Protein 7OWH (pdb70)

Solvent-accessible surface area: 53196 Å² total; per-residue (Å²): 66,37,0,0,0,0,6,2,34,30,6,8,11,82,50,2,5,82,92,0,54,134,103,32,99,117,26,25,33,19,39,2,28,72,19,8,33,107,29,0,70,158,80,57,88,102,73,3,111,88,109,130,22,22,180,114,7,80,126,78,42,49,109,64,0,13,24,60,0,0,101,118,0,28,150,76,48,115,34,0,0,1,6,7,48,0,1,79,103,37,58,35,5,8,74,6,21,0,14,48,46,0,10,90,44,0,133,12,54,0,0,0,4,2,16,9,20,11,25,48,1,16,49,59,12,33,126,18,39,169,71,60,149,27,128,62,166,76,115,26,51,56,102,56,1,97,39,4,15,70,0,5,42,6,0,0,0,3,4,0,2,61,50,41,6,32,0,35,24,6,74,1,48,65,33,72,87,102,121,113,23,14,15,87,75,0,2,68,72,0,29,107,4,32,105,159,70,46,2,1,0,0,4,1,44,47,0,18,11,85,69,2,7,95,76,0,51,142,105,15,121,79,15,39,40,26,51,3,32,50,12,13,25,81,34,0,82,171,119,38,81,98,84,1,113,97,111,139,28,16,155,127,19,75,183,36,40,67,101,72,4,11,23,88,0,0,102,106,2,30,145,46,104,102,23,0,0,2,4,12,51,0,1,76,97,20,61,38,3,3,64,6,24,2,19,46,44,2,7,79,47,1,131,13,52,0,0,0,4,2,16,4,31,18,20,25,0,13,51,43,39,22,137,95,126,134,110,173,65,40,51,69,102,47,0,78,24,6,16,70,0,6,40,8,0,0,0,2,6,0,2,67,48,42,5,47,0,31,19,5,58,1,52,65,26,44,101,94,97,138,24,1,23,62,81,0,1,70,66,0,27,104,4,16,84,111,216,73,47,1,1,0,1,5,1,59,38,4,6,16,69,46,1,6,94,80,0,53,127,115,14,119,77,15,34,38,25,41,5,17,63,23,8,26,87,22,0,82,130,116,52,86,97,68,0,93,91,109,106,15,21,181,128,19,80,195,63,42,79,122,73,4,20,27,73,0,0,103,102,3,29,140,44,136,65,20,0,0,1,3,16,48,1,3,96,96,36,53,33,2,2,50,5,16,0,33,51,74,1,11,83,47,0,127,15,53,0,1,0,5,2,14,7,28,15,23,35,0,35,57,72,12,20,124,25,81,127,79,59,150,76,144,93,70,53,136,43,47,64,86,50,0,80,25,7,17,66,0,8,46,14,0,0,0,2,4,0,2,61,51,44,7,40,0,42,26,6,75,1,52,67,30,62,91,99,116,130,24,11,13,76,79,0,0,63,72,1,32,104,4,18,95,144,68,49,2,0,0,0,4,1,44,25,10,6,13,85,26,2,5,81,106,0,54,131,130,20,88,133,19,37,45,25,44,2,24,65,24,10,28,89,21,0,68,152,101,46,96,98,67,3,113,88,118,112,20,21,183,126,17,81,136,77,47,49,79,68,3,12,34,57,0,0,102,80,4,27,142,52,104,112,37,0,0,1,5,12,37,0,1,78,91,40,64,40,3,3,36,6,21,0,3,48,47,1,8,90,51,1,120,12,54,0,1,0,4,2,13,9,24,11,23,42,0,37,26,59,8,16,128,20,72,114,81,65,145,74,147,106,67,52,156,40,50,63,100,44,0,98,26,3,18,34,0,5,42,4,0,0,0,2,5,0,1,63,40,15,4,44,0,40,23,5,72,0,52,64,25,46,65,116,122,134,27,12,15,77,80,0,4,65,75,0,26,108,5,16,102,155,65,39,0,0,0,1,5,1,48,46,8,9,12,83,35,1,5,82,58,0,53,138,131,20,118,72,21,42,41,28,44,4,34,55,20,12,28,87,21,0,71,124,121,73,87,96,80,1,134,78,135,88,36,21,190,184,18,71,136,72,38,70,59,66,9,9,41,74,0,0,94,120,2,33,142,45,128,91,15,1,0,1,4,12,42,1,1,77,100,38,62,38,2,4,52,6,21,0,6,49,53,1,6,90,41,0,123,11,53,0,0,0,4,2,15,8,20,14,21,43,1,17,36,57,31,15,126,70,96,128,96,97,170,86,55,147,27,50,57,97,43,1,97,28,4,18,44,0,6,46,4,0,0,1,3,3,0,1,62,24,19,5,14,0,26,22,0,64,0,49,70,32,67,72,100,116,95,27,14,7,61,82,0,2,74,54,1,29,120,6,21,101,157,66,34,1,0,0,0,6,0,37,29,7,6,12,86,55,2,4,93,69,0,60,130,96,29,104,129,27,34,40,12,58,2,25,71,31,16,34,84,26,0,81,135,115,47,99,107,110,6,148,66,111,97,29,8,41,117,14,86,151,65,43,14,37,82,5,0,37,73,0,0,102,100,0,26,155,87,48,117,43,0,0,0,7,11,48,1,1,61,88,17,63,22,1,3,17,0,21,1,0,21,68,0,3,88,47,0,131,13,52,0,0,0,4,2,14,8,21,11,19,42,1,22,52,88,7,31,101,29,76,102,70,66,142,63,151,98,180,50,153,38,51,58,93,40,0,100,26,3,16,39,0,5,45,4,0,0,0,2,0,0,2,50,34,27,2,34,0,44,24,5,74,0,51,65,25,59,98,92,128,144,19,16,12,67,81,0,0,67,76,0,33,102,3,28,108,155

B-factor: mean 45.55, std 19.25, range [18.02, 149.26]

Nearest PDB structures (foldseek):
  7owh-assembly2_E  TM=9.962E-01  e=2.259E-35  Candidatus Odinarchaeum yellowstonii
  7owl-assembly1_B  TM=9.945E-01  e=3.232E-35  Candidatus Odinarchaeum yellowstonii
  7owl-assembly1_A  TM=9.959E-01  e=2.183E-34  Candidatus Odinarchaeum yellowstonii
  7owk-assembly1_A  TM=9.924E-01  e=2.318E-34  Candidatus Odinarchaeum yellowstonii
  7owk-assembly1_C  TM=9.863E-01  e=2.943E-34  Candidatus Odinarchaeum yellowstonii

Radius of gyration: 33.9 Å; Cα contacts (8 Å, |Δi|>4): 1893; chains: 6; bounding box: 102×100×104 Å

Structure (mmCIF, N/CA/C/O backbone):
data_7OWH
#
_entry.id   7OWH
#
_cell.length_a   77.761
_cell.length_b   77.772
_cell.length_c   217.611
_cell.angle_alpha   90.000
_cell.angle_beta   90.000
_cell.angle_gamma   90.000
#
_symmetry.space_group_name_H-M   'P 21 21 21'
#
loop_
_entity.id
_entity.type
_entity.pdbx_description
1 polymer 'Adenylate kinase'
2 non-polymer 'CHLORIDE ION'
3 water water
#
loop_
_atom_site.group_PDB
_atom_site.id
_atom_site.type_symbol
_atom_site.label_atom_id
_atom_site.label_alt_id
_atom_site.label_comp_id
_atom_site.label_asym_id
_atom_site.label_entity_id
_atom_site.label_seq_id
_atom_site.pdbx_PDB_ins_code
_atom_site.Cartn_x
_atom_site.Cartn_y
_atom_site.Cartn_z
_atom_site.occupancy
_atom_site.B_iso_or_equiv
_atom_site.auth_seq_id
_atom_site.auth_comp_id
_atom_site.auth_asym_id
_atom_site.auth_atom_id
_atom_site.pdbx_PDB_model_num
ATOM 1 N N . MET A 1 1 ? -41.090 -5.513 -55.744 1.00 32.50 1 MET A N 1
ATOM 2 C CA . MET A 1 1 ? -40.384 -4.388 -55.048 1.00 33.28 1 MET A CA 1
ATOM 3 C C . MET A 1 1 ? -39.061 -4.091 -55.754 1.00 28.91 1 MET A C 1
ATOM 4 O O . MET A 1 1 ? -38.614 -4.893 -56.583 1.00 28.92 1 MET A O 1
ATOM 9 N N . ARG A 1 2 ? -38.554 -2.879 -55.548 1.00 27.47 2 ARG A N 1
ATOM 10 C CA . ARG A 1 2 ? -37.301 -2.408 -56.151 1.00 24.69 2 ARG A CA 1
ATOM 11 C C . ARG A 1 2 ? -36.420 -1.845 -55.035 1.00 29.45 2 ARG A C 1
ATOM 12 O O . ARG A 1 2 ? -36.855 -0.951 -54.311 1.00 29.28 2 ARG A O 1
ATOM 20 N N . PHE A 1 3 ? -35.212 -2.369 -54.917 1.00 29.75 3 PHE A N 1
ATOM 21 C CA . PHE A 1 3 ? -34.242 -1.920 -53.931 1.00 24.08 3 PHE A CA 1
ATOM 22 C C . PHE A 1 3 ? -32.911 -1.652 -54.606 1.00 28.81 3 PHE A C 1
ATOM 23 O O . PHE A 1 3 ? -32.502 -2.367 -55.526 1.00 26.36 3 PHE A O 1
ATOM 31 N N . ILE A 1 4 ? -32.284 -0.560 -54.178 1.00 24.83 4 ILE A N 1
ATOM 32 C CA . ILE A 1 4 ? -30.897 -0.245 -54.489 1.00 25.48 4 ILE A CA 1
ATOM 33 C C . ILE A 1 4 ? -30.034 -0.940 -53.433 1.00 27.31 4 ILE A C 1
ATOM 34 O O . ILE A 1 4 ? -30.293 -0.812 -52.245 1.00 30.86 4 ILE A O 1
ATOM 39 N N . LEU A 1 5 ? -29.074 -1.793 -53.864 1.00 20.93 5 LEU A N 1
ATOM 40 C CA . LEU A 1 5 ? -28.266 -2.593 -52.941 1.00 24.78 5 LEU A CA 1
ATOM 41 C C . LEU A 1 5 ? -26.839 -2.078 -52.979 1.00 24.99 5 LEU A C 1
ATOM 42 O O . LEU A 1 5 ? -26.242 -1.975 -54.061 1.00 28.37 5 LEU A O 1
ATOM 47 N N . THR A 1 6 ? -26.286 -1.765 -51.805 1.00 22.19 6 THR A N 1
ATOM 48 C CA . THR A 1 6 ? -25.048 -1.007 -51.717 1.00 18.28 6 THR A CA 1
ATOM 49 C C . THR A 1 6 ? -24.164 -1.556 -50.597 1.00 18.40 6 THR A C 1
ATOM 50 O O . THR A 1 6 ? -24.582 -2.405 -49.802 1.00 21.39 6 THR A O 1
ATOM 54 N N . GLY A 1 7 ? -22.893 -1.215 -50.683 1.00 22.35 7 GLY A N 1
ATOM 55 C CA . GLY A 1 7 ? -21.896 -1.492 -49.656 1.00 24.78 7 GLY A CA 1
ATOM 56 C C . GLY A 1 7 ? -20.547 -1.092 -50.212 1.00 25.80 7 GLY A C 1
ATOM 57 O O . GLY A 1 7 ? -20.405 -0.834 -51.417 1.00 25.79 7 GLY A O 1
ATOM 58 N N . VAL A 1 8 ? -19.544 -1.032 -49.315 1.00 23.70 8 VAL A N 1
ATOM 59 C CA . VAL A 1 8 ? -18.201 -0.591 -49.712 1.00 22.20 8 VAL A CA 1
ATOM 60 C C . VAL A 1 8 ? -17.606 -1.573 -50.707 1.00 26.22 8 VAL A C 1
ATOM 61 O O . VAL A 1 8 ? -17.956 -2.778 -50.667 1.00 25.57 8 VAL A O 1
ATOM 65 N N . PRO A 1 9 ? -16.695 -1.137 -51.579 1.00 27.75 9 PRO A N 1
ATOM 66 C CA . PRO A 1 9 ? -16.227 -2.017 -52.662 1.00 35.64 9 PRO A CA 1
ATOM 67 C C . PRO A 1 9 ? -15.467 -3.222 -52.146 1.00 30.92 9 PRO A C 1
ATOM 68 O O . PRO A 1 9 ? -14.756 -3.156 -51.133 1.00 30.67 9 PRO A O 1
ATOM 72 N N . GLY A 1 10 ? -15.620 -4.335 -52.870 1.00 29.44 10 GLY A N 1
ATOM 73 C CA . GLY A 1 10 ? -14.849 -5.545 -52.671 1.00 32.55 10 GLY A CA 1
ATOM 74 C C . GLY A 1 10 ? -15.108 -6.323 -51.406 1.00 31.34 10 GLY A C 1
ATOM 75 O O . GLY A 1 10 ? -14.260 -7.114 -51.027 1.00 31.62 10 GLY A O 1
ATOM 76 N N . ALA A 1 11 ? -16.226 -6.102 -50.698 1.00 31.23 11 ALA A N 1
ATOM 77 C CA . ALA A 1 11 ? -16.443 -6.731 -49.424 1.00 32.60 11 ALA A CA 1
ATOM 78 C C . ALA A 1 11 ? -17.404 -7.920 -49.493 1.00 34.69 11 ALA A C 1
ATOM 79 O O . ALA A 1 11 ? -17.621 -8.581 -48.478 1.00 31.64 11 ALA A O 1
ATOM 81 N N . GLY A 1 12 ? -18.006 -8.191 -50.657 1.00 30.97 12 GLY A N 1
ATOM 82 C CA . GLY A 1 12 ? -18.938 -9.300 -50.727 1.00 37.30 12 GLY A CA 1
ATOM 83 C C . GLY A 1 12 ? -20.285 -9.009 -51.363 1.00 38.26 12 GLY A C 1
ATOM 84 O O . GLY A 1 12 ? -21.129 -9.915 -51.515 1.00 30.33 12 GLY A O 1
ATOM 85 N N . LYS A 1 13 ? -20.515 -7.743 -51.707 1.00 27.08 13 LYS A N 1
ATOM 86 C CA . LYS A 1 13 ? -21.806 -7.348 -52.233 1.00 30.71 13 LYS A CA 1
ATOM 87 C C . LYS A 1 13 ? -22.051 -7.980 -53.593 1.00 28.79 13 LYS A C 1
ATOM 88 O O . LYS A 1 13 ? -23.173 -8.391 -53.897 1.00 32.65 13 LYS A O 1
ATOM 94 N N . THR A 1 14 ? -21.013 -8.070 -54.420 1.00 31.58 14 THR A N 1
ATOM 95 C CA . THR A 1 14 ? -21.178 -8.706 -55.739 1.00 31.95 14 THR A CA 1
ATOM 96 C C . THR A 1 14 ? -21.602 -10.167 -55.603 1.00 28.48 14 THR A C 1
ATOM 97 O O . THR A 1 14 ? -22.530 -10.619 -56.271 1.00 32.41 14 THR A O 1
ATOM 101 N N . THR A 1 15 ? -20.942 -10.912 -54.733 1.00 30.91 15 THR A N 1
ATOM 102 C CA . THR A 1 15 ? -21.365 -12.286 -54.443 1.00 33.27 15 THR A CA 1
ATOM 103 C C . THR A 1 15 ? -22.811 -12.359 -53.985 1.00 34.60 15 THR A C 1
ATOM 104 O O . THR A 1 15 ? -23.534 -13.304 -54.338 1.00 32.39 15 THR A O 1
ATOM 108 N N . VAL A 1 16 ? -23.243 -11.436 -53.124 1.00 27.58 16 VAL A N 1
ATOM 109 C CA . VAL A 1 16 ? -24.654 -11.457 -52.719 1.00 26.46 16 VAL A CA 1
ATOM 110 C C . VAL A 1 16 ? -25.540 -11.268 -53.945 1.00 26.26 16 VAL A C 1
ATOM 111 O O . VAL A 1 16 ? -26.501 -12.022 -54.170 1.00 28.01 16 VAL A O 1
ATOM 115 N N . CYS A 1 17 ? -25.208 -10.253 -54.778 1.00 25.78 17 CYS A N 1
ATOM 116 C CA . CYS A 1 17 ? -25.987 -9.991 -55.992 1.00 30.90 17 CYS A CA 1
ATOM 117 C C . CYS A 1 17 ? -26.008 -11.189 -56.948 1.00 26.88 17 CYS A C 1
ATOM 118 O O . CYS A 1 17 ? -27.058 -11.497 -57.546 1.00 28.00 17 CYS A O 1
ATOM 121 N N . ASN A 1 18 ? -24.880 -11.861 -57.135 1.00 32.26 18 ASN A N 1
ATOM 122 C CA . ASN A 1 18 ? -24.856 -13.015 -58.038 1.00 32.83 18 ASN A CA 1
ATOM 123 C C . ASN A 1 18 ? -25.728 -14.135 -57.506 1.00 32.86 18 ASN A C 1
ATOM 124 O O . ASN A 1 18 ? -26.456 -14.761 -58.294 1.00 30.74 18 ASN A O 1
ATOM 129 N N . LYS A 1 19 ? -25.764 -14.329 -56.179 1.00 30.06 19 LYS A N 1
ATOM 130 C CA . LYS A 1 19 ? -26.574 -15.395 -55.602 1.00 30.29 19 LYS A CA 1
ATOM 131 C C . LYS A 1 19 ? -28.063 -15.056 -55.652 1.00 39.79 19 LYS A C 1
ATOM 132 O O . LYS A 1 19 ? -28.899 -15.921 -55.956 1.00 28.72 19 LYS A O 1
ATOM 138 N N . LEU A 1 20 ? -28.433 -13.800 -55.416 1.00 31.66 20 LEU A N 1
ATOM 139 C CA . LEU A 1 20 ? -29.822 -13.409 -55.557 1.00 27.29 20 LEU A CA 1
ATOM 140 C C . LEU A 1 20 ? -30.293 -13.641 -56.981 1.00 22.62 20 LEU A C 1
ATOM 141 O O . LEU A 1 20 ? -31.446 -14.059 -57.212 1.00 30.91 20 LEU A O 1
ATOM 146 N N . ALA A 1 21 ? -29.409 -13.376 -57.946 1.00 24.31 21 ALA A N 1
ATOM 147 C CA . ALA A 1 21 ? -29.802 -13.440 -59.356 1.00 29.92 21 ALA A CA 1
ATOM 148 C C . ALA A 1 21 ? -30.069 -14.892 -59.752 1.00 38.66 21 ALA A C 1
ATOM 149 O O . ALA A 1 21 ? -30.965 -15.149 -60.560 1.00 31.82 21 ALA A O 1
ATOM 151 N N A GLU A 1 22 ? -29.303 -15.831 -59.190 0.55 30.93 22 GLU A N 1
ATOM 152 N N B GLU A 1 22 ? -29.312 -15.831 -59.180 0.45 30.92 22 GLU A N 1
ATOM 153 C CA A GLU A 1 22 ? -29.522 -17.260 -59.447 0.55 32.87 22 GLU A CA 1
ATOM 154 C CA B GLU A 1 22 ? -29.527 -17.259 -59.445 0.45 32.89 22 GLU A CA 1
ATOM 155 C C A GLU A 1 22 ? -30.785 -17.770 -58.745 0.55 32.06 22 GLU A C 1
ATOM 156 C C B GLU A 1 22 ? -30.779 -17.777 -58.740 0.45 32.08 22 GLU A C 1
ATOM 157 O O A GLU A 1 22 ? -31.524 -18.588 -59.299 0.55 38.16 22 GLU A O 1
ATOM 158 O O B GLU A 1 22 ? -31.506 -18.609 -59.288 0.45 38.11 22 GLU A O 1
ATOM 169 N N . LYS A 1 23 ? -31.071 -17.279 -57.542 1.00 28.35 23 LYS A N 1
ATOM 170 C CA . LYS A 1 23 ? -32.044 -17.930 -56.691 1.00 39.78 23 LYS A CA 1
ATOM 171 C C . LYS A 1 23 ? -33.462 -17.377 -56.742 1.00 45.35 23 LYS A C 1
ATOM 172 O O . LYS A 1 23 ? -34.410 -18.093 -56.402 1.00 34.63 23 LYS A O 1
ATOM 178 N N . MET A 1 24 ? -33.670 -16.122 -57.119 1.00 34.59 24 MET A N 1
ATOM 179 C CA . MET A 1 24 ? -34.994 -15.545 -57.058 1.00 39.82 24 MET A CA 1
ATOM 180 C C . MET A 1 24 ? -35.665 -15.475 -58.421 1.00 31.48 24 MET A C 1
ATOM 181 O O . MET A 1 24 ? -35.110 -14.941 -59.371 1.00 34.19 24 MET A O 1
ATOM 186 N N . SER A 1 25 ? -36.884 -16.036 -58.498 1.00 32.76 25 SER A N 1
ATOM 187 C CA . SER A 1 25 ? -37.743 -15.854 -59.656 1.00 27.18 25 SER A CA 1
ATOM 188 C C . SER A 1 25 ? -38.385 -14.464 -59.668 1.00 30.32 25 SER A C 1
ATOM 189 O O . SER A 1 25 ? -38.503 -13.773 -58.646 1.00 35.85 25 SER A O 1
ATOM 192 N N . ASN A 1 26 ? -38.852 -14.064 -60.845 1.00 28.05 26 ASN A N 1
ATOM 193 C CA . ASN A 1 26 ? -39.619 -12.824 -61.006 1.00 30.29 26 ASN A CA 1
ATOM 194 C C . ASN A 1 26 ? -38.879 -11.617 -60.394 1.00 45.08 26 ASN A C 1
ATOM 195 O O . ASN A 1 26 ? -39.428 -10.827 -59.626 1.00 37.96 26 ASN A O 1
ATOM 200 N N . LEU A 1 27 ? -37.627 -11.465 -60.794 1.00 42.97 27 LEU A N 1
ATOM 201 C CA . LEU A 1 27 ? -36.732 -10.487 -60.186 1.00 38.78 27 LEU A CA 1
ATOM 202 C C . LEU A 1 27 ? -35.535 -10.327 -61.111 1.00 40.91 27 LEU A C 1
ATOM 203 O O . LEU A 1 27 ? -34.916 -11.313 -61.483 1.00 43.40 27 LEU A O 1
ATOM 208 N N . SER A 1 28 ? -35.160 -9.090 -61.416 1.00 26.43 28 SER A N 1
ATOM 209 C CA . SER A 1 28 ? -33.940 -8.888 -62.178 1.00 29.11 28 SER A CA 1
ATOM 210 C C . SER A 1 28 ? -32.913 -8.251 -61.279 1.00 33.25 28 SER A C 1
ATOM 211 O O . SER A 1 28 ? -33.214 -7.279 -60.566 1.00 29.35 28 SER A O 1
ATOM 214 N N . VAL A 1 29 ? -31.700 -8.792 -61.275 1.00 29.65 29 VAL A N 1
ATOM 215 C CA . VAL A 1 29 ? -30.600 -8.211 -60.512 1.00 29.82 29 VAL A CA 1
ATOM 216 C C . VAL A 1 29 ? -29.670 -7.602 -61.535 1.00 34.86 29 VAL A C 1
ATOM 217 O O . VAL A 1 29 ? -29.208 -8.302 -62.437 1.00 30.50 29 VAL A O 1
ATOM 221 N N . VAL A 1 30 ? -29.398 -6.322 -61.410 1.00 25.68 30 VAL A N 1
ATOM 222 C CA . VAL A 1 30 ? -28.695 -5.580 -62.474 1.00 24.65 30 VAL A CA 1
ATOM 223 C C . VAL A 1 30 ? -27.736 -4.616 -61.810 1.00 33.72 30 VAL A C 1
ATOM 224 O O . VAL A 1 30 ? -28.027 -4.071 -60.748 1.00 29.85 30 VAL A O 1
ATOM 228 N N . ASN A 1 31 ? -26.607 -4.386 -62.468 1.00 31.79 31 ASN A N 1
ATOM 229 C CA . ASN A 1 31 ? -25.526 -3.547 -61.927 1.00 29.61 31 ASN A CA 1
ATOM 230 C C . ASN A 1 31 ? -25.525 -2.243 -62.712 1.00 36.63 31 ASN A C 1
ATOM 231 O O . ASN A 1 31 ? -25.345 -2.248 -63.939 1.00 33.68 31 ASN A O 1
ATOM 236 N N . TYR A 1 32 ? -25.807 -1.146 -62.006 1.00 27.98 32 TYR A N 1
ATOM 237 C CA . TYR A 1 32 ? -25.913 0.166 -62.619 1.00 36.60 32 TYR A CA 1
ATOM 238 C C . TYR A 1 32 ? -24.662 0.490 -63.424 1.00 36.00 32 TYR A C 1
ATOM 239 O O . TYR A 1 32 ? -24.764 0.961 -64.567 1.00 30.98 32 TYR A O 1
ATOM 248 N N . GLY A 1 33 ? -23.487 0.210 -62.866 1.00 34.01 33 GLY A N 1
ATOM 249 C CA . GLY A 1 33 ? -22.240 0.497 -63.571 1.00 38.40 33 GLY A CA 1
ATOM 250 C C . GLY A 1 33 ? -22.134 -0.251 -64.886 1.00 36.67 33 GLY A C 1
ATOM 251 O O . GLY A 1 33 ? -21.652 0.297 -65.881 1.00 36.42 33 GLY A O 1
ATOM 252 N N . ASP A 1 34 ? -22.633 -1.493 -64.924 1.00 37.18 34 ASP A N 1
ATOM 253 C CA . ASP A 1 34 ? -22.612 -2.280 -66.164 1.00 38.13 34 ASP A CA 1
ATOM 254 C C . ASP A 1 34 ? -23.482 -1.654 -67.242 1.00 39.66 34 ASP A C 1
ATOM 255 O O . ASP A 1 34 ? -23.084 -1.580 -68.404 1.00 39.21 34 ASP A O 1
ATOM 260 N N . VAL A 1 35 ? -24.694 -1.248 -66.882 1.00 31.35 35 VAL A N 1
ATOM 261 C CA . VAL A 1 35 ? -25.611 -0.628 -67.831 1.00 33.02 35 VAL A CA 1
ATOM 262 C C . VAL A 1 35 ? -25.030 0.681 -68.341 1.00 37.94 35 VAL A C 1
ATOM 263 O O . VAL A 1 35 ? -25.081 0.987 -69.547 1.00 31.46 35 VAL A O 1
ATOM 267 N N . ILE A 1 36 ? -24.447 1.462 -67.430 1.00 33.10 36 ILE A N 1
ATOM 268 C CA . ILE A 1 36 ? -23.817 2.719 -67.799 1.00 31.88 36 ILE A CA 1
ATOM 269 C C . ILE A 1 36 ? -22.731 2.483 -68.852 1.00 33.86 36 ILE A C 1
ATOM 270 O O . ILE A 1 36 ? -22.649 3.206 -69.840 1.00 39.45 36 ILE A O 1
ATOM 275 N N . PHE A 1 37 ? -21.871 1.496 -68.623 1.00 38.78 37 PHE A N 1
ATOM 276 C CA . PHE A 1 37 ? -20.832 1.143 -69.589 1.00 42.21 37 PHE A CA 1
ATOM 277 C C . PHE A 1 37 ? -21.437 0.735 -70.938 1.00 56.23 37 PHE A C 1
ATOM 278 O O . PHE A 1 37 ? -21.019 1.228 -71.995 1.00 47.60 37 PHE A O 1
ATOM 286 N N . GLU A 1 38 ? -22.452 -0.126 -70.923 1.00 42.27 38 GLU A N 1
ATOM 287 C CA . GLU A 1 38 ? -23.092 -0.549 -72.161 1.00 43.39 38 GLU A CA 1
ATOM 288 C C . GLU A 1 38 ? -23.715 0.624 -72.901 1.00 50.16 38 GLU A C 1
ATOM 289 O O . GLU A 1 38 ? -23.592 0.730 -74.130 1.00 45.94 38 GLU A O 1
ATOM 295 N N . GLU A 1 39 ? -24.394 1.516 -72.190 1.00 37.71 39 GLU A N 1
ATOM 296 C CA . GLU A 1 39 ? -24.975 2.674 -72.861 1.00 41.15 39 GLU A CA 1
ATOM 297 C C . GLU A 1 39 ? -23.890 3.612 -73.370 1.00 48.55 39 GLU A C 1
ATOM 298 O O . GLU A 1 39 ? -24.043 4.237 -74.437 1.00 43.61 39 GLU A O 1
ATOM 304 N N . ALA A 1 40 ? -22.818 3.757 -72.596 1.00 42.75 40 ALA A N 1
ATOM 305 C CA . ALA A 1 40 ? -21.716 4.621 -72.995 1.00 56.00 40 ALA A CA 1
ATOM 306 C C . ALA A 1 40 ? -21.121 4.135 -74.310 1.00 48.87 40 ALA A C 1
ATOM 307 O O . ALA A 1 40 ? -20.912 4.928 -75.235 1.00 40.65 40 ALA A O 1
ATOM 309 N N . LYS A 1 41 ? -20.893 2.826 -74.426 1.00 50.10 41 LYS A N 1
ATOM 310 C CA . LYS A 1 41 ? -20.368 2.255 -75.671 1.00 50.28 41 LYS A CA 1
ATOM 311 C C . LYS A 1 41 ? -21.332 2.460 -76.835 1.00 54.80 41 LYS A C 1
ATOM 312 O O . LYS A 1 41 ? -20.904 2.763 -77.959 1.00 58.30 41 LYS A O 1
ATOM 318 N N . LYS A 1 42 ? -22.633 2.305 -76.594 1.00 52.55 42 LYS A N 1
ATOM 319 C CA . LYS A 1 42 ? -23.607 2.557 -77.657 1.00 54.69 42 LYS A CA 1
ATOM 320 C C . LYS A 1 42 ? -23.440 3.969 -78.223 1.00 67.79 42 LYS A C 1
ATOM 321 O O . LYS A 1 42 ? -23.356 4.157 -79.447 1.00 55.50 42 LYS A O 1
ATOM 327 N N . LEU A 1 43 ? -23.362 4.974 -77.347 1.00 55.57 43 LEU A N 1
ATOM 328 C CA . LEU A 1 43 ? -23.457 6.360 -77.783 1.00 59.12 43 LEU A CA 1
ATOM 329 C C . LEU A 1 43 ? -22.105 7.003 -78.073 1.00 54.08 43 LEU A C 1
ATOM 330 O O . LEU A 1 43 ? -22.067 8.004 -78.798 1.00 55.65 43 LEU A O 1
ATOM 335 N N . TYR A 1 44 ? -21.004 6.457 -77.558 1.00 47.23 44 TYR A N 1
ATOM 336 C CA . TYR A 1 44 ? -19.665 6.984 -77.808 1.00 50.64 44 TYR A CA 1
ATOM 337 C C . TYR A 1 44 ? -18.689 5.874 -78.173 1.00 50.97 44 TYR A C 1
ATOM 338 O O . TYR A 1 44 ? -17.678 5.679 -77.487 1.00 51.22 44 TYR A O 1
ATOM 347 N N . PRO A 1 45 ? -18.935 5.138 -79.262 1.00 57.25 45 PRO A N 1
ATOM 348 C CA . PRO A 1 45 ? -18.036 4.008 -79.590 1.00 64.25 45 PRO A CA 1
ATOM 349 C C . PRO A 1 45 ? -16.574 4.396 -79.739 1.00 65.21 45 PRO A C 1
ATOM 350 O O . PRO A 1 45 ? -15.703 3.539 -79.539 1.00 63.76 45 PRO A O 1
ATOM 354 N N . SER A 1 46 ? -16.275 5.662 -80.066 1.00 63.77 46 SER A N 1
ATOM 355 C CA . SER A 1 46 ? -14.897 6.057 -80.350 1.00 70.82 46 SER A CA 1
ATOM 356 C C . SER A 1 46 ? -14.044 6.177 -79.094 1.00 66.40 46 SER A C 1
ATOM 357 O O . SER A 1 46 ? -12.844 5.892 -79.143 1.00 64.89 46 SER A O 1
ATOM 360 N N . ILE A 1 47 ? -14.628 6.582 -77.974 1.00 64.85 47 ILE A N 1
ATOM 361 C CA . ILE A 1 47 ? -13.875 6.842 -76.757 1.00 61.33 47 ILE A CA 1
ATOM 362 C C . ILE A 1 47 ? -14.029 5.692 -75.774 1.00 56.46 47 ILE A C 1
ATOM 363 O O . ILE A 1 47 ? -13.131 5.429 -74.963 1.00 50.95 47 ILE A O 1
ATOM 368 N N . ILE A 1 48 ? -15.167 5.012 -75.817 1.00 54.46 48 ILE A N 1
ATOM 369 C CA . ILE A 1 48 ? -15.515 4.035 -74.786 1.00 64.19 48 ILE A CA 1
ATOM 370 C C . ILE A 1 48 ? -15.207 2.638 -75.323 1.00 59.14 48 ILE A C 1
ATOM 371 O O . ILE A 1 48 ? -15.938 2.116 -76.167 1.00 48.09 48 ILE A O 1
ATOM 376 N N . GLN A 1 49 ? -14.146 2.031 -74.814 1.00 57.74 49 GLN A N 1
ATOM 377 C CA . GLN A 1 49 ? -13.820 0.642 -75.147 1.00 75.20 49 GLN A CA 1
ATOM 378 C C . GLN A 1 49 ? -13.668 -0.231 -73.904 1.00 69.20 49 GLN A C 1
ATOM 379 O O . GLN A 1 49 ? -14.102 -1.386 -73.913 1.00 70.27 49 GLN A O 1
ATOM 385 N N . VAL A 1 50 ? -13.049 0.284 -72.856 1.00 57.36 50 VAL A N 1
ATOM 386 C CA . VAL A 1 50 ? -12.949 -0.389 -71.568 1.00 65.42 50 VAL A CA 1
ATOM 387 C C . VAL A 1 50 ? -13.839 0.383 -70.612 1.00 64.39 50 VAL A C 1
ATOM 388 O O . VAL A 1 50 ? -14.052 1.585 -70.795 1.00 55.18 50 VAL A O 1
ATOM 392 N N . ARG A 1 51 ? -14.406 -0.297 -69.612 1.00 64.66 51 ARG A N 1
ATOM 393 C CA . ARG A 1 51 ? -15.342 0.388 -68.723 1.00 63.20 51 ARG A CA 1
ATOM 394 C C . ARG A 1 51 ? -14.665 1.455 -67.865 1.00 63.69 51 ARG A C 1
ATOM 395 O O . ARG A 1 51 ? -15.353 2.325 -67.310 1.00 62.51 51 ARG A O 1
ATOM 403 N N . GLU A 1 52 ? -13.338 1.462 -67.793 1.00 61.49 52 GLU A N 1
ATOM 404 C CA . GLU A 1 52 ? -12.655 2.601 -67.192 1.00 60.12 52 GLU A CA 1
ATOM 405 C C . GLU A 1 52 ? -12.811 3.865 -68.043 1.00 58.14 52 GLU A C 1
ATOM 406 O O . GLU A 1 52 ? -12.809 4.980 -67.500 1.00 66.72 52 GLU A O 1
ATOM 412 N N . ASP A 1 53 ? -12.966 3.717 -69.365 1.00 60.09 53 ASP A N 1
ATOM 413 C CA . ASP A 1 53 ? -13.047 4.872 -70.268 1.00 60.38 53 ASP A CA 1
ATOM 414 C C . ASP A 1 53 ? -14.151 5.868 -69.888 1.00 61.56 53 ASP A C 1
ATOM 415 O O . ASP A 1 53 ? -14.124 7.013 -70.365 1.00 51.82 53 ASP A O 1
ATOM 420 N N . THR A 1 54 ? -15.139 5.453 -69.081 1.00 54.98 54 THR A N 1
ATOM 421 C CA . THR A 1 54 ? -16.192 6.376 -68.668 1.00 53.38 54 THR A CA 1
ATOM 422 C C . THR A 1 54 ? -15.619 7.630 -68.059 1.00 51.23 54 THR A C 1
ATOM 423 O O . THR A 1 54 ? -16.216 8.703 -68.170 1.00 49.37 54 THR A O 1
ATOM 427 N N . ARG A 1 55 ? -14.493 7.493 -67.348 1.00 44.57 55 ARG A N 1
ATOM 428 C CA . ARG A 1 55 ? -13.775 8.607 -66.751 1.00 53.21 55 ARG A CA 1
ATOM 429 C C . ARG A 1 55 ? -13.405 9.705 -67.749 1.00 54.83 55 ARG A C 1
ATOM 430 O O . ARG A 1 55 ? -13.244 10.855 -67.332 1.00 52.24 55 ARG A O 1
ATOM 438 N N . LYS A 1 56 ? -13.261 9.394 -69.035 1.00 59.58 56 LYS A N 1
ATOM 439 C CA . LYS A 1 56 ? -12.820 10.386 -70.018 1.00 63.64 56 LYS A CA 1
ATOM 440 C C . LYS A 1 56 ? -13.959 11.240 -70.579 1.00 58.51 56 LYS A C 1
ATOM 441 O O . LYS A 1 56 ? -13.685 12.215 -71.298 1.00 43.92 56 LYS A O 1
ATOM 447 N N . LEU A 1 57 ? -15.239 10.926 -70.254 1.00 48.00 57 LEU A N 1
ATOM 448 C CA . LEU A 1 57 ? -16.329 11.706 -70.818 1.00 43.61 57 LEU A CA 1
ATOM 449 C C . LEU A 1 57 ? -16.511 13.008 -70.048 1.00 47.53 57 LEU A C 1
ATOM 450 O O . LEU A 1 57 ? -16.255 13.067 -68.854 1.00 38.61 57 LEU A O 1
ATOM 455 N N . PRO A 1 58 ? -16.941 14.070 -70.725 1.00 36.43 58 PRO A N 1
ATOM 456 C CA . PRO A 1 58 ? -17.390 15.262 -70.008 1.00 41.35 58 PRO A CA 1
ATOM 457 C C . PRO A 1 58 ? -18.493 14.902 -69.031 1.00 45.70 58 PRO A C 1
ATOM 458 O O . PRO A 1 58 ? -19.338 14.048 -69.306 1.00 33.43 58 PRO A O 1
ATOM 462 N N . ARG A 1 59 ? -18.503 15.582 -67.875 1.00 36.31 59 ARG A N 1
ATOM 463 C CA . ARG A 1 59 ? -19.462 15.202 -66.839 1.00 41.07 59 ARG A CA 1
ATOM 464 C C . ARG A 1 59 ? -20.899 15.300 -67.334 1.00 38.21 59 ARG A C 1
ATOM 465 O O . ARG A 1 59 ? -21.728 14.438 -67.012 1.00 33.53 59 ARG A O 1
ATOM 473 N N . ALA A 1 60 ? -21.216 16.311 -68.149 1.00 33.87 60 ALA A N 1
ATOM 474 C CA . ALA A 1 60 ? -22.571 16.400 -68.694 1.00 38.15 60 ALA A CA 1
ATOM 475 C C . ALA A 1 60 ? -22.950 15.162 -69.513 1.00 35.13 60 ALA A C 1
ATOM 476 O O . ALA A 1 60 ? -24.100 14.711 -69.472 1.00 35.40 60 ALA A O 1
ATOM 478 N N . ASP A 1 61 ? -22.007 14.612 -70.306 1.00 37.32 61 ASP A N 1
ATOM 479 C CA . ASP A 1 61 ? -22.317 13.417 -71.081 1.00 37.79 61 ASP A CA 1
ATOM 480 C C . ASP A 1 61 ? -22.429 12.182 -70.182 1.00 30.37 61 ASP A C 1
ATOM 481 O O . ASP A 1 61 ? -23.221 11.259 -70.470 1.00 31.95 61 ASP A O 1
ATOM 486 N N . TYR A 1 62 ? -21.588 12.102 -69.138 1.00 33.94 62 TYR A N 1
ATOM 487 C CA . TYR A 1 62 ? -21.677 10.989 -68.187 1.00 31.56 62 TYR A CA 1
ATOM 488 C C . TYR A 1 62 ? -23.028 10.979 -67.460 1.00 27.65 62 TYR A C 1
ATOM 489 O O . TYR A 1 62 ? -23.685 9.938 -67.365 1.00 30.55 62 TYR A O 1
ATOM 498 N N . ARG A 1 63 ? -23.494 12.140 -67.029 1.00 31.01 63 ARG A N 1
ATOM 499 C CA . ARG A 1 63 ? -24.810 12.233 -66.403 1.00 37.74 63 ARG A CA 1
ATOM 500 C C . ARG A 1 63 ? -25.913 11.790 -67.356 1.00 40.34 63 ARG A C 1
ATOM 501 O O . ARG A 1 63 ? -26.851 11.081 -66.958 1.00 35.01 63 ARG A O 1
ATOM 509 N N . ASN A 1 64 ? -25.828 12.170 -68.619 1.00 38.42 64 ASN A N 1
ATOM 510 C CA . ASN A 1 64 ? -26.890 11.781 -69.529 1.00 42.25 64 ASN A CA 1
ATOM 511 C C . ASN A 1 64 ? -26.852 10.283 -69.785 1.00 35.39 64 ASN A C 1
ATOM 512 O O . ASN A 1 64 ? -27.887 9.641 -69.979 1.00 35.20 64 ASN A O 1
ATOM 517 N N . ILE A 1 65 ? -25.668 9.693 -69.754 1.00 30.00 65 ILE A N 1
ATOM 518 C CA . ILE A 1 65 ? -25.586 8.256 -69.804 1.00 26.84 65 ILE A CA 1
ATOM 519 C C . ILE A 1 65 ? -26.265 7.641 -68.577 1.00 34.83 65 ILE A C 1
ATOM 520 O O . ILE A 1 65 ? -26.969 6.626 -68.689 1.00 29.92 65 ILE A O 1
ATOM 525 N N . GLN A 1 66 ? -26.070 8.243 -67.391 1.00 32.00 66 GLN A N 1
ATOM 526 C CA . GLN A 1 66 ? -26.670 7.666 -66.178 1.00 37.41 66 GLN A CA 1
ATOM 527 C C . GLN A 1 66 ? -28.193 7.753 -66.250 1.00 37.51 66 GLN A C 1
ATOM 528 O O . GLN A 1 66 ? -28.898 6.893 -65.715 1.00 32.91 66 GLN A O 1
ATOM 534 N N . ILE A 1 67 ? -28.717 8.805 -66.876 1.00 36.65 67 ILE A N 1
ATOM 535 C CA . ILE A 1 67 ? -30.158 8.894 -67.055 1.00 37.17 67 ILE A CA 1
ATOM 536 C C . ILE A 1 67 ? -30.626 7.804 -67.993 1.00 37.01 67 ILE A C 1
ATOM 537 O O . ILE A 1 67 ? -31.560 7.041 -67.694 1.00 39.63 67 ILE A O 1
ATOM 542 N N . GLU A 1 68 ? -29.956 7.682 -69.137 1.00 42.91 68 GLU A N 1
ATOM 543 C CA . GLU A 1 68 ? -30.325 6.653 -70.098 1.00 45.17 68 GLU A CA 1
ATOM 544 C C . GLU A 1 68 ? -30.228 5.275 -69.473 1.00 40.94 68 GLU A C 1
ATOM 545 O O . GLU A 1 68 ? -31.057 4.411 -69.749 1.00 37.18 68 GLU A O 1
ATOM 551 N N . ALA A 1 69 ? -29.242 5.052 -68.600 1.00 36.62 69 ALA A N 1
ATOM 552 C CA . ALA A 1 69 ? -29.090 3.732 -68.034 1.00 30.26 69 ALA A CA 1
ATOM 553 C C . ALA A 1 69 ? -30.206 3.435 -67.028 1.00 33.24 69 ALA A C 1
ATOM 554 O O . ALA A 1 69 ? -30.656 2.278 -66.913 1.00 36.49 69 ALA A O 1
ATOM 556 N N . ALA A 1 70 ? -30.584 4.424 -66.227 1.00 34.21 70 ALA A N 1
ATOM 557 C CA . ALA A 1 70 ? -31.700 4.220 -65.311 1.00 38.23 70 ALA A CA 1
ATOM 558 C C . ALA A 1 70 ? -32.986 3.944 -66.076 1.00 36.53 70 ALA A C 1
ATOM 559 O O . ALA A 1 70 ? -33.830 3.164 -65.624 1.00 33.22 70 ALA A O 1
ATOM 561 N N . LYS A 1 71 ? -33.157 4.600 -67.227 1.00 37.94 71 LYS A N 1
ATOM 562 C CA . LYS A 1 71 ? -34.363 4.382 -68.020 1.00 40.00 71 LYS A CA 1
ATOM 563 C C . LYS A 1 71 ? -34.434 2.955 -68.507 1.00 35.32 71 LYS A C 1
ATOM 564 O O . LYS A 1 71 ? -35.484 2.312 -68.385 1.00 36.23 71 LYS A O 1
ATOM 570 N N . LYS A 1 72 ? -33.309 2.454 -69.006 1.00 33.77 72 LYS A N 1
ATOM 571 C CA . LYS A 1 72 ? -33.180 1.065 -69.495 1.00 40.76 72 LYS A CA 1
ATOM 572 C C . LYS A 1 72 ? -33.516 0.110 -68.347 1.00 42.78 72 LYS A C 1
ATOM 573 O O . LYS A 1 72 ? -34.281 -0.835 -68.575 1.00 36.87 72 LYS A O 1
ATOM 579 N N . ILE A 1 73 ? -32.992 0.374 -67.147 1.00 43.26 73 ILE A N 1
ATOM 580 C CA . ILE A 1 73 ? -33.182 -0.512 -65.998 1.00 37.69 73 ILE A CA 1
ATOM 581 C C . ILE A 1 73 ? -34.650 -0.552 -65.584 1.00 31.07 73 ILE A C 1
ATOM 582 O O . ILE A 1 73 ? -35.197 -1.619 -65.274 1.00 39.07 73 ILE A O 1
ATOM 587 N N . SER A 1 74 ? -35.272 0.612 -65.476 1.00 31.97 74 SER A N 1
ATOM 588 C CA . SER A 1 74 ? -36.653 0.651 -65.042 1.00 33.16 74 SER A CA 1
ATOM 589 C C . SER A 1 74 ? -37.563 -0.144 -65.986 1.00 38.62 74 SER A C 1
ATOM 590 O O . SER A 1 74 ? -38.589 -0.676 -65.563 1.00 46.04 74 SER A O 1
ATOM 593 N N . LEU A 1 75 ? -37.219 -0.201 -67.265 1.00 39.50 75 LEU A N 1
ATOM 594 C CA . LEU A 1 75 ? -38.024 -0.953 -68.228 1.00 41.96 75 LEU A CA 1
ATOM 595 C C . LEU A 1 75 ? -37.836 -2.461 -68.159 1.00 54.33 75 LEU A C 1
ATOM 596 O O . LEU A 1 75 ? -38.646 -3.190 -68.739 1.00 55.83 75 LEU A O 1
ATOM 601 N N . ILE A 1 76 ? -36.784 -2.949 -67.486 1.00 53.65 76 ILE A N 1
ATOM 602 C CA . ILE A 1 76 ? -36.409 -4.363 -67.607 1.00 51.44 76 ILE A CA 1
ATOM 603 C C . ILE A 1 76 ? -37.559 -5.260 -67.171 1.00 64.72 76 ILE A C 1
ATOM 604 O O . ILE A 1 76 ? -37.982 -6.184 -67.888 1.00 42.94 76 ILE A O 1
ATOM 609 N N . THR A 1 77 ? -38.043 -5.031 -65.976 1.00 52.24 77 THR A N 1
ATOM 610 C CA . THR A 1 77 ? -39.076 -5.883 -65.390 1.00 61.16 77 THR A CA 1
ATOM 611 C C . THR A 1 77 ? -39.577 -5.112 -64.181 1.00 59.76 77 THR A C 1
ATOM 612 O O . THR A 1 77 ? -39.187 -3.953 -63.960 1.00 45.62 77 THR A O 1
ATOM 616 N N . ASP A 1 78 ? -40.552 -5.662 -63.447 1.00 39.16 78 ASP A N 1
ATOM 617 C CA . ASP A 1 78 ? -41.205 -4.969 -62.302 1.00 50.87 78 ASP A CA 1
ATOM 618 C C . ASP A 1 78 ? -40.337 -4.956 -61.037 1.00 37.46 78 ASP A C 1
ATOM 619 O O . ASP A 1 78 ? -40.186 -3.868 -60.447 1.00 31.13 78 ASP A O 1
ATOM 624 N N . ASN A 1 79 ? -39.792 -6.107 -60.635 1.00 33.01 79 ASN A N 1
ATOM 625 C CA . ASN A 1 79 ? -39.053 -6.287 -59.374 1.00 42.48 79 ASN A CA 1
ATOM 626 C C . ASN A 1 79 ? -37.557 -6.284 -59.644 1.00 41.59 79 ASN A C 1
ATOM 627 O O . ASN A 1 79 ? -37.087 -7.000 -60.534 1.00 30.61 79 ASN A O 1
ATOM 632 N N . LEU A 1 80 ? -36.812 -5.451 -58.900 1.00 28.99 80 LEU A N 1
ATOM 633 C CA . LEU A 1 80 ? -35.446 -5.174 -59.294 1.00 21.57 80 LEU A CA 1
ATOM 634 C C . LEU A 1 80 ? -34.562 -5.064 -58.040 1.00 29.94 80 LEU A C 1
ATOM 635 O O . LEU A 1 80 ? -35.019 -4.582 -56.998 1.00 24.99 80 LEU A O 1
ATOM 640 N N . ILE A 1 81 ? -33.345 -5.572 -58.157 1.00 25.97 81 ILE A N 1
ATOM 641 C CA . ILE A 1 81 ? -32.236 -5.264 -57.250 1.00 28.65 81 ILE A CA 1
ATOM 642 C C . ILE A 1 81 ? -31.206 -4.572 -58.100 1.00 26.44 81 ILE A C 1
ATOM 643 O O . ILE A 1 81 ? -30.767 -5.154 -59.098 1.00 29.35 81 ILE A O 1
ATOM 648 N N . VAL A 1 82 ? -30.877 -3.304 -57.757 1.00 25.40 82 VAL A N 1
ATOM 649 C CA . VAL A 1 82 ? -29.957 -2.451 -58.539 1.00 23.53 82 VAL A CA 1
ATOM 650 C C . VAL A 1 82 ? -28.694 -2.361 -57.706 1.00 27.81 82 VAL A C 1
ATOM 651 O O . VAL A 1 82 ? -28.674 -1.705 -56.645 1.00 27.22 82 VAL A O 1
ATOM 655 N N . ASP A 1 83 ? -27.679 -3.091 -58.129 1.00 27.51 83 ASP A N 1
ATOM 656 C CA . ASP A 1 83 ? -26.363 -3.156 -57.457 1.00 27.47 83 ASP A CA 1
ATOM 657 C C . ASP A 1 83 ? -25.572 -1.913 -57.838 1.00 31.45 83 ASP A C 1
ATOM 658 O O . ASP A 1 83 ? -25.312 -1.678 -59.025 1.00 24.09 83 ASP A O 1
ATOM 663 N N . THR A 1 84 ? -25.265 -1.080 -56.856 1.00 27.02 84 THR A N 1
ATOM 664 C CA . THR A 1 84 ? -24.500 0.141 -57.113 1.00 25.86 84 THR A CA 1
ATOM 665 C C . THR A 1 84 ? -23.907 0.610 -55.771 1.00 24.06 84 THR A C 1
ATOM 666 O O . THR A 1 84 ? -23.736 -0.194 -54.849 1.00 25.52 84 THR A O 1
ATOM 670 N N A HIS A 1 85 ? -23.560 1.905 -55.678 0.41 29.15 85 HIS A N 1
ATOM 671 N N B HIS A 1 85 ? -23.551 1.882 -55.690 0.59 29.09 85 HIS A N 1
ATOM 672 C CA A HIS A 1 85 ? -22.817 2.436 -54.523 0.41 28.58 85 HIS A CA 1
ATOM 673 C CA B HIS A 1 85 ? -22.944 2.395 -54.466 0.59 28.57 85 HIS A CA 1
ATOM 674 C C A HIS A 1 85 ? -23.390 3.780 -54.090 0.41 27.31 85 HIS A C 1
ATOM 675 C C B HIS A 1 85 ? -23.584 3.707 -54.075 0.59 27.34 85 HIS A C 1
ATOM 676 O O A HIS A 1 85 ? -23.699 4.628 -54.931 0.41 30.21 85 HIS A O 1
ATOM 677 O O B HIS A 1 85 ? -24.125 4.436 -54.919 0.59 28.99 85 HIS A O 1
ATOM 690 N N . MET A 1 86 ? -23.552 3.968 -52.770 1.00 25.95 86 MET A N 1
ATOM 691 C CA . MET A 1 86 ? -23.943 5.275 -52.264 1.00 29.51 86 MET A CA 1
ATOM 692 C C . MET A 1 86 ? -22.873 6.297 -52.625 1.00 30.83 86 MET A C 1
ATOM 693 O O . MET A 1 86 ? -23.193 7.405 -53.061 1.00 28.89 86 MET A O 1
ATOM 698 N N . SER A 1 87 ? -21.599 5.937 -52.433 1.00 27.97 87 SER A N 1
ATOM 699 C CA . SER A 1 87 ? -20.481 6.791 -52.777 1.00 26.44 87 SER A CA 1
ATOM 700 C C . SER A 1 87 ? -19.240 5.969 -53.034 1.00 22.47 87 SER A C 1
ATOM 701 O O . SER A 1 87 ? -19.081 4.824 -52.513 1.00 24.29 87 SER A O 1
ATOM 704 N N . LEU A 1 88 ? -18.375 6.544 -53.856 1.00 26.91 88 LEU A N 1
ATOM 705 C CA . LEU A 1 88 ? -16.995 6.082 -54.052 1.00 30.78 88 LEU A CA 1
ATOM 706 C C . LEU A 1 88 ? -16.000 7.160 -53.609 1.00 35.07 88 LEU A C 1
ATOM 707 O O . LEU A 1 88 ? -16.256 8.369 -53.724 1.00 28.30 88 LEU A O 1
ATOM 712 N N . LYS A 1 89 ? -14.870 6.713 -53.080 1.00 28.76 89 LYS A N 1
ATOM 713 C CA . LYS A 1 89 ? -13.795 7.626 -52.705 1.00 30.40 89 LYS A CA 1
ATOM 714 C C . LYS A 1 89 ? -12.929 7.975 -53.922 1.00 33.67 89 LYS A C 1
ATOM 715 O O . LYS A 1 89 ? -12.491 7.095 -54.650 1.00 32.30 89 LYS A O 1
ATOM 721 N N . THR A 1 90 ? -12.688 9.274 -54.141 1.00 27.54 90 THR A N 1
ATOM 722 C CA . THR A 1 90 ? -11.864 9.816 -55.215 1.00 26.56 90 THR A CA 1
ATOM 723 C C . THR A 1 90 ? -10.809 10.754 -54.641 1.00 28.86 90 THR A C 1
ATOM 724 O O . THR A 1 90 ? -10.877 11.144 -53.477 1.00 29.48 90 THR A O 1
ATOM 728 N N . PRO A 1 91 ? -9.860 11.227 -55.454 1.00 30.15 91 PRO A N 1
ATOM 729 C CA . PRO A 1 91 ? -8.895 12.212 -54.909 1.00 38.13 91 PRO A CA 1
ATOM 730 C C . PRO A 1 91 ? -9.543 13.505 -54.429 1.00 27.93 91 PRO A C 1
ATOM 731 O O . PRO A 1 91 ? -8.929 14.240 -53.630 1.00 30.56 91 PRO A O 1
ATOM 735 N N . TYR A 1 92 ? -10.755 13.808 -54.890 1.00 28.62 92 TYR A N 1
ATOM 736 C CA . TYR A 1 92 ? -11.484 15.001 -54.446 1.00 22.69 92 TYR A CA 1
ATOM 737 C C . TYR A 1 92 ? -12.434 14.710 -53.270 1.00 30.26 92 TYR A C 1
ATOM 738 O O . TYR A 1 92 ? -13.144 15.607 -52.823 1.00 28.58 92 TYR A O 1
ATOM 747 N N . GLY A 1 93 ? -12.481 13.500 -52.804 1.00 27.36 93 GLY A N 1
ATOM 748 C CA . GLY A 1 93 ? -13.379 13.117 -51.749 1.00 28.68 93 GLY A CA 1
ATOM 749 C C . GLY A 1 93 ? -14.384 12.064 -52.199 1.00 24.86 93 GLY A C 1
ATOM 750 O O . GLY A 1 93 ? -14.257 11.443 -53.263 1.00 26.01 93 GLY A O 1
ATOM 751 N N . PHE A 1 94 ? -15.358 11.806 -51.311 1.00 23.87 94 PHE A N 1
ATOM 752 C CA . PHE A 1 94 ? -16.465 10.908 -51.636 1.00 23.45 94 PHE A CA 1
ATOM 753 C C . PHE A 1 94 ? -17.388 11.586 -52.637 1.00 24.81 94 PHE A C 1
ATOM 754 O O . PHE A 1 94 ? -17.635 12.783 -52.568 1.00 25.70 94 PHE A O 1
ATOM 762 N N . TYR A 1 95 ? -17.912 10.789 -53.570 1.00 23.14 95 TYR A N 1
ATOM 763 C CA . TYR A 1 95 ? -18.766 11.317 -54.595 1.00 24.86 95 TYR A CA 1
ATOM 764 C C . TYR A 1 95 ? -19.942 10.366 -54.779 1.00 23.16 95 TYR A C 1
ATOM 765 O O . TYR A 1 95 ? -19.731 9.158 -54.880 1.00 22.87 95 TYR A O 1
ATOM 774 N N . PRO A 1 96 ? -21.187 10.876 -54.777 1.00 25.86 96 PRO A N 1
ATOM 775 C CA . PRO A 1 96 ? -22.342 9.972 -54.822 1.00 25.15 96 PRO A CA 1
ATOM 776 C C . PRO A 1 96 ? -22.417 9.221 -56.135 1.00 29.91 96 PRO A C 1
ATOM 777 O O . PRO A 1 96 ? -22.176 9.779 -57.208 1.00 29.10 96 PRO A O 1
ATOM 781 N N . GLY A 1 97 ? -22.760 7.945 -56.016 1.00 31.37 97 GLY A N 1
ATOM 782 C CA . GLY A 1 97 ? -22.984 7.099 -57.168 1.00 36.17 97 GLY A CA 1
ATOM 783 C C . GLY A 1 97 ? -24.289 7.353 -57.894 1.00 38.20 97 GLY A C 1
ATOM 784 O O . GLY A 1 97 ? -24.331 7.273 -59.119 1.00 43.00 97 GLY A O 1
ATOM 785 N N . LEU A 1 98 ? -25.353 7.649 -57.159 1.00 34.19 98 LEU A N 1
ATOM 786 C CA . LEU A 1 98 ? -26.619 8.019 -57.783 1.00 35.64 98 LEU A CA 1
ATOM 787 C C . LEU A 1 98 ? -26.680 9.489 -58.177 1.00 34.30 98 LEU A C 1
ATOM 788 O O . LEU A 1 98 ? -25.993 10.348 -57.631 1.00 36.49 98 LEU A O 1
ATOM 793 N N . ILE A 1 99 ? -27.587 9.792 -59.120 1.00 30.54 99 ILE A N 1
ATOM 794 C CA . ILE A 1 99 ? -28.084 11.163 -59.301 1.00 31.84 99 ILE A CA 1
ATOM 795 C C . ILE A 1 99 ? -29.575 11.204 -58.928 1.00 37.65 99 ILE A C 1
ATOM 796 O O . ILE A 1 99 ? -30.238 10.155 -58.973 1.00 39.94 99 ILE A O 1
ATOM 801 N N . PRO A 1 100 ? -30.158 12.343 -58.608 1.00 39.81 100 PRO A N 1
ATOM 802 C CA . PRO A 1 100 ? -31.618 12.393 -58.357 1.00 40.36 100 PRO A CA 1
ATOM 803 C C . PRO A 1 100 ? -32.457 11.728 -59.462 1.00 41.67 100 PRO A C 1
ATOM 804 O O . PRO A 1 100 ? -33.415 10.991 -59.189 1.00 47.26 100 PRO A O 1
ATOM 808 N N . GLU A 1 101 ? -32.105 11.955 -60.716 1.00 42.80 101 GLU A N 1
ATOM 809 C CA . GLU A 1 101 ? -32.817 11.294 -61.810 1.00 43.50 101 GLU A CA 1
ATOM 810 C C . GLU A 1 101 ? -32.833 9.778 -61.662 1.00 39.75 101 GLU A C 1
ATOM 811 O O . GLU A 1 101 ? -33.794 9.117 -62.094 1.00 42.15 101 GLU A O 1
ATOM 817 N N . THR A 1 102 ? -31.797 9.190 -61.059 1.00 45.95 102 THR A N 1
ATOM 818 C CA . THR A 1 102 ? -31.802 7.744 -60.864 1.00 43.06 102 THR A CA 1
ATOM 819 C C . THR A 1 102 ? -33.004 7.312 -60.036 1.00 38.58 102 THR A C 1
ATOM 820 O O . THR A 1 102 ? -33.688 6.332 -60.363 1.00 33.51 102 THR A O 1
ATOM 824 N N . ILE A 1 103 ? -33.197 7.947 -58.890 1.00 37.50 103 ILE A N 1
ATOM 825 C CA . ILE A 1 103 ? -34.275 7.552 -57.994 1.00 38.56 103 ILE A CA 1
ATOM 826 C C . ILE A 1 103 ? -35.620 7.958 -58.589 1.00 40.29 103 ILE A C 1
ATOM 827 O O . ILE A 1 103 ? -36.609 7.225 -58.487 1.00 39.46 103 ILE A O 1
ATOM 832 N N . ASN A 1 104 ? -35.660 9.137 -59.230 1.00 38.82 104 ASN A N 1
ATOM 833 C CA . ASN A 1 104 ? -36.903 9.560 -59.852 1.00 48.53 104 ASN A CA 1
ATOM 834 C C . ASN A 1 104 ? -37.352 8.537 -60.874 1.00 39.77 104 ASN A C 1
ATOM 835 O O . ASN A 1 104 ? -38.538 8.203 -60.945 1.00 43.65 104 ASN A O 1
ATOM 840 N N . ILE A 1 105 ? -36.411 8.049 -61.695 1.00 34.05 105 ILE A N 1
ATOM 841 C CA . ILE A 1 105 ? -36.758 7.147 -62.776 1.00 38.48 105 ILE A CA 1
ATOM 842 C C . ILE A 1 105 ? -37.037 5.745 -62.245 1.00 43.73 105 ILE A C 1
ATOM 843 O O . ILE A 1 105 ? -38.075 5.153 -62.550 1.00 34.73 105 ILE A O 1
ATOM 848 N N . ILE A 1 106 ? -36.147 5.194 -61.415 1.00 32.98 106 ILE A N 1
ATOM 849 C CA . ILE A 1 106 ? -36.354 3.803 -60.990 1.00 34.25 106 ILE A CA 1
ATOM 850 C C . ILE A 1 106 ? -37.435 3.688 -59.916 1.00 43.10 106 ILE A C 1
ATOM 851 O O . ILE A 1 106 ? -38.070 2.634 -59.755 1.00 35.90 106 ILE A O 1
ATOM 856 N N . GLN A 1 107 ? -37.660 4.741 -59.156 1.00 30.80 107 GLN A N 1
ATOM 857 C CA . GLN A 1 107 ? -38.604 4.713 -58.041 1.00 34.35 107 GLN A CA 1
ATOM 858 C C . GLN A 1 107 ? -38.397 3.525 -57.100 1.00 35.69 107 GLN A C 1
ATOM 859 O O . GLN A 1 107 ? -39.335 2.758 -56.844 1.00 30.39 107 GLN A O 1
ATOM 865 N N . PRO A 1 108 ? -37.212 3.389 -56.505 1.00 32.61 108 PRO A N 1
ATOM 866 C CA . PRO A 1 108 ? -36.975 2.294 -55.580 1.00 30.62 108 PRO A CA 1
ATOM 867 C C . PRO A 1 108 ? -37.856 2.399 -54.325 1.00 31.61 108 PRO A C 1
ATOM 868 O O . PRO A 1 108 ? -38.083 3.484 -53.793 1.00 32.44 108 PRO A O 1
ATOM 872 N N . ASP A 1 109 ? -38.293 1.240 -53.827 1.00 28.14 109 ASP A N 1
ATOM 873 C CA . ASP A 1 109 ? -38.947 1.197 -52.529 1.00 29.09 109 ASP A CA 1
ATOM 874 C C . ASP A 1 109 ? -37.958 1.490 -51.395 1.00 31.55 109 ASP A C 1
ATOM 875 O O . ASP A 1 109 ? -38.343 2.014 -50.343 1.00 25.70 109 ASP A O 1
ATOM 880 N N . GLY A 1 110 ? -36.705 1.096 -51.576 1.00 27.31 110 GLY A N 1
ATOM 881 C CA . GLY A 1 110 ? -35.710 1.332 -50.520 1.00 28.22 110 GLY A CA 1
ATOM 882 C C . GLY A 1 110 ? -34.288 1.144 -50.999 1.00 28.11 110 GLY A C 1
ATOM 883 O O . GLY A 1 110 ? -34.033 0.812 -52.169 1.00 25.78 110 GLY A O 1
ATOM 884 N N . ILE A 1 111 ? -33.375 1.421 -50.064 1.00 24.61 111 ILE A N 1
ATOM 885 C CA . ILE A 1 111 ? -31.924 1.321 -50.201 1.00 24.63 111 ILE A CA 1
ATOM 886 C C . ILE A 1 111 ? -31.466 0.307 -49.156 1.00 28.02 111 ILE A C 1
ATOM 887 O O . ILE A 1 111 ? -31.917 0.374 -48.015 1.00 25.66 111 ILE A O 1
ATOM 892 N N . ILE A 1 112 ? -30.666 -0.673 -49.566 1.00 25.16 112 ILE A N 1
ATOM 893 C CA . ILE A 1 112 ? -30.115 -1.666 -48.668 1.00 21.76 112 ILE A CA 1
ATOM 894 C C . ILE A 1 112 ? -28.612 -1.387 -48.540 1.00 24.63 112 ILE A C 1
ATOM 895 O O . ILE A 1 112 ? -27.932 -1.257 -49.580 1.00 24.85 112 ILE A O 1
ATOM 900 N N . LEU A 1 113 ? -28.113 -1.322 -47.318 1.00 23.49 113 LEU A N 1
ATOM 901 C CA . LEU A 1 113 ? -26.699 -1.182 -47.021 1.00 25.08 113 LEU A CA 1
ATOM 902 C C . LEU A 1 113 ? -26.185 -2.454 -46.386 1.00 23.25 113 LEU A C 1
ATOM 903 O O . LEU A 1 113 ? -26.616 -2.844 -45.308 1.00 25.16 113 LEU A O 1
ATOM 908 N N . LEU A 1 114 ? -25.238 -3.114 -47.063 1.00 22.43 114 LEU A N 1
ATOM 909 C CA . LEU A 1 114 ? -24.552 -4.244 -46.432 1.00 24.30 114 LEU A CA 1
ATOM 910 C C . LEU A 1 114 ? -23.365 -3.675 -45.647 1.00 22.27 114 LEU A C 1
ATOM 911 O O . LEU A 1 114 ? -22.482 -3.090 -46.265 1.00 27.18 114 LEU A O 1
ATOM 916 N N . GLU A 1 115 ? -23.334 -3.878 -44.342 1.00 23.40 115 GLU A N 1
ATOM 917 C CA . GLU A 1 115 ? -22.314 -3.268 -43.482 1.00 23.81 115 GLU A CA 1
ATOM 918 C C . GLU A 1 115 ? -21.404 -4.365 -42.936 1.00 26.82 115 GLU A C 1
ATOM 919 O O . GLU A 1 115 ? -21.896 -5.334 -42.353 1.00 27.46 115 GLU A O 1
ATOM 925 N N . PHE A 1 116 ? -20.102 -4.176 -43.111 1.00 28.54 116 PHE A N 1
ATOM 926 C CA . PHE A 1 116 ? -19.093 -5.178 -42.779 1.00 29.20 116 PHE A CA 1
ATOM 927 C C . PHE A 1 116 ? -18.163 -4.704 -41.672 1.00 32.59 116 PHE A C 1
ATOM 928 O O . PHE A 1 116 ? -18.033 -3.506 -41.385 1.00 30.46 116 PHE A O 1
ATOM 936 N N . ASN A 1 117 ? -17.510 -5.681 -41.041 1.00 30.64 117 ASN A N 1
ATOM 937 C CA . ASN A 1 117 ? -16.443 -5.376 -40.121 1.00 25.53 117 ASN A CA 1
ATOM 938 C C . ASN A 1 117 ? -15.210 -5.004 -40.932 1.00 23.07 117 ASN A C 1
ATOM 939 O O . ASN A 1 117 ? -14.889 -5.700 -41.893 1.00 25.99 117 ASN A O 1
ATOM 944 N N . PRO A 1 118 ? -14.525 -3.896 -40.616 1.00 25.33 118 PRO A N 1
ATOM 945 C CA . PRO A 1 118 ? -13.450 -3.419 -41.521 1.00 24.92 118 PRO A CA 1
ATOM 946 C C . PRO A 1 118 ? -12.320 -4.429 -41.649 1.00 26.95 118 PRO A C 1
ATOM 947 O O . PRO A 1 118 ? -11.652 -4.496 -42.683 1.00 26.94 118 PRO A O 1
ATOM 951 N N . ARG A 1 119 ? -12.069 -5.216 -40.606 1.00 24.00 119 ARG A N 1
ATOM 952 C CA . ARG A 1 119 ? -11.003 -6.195 -40.681 1.00 29.60 119 ARG A CA 1
ATOM 953 C C . ARG A 1 119 ? -11.346 -7.275 -41.699 1.00 27.82 119 ARG A C 1
ATOM 954 O O . ARG A 1 119 ? -10.485 -7.745 -42.444 1.00 27.99 119 ARG A O 1
ATOM 962 N N . ASP A 1 120 ? -12.616 -7.651 -41.761 1.00 25.72 120 ASP A N 1
ATOM 963 C CA . ASP A 1 120 ? -13.041 -8.633 -42.750 1.00 25.47 120 ASP A CA 1
ATOM 964 C C . ASP A 1 120 ? -12.978 -8.073 -44.166 1.00 30.82 120 ASP A C 1
ATOM 965 O O . ASP A 1 120 ? -12.665 -8.827 -45.085 1.00 28.29 120 ASP A O 1
ATOM 970 N N . VAL A 1 121 ? -13.250 -6.763 -44.354 1.00 23.69 121 VAL A N 1
ATOM 971 C CA . VAL A 1 121 ? -13.095 -6.146 -45.675 1.00 24.86 121 VAL A CA 1
ATOM 972 C C . VAL A 1 121 ? -11.640 -6.159 -46.119 1.00 24.56 121 VAL A C 1
ATOM 973 O O . VAL A 1 121 ? -11.315 -6.494 -47.274 1.00 25.56 121 VAL A O 1
ATOM 977 N N . ILE A 1 122 ? -10.731 -5.791 -45.214 1.00 25.19 122 ILE A N 1
ATOM 978 C CA . ILE A 1 122 ? -9.313 -5.809 -45.556 1.00 24.94 122 ILE A CA 1
ATOM 979 C C . ILE A 1 122 ? -8.880 -7.207 -45.987 1.00 27.60 122 ILE A C 1
ATOM 980 O O . ILE A 1 122 ? -8.237 -7.390 -47.019 1.00 27.99 122 ILE A O 1
ATOM 985 N N . ALA A 1 123 ? -9.230 -8.224 -45.193 1.00 28.33 123 ALA A N 1
ATOM 986 C CA . ALA A 1 123 ? -8.832 -9.592 -45.572 1.00 33.25 123 ALA A CA 1
ATOM 987 C C . ALA A 1 123 ? -9.449 -10.024 -46.925 1.00 28.50 123 ALA A C 1
ATOM 988 O O . ALA A 1 123 ? -8.770 -10.628 -47.760 1.00 26.99 123 ALA A O 1
ATOM 990 N N . ARG A 1 124 ? -10.715 -9.720 -47.144 1.00 25.67 124 ARG A N 1
ATOM 991 C CA . ARG A 1 124 ? -11.401 -10.147 -48.361 1.00 27.67 124 ARG A CA 1
ATOM 992 C C . ARG A 1 124 ? -10.827 -9.476 -49.591 1.00 26.84 124 ARG A C 1
ATOM 993 O O . ARG A 1 124 ? -10.652 -10.107 -50.643 1.00 31.40 124 ARG A O 1
ATOM 1001 N N . ARG A 1 125 ? -10.577 -8.156 -49.518 1.00 25.93 125 ARG A N 1
ATOM 1002 C CA . ARG A 1 125 ? -9.918 -7.486 -50.638 1.00 25.99 125 ARG A CA 1
ATOM 1003 C C . ARG A 1 125 ? -8.584 -8.141 -50.984 1.00 36.72 125 ARG A C 1
ATOM 1004 O O . ARG A 1 125 ? -8.264 -8.311 -52.164 1.00 31.14 125 ARG A O 1
ATOM 1012 N N . GLU A 1 126 ? -7.763 -8.466 -49.969 1.00 34.10 126 GLU A N 1
ATOM 1013 C CA . GLU A 1 126 ? -6.464 -9.054 -50.296 1.00 29.37 126 GLU A CA 1
ATOM 1014 C C . GLU A 1 126 ? -6.630 -10.453 -50.870 1.00 30.30 126 GLU A C 1
ATOM 1015 O O . GLU A 1 126 ? -5.899 -10.836 -51.793 1.00 32.24 126 GLU A O 1
ATOM 1021 N N . LYS A 1 127 ? -7.568 -11.226 -50.344 1.00 28.33 127 LYS A N 1
ATOM 1022 C CA . LYS A 1 127 ? -7.802 -12.562 -50.907 1.00 36.13 127 LYS A CA 1
ATOM 1023 C C . LYS A 1 127 ? -8.198 -12.471 -52.367 1.00 39.39 127 LYS A C 1
ATOM 1024 O O . LYS A 1 127 ? -7.658 -13.187 -53.235 1.00 37.40 127 LYS A O 1
ATOM 1030 N N . ASP A 1 128 ? -9.116 -11.558 -52.677 1.00 31.09 128 ASP A N 1
ATOM 1031 C CA . ASP A 1 128 ? -9.574 -11.417 -54.066 1.00 30.83 128 ASP A CA 1
ATOM 1032 C C . ASP A 1 128 ? -8.489 -10.817 -54.947 1.00 40.80 128 ASP A C 1
ATOM 1033 O O . ASP A 1 128 ? -8.396 -11.169 -56.136 1.00 41.01 128 ASP A O 1
ATOM 1038 N N . ARG A 1 129 ? -7.660 -9.922 -54.403 1.00 30.96 129 ARG A N 1
ATOM 1039 C CA . ARG A 1 129 ? -6.554 -9.397 -55.179 1.00 35.45 129 ARG A CA 1
ATOM 1040 C C . ARG A 1 129 ? -5.646 -10.531 -55.625 1.00 41.24 129 ARG A C 1
ATOM 1041 O O . ARG A 1 129 ? -5.249 -10.614 -56.797 1.00 35.60 129 ARG A O 1
ATOM 1049 N N . LEU A 1 130 ? -5.320 -11.416 -54.680 1.00 34.35 130 LEU A N 1
ATOM 1050 C CA . LEU A 1 130 ? -4.425 -12.544 -54.963 1.00 47.13 130 LEU A CA 1
ATOM 1051 C C . LEU A 1 130 ? -5.026 -13.495 -55.988 1.00 52.14 130 LEU A C 1
ATOM 1052 O O . LEU A 1 130 ? -4.280 -14.082 -56.785 1.00 48.27 130 LEU A O 1
ATOM 1057 N N . ALA A 1 131 ? -6.350 -13.657 -55.995 1.00 49.23 131 ALA A N 1
ATOM 1058 C CA . ALA A 1 131 ? -7.045 -14.534 -56.925 1.00 54.59 131 ALA A CA 1
ATOM 1059 C C . ALA A 1 131 ? -7.357 -13.874 -58.272 1.00 48.51 131 ALA A C 1
ATOM 1060 O O . ALA A 1 131 ? -8.048 -14.474 -59.100 1.00 53.27 131 ALA A O 1
ATOM 1062 N N . GLY A 1 132 ? -6.884 -12.658 -58.495 1.00 41.13 132 GLY A N 1
ATOM 1063 C CA . GLY A 1 132 ? -7.073 -12.000 -59.774 1.00 56.54 132 GLY A CA 1
ATOM 1064 C C . GLY A 1 132 ? -8.446 -11.391 -60.021 1.00 62.05 132 GLY A C 1
ATOM 1065 O O . GLY A 1 132 ? -8.730 -11.006 -61.158 1.00 57.23 132 GLY A O 1
ATOM 1066 N N . LYS A 1 133 ? -9.295 -11.280 -59.000 1.00 65.63 133 LYS A N 1
ATOM 1067 C CA . LYS A 1 133 ? -10.615 -10.684 -59.142 1.00 69.10 133 LYS A CA 1
ATOM 1068 C C . LYS A 1 133 ? -10.582 -9.174 -58.877 1.00 66.91 133 LYS A C 1
ATOM 1069 O O . LYS A 1 133 ? -11.048 -8.378 -59.699 1.00 74.20 133 LYS A O 1
ATOM 1075 N N . ARG A 1 134 ? -10.082 -8.770 -57.708 1.00 76.57 134 ARG A N 1
ATOM 1076 C CA . ARG A 1 134 ? -10.088 -7.356 -57.253 1.00 89.41 134 ARG A CA 1
ATOM 1077 C C . ARG A 1 134 ? -8.811 -6.641 -57.701 1.00 91.52 134 ARG A C 1
ATOM 1078 O O . ARG A 1 134 ? -7.732 -7.125 -57.322 1.00 84.89 134 ARG A O 1
ATOM 1086 N N . VAL A 1 135 ? -8.889 -5.583 -58.527 1.00 102.25 135 VAL A N 1
ATOM 1087 C CA . VAL A 1 135 ? -7.707 -4.815 -58.885 1.00 115.81 135 VAL A CA 1
ATOM 1088 C C . VAL A 1 135 ? -8.002 -3.341 -58.665 1.00 129.43 135 VAL A C 1
ATOM 1089 O O . VAL A 1 135 ? -8.122 -2.552 -59.620 1.00 137.18 135 VAL A O 1
ATOM 1093 N N . THR A 1 136 ? -8.162 -2.984 -57.391 1.00 97.92 136 THR A N 1
ATOM 1094 C CA . THR A 1 136 ? -8.238 -1.619 -56.874 1.00 116.38 136 THR A CA 1
ATOM 1095 C C . THR A 1 136 ? -6.993 -1.487 -55.992 1.00 108.92 136 THR A C 1
ATOM 1096 O O . THR A 1 136 ? -7.009 -1.909 -54.833 1.00 99.25 136 THR A O 1
ATOM 1100 N N . ARG A 1 137 ? -5.865 -1.102 -56.586 1.00 107.08 137 ARG A N 1
ATOM 1101 C CA . ARG A 1 137 ? -4.536 -1.146 -55.919 1.00 115.97 137 ARG A CA 1
ATOM 1102 C C . ARG A 1 137 ? -4.518 -0.556 -54.501 1.00 101.66 137 ARG A C 1
ATOM 1103 O O . ARG A 1 137 ? -3.956 -1.232 -53.621 1.00 107.93 137 ARG A O 1
ATOM 1111 N N . ASP A 1 138 ? -5.094 0.623 -54.259 1.00 97.08 138 ASP A N 1
ATOM 1112 C CA . ASP A 1 138 ? -4.933 1.299 -52.984 1.00 106.88 138 ASP A CA 1
ATOM 1113 C C . ASP A 1 138 ? -5.483 0.460 -51.827 1.00 78.43 138 ASP A C 1
ATOM 1114 O O . ASP A 1 138 ? -6.632 0.018 -51.849 1.00 70.99 138 ASP A O 1
ATOM 1119 N N . MET A 1 139 ? -4.642 0.229 -50.816 1.00 61.71 139 MET A N 1
ATOM 1120 C CA . MET A 1 139 ? -5.051 -0.467 -49.611 1.00 62.53 139 MET A CA 1
ATOM 1121 C C . MET A 1 139 ? -5.491 0.527 -48.553 1.00 53.12 139 MET A C 1
ATOM 1122 O O . MET A 1 139 ? -4.773 1.483 -48.243 1.00 68.01 139 MET A O 1
ATOM 1127 N N . GLU A 1 140 ? -6.670 0.300 -47.977 1.00 40.64 140 GLU A N 1
ATOM 1128 C CA . GLU A 1 140 ? -7.291 1.183 -47.017 1.00 32.37 140 GLU A CA 1
ATOM 1129 C C . GLU A 1 140 ? -7.147 0.636 -45.612 1.00 38.14 140 GLU A C 1
ATOM 1130 O O . GLU A 1 140 ? -7.066 -0.578 -45.389 1.00 34.54 140 GLU A O 1
ATOM 1136 N N . SER A 1 141 ? -7.161 1.554 -44.658 1.00 31.31 141 SER A N 1
ATOM 1137 C CA . SER A 1 141 ? -7.082 1.211 -43.244 1.00 31.49 141 SER A CA 1
ATOM 1138 C C . SER A 1 141 ? -8.461 0.909 -42.708 1.00 32.68 141 SER A C 1
ATOM 1139 O O . SER A 1 141 ? -9.484 1.223 -43.319 1.00 32.32 141 SER A O 1
ATOM 1142 N N . GLU A 1 142 ? -8.477 0.305 -41.524 1.00 28.58 142 GLU A N 1
ATOM 1143 C CA . GLU A 1 142 ? -9.706 0.154 -40.756 1.00 34.27 142 GLU A CA 1
ATOM 1144 C C . GLU A 1 142 ? -10.471 1.452 -40.616 1.00 35.19 142 GLU A C 1
ATOM 1145 O O . GLU A 1 142 ? -11.701 1.477 -40.713 1.00 26.60 142 GLU A O 1
ATOM 1151 N N . THR A 1 143 ? -9.774 2.550 -40.263 1.00 32.90 143 THR A N 1
ATOM 1152 C CA . THR A 1 143 ? -10.529 3.780 -40.043 1.00 27.44 143 THR A CA 1
ATOM 1153 C C . THR A 1 143 ? -11.066 4.333 -41.378 1.00 23.97 143 THR A C 1
ATOM 1154 O O . THR A 1 143 ? -12.149 4.901 -41.400 1.00 31.44 143 THR A O 1
ATOM 1158 N N . ASP A 1 144 ? -10.348 4.143 -42.478 1.00 28.26 144 ASP A N 1
ATOM 1159 C CA . ASP A 1 144 ? -10.833 4.569 -43.786 1.00 34.91 144 ASP A CA 1
ATOM 1160 C C . ASP A 1 144 ? -12.137 3.844 -44.134 1.00 32.63 144 ASP A C 1
ATOM 1161 O O . ASP A 1 144 ? -13.080 4.426 -44.704 1.00 24.74 144 ASP A O 1
ATOM 1166 N N . ILE A 1 145 ? -12.186 2.546 -43.858 1.00 30.47 145 ILE A N 1
ATOM 1167 C CA . ILE A 1 145 ? -13.358 1.765 -44.219 1.00 25.12 145 ILE A CA 1
ATOM 1168 C C . ILE A 1 145 ? -14.520 2.132 -43.333 1.00 26.10 145 ILE A C 1
ATOM 1169 O O . ILE A 1 145 ? -15.652 2.273 -43.821 1.00 25.80 145 ILE A O 1
ATOM 1174 N N . LEU A 1 146 ? -14.290 2.353 -42.019 1.00 25.73 146 LEU A N 1
ATOM 1175 C CA . LEU A 1 146 ? -15.410 2.741 -41.164 1.00 26.68 146 LEU A CA 1
ATOM 1176 C C . LEU A 1 146 ? -15.980 4.094 -41.595 1.00 25.50 146 LEU A C 1
ATOM 1177 O O . LEU A 1 146 ? -17.194 4.302 -41.510 1.00 27.51 146 LEU A O 1
ATOM 1182 N N . LEU A 1 147 ? -15.104 5.026 -41.997 1.00 28.14 147 LEU A N 1
ATOM 1183 C CA . LEU A 1 147 ? -15.540 6.344 -42.453 1.00 26.94 147 LEU A CA 1
ATOM 1184 C C . LEU A 1 147 ? -16.402 6.199 -43.694 1.00 24.19 147 LEU A C 1
ATOM 1185 O O . LEU A 1 147 ? -17.478 6.790 -43.792 1.00 23.37 147 LEU A O 1
ATOM 1190 N N . HIS A 1 148 ? -15.968 5.378 -44.633 1.00 25.35 148 HIS A N 1
ATOM 1191 C CA . HIS A 1 148 ? -16.750 5.163 -45.849 1.00 26.86 148 HIS A CA 1
ATOM 1192 C C . HIS A 1 148 ? -18.125 4.604 -45.527 1.00 23.29 148 HIS A C 1
ATOM 1193 O O . HIS A 1 148 ? -19.152 5.041 -46.082 1.00 24.83 148 HIS A O 1
ATOM 1200 N N . GLN A 1 149 ? -18.176 3.596 -44.649 1.00 24.42 149 GLN A N 1
ATOM 1201 C CA . GLN A 1 149 ? -19.467 3.011 -44.285 1.00 26.82 149 GLN A CA 1
ATOM 1202 C C . GLN A 1 149 ? -20.347 4.021 -43.588 1.00 28.21 149 GLN A C 1
ATOM 1203 O O . GLN A 1 149 ? -21.560 4.092 -43.849 1.00 23.57 149 GLN A O 1
ATOM 1209 N N . GLN A 1 150 ? -19.754 4.882 -42.782 1.00 24.42 150 GLN A N 1
ATOM 1210 C CA . GLN A 1 150 ? -20.537 5.957 -42.154 1.00 24.91 150 GLN A CA 1
ATOM 1211 C C . GLN A 1 150 ? -21.086 6.956 -43.175 1.00 19.61 150 GLN A C 1
ATOM 1212 O O . GLN A 1 150 ? -22.257 7.358 -43.096 1.00 26.22 150 GLN A O 1
ATOM 1218 N N . VAL A 1 151 ? -20.237 7.420 -44.109 1.00 22.20 151 VAL A N 1
ATOM 1219 C CA . VAL A 1 151 ? -20.683 8.362 -45.156 1.00 21.36 151 VAL A CA 1
ATOM 1220 C C . VAL A 1 151 ? -21.783 7.726 -45.995 1.00 22.54 151 VAL A C 1
ATOM 1221 O O . VAL A 1 151 ? -22.751 8.394 -46.368 1.00 22.88 151 VAL A O 1
ATOM 1225 N N . ASN A 1 152 ? -21.650 6.408 -46.284 1.00 24.19 152 ASN A N 1
ATOM 1226 C CA . ASN A 1 152 ? -22.651 5.737 -47.111 1.00 26.24 152 ASN A CA 1
ATOM 1227 C C . ASN A 1 152 ? -24.003 5.763 -46.413 1.00 23.24 152 ASN A C 1
ATOM 1228 O O . ASN A 1 152 ? -25.045 5.992 -47.045 1.00 26.29 152 ASN A O 1
ATOM 1233 N N . ARG A 1 153 ? -23.973 5.545 -45.104 1.00 21.20 153 ARG A N 1
ATOM 1234 C CA . ARG A 1 153 ? -25.168 5.578 -44.232 1.00 27.15 153 ARG A CA 1
ATOM 1235 C C . ARG A 1 153 ? -25.817 6.960 -44.349 1.00 22.17 153 ARG A C 1
ATOM 1236 O O . ARG A 1 153 ? -27.039 7.026 -44.503 1.00 22.25 153 ARG A O 1
ATOM 1244 N N . MET A 1 154 ? -25.013 8.024 -44.292 1.00 24.15 154 MET A N 1
ATOM 1245 C CA . MET A 1 154 ? -25.518 9.397 -44.369 1.00 20.92 154 MET A CA 1
ATOM 1246 C C . MET A 1 154 ? -26.143 9.668 -45.740 1.00 25.41 154 MET A C 1
ATOM 1247 O O . MET A 1 154 ? -27.214 10.289 -45.810 1.00 22.73 154 MET A O 1
ATOM 1252 N N . PHE A 1 155 ? -25.524 9.200 -46.840 1.00 23.47 155 PHE A N 1
ATOM 1253 C CA . PHE A 1 155 ? -26.150 9.362 -48.153 1.00 23.60 155 PHE A CA 1
ATOM 1254 C C . PHE A 1 155 ? -27.497 8.664 -48.210 1.00 18.15 155 PHE A C 1
ATOM 1255 O O . PHE A 1 155 ? -28.492 9.227 -48.696 1.00 26.21 155 PHE A O 1
ATOM 1263 N N . ALA A 1 156 ? -27.555 7.427 -47.709 1.00 24.41 156 ALA A N 1
ATOM 1264 C CA . ALA A 1 156 ? -28.813 6.666 -47.823 1.00 24.52 156 ALA A CA 1
ATOM 1265 C C . ALA A 1 156 ? -29.947 7.333 -47.065 1.00 29.24 156 ALA A C 1
ATOM 1266 O O . ALA A 1 156 ? -31.061 7.453 -47.587 1.00 23.97 156 ALA A O 1
ATOM 1268 N N . VAL A 1 157 ? -29.675 7.797 -45.845 1.00 20.96 157 VAL A N 1
ATOM 1269 C CA . VAL A 1 157 ? -30.716 8.456 -45.057 1.00 23.75 157 VAL A CA 1
ATOM 1270 C C . VAL A 1 157 ? -31.087 9.778 -45.726 1.00 24.07 157 VAL A C 1
ATOM 1271 O O . VAL A 1 157 ? -32.256 10.157 -45.787 1.00 26.38 157 VAL A O 1
ATOM 1275 N N . SER A 1 158 ? -30.097 10.484 -46.277 1.00 22.56 158 SER A N 1
ATOM 1276 C CA . SER A 1 158 ? -30.427 11.705 -47.018 1.00 26.31 158 SER A CA 1
ATOM 1277 C C . SER A 1 158 ? -31.388 11.407 -48.130 1.00 30.78 158 SER A C 1
ATOM 1278 O O . SER A 1 158 ? -32.365 12.158 -48.337 1.00 25.49 158 SER A O 1
ATOM 1281 N N . TYR A 1 159 ? -31.115 10.305 -48.881 1.00 24.15 159 TYR A N 1
ATOM 1282 C CA . TYR A 1 159 ? -31.993 9.959 -50.008 1.00 24.35 159 TYR A CA 1
ATOM 1283 C C . TYR A 1 159 ? -33.396 9.608 -49.504 1.00 24.10 159 TYR A C 1
ATOM 1284 O O . TYR A 1 159 ? -34.392 9.935 -50.184 1.00 34.66 159 TYR A O 1
ATOM 1293 N N . SER A 1 160 ? -33.501 8.988 -48.338 1.00 26.40 160 SER A N 1
ATOM 1294 C CA . SER A 1 160 ? -34.815 8.678 -47.750 1.00 29.24 160 SER A CA 1
ATOM 1295 C C . SER A 1 160 ? -35.534 9.943 -47.315 1.00 29.87 160 SER A C 1
ATOM 1296 O O . SER A 1 160 ? -36.739 10.093 -47.541 1.00 33.23 160 SER A O 1
ATOM 1299 N N . ALA A 1 161 ? -34.819 10.860 -46.691 1.00 26.77 161 ALA A N 1
ATOM 1300 C CA . ALA A 1 161 ? -35.471 12.121 -46.306 1.00 32.18 161 ALA A CA 1
ATOM 1301 C C . ALA A 1 161 ? -36.017 12.861 -47.531 1.00 34.32 161 ALA A C 1
ATOM 1302 O O . ALA A 1 161 ? -37.109 13.416 -47.486 1.00 35.59 161 ALA A O 1
ATOM 1304 N N . ILE A 1 162 ? -35.292 12.793 -48.658 1.00 30.23 162 ILE A N 1
ATOM 1305 C CA . ILE A 1 162 ? -35.699 13.506 -49.864 1.00 32.03 162 ILE A CA 1
ATOM 1306 C C . ILE A 1 162 ? -36.831 12.773 -50.572 1.00 33.56 162 ILE A C 1
ATOM 1307 O O . ILE A 1 162 ? -37.776 13.410 -51.070 1.00 36.90 162 ILE A O 1
ATOM 1312 N N . ASN A 1 163 ? -36.738 11.444 -50.683 1.00 29.41 163 ASN A N 1
ATOM 1313 C CA . ASN A 1 163 ? -37.650 10.630 -51.536 1.00 36.58 163 ASN A CA 1
ATOM 1314 C C . ASN A 1 163 ? -38.611 9.703 -50.773 1.00 38.18 163 ASN A C 1
ATOM 1315 O O . ASN A 1 163 ? -39.390 9.031 -51.454 1.00 37.58 163 ASN A O 1
ATOM 1320 N N . GLN A 1 164 ? -38.619 9.701 -49.440 1.00 30.66 164 GLN A N 1
ATOM 1321 C CA . GLN A 1 164 ? -39.501 8.835 -48.602 1.00 31.49 164 GLN A CA 1
ATOM 1322 C C . GLN A 1 164 ? -39.404 7.355 -49.007 1.00 37.61 164 GLN A C 1
ATOM 1323 O O . GLN A 1 164 ? -40.411 6.806 -49.471 1.00 32.49 164 GLN A O 1
ATOM 1329 N N . CYS A 1 165 ? -38.225 6.748 -48.882 1.00 30.94 165 CYS A N 1
ATOM 1330 C CA . CYS A 1 165 ? -37.964 5.316 -49.185 1.00 23.35 165 CYS A CA 1
ATOM 1331 C C . CYS A 1 165 ? -37.376 4.631 -47.945 1.00 27.82 165 CYS A C 1
ATOM 1332 O O . CYS A 1 165 ? -36.936 5.341 -47.035 1.00 28.04 165 CYS A O 1
ATOM 1335 N N . TYR A 1 166 ? -37.392 3.298 -47.897 1.00 25.62 166 TYR A N 1
ATOM 1336 C CA . TYR A 1 166 ? -36.834 2.554 -46.753 1.00 26.84 166 TYR A CA 1
ATOM 1337 C C . TYR A 1 166 ? -35.320 2.642 -46.807 1.00 25.81 166 TYR A C 1
ATOM 1338 O O . TYR A 1 166 ? -34.721 2.773 -47.902 1.00 25.90 166 TYR A O 1
ATOM 1347 N N . VAL A 1 167 ? -34.713 2.537 -45.616 1.00 25.47 167 VAL A N 1
ATOM 1348 C CA . VAL A 1 167 ? -33.250 2.396 -45.414 1.00 26.16 167 VAL A CA 1
ATOM 1349 C C . VAL A 1 167 ? -33.024 1.126 -44.617 1.00 31.51 167 VAL A C 1
ATOM 1350 O O . VAL A 1 167 ? -33.242 1.081 -43.405 1.00 27.01 167 VAL A O 1
ATOM 1354 N N . LYS A 1 168 ? -32.553 0.096 -45.286 1.00 27.06 168 LYS A N 1
ATOM 1355 C CA . LYS A 1 168 ? -32.368 -1.211 -44.651 1.00 22.34 168 LYS A CA 1
ATOM 1356 C C . LYS A 1 168 ? -30.869 -1.417 -44.414 1.00 23.14 168 LYS A C 1
ATOM 1357 O O . LYS A 1 168 ? -30.104 -1.509 -45.381 1.00 27.12 168 LYS A O 1
ATOM 1363 N N . ILE A 1 169 ? -30.459 -1.548 -43.149 1.00 26.01 169 ILE A N 1
ATOM 1364 C CA . ILE A 1 169 ? -29.058 -1.778 -42.804 1.00 22.07 169 ILE A CA 1
ATOM 1365 C C . ILE A 1 169 ? -28.915 -3.242 -42.386 1.00 25.00 169 ILE A C 1
ATOM 1366 O O . ILE A 1 169 ? -29.529 -3.680 -41.416 1.00 26.85 169 ILE A O 1
ATOM 1371 N N . ILE A 1 170 ? -28.132 -3.988 -43.123 1.00 22.59 170 ILE A N 1
ATOM 1372 C CA . ILE A 1 170 ? -27.917 -5.414 -42.840 1.00 28.61 170 ILE A CA 1
ATOM 1373 C C . ILE A 1 170 ? -26.562 -5.518 -42.172 1.00 27.29 170 ILE A C 1
ATOM 1374 O O . ILE A 1 170 ? -25.535 -5.250 -42.809 1.00 26.18 170 ILE A O 1
ATOM 1379 N N . ASP A 1 171 ? -26.564 -5.871 -40.904 1.00 28.75 171 ASP A N 1
ATOM 1380 C CA . ASP A 1 171 ? -25.328 -6.004 -40.117 1.00 29.24 171 ASP A CA 1
ATOM 1381 C C . ASP A 1 171 ? -24.657 -7.345 -40.404 1.00 27.25 171 ASP A C 1
ATOM 1382 O O . ASP A 1 171 ? -25.184 -8.415 -40.038 1.00 28.92 171 ASP A O 1
ATOM 1387 N N . LEU A 1 172 ? -23.512 -7.282 -41.063 1.00 26.18 172 LEU A N 1
ATOM 1388 C CA . LEU A 1 172 ? -22.631 -8.405 -41.353 1.00 26.52 172 LEU A CA 1
ATOM 1389 C C . LEU A 1 172 ? -21.287 -8.206 -40.652 1.00 24.82 172 LEU A C 1
ATOM 1390 O O . LEU A 1 172 ? -20.246 -8.625 -41.156 1.00 30.69 172 LEU A O 1
ATOM 1395 N N . THR A 1 173 ? -21.315 -7.482 -39.522 1.00 25.23 173 THR A N 1
ATOM 1396 C CA . THR A 1 173 ? -20.091 -7.129 -38.810 1.00 31.52 173 THR A CA 1
ATOM 1397 C C . THR A 1 173 ? -19.675 -8.162 -37.770 1.00 31.74 173 THR A C 1
ATOM 1398 O O . THR A 1 173 ? -18.587 -8.027 -37.206 1.00 36.29 173 THR A O 1
ATOM 1402 N N . TRP A 1 174 ? -20.513 -9.151 -37.483 1.00 31.35 174 TRP A N 1
ATOM 1403 C CA . TRP A 1 174 ? -20.128 -10.251 -36.583 1.00 32.73 174 TRP A CA 1
ATOM 1404 C C . TRP A 1 174 ? -19.148 -11.229 -37.252 1.00 39.74 174 TRP A C 1
ATOM 1405 O O . TRP A 1 174 ? -19.046 -11.313 -38.486 1.00 36.07 174 TRP A O 1
ATOM 1416 N N . PRO A 1 175 ? -18.377 -11.969 -36.436 1.00 36.27 175 PRO A N 1
ATOM 1417 C CA . PRO A 1 175 ? -17.395 -12.914 -36.994 1.00 36.05 175 PRO A CA 1
ATOM 1418 C C . PRO A 1 175 ? -18.106 -14.073 -37.680 1.00 34.60 175 PRO A C 1
ATOM 1419 O O . PRO A 1 175 ? -19.073 -14.606 -37.138 1.00 38.70 175 PRO A O 1
ATOM 1423 N N . GLN A 1 176 ? -17.624 -14.444 -38.863 1.00 34.94 176 GLN A N 1
ATOM 1424 C CA . GLN A 1 176 ? -18.213 -15.568 -39.597 1.00 38.08 176 GLN A CA 1
ATOM 1425 C C . GLN A 1 176 ? -17.878 -16.874 -38.879 1.00 40.58 176 GLN A C 1
ATOM 1426 O O . GLN A 1 176 ? -16.739 -17.075 -38.458 1.00 37.44 176 GLN A O 1
ATOM 1432 N N . GLU A 1 177 ? -18.848 -17.779 -38.785 1.00 45.62 177 GLU A N 1
ATOM 1433 C CA . GLU A 1 177 ? -18.571 -19.100 -38.199 1.00 40.95 177 GLU A CA 1
ATOM 1434 C C . GLU A 1 177 ? -18.075 -20.108 -39.220 1.00 48.77 177 GLU A C 1
ATOM 1435 O O . GLU A 1 177 ? -17.495 -21.130 -38.825 1.00 44.01 177 GLU A O 1
ATOM 1441 N N . TYR A 1 178 ? -18.286 -19.854 -40.519 1.00 42.06 178 TYR A N 1
ATOM 1442 C CA . TYR A 1 178 ? -17.690 -20.638 -41.603 1.00 41.16 178 TYR A CA 1
ATOM 1443 C C . TYR A 1 178 ? -17.565 -19.729 -42.808 1.00 49.74 178 TYR A C 1
ATOM 1444 O O . TYR A 1 178 ? -18.176 -18.665 -42.863 1.00 49.21 178 TYR A O 1
ATOM 1453 N N . GLU A 1 179 ? -16.807 -20.164 -43.804 1.00 52.52 179 GLU A N 1
ATOM 1454 C CA . GLU A 1 179 ? -16.609 -19.321 -44.973 1.00 58.13 179 GLU A CA 1
ATOM 1455 C C . GLU A 1 179 ? -17.935 -19.099 -45.703 1.00 57.50 179 GLU A C 1
ATOM 1456 O O . GLU A 1 179 ? -18.767 -19.996 -45.796 1.00 47.33 179 GLU A O 1
ATOM 1462 N N . PHE A 1 180 ? -18.152 -17.861 -46.173 1.00 60.96 180 PHE A N 1
ATOM 1463 C CA . PHE A 1 180 ? -19.335 -17.486 -46.949 1.00 53.72 180 PHE A CA 1
ATOM 1464 C C . PHE A 1 180 ? -20.627 -17.452 -46.131 1.00 38.98 180 PHE A C 1
ATOM 1465 O O . PHE A 1 180 ? -21.723 -17.422 -46.695 1.00 42.97 180 PHE A O 1
ATOM 1473 N N . GLN A 1 181 ? -20.552 -17.429 -44.805 1.00 38.04 181 GLN A N 1
ATOM 1474 C CA . GLN A 1 181 ? -21.761 -17.270 -44.021 1.00 42.07 181 GLN A CA 1
ATOM 1475 C C . GLN A 1 181 ? -22.383 -15.878 -44.201 1.00 40.19 181 GLN A C 1
ATOM 1476 O O . GLN A 1 181 ? -23.605 -15.739 -44.215 1.00 30.57 181 GLN A O 1
ATOM 1482 N N . HIS A 1 182 ? -21.555 -14.842 -44.243 1.00 37.05 182 HIS A N 1
ATOM 1483 C CA . HIS A 1 182 ? -22.080 -13.482 -44.393 1.00 30.33 182 HIS A CA 1
ATOM 1484 C C . HIS A 1 182 ? -22.937 -13.373 -45.645 1.00 30.49 182 HIS A C 1
ATOM 1485 O O . HIS A 1 182 ? -24.087 -12.932 -45.581 1.00 35.70 182 HIS A O 1
ATOM 1492 N N . THR A 1 183 ? -22.404 -13.849 -46.789 1.00 31.41 183 THR A N 1
ATOM 1493 C CA . THR A 1 183 ? -23.136 -13.859 -48.044 1.00 33.40 183 THR A CA 1
ATOM 1494 C C . THR A 1 183 ? -24.485 -14.549 -47.914 1.00 37.41 183 THR A C 1
ATOM 1495 O O . THR A 1 183 ? -25.513 -14.039 -48.379 1.00 32.84 183 THR A O 1
ATOM 1499 N N . GLU A 1 184 ? -24.493 -15.750 -47.329 1.00 41.42 184 GLU A N 1
ATOM 1500 C CA . GLU A 1 184 ? -25.722 -16.518 -47.208 1.00 36.71 184 GLU A CA 1
ATOM 1501 C C . GLU A 1 184 ? -26.719 -15.846 -46.287 1.00 30.81 184 GLU A C 1
ATOM 1502 O O . GLU A 1 184 ? -27.923 -15.805 -46.580 1.00 37.97 184 GLU A O 1
ATOM 1508 N N . TYR A 1 185 ? -26.244 -15.344 -45.145 1.00 32.76 185 TYR A N 1
ATOM 1509 C CA . TYR A 1 185 ? -27.082 -14.549 -44.257 1.00 37.20 185 TYR A CA 1
ATOM 1510 C C . TYR A 1 185 ? -27.699 -13.379 -45.016 1.00 33.74 185 TYR A C 1
ATOM 1511 O O . TYR A 1 185 ? -28.922 -13.192 -44.999 1.00 32.51 185 TYR A O 1
ATOM 1520 N N . ALA A 1 186 ? -26.873 -12.602 -45.727 1.00 30.45 186 ALA A N 1
ATOM 1521 C CA . ALA A 1 186 ? -27.435 -11.433 -46.403 1.00 30.94 186 ALA A CA 1
ATOM 1522 C C . ALA A 1 186 ? -28.447 -11.856 -47.460 1.00 35.56 186 ALA A C 1
ATOM 1523 O O . ALA A 1 186 ? -29.503 -11.247 -47.612 1.00 27.98 186 ALA A O 1
ATOM 1525 N N . VAL A 1 187 ? -28.114 -12.880 -48.233 1.00 31.94 187 VAL A N 1
ATOM 1526 C CA . VAL A 1 187 ? -29.057 -13.316 -49.268 1.00 30.60 187 VAL A CA 1
ATOM 1527 C C . VAL A 1 187 ? -30.398 -13.685 -48.642 1.00 28.90 187 VAL A C 1
ATOM 1528 O O . VAL A 1 187 ? -31.469 -13.317 -49.135 1.00 32.54 187 VAL A O 1
ATOM 1532 N N . ASN A 1 188 ? -30.361 -14.432 -47.558 1.00 29.66 188 ASN A N 1
ATOM 1533 C CA . ASN A 1 188 ? -31.611 -14.896 -46.977 1.00 42.29 188 ASN A CA 1
ATOM 1534 C C . ASN A 1 188 ? -32.384 -13.780 -46.314 1.00 40.58 188 ASN A C 1
ATOM 1535 O O . ASN A 1 188 ? -33.620 -13.782 -46.365 1.00 38.96 188 ASN A O 1
ATOM 1540 N N . LYS A 1 189 ? -31.699 -12.797 -45.710 1.00 41.94 189 LYS A N 1
ATOM 1541 C CA . LYS A 1 189 ? -32.443 -11.646 -45.196 1.00 35.01 189 LYS A CA 1
ATOM 1542 C C . LYS A 1 189 ? -33.115 -10.884 -46.336 1.00 29.38 189 LYS A C 1
ATOM 1543 O O . LYS A 1 189 ? -34.232 -10.384 -46.180 1.00 34.74 189 LYS A O 1
ATOM 1549 N N . ILE A 1 190 ? -32.477 -10.794 -47.508 1.00 25.42 190 ILE A N 1
ATOM 1550 C CA . ILE A 1 190 ? -33.086 -10.046 -48.589 1.00 24.13 190 ILE A CA 1
ATOM 1551 C C . ILE A 1 190 ? -34.276 -10.826 -49.168 1.00 34.81 190 ILE A C 1
ATOM 1552 O O . ILE A 1 190 ? -35.354 -10.262 -49.414 1.00 33.66 190 ILE A O 1
ATOM 1557 N N . ILE A 1 191 ? -34.082 -12.120 -49.448 1.00 33.81 191 ILE A N 1
ATOM 1558 C CA . ILE A 1 191 ? -35.194 -12.942 -49.929 1.00 29.04 191 ILE A CA 1
ATOM 1559 C C . ILE A 1 191 ? -36.376 -12.878 -48.938 1.00 35.16 191 ILE A C 1
ATOM 1560 O O . ILE A 1 191 ? -37.531 -12.653 -49.338 1.00 37.84 191 ILE A O 1
ATOM 1565 N N . GLU A 1 192 ? -36.103 -13.062 -47.645 1.00 37.58 192 GLU A N 1
ATOM 1566 C CA . GLU A 1 192 ? -37.168 -12.971 -46.627 1.00 39.23 192 GLU A CA 1
ATOM 1567 C C . GLU A 1 192 ? -37.883 -11.634 -46.705 1.00 45.77 192 GLU A C 1
ATOM 1568 O O . GLU A 1 192 ? -39.112 -11.552 -46.558 1.00 41.57 192 GLU A O 1
ATOM 1574 N N . MET A 1 193 ? -37.136 -10.567 -46.955 1.00 46.47 193 MET A N 1
ATOM 1575 C CA . MET A 1 193 ? -37.765 -9.268 -47.090 1.00 41.92 193 MET A CA 1
ATOM 1576 C C . MET A 1 193 ? -38.668 -9.232 -48.310 1.00 50.62 193 MET A C 1
ATOM 1577 O O . MET A 1 193 ? -39.821 -8.801 -48.228 1.00 50.50 193 MET A O 1
ATOM 1582 N N . LEU A 1 194 ? -38.146 -9.664 -49.466 1.00 42.91 194 LEU A N 1
ATOM 1583 C CA . LEU A 1 194 ? -38.901 -9.603 -50.713 1.00 51.03 194 LEU A CA 1
ATOM 1584 C C . LEU A 1 194 ? -40.170 -10.474 -50.725 1.00 50.79 194 LEU A C 1
ATOM 1585 O O . LEU A 1 194 ? -41.045 -10.246 -51.564 1.00 70.21 194 LEU A O 1
ATOM 1590 N N . ASN A 1 195 ? -40.292 -11.464 -49.858 1.00 46.98 195 ASN A N 1
ATOM 1591 C CA . ASN A 1 195 ? -41.472 -12.327 -49.829 1.00 55.25 195 ASN A CA 1
ATOM 1592 C C . ASN A 1 195 ? -42.358 -12.128 -48.599 1.00 59.11 195 ASN A C 1
ATOM 1593 O O . ASN A 1 195 ? -43.222 -12.959 -48.319 1.00 72.24 195 ASN A O 1
ATOM 1598 N N . PHE A 1 196 ? -42.186 -11.026 -47.878 1.00 68.75 196 PHE A N 1
ATOM 1599 C CA . PHE A 1 196 ? -42.714 -10.906 -46.516 1.00 74.15 196 PHE A CA 1
ATOM 1600 C C . PHE A 1 196 ? -44.232 -11.101 -46.376 1.00 66.92 196 PHE A C 1
ATOM 1601 O O . PHE A 1 196 ? -45.028 -10.355 -46.923 1.00 63.11 196 PHE A O 1
ATOM 1609 N N . MET B 1 1 ? -43.403 30.026 -31.291 1.00 62.63 1 MET B N 1
ATOM 1610 C CA . MET B 1 1 ? -42.417 29.187 -32.047 1.00 55.53 1 MET B CA 1
ATOM 1611 C C . MET B 1 1 ? -42.965 27.752 -32.138 1.00 43.46 1 MET B C 1
ATOM 1612 O O . MET B 1 1 ? -43.817 27.354 -31.336 1.00 37.10 1 MET B O 1
ATOM 1617 N N . ARG B 1 2 ? -42.476 26.969 -33.108 1.00 41.38 2 ARG B N 1
ATOM 1618 C CA . ARG B 1 2 ? -42.986 25.628 -33.357 1.00 36.13 2 ARG B CA 1
ATOM 1619 C C . ARG B 1 2 ? -41.823 24.649 -33.511 1.00 22.75 2 ARG B C 1
ATOM 1620 O O . ARG B 1 2 ? -40.928 24.893 -34.333 1.00 31.43 2 ARG B O 1
ATOM 1628 N N . PHE B 1 3 ? -41.831 23.589 -32.722 1.00 29.24 3 PHE B N 1
ATOM 1629 C CA . PHE B 1 3 ? -40.810 22.562 -32.837 1.00 26.78 3 PHE B CA 1
ATOM 1630 C C . PHE B 1 3 ? -41.411 21.167 -32.965 1.00 30.50 3 PHE B C 1
ATOM 1631 O O . PHE B 1 3 ? -42.410 20.835 -32.325 1.00 28.09 3 PHE B O 1
ATOM 1639 N N . ILE B 1 4 ? -40.789 20.352 -33.825 1.00 27.50 4 ILE B N 1
ATOM 1640 C CA . ILE B 1 4 ? -41.022 18.917 -33.848 1.00 27.50 4 ILE B CA 1
ATOM 1641 C C . ILE B 1 4 ? -40.107 18.295 -32.806 1.00 25.20 4 ILE B C 1
ATOM 1642 O O . ILE B 1 4 ? -38.928 18.618 -32.740 1.00 32.43 4 ILE B O 1
ATOM 1647 N N . LEU B 1 5 ? -40.662 17.443 -31.948 1.00 23.49 5 LEU B N 1
ATOM 1648 C CA . LEU B 1 5 ? -39.926 16.826 -30.860 1.00 26.13 5 LEU B CA 1
ATOM 1649 C C . LEU B 1 5 ? -39.931 15.342 -31.134 1.00 28.61 5 LEU B C 1
ATOM 1650 O O . LEU B 1 5 ? -41.000 14.768 -31.333 1.00 31.99 5 LEU B O 1
ATOM 1655 N N . THR B 1 6 ? -38.749 14.725 -31.126 1.00 28.83 6 THR B N 1
ATOM 1656 C CA . THR B 1 6 ? -38.598 13.335 -31.515 1.00 27.91 6 THR B CA 1
ATOM 1657 C C . THR B 1 6 ? -37.572 12.647 -30.635 1.00 29.55 6 THR B C 1
ATOM 1658 O O . THR B 1 6 ? -36.775 13.290 -29.929 1.00 29.78 6 THR B O 1
ATOM 1662 N N . GLY B 1 7 ? -37.595 11.314 -30.713 1.00 28.19 7 GLY B N 1
ATOM 1663 C CA . GLY B 1 7 ? -36.667 10.435 -30.016 1.00 32.29 7 GLY B CA 1
ATOM 1664 C C . GLY B 1 7 ? -37.089 9.021 -30.312 1.00 31.93 7 GLY B C 1
ATOM 1665 O O . GLY B 1 7 ? -38.167 8.776 -30.870 1.00 32.65 7 GLY B O 1
ATOM 1666 N N . VAL B 1 8 ? -36.228 8.080 -29.957 1.00 28.57 8 VAL B N 1
ATOM 1667 C CA . VAL B 1 8 ? -36.642 6.696 -30.189 1.00 24.98 8 VAL B CA 1
ATOM 1668 C C . VAL B 1 8 ? -37.852 6.353 -29.326 1.00 31.30 8 VAL B C 1
ATOM 1669 O O . VAL B 1 8 ? -38.045 6.937 -28.250 1.00 36.13 8 VAL B O 1
ATOM 1673 N N . PRO B 1 9 ? -38.655 5.374 -29.724 1.00 31.41 9 PRO B N 1
ATOM 1674 C CA . PRO B 1 9 ? -39.905 5.122 -28.998 1.00 42.45 9 PRO B CA 1
ATOM 1675 C C . PRO B 1 9 ? -39.667 4.552 -27.603 1.00 40.39 9 PRO B C 1
ATOM 1676 O O . PRO B 1 9 ? -38.703 3.813 -27.357 1.00 33.23 9 PRO B O 1
ATOM 1680 N N . GLY B 1 10 ? -40.569 4.921 -26.691 1.00 45.79 10 GLY B N 1
ATOM 1681 C CA . GLY B 1 10 ? -40.628 4.347 -25.348 1.00 40.77 10 GLY B CA 1
ATOM 1682 C C . GLY B 1 10 ? -39.512 4.768 -24.422 1.00 45.68 10 GLY B C 1
ATOM 1683 O O . GLY B 1 10 ? -39.271 4.121 -23.391 1.00 51.11 10 GLY B O 1
ATOM 1684 N N . ALA B 1 11 ? -38.803 5.839 -24.748 1.00 44.60 11 ALA B N 1
ATOM 1685 C CA . ALA B 1 11 ? -37.643 6.221 -23.968 1.00 42.92 11 ALA B CA 1
ATOM 1686 C C . ALA B 1 11 ? -37.911 7.323 -22.946 1.00 51.20 11 ALA B C 1
ATOM 1687 O O . ALA B 1 11 ? -37.002 7.647 -22.167 1.00 49.84 11 ALA B O 1
ATOM 1689 N N . GLY B 1 12 ? -39.102 7.902 -22.922 1.00 45.85 12 GLY B N 1
ATOM 1690 C CA . GLY B 1 12 ? -39.398 9.040 -22.057 1.00 52.44 12 GLY B CA 1
ATOM 1691 C C . GLY B 1 12 ? -39.888 10.262 -22.799 1.00 51.13 12 GLY B C 1
ATOM 1692 O O . GLY B 1 12 ? -40.199 11.277 -22.139 1.00 45.07 12 GLY B O 1
ATOM 1693 N N . LYS B 1 13 ? -39.979 10.205 -24.118 1.00 44.35 13 LYS B N 1
ATOM 1694 C CA . LYS B 1 13 ? -40.422 11.399 -24.869 1.00 44.12 13 LYS B CA 1
ATOM 1695 C C . LYS B 1 13 ? -41.852 11.770 -24.465 1.00 43.96 13 LYS B C 1
ATOM 1696 O O . LYS B 1 13 ? -42.150 12.935 -24.356 1.00 38.83 13 LYS B O 1
ATOM 1702 N N . THR B 1 14 ? -42.706 10.784 -24.261 1.00 43.96 14 THR B N 1
ATOM 1703 C CA . THR B 1 14 ? -44.097 11.109 -23.885 1.00 61.82 14 THR B CA 1
ATOM 1704 C C . THR B 1 14 ? -44.099 11.826 -22.531 1.00 54.81 14 THR B C 1
ATOM 1705 O O . THR B 1 14 ? -44.758 12.833 -22.417 1.00 53.37 14 THR B O 1
ATOM 1709 N N . THR B 1 15 ? -43.318 11.341 -21.578 1.00 44.87 15 THR B N 1
ATOM 1710 C CA . THR B 1 15 ? -43.248 11.977 -20.249 1.00 49.01 15 THR B CA 1
ATOM 1711 C C . THR B 1 15 ? -42.820 13.430 -20.424 1.00 47.23 15 THR B C 1
ATOM 1712 O O . THR B 1 15 ? -43.381 14.275 -19.774 1.00 43.11 15 THR B O 1
ATOM 1716 N N . VAL B 1 16 ? -41.822 13.684 -21.260 1.00 41.81 16 VAL B N 1
ATOM 1717 C CA . VAL B 1 16 ? -41.402 15.059 -21.481 1.00 44.26 16 VAL B CA 1
ATOM 1718 C C . VAL B 1 16 ? -42.566 15.865 -22.036 1.00 41.66 16 VAL B C 1
ATOM 1719 O O . VAL B 1 16 ? -42.784 17.013 -21.635 1.00 39.51 16 VAL B O 1
ATOM 1723 N N . CYS B 1 17 ? -43.318 15.293 -22.990 1.00 42.88 17 CYS B N 1
ATOM 1724 C CA . CYS B 1 17 ? -44.453 16.016 -23.547 1.00 41.66 17 CYS B CA 1
ATOM 1725 C C . CYS B 1 17 ? -45.476 16.367 -22.464 1.00 42.45 17 CYS B C 1
ATOM 1726 O O . CYS B 1 17 ? -45.956 17.498 -22.396 1.00 44.68 17 CYS B O 1
ATOM 1729 N N . ASN B 1 18 ? -45.858 15.377 -21.653 1.00 42.41 18 ASN B N 1
ATOM 1730 C CA . ASN B 1 18 ? -46.828 15.596 -20.581 1.00 47.74 18 ASN B CA 1
ATOM 1731 C C . ASN B 1 18 ? -46.379 16.703 -19.632 1.00 46.40 18 ASN B C 1
ATOM 1732 O O . ASN B 1 18 ? -47.141 17.625 -19.318 1.00 50.18 18 ASN B O 1
ATOM 1737 N N . LYS B 1 19 ? -45.136 16.617 -19.149 1.00 47.99 19 LYS B N 1
ATOM 1738 C CA . LYS B 1 19 ? -44.662 17.553 -18.138 1.00 44.69 19 LYS B CA 1
ATOM 1739 C C . LYS B 1 19 ? -44.480 18.941 -18.728 1.00 52.15 19 LYS B C 1
ATOM 1740 O O . LYS B 1 19 ? -44.653 19.934 -18.019 1.00 51.41 19 LYS B O 1
ATOM 1746 N N . LEU B 1 20 ? -44.177 19.040 -20.030 1.00 50.82 20 LEU B N 1
ATOM 1747 C CA . LEU B 1 20 ? -44.129 20.339 -20.688 1.00 48.94 20 LEU B CA 1
ATOM 1748 C C . LEU B 1 20 ? -45.503 20.988 -20.716 1.00 48.12 20 LEU B C 1
ATOM 1749 O O . LEU B 1 20 ? -45.651 22.185 -20.460 1.00 50.23 20 LEU B O 1
ATOM 1754 N N . ALA B 1 21 ? -46.505 20.221 -21.134 1.00 44.05 21 ALA B N 1
ATOM 1755 C CA . ALA B 1 21 ? -47.863 20.734 -21.205 1.00 54.20 21 ALA B CA 1
ATOM 1756 C C . ALA B 1 21 ? -48.360 21.150 -19.830 1.00 50.21 21 ALA B C 1
ATOM 1757 O O . ALA B 1 21 ? -49.241 22.007 -19.722 1.00 48.79 21 ALA B O 1
ATOM 1759 N N . GLU B 1 22 ? -47.839 20.520 -18.782 1.00 50.13 22 GLU B N 1
ATOM 1760 C CA . GLU B 1 22 ? -48.307 20.789 -17.428 1.00 59.10 22 GLU B CA 1
ATOM 1761 C C . GLU B 1 22 ? -47.606 22.012 -16.856 1.00 61.55 22 GLU B C 1
ATOM 1762 O O . GLU B 1 22 ? -48.233 22.822 -16.169 1.00 65.87 22 GLU B O 1
ATOM 1768 N N . LYS B 1 23 ? -46.320 22.170 -17.165 1.00 57.90 23 LYS B N 1
ATOM 1769 C CA . LYS B 1 23 ? -45.497 23.235 -16.617 1.00 60.26 23 LYS B CA 1
ATOM 1770 C C . LYS B 1 23 ? -45.516 24.514 -17.458 1.00 60.65 23 LYS B C 1
ATOM 1771 O O . LYS B 1 23 ? -44.954 25.521 -17.021 1.00 64.23 23 LYS B O 1
ATOM 1777 N N . MET B 1 24 ? -46.165 24.516 -18.628 1.00 59.57 24 MET B N 1
ATOM 1778 C CA . MET B 1 24 ? -46.261 25.720 -19.439 1.00 50.60 24 MET B CA 1
ATOM 1779 C C . MET B 1 24 ? -47.677 25.901 -19.965 1.00 65.84 24 MET B C 1
ATOM 1780 O O . MET B 1 24 ? -48.173 25.074 -20.742 1.00 65.90 24 MET B O 1
ATOM 1785 N N . SER B 1 25 ? -48.310 27.015 -19.581 1.00 66.74 25 SER B N 1
ATOM 1786 C CA . SER B 1 25 ? -49.713 27.264 -19.894 1.00 85.99 25 SER B CA 1
ATOM 1787 C C . SER B 1 25 ? -49.911 27.738 -21.332 1.00 77.19 25 SER B C 1
ATOM 1788 O O . SER B 1 25 ? -50.891 27.371 -21.984 1.00 71.25 25 SER B O 1
ATOM 1791 N N . ASN B 1 26 ? -48.998 28.563 -21.840 1.00 61.44 26 ASN B N 1
ATOM 1792 C CA . ASN B 1 26 ? -49.106 29.104 -23.178 1.00 72.10 26 ASN B CA 1
ATOM 1793 C C . ASN B 1 26 ? -48.513 28.176 -24.251 1.00 75.42 26 ASN B C 1
ATOM 1794 O O . ASN B 1 26 ? -48.060 28.666 -25.298 1.00 58.73 26 ASN B O 1
ATOM 1799 N N . LEU B 1 27 ? -48.486 26.871 -24.010 1.00 65.45 27 LEU B N 1
ATOM 1800 C CA . LEU B 1 27 ? -47.908 25.912 -24.946 1.00 55.28 27 LEU B CA 1
ATOM 1801 C C . LEU B 1 27 ? -48.949 24.868 -25.289 1.00 47.31 27 LEU B C 1
ATOM 1802 O O . LEU B 1 27 ? -49.641 24.361 -24.408 1.00 47.31 27 LEU B O 1
ATOM 1807 N N . SER B 1 28 ? -49.041 24.524 -26.569 1.00 43.40 28 SER B N 1
ATOM 1808 C CA . SER B 1 28 ? -49.849 23.397 -27.023 1.00 42.51 28 SER B CA 1
ATOM 1809 C C . SER B 1 28 ? -48.896 22.251 -27.373 1.00 38.47 28 SER B C 1
ATOM 1810 O O . SER B 1 28 ? -47.874 22.492 -28.025 1.00 36.43 28 SER B O 1
ATOM 1813 N N . VAL B 1 29 ? -49.201 21.055 -26.919 1.00 39.10 29 VAL B N 1
ATOM 1814 C CA . VAL B 1 29 ? -48.415 19.855 -27.209 1.00 38.45 29 VAL B CA 1
ATOM 1815 C C . VAL B 1 29 ? -49.340 18.888 -27.942 1.00 45.27 29 VAL B C 1
ATOM 1816 O O . VAL B 1 29 ? -50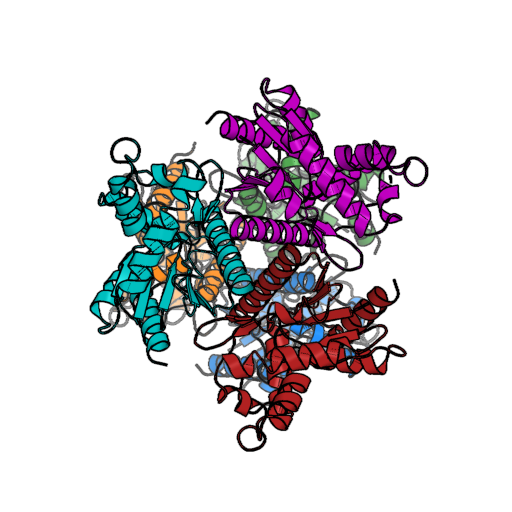.381 18.503 -27.411 1.00 47.38 29 VAL B O 1
ATOM 1820 N N . VAL B 1 30 ? -48.968 18.506 -29.173 1.00 38.90 30 VAL B N 1
ATOM 1821 C CA . VAL B 1 30 ? -49.824 17.672 -30.013 1.00 32.21 30 VAL B CA 1
ATOM 1822 C C . VAL B 1 30 ? -49.020 16.458 -30.447 1.00 38.84 30 VAL B C 1
ATOM 1823 O O . VAL B 1 30 ? -47.851 16.603 -30.804 1.00 37.59 30 VAL B O 1
ATOM 1827 N N . ASN B 1 31 ? -49.642 15.292 -30.448 1.00 34.62 31 ASN B N 1
ATOM 1828 C CA . ASN B 1 31 ? -49.010 14.059 -30.921 1.00 39.79 31 ASN B CA 1
ATOM 1829 C C . ASN B 1 31 ? -49.497 13.774 -32.340 1.00 36.57 31 ASN B C 1
ATOM 1830 O O . ASN B 1 31 ? -50.688 13.511 -32.558 1.00 39.96 31 ASN B O 1
ATOM 1835 N N . TYR B 1 32 ? -48.586 13.876 -33.314 1.00 31.88 32 TYR B N 1
ATOM 1836 C CA . TYR B 1 32 ? -48.976 13.739 -34.711 1.00 35.23 32 TYR B CA 1
ATOM 1837 C C . TYR B 1 32 ? -49.711 12.425 -34.957 1.00 37.06 32 TYR B C 1
ATOM 1838 O O . TYR B 1 32 ? -50.717 12.394 -35.677 1.00 37.87 32 TYR B O 1
ATOM 1847 N N . GLY B 1 33 ? -49.165 11.322 -34.433 1.00 40.97 33 GLY B N 1
ATOM 1848 C CA . GLY B 1 33 ? -49.801 10.020 -34.587 1.00 50.55 33 GLY B CA 1
ATOM 1849 C C . GLY B 1 33 ? -51.224 9.987 -34.078 1.00 52.98 33 GLY B C 1
ATOM 1850 O O . GLY B 1 33 ? -52.086 9.331 -34.662 1.00 47.05 33 GLY B O 1
ATOM 1851 N N . ASP B 1 34 ? -51.509 10.726 -33.008 1.00 46.88 34 ASP B N 1
ATOM 1852 C CA . ASP B 1 34 ? -52.875 10.749 -32.501 1.00 42.43 34 ASP B CA 1
ATOM 1853 C C . ASP B 1 34 ? -53.799 11.513 -33.440 1.00 40.67 34 ASP B C 1
ATOM 1854 O O . ASP B 1 34 ? -54.934 11.092 -33.676 1.00 52.51 34 ASP B O 1
ATOM 1859 N N . VAL B 1 35 ? -53.344 12.635 -33.979 1.00 37.32 35 VAL B N 1
ATOM 1860 C CA . VAL B 1 35 ? -54.163 13.384 -34.914 1.00 46.28 35 VAL B CA 1
ATOM 1861 C C . VAL B 1 35 ? -54.401 12.564 -36.174 1.00 46.09 35 VAL B C 1
ATOM 1862 O O . VAL B 1 35 ? -55.489 12.611 -36.761 1.00 39.18 35 VAL B O 1
ATOM 1866 N N . ILE B 1 36 ? -53.376 11.848 -36.638 1.00 40.12 36 ILE B N 1
ATOM 1867 C CA . ILE B 1 36 ? -53.516 11.004 -37.822 1.00 45.85 36 ILE B CA 1
ATOM 1868 C C . ILE B 1 36 ? -54.623 9.984 -37.602 1.00 45.40 36 ILE B C 1
ATOM 1869 O O . ILE B 1 36 ? -55.516 9.810 -38.446 1.00 42.66 36 ILE B O 1
ATOM 1874 N N . PHE B 1 37 ? -54.602 9.319 -36.455 1.00 47.76 37 PHE B N 1
ATOM 1875 C CA . PHE B 1 37 ? -55.606 8.289 -36.170 1.00 55.35 37 PHE B CA 1
ATOM 1876 C C . PHE B 1 37 ? -57.002 8.907 -36.065 1.00 48.40 37 PHE B C 1
ATOM 1877 O O . PHE B 1 37 ? -57.965 8.383 -36.637 1.00 53.12 37 PHE B O 1
ATOM 1885 N N . GLU B 1 38 ? -57.106 10.070 -35.416 1.00 60.09 38 GLU B N 1
ATOM 1886 C CA . GLU B 1 38 ? -58.366 10.803 -35.386 1.00 61.32 38 GLU B CA 1
ATOM 1887 C C . GLU B 1 38 ? -58.920 11.040 -36.787 1.00 62.34 38 GLU B C 1
ATOM 1888 O O . GLU B 1 38 ? -60.091 10.737 -37.053 1.00 55.32 38 GLU B O 1
ATOM 1894 N N . GLU B 1 39 ? -58.105 11.620 -37.690 1.00 61.82 39 GLU B N 1
ATOM 1895 C CA . GLU B 1 39 ? -58.561 11.869 -39.061 1.00 60.18 39 GLU B CA 1
ATOM 1896 C C . GLU B 1 39 ? -58.846 10.571 -39.802 1.00 59.23 39 GLU B C 1
ATOM 1897 O O . GLU B 1 39 ? -59.751 10.525 -40.637 1.00 47.90 39 GLU B O 1
ATOM 1903 N N . ALA B 1 40 ? -58.080 9.519 -39.511 1.00 49.31 40 ALA B N 1
ATOM 1904 C CA . ALA B 1 40 ? -58.303 8.226 -40.143 1.00 51.66 40 ALA B CA 1
ATOM 1905 C C . ALA B 1 40 ? -59.686 7.679 -39.806 1.00 59.43 40 ALA B C 1
ATOM 1906 O O . ALA B 1 40 ? -60.411 7.209 -40.692 1.00 67.12 40 ALA B O 1
ATOM 1908 N N . LYS B 1 41 ? -60.056 7.715 -38.519 1.00 56.08 41 LYS B N 1
ATOM 1909 C CA . LYS B 1 41 ? -61.370 7.234 -38.105 1.00 56.19 41 LYS B CA 1
ATOM 1910 C C . LYS B 1 41 ? -62.471 8.075 -38.724 1.00 62.90 41 LYS B C 1
ATOM 1911 O O . LYS B 1 41 ? -63.527 7.561 -39.110 1.00 66.00 41 LYS B O 1
ATOM 1917 N N . LYS B 1 42 ? -62.234 9.383 -38.841 1.00 65.97 42 LYS B N 1
ATOM 1918 C CA . LYS B 1 42 ? -63.246 10.271 -39.394 1.00 67.31 42 LYS B CA 1
ATOM 1919 C C . LYS B 1 42 ? -63.422 10.098 -40.901 1.00 75.16 42 LYS B C 1
ATOM 1920 O O . LYS B 1 42 ? -64.467 10.492 -41.433 1.00 83.26 42 LYS B O 1
ATOM 1926 N N . LEU B 1 43 ? -62.446 9.520 -41.604 1.00 65.61 43 LEU B N 1
ATOM 1927 C CA . LEU B 1 43 ? -62.588 9.290 -43.032 1.00 71.01 43 LEU B CA 1
ATOM 1928 C C . LEU B 1 43 ? -62.746 7.820 -43.400 1.00 74.58 43 LEU B C 1
ATOM 1929 O O . LEU B 1 43 ? -63.294 7.533 -44.473 1.00 76.26 43 LEU B O 1
ATOM 1934 N N . TYR B 1 44 ? -62.302 6.892 -42.547 1.00 63.91 44 TYR B N 1
ATOM 1935 C CA . TYR B 1 44 ? -62.402 5.450 -42.809 1.00 68.59 44 TYR B CA 1
ATOM 1936 C C . TYR B 1 44 ? -62.957 4.755 -41.574 1.00 72.74 44 TYR B C 1
ATOM 1937 O O . TYR B 1 44 ? -62.318 3.869 -40.998 1.00 71.08 44 TYR B O 1
ATOM 1946 N N . PRO B 1 45 ? -64.177 5.112 -41.161 1.00 77.47 45 PRO B N 1
ATOM 1947 C CA . PRO B 1 45 ? -64.589 4.798 -39.781 1.00 74.84 45 PRO B CA 1
ATOM 1948 C C . PRO B 1 45 ? -64.876 3.326 -39.537 1.00 77.30 45 PRO B C 1
ATOM 1949 O O . PRO B 1 45 ? -64.607 2.833 -38.436 1.00 74.09 45 PRO B O 1
ATOM 1953 N N . SER B 1 46 ? -65.431 2.609 -40.515 1.00 85.48 46 SER B N 1
ATOM 1954 C CA . SER B 1 46 ? -65.669 1.179 -40.320 1.00 93.49 46 SER B CA 1
ATOM 1955 C C . SER B 1 46 ? -64.388 0.368 -40.474 1.00 88.74 46 SER B C 1
ATOM 1956 O O . SER B 1 46 ? -64.254 -0.707 -39.871 1.00 85.65 46 SER B O 1
ATOM 1959 N N . ILE B 1 47 ? -63.423 0.894 -41.220 1.00 89.15 47 ILE B N 1
ATOM 1960 C CA . ILE B 1 47 ? -62.151 0.203 -41.391 1.00 96.93 47 ILE B CA 1
ATOM 1961 C C . ILE B 1 47 ? -61.190 0.544 -40.256 1.00 84.11 47 ILE B C 1
ATOM 1962 O O . ILE B 1 47 ? -60.469 -0.327 -39.761 1.00 71.64 47 ILE B O 1
ATOM 1967 N N . ILE B 1 48 ? -61.159 1.807 -39.830 1.00 74.86 48 ILE B N 1
ATOM 1968 C CA . ILE B 1 48 ? -60.192 2.289 -38.848 1.00 84.19 48 ILE B CA 1
ATOM 1969 C C . ILE B 1 48 ? -60.848 2.255 -37.478 1.00 79.47 48 ILE B C 1
ATOM 1970 O O . ILE B 1 48 ? -61.745 3.062 -37.196 1.00 76.03 48 ILE B O 1
ATOM 1975 N N . GLN B 1 49 ? -60.408 1.359 -36.605 1.00 76.08 49 GLN B N 1
ATOM 1976 C CA . GLN B 1 49 ? -60.951 1.289 -35.257 1.00 81.89 49 GLN B CA 1
ATOM 1977 C C . GLN B 1 49 ? -59.888 1.352 -34.168 1.00 82.74 49 GLN B C 1
ATOM 1978 O O . GLN B 1 49 ? -60.142 1.910 -33.094 1.00 72.67 49 GLN B O 1
ATOM 1984 N N . VAL B 1 50 ? -58.691 0.782 -34.395 1.00 69.50 50 VAL B N 1
ATOM 1985 C CA . VAL B 1 50 ? -57.506 1.130 -33.602 1.00 78.30 50 VAL B CA 1
ATOM 1986 C C . VAL B 1 50 ? -56.388 1.526 -34.556 1.00 80.04 50 VAL B C 1
ATOM 1987 O O . VAL B 1 50 ? -56.469 1.322 -35.770 1.00 79.92 50 VAL B O 1
ATOM 1991 N N . ARG B 1 51 ? -55.316 2.105 -33.998 1.00 65.43 51 ARG B N 1
ATOM 1992 C CA . ARG B 1 51 ? -54.397 2.864 -34.843 1.00 68.11 51 ARG B CA 1
ATOM 1993 C C . ARG B 1 51 ? -53.590 2.002 -35.806 1.00 69.70 51 ARG B C 1
ATOM 1994 O O . ARG B 1 51 ? -53.237 2.478 -36.894 1.00 74.65 51 ARG B O 1
ATOM 2002 N N . GLU B 1 52 ? -53.223 0.776 -35.436 1.00 69.52 52 GLU B N 1
ATOM 2003 C CA . GLU B 1 52 ? -52.428 -0.022 -36.370 1.00 82.83 52 GLU B CA 1
ATOM 2004 C C . GLU B 1 52 ? -53.238 -0.436 -37.600 1.00 74.90 52 GLU B C 1
ATOM 2005 O O . GLU B 1 52 ? -52.669 -0.988 -38.556 1.00 65.11 52 GLU B O 1
ATOM 2011 N N . ASP B 1 53 ? -54.546 -0.143 -37.599 1.00 73.45 53 ASP B N 1
ATOM 2012 C CA . ASP B 1 53 ? -55.390 -0.354 -38.768 1.00 75.16 53 ASP B CA 1
ATOM 2013 C C . ASP B 1 53 ? -54.985 0.516 -39.963 1.00 66.70 53 ASP B C 1
ATOM 2014 O O . ASP B 1 53 ? -55.400 0.223 -41.084 1.00 64.35 53 ASP B O 1
ATOM 2019 N N . THR B 1 54 ? -54.228 1.609 -39.760 1.00 69.22 54 THR B N 1
ATOM 2020 C CA . THR B 1 54 ? -53.917 2.482 -40.891 1.00 57.18 54 THR B CA 1
ATOM 2021 C C . THR B 1 54 ? -52.874 1.889 -41.846 1.00 52.52 54 THR B C 1
ATOM 2022 O O . THR B 1 54 ? -52.796 2.329 -43.005 1.00 55.36 54 THR B O 1
ATOM 2026 N N . ARG B 1 55 ? -52.104 0.885 -41.424 1.00 55.66 55 ARG B N 1
ATOM 2027 C CA . ARG B 1 55 ? -51.170 0.260 -42.360 1.00 56.62 55 ARG B CA 1
ATOM 2028 C C . ARG B 1 55 ? -51.882 -0.485 -43.497 1.00 56.67 55 ARG B C 1
ATOM 2029 O O . ARG B 1 55 ? -51.242 -0.749 -44.528 1.00 53.00 55 ARG B O 1
ATOM 2037 N N . LYS B 1 56 ? -53.207 -0.731 -43.378 1.00 51.20 56 LYS B N 1
ATOM 2038 C CA . LYS B 1 56 ? -53.984 -1.378 -44.442 1.00 54.62 56 LYS B CA 1
ATOM 2039 C C . LYS B 1 56 ? -54.298 -0.452 -45.624 1.00 53.81 56 LYS B C 1
ATOM 2040 O O . LYS B 1 56 ? -54.664 -0.936 -46.705 1.00 48.75 56 LYS B O 1
ATOM 2046 N N . LEU B 1 57 ? -54.198 0.882 -45.435 1.00 46.74 57 LEU B N 1
ATOM 2047 C CA . LEU B 1 57 ? -54.739 1.820 -46.400 1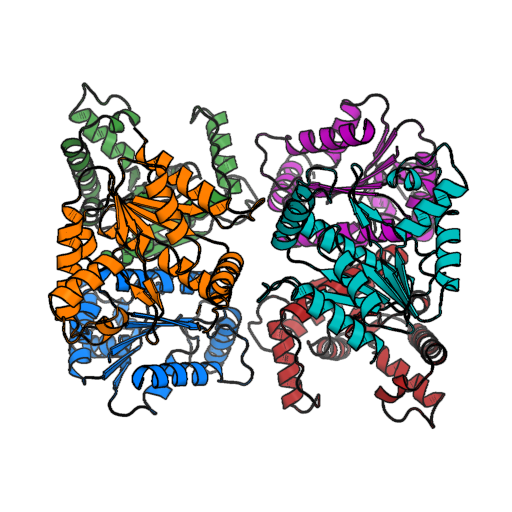.00 43.14 57 LEU B CA 1
ATOM 2048 C C . LEU B 1 57 ? -53.814 1.972 -47.602 1.00 39.27 57 LEU B C 1
ATOM 2049 O O . LEU B 1 57 ? -52.599 1.967 -47.458 1.00 42.20 57 LEU B O 1
ATOM 2054 N N . PRO B 1 58 ? -54.363 2.152 -48.791 1.00 37.78 58 PRO B N 1
ATOM 2055 C CA . PRO B 1 58 ? -53.542 2.616 -49.914 1.00 46.05 58 PRO B CA 1
ATOM 2056 C C . PRO B 1 58 ? -52.688 3.814 -49.490 1.00 43.32 58 PRO B C 1
ATOM 2057 O O . PRO B 1 58 ? -53.118 4.639 -48.682 1.00 33.17 58 PRO B O 1
ATOM 2061 N N . ARG B 1 59 ? -51.459 3.881 -50.002 1.00 40.93 59 ARG B N 1
ATOM 2062 C CA . ARG B 1 59 ? -50.520 4.931 -49.594 1.00 42.31 59 ARG B CA 1
ATOM 2063 C C . ARG B 1 59 ? -51.065 6.330 -49.862 1.00 41.05 59 ARG B C 1
ATOM 2064 O O . ARG B 1 59 ? -50.843 7.256 -49.072 1.00 43.33 59 ARG B O 1
ATOM 2072 N N . ALA B 1 60 ? -51.785 6.518 -50.957 1.00 42.06 60 ALA B N 1
ATOM 2073 C CA . ALA B 1 60 ? -52.323 7.841 -51.242 1.00 43.70 60 ALA B CA 1
ATOM 2074 C C . ALA B 1 60 ? -53.392 8.245 -50.250 1.00 41.34 60 ALA B C 1
ATOM 2075 O O . ALA B 1 60 ? -53.548 9.439 -49.949 1.00 41.87 60 ALA B O 1
ATOM 2077 N N . ASP B 1 61 ? -54.150 7.282 -49.731 1.00 39.64 61 ASP B N 1
ATOM 2078 C CA . ASP B 1 61 ? -55.145 7.590 -48.719 1.00 42.62 61 ASP B CA 1
ATOM 2079 C C . ASP B 1 61 ? -54.464 7.892 -47.389 1.00 38.55 61 ASP B C 1
ATOM 2080 O O . ASP B 1 61 ? -54.861 8.826 -46.676 1.00 35.54 61 ASP B O 1
ATOM 2085 N N . TYR B 1 62 ? -53.439 7.109 -47.028 1.00 29.56 62 TYR B N 1
ATOM 2086 C CA . TYR B 1 62 ? -52.698 7.420 -45.816 1.00 37.90 62 TYR B CA 1
ATOM 2087 C C . TYR B 1 62 ? -52.070 8.812 -45.905 1.00 30.77 62 TYR B C 1
ATOM 2088 O O . TYR B 1 62 ? -52.072 9.577 -44.927 1.00 33.61 62 TYR B O 1
ATOM 2097 N N . ARG B 1 63 ? -51.464 9.114 -47.035 1.00 33.29 63 ARG B N 1
ATOM 2098 C CA . ARG B 1 63 ? -50.797 10.404 -47.212 1.00 41.54 63 ARG B CA 1
ATOM 2099 C C . ARG B 1 63 ? -51.780 11.556 -47.052 1.00 38.48 63 ARG B C 1
ATOM 2100 O O . ARG B 1 63 ? -51.451 12.582 -46.439 1.00 35.24 63 ARG B O 1
ATOM 2108 N N . ASN B 1 64 ? -52.990 11.410 -47.599 1.00 32.12 64 ASN B N 1
ATOM 2109 C CA . ASN B 1 64 ? -53.997 12.454 -47.468 1.00 36.29 64 ASN B CA 1
ATOM 2110 C C . ASN B 1 64 ? -54.380 12.651 -46.025 1.00 38.05 64 ASN B C 1
ATOM 2111 O O . ASN B 1 64 ? -54.589 13.780 -45.581 1.00 34.83 64 ASN B O 1
ATOM 2116 N N . ILE B 1 65 ? -54.461 11.558 -45.248 1.00 31.74 65 ILE B N 1
ATOM 2117 C CA . ILE B 1 65 ? -54.683 11.701 -43.825 1.00 32.30 65 ILE B CA 1
ATOM 2118 C C . ILE B 1 65 ? -53.546 12.476 -43.168 1.00 33.40 65 ILE B C 1
ATOM 2119 O O . ILE B 1 65 ? -53.789 13.363 -42.338 1.00 34.01 65 ILE B O 1
ATOM 2124 N N . GLN B 1 66 ? -52.298 12.153 -43.529 1.00 26.96 66 GLN B N 1
ATOM 2125 C CA . GLN B 1 66 ? -51.145 12.854 -42.930 1.00 34.29 66 GLN B CA 1
ATOM 2126 C C . GLN B 1 66 ? -51.209 14.338 -43.226 1.00 33.48 66 GLN B C 1
ATOM 2127 O O . GLN B 1 66 ? -50.964 15.185 -42.342 1.00 32.03 66 GLN B O 1
ATOM 2133 N N . ILE B 1 67 ? -51.596 14.677 -44.448 1.00 30.76 67 ILE B N 1
ATOM 2134 C CA . ILE B 1 67 ? -51.696 16.073 -44.864 1.00 32.73 67 ILE B CA 1
ATOM 2135 C C . ILE B 1 67 ? -52.824 16.784 -44.134 1.00 37.81 67 ILE B C 1
ATOM 2136 O O . ILE B 1 67 ? -52.668 17.934 -43.710 1.00 32.65 67 ILE B O 1
ATOM 2141 N N . GLU B 1 68 ? -53.994 16.143 -44.036 1.00 32.84 68 GLU B N 1
ATOM 2142 C CA . GLU B 1 68 ? -55.113 16.760 -43.320 1.00 39.11 68 GLU B CA 1
ATOM 2143 C C . GLU B 1 68 ? -54.752 16.975 -41.859 1.00 44.15 68 GLU B C 1
ATOM 2144 O O . GLU B 1 68 ? -55.070 18.020 -41.275 1.00 35.66 68 GLU B O 1
ATOM 2150 N N . ALA B 1 69 ? -54.057 16.005 -41.251 1.00 34.17 69 ALA B N 1
ATOM 2151 C CA . ALA B 1 69 ? -53.648 16.163 -39.866 1.00 34.93 69 ALA B CA 1
ATOM 2152 C C . ALA B 1 69 ? -52.684 17.330 -39.693 1.00 35.80 69 ALA B C 1
ATOM 2153 O O . ALA B 1 69 ? -52.739 18.031 -38.670 1.00 33.42 69 ALA B O 1
ATOM 2155 N N . ALA B 1 70 ? -51.753 17.508 -40.637 1.00 30.75 70 ALA B N 1
ATOM 2156 C CA . ALA B 1 70 ? -50.820 18.625 -40.555 1.00 31.88 70 ALA B CA 1
ATOM 2157 C C . ALA B 1 70 ? -51.558 19.953 -40.674 1.00 41.68 70 ALA B C 1
ATOM 2158 O O . ALA B 1 70 ? -51.233 20.899 -39.963 1.00 32.28 70 ALA B O 1
ATOM 2160 N N . LYS B 1 71 ? -52.546 20.033 -41.587 1.00 31.23 71 LYS B N 1
ATOM 2161 C CA . LYS B 1 71 ? -53.301 21.289 -41.733 1.00 33.00 71 LYS B CA 1
ATOM 2162 C C . LYS B 1 71 ? -54.001 21.659 -40.427 1.00 34.58 71 LYS B C 1
ATOM 2163 O O . LYS B 1 71 ? -53.988 22.829 -40.015 1.00 45.91 71 LYS B O 1
ATOM 2169 N N . LYS B 1 72 ? -54.618 20.684 -39.790 1.00 35.85 72 LYS B N 1
ATOM 2170 C CA . LYS B 1 72 ? -55.288 20.934 -38.520 1.00 48.96 72 LYS B CA 1
ATOM 2171 C C . LYS B 1 72 ? -54.322 21.491 -37.485 1.00 51.50 72 LYS B C 1
ATOM 2172 O O . LYS B 1 72 ? -54.652 22.444 -36.764 1.00 38.04 72 LYS B O 1
ATOM 2178 N N . ILE B 1 73 ? -53.133 20.900 -37.395 1.00 41.06 73 ILE B N 1
ATOM 2179 C CA . ILE B 1 73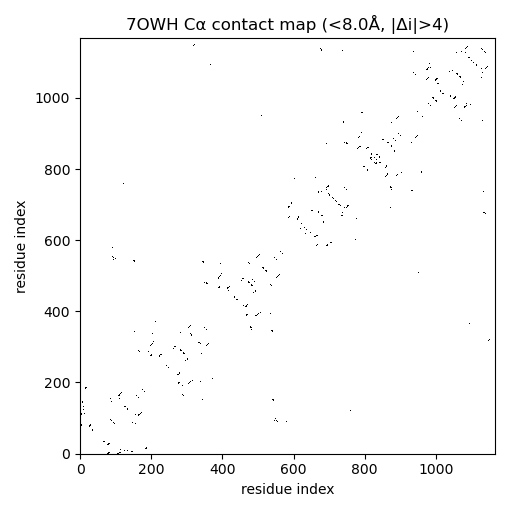 ? -52.130 21.356 -36.441 1.00 40.31 73 ILE B CA 1
ATOM 2180 C C . ILE B 1 73 ? -51.632 22.747 -36.800 1.00 40.17 73 ILE B C 1
ATOM 2181 O O . ILE B 1 73 ? -51.381 23.584 -35.916 1.00 43.39 73 ILE B O 1
ATOM 2186 N N . SER B 1 74 ? -51.524 23.050 -38.085 1.00 39.16 74 SER B N 1
ATOM 2187 C CA . SER B 1 74 ? -50.946 24.333 -38.465 1.00 41.68 74 SER B CA 1
ATOM 2188 C C . SER B 1 74 ? -51.840 25.508 -38.081 1.00 44.15 74 SER B C 1
ATOM 2189 O O . SER B 1 74 ? -51.445 26.656 -38.269 1.00 38.08 74 SER B O 1
ATOM 2192 N N . LEU B 1 75 ? -53.025 25.246 -37.589 1.00 42.75 75 LEU B N 1
ATOM 2193 C CA . LEU B 1 75 ? -53.920 26.312 -37.170 1.00 55.74 75 LEU B CA 1
ATOM 2194 C C . LEU B 1 75 ? -53.664 26.756 -35.743 1.00 52.45 75 LEU B C 1
ATOM 2195 O O . LEU B 1 75 ? -54.010 27.898 -35.405 1.00 49.89 75 LEU B O 1
ATOM 2200 N N . ILE B 1 76 ? -53.097 25.865 -34.929 1.00 47.34 76 ILE B N 1
ATOM 2201 C CA . ILE B 1 76 ? -52.791 26.121 -33.495 1.00 41.23 76 ILE B CA 1
ATOM 2202 C C . ILE B 1 76 ? -51.953 27.400 -33.414 1.00 48.33 76 ILE B C 1
ATOM 2203 O O . ILE B 1 76 ? -50.971 27.492 -34.155 1.00 51.29 76 ILE B O 1
ATOM 2208 N N . THR B 1 77 ? -52.312 28.354 -32.552 1.00 57.95 77 THR B N 1
ATOM 2209 C CA . THR B 1 77 ? -51.569 29.627 -32.385 1.00 54.59 77 THR B CA 1
ATOM 2210 C C . THR B 1 77 ? -50.731 29.553 -31.104 1.00 55.47 77 THR B C 1
ATOM 2211 O O . THR B 1 77 ? -50.990 28.639 -30.295 1.00 52.95 77 THR B O 1
ATOM 2215 N N . ASP B 1 78 ? -49.700 30.410 -31.020 1.00 47.37 78 ASP B N 1
ATOM 2216 C CA . ASP B 1 78 ? -48.721 30.580 -29.905 1.00 45.99 78 ASP B CA 1
ATOM 2217 C C . ASP B 1 78 ? -47.694 29.429 -29.987 1.00 55.50 78 ASP B C 1
ATOM 2218 O O . ASP B 1 78 ? -47.627 28.779 -31.044 1.00 46.63 78 ASP B O 1
ATOM 2223 N N . ASN B 1 79 ? -46.872 29.202 -28.957 1.00 49.70 79 ASN B N 1
ATOM 2224 C CA . ASN B 1 79 ? -45.827 28.152 -28.962 1.00 49.79 79 ASN B CA 1
ATOM 2225 C C . ASN B 1 79 ? -46.467 26.774 -29.157 1.00 39.41 79 ASN B C 1
ATOM 2226 O O . ASN B 1 79 ? -47.525 26.525 -28.566 1.00 30.78 79 ASN B O 1
ATOM 2231 N N . LEU B 1 80 ? -45.850 25.899 -29.954 1.00 39.66 80 LEU B N 1
ATOM 2232 C CA . LEU B 1 80 ? -46.402 24.545 -30.171 1.00 38.01 80 LEU B CA 1
ATOM 2233 C C . LEU B 1 80 ? -45.253 23.524 -30.304 1.00 24.88 80 LEU B C 1
ATOM 2234 O O . LEU B 1 80 ? -44.244 23.859 -30.931 1.00 33.48 80 LEU B O 1
ATOM 2239 N N . ILE B 1 81 ? -45.403 22.338 -29.709 1.00 32.30 81 ILE B N 1
ATOM 2240 C CA . ILE B 1 81 ? -44.478 21.189 -29.761 1.00 32.18 81 ILE B CA 1
ATOM 2241 C C . ILE B 1 81 ? -45.247 20.047 -30.436 1.00 31.22 81 ILE B C 1
ATOM 2242 O O . ILE B 1 81 ? -46.345 19.697 -30.008 1.00 31.98 81 ILE B O 1
ATOM 2247 N N . VAL B 1 82 ? -44.706 19.498 -31.531 1.00 33.86 82 VAL B N 1
ATOM 2248 C CA . VAL B 1 82 ? -45.364 18.403 -32.214 1.00 31.04 82 VAL B CA 1
ATOM 2249 C C . VAL B 1 82 ? -44.577 17.140 -31.916 1.00 32.27 82 VAL B C 1
ATOM 2250 O O . VAL B 1 82 ? -43.439 17.004 -32.388 1.00 32.03 82 VAL B O 1
ATOM 2254 N N . ASP B 1 83 ? -45.17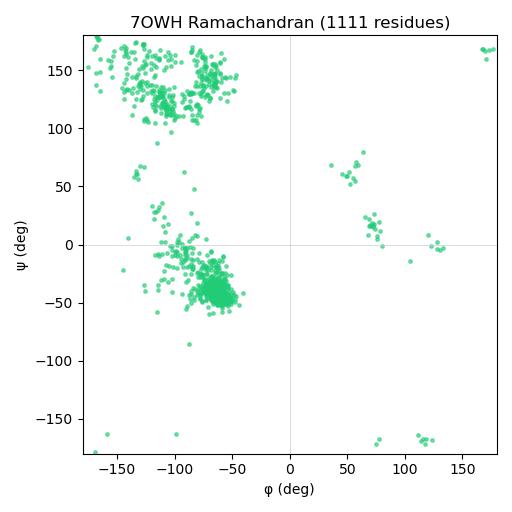2 16.235 -31.167 1.00 27.10 83 ASP B N 1
ATOM 2255 C CA . ASP B 1 83 ? -44.515 14.981 -30.753 1.00 33.23 83 ASP B CA 1
ATOM 2256 C C . ASP B 1 83 ? -44.605 13.978 -31.911 1.00 36.34 83 ASP B C 1
ATOM 2257 O O . ASP B 1 83 ? -45.698 13.648 -32.351 1.00 30.78 83 ASP B O 1
ATOM 2262 N N . THR B 1 84 ? -43.463 13.504 -32.403 1.00 30.49 84 THR B N 1
ATOM 2263 C CA . THR B 1 84 ? -43.545 12.532 -33.473 1.00 33.50 84 THR B CA 1
ATOM 2264 C C . THR B 1 84 ? -42.252 11.728 -33.552 1.00 37.45 84 THR B C 1
ATOM 2265 O O . THR B 1 84 ? -41.488 11.682 -32.586 1.00 28.55 84 THR B O 1
ATOM 2269 N N . HIS B 1 85 ? -42.034 11.063 -34.666 1.00 46.06 85 HIS B N 1
ATOM 2270 C CA . HIS B 1 85 ? -40.923 10.134 -34.823 1.00 39.26 85 HIS B CA 1
ATOM 2271 C C . HIS B 1 85 ? -40.163 10.518 -36.074 1.00 43.13 85 HIS B C 1
ATOM 2272 O O . HIS B 1 85 ? -40.783 10.824 -37.107 1.00 43.31 85 HIS B O 1
ATOM 2279 N N . MET B 1 86 ? -38.823 10.578 -35.970 1.00 32.97 86 MET B N 1
ATOM 2280 C CA . MET B 1 86 ? -38.072 10.817 -37.223 1.00 31.66 86 MET B CA 1
ATOM 2281 C C . MET B 1 86 ? -38.239 9.596 -38.086 1.00 28.28 86 MET B C 1
ATOM 2282 O O . MET B 1 86 ? -38.432 9.717 -39.295 1.00 32.53 86 MET B O 1
ATOM 2287 N N . SER B 1 87 ? -38.168 8.374 -37.511 1.00 27.82 87 SER B N 1
ATOM 2288 C CA . SER B 1 87 ? -38.210 7.161 -38.292 1.00 27.69 87 SER B CA 1
ATOM 2289 C C . SER B 1 87 ? -38.700 5.997 -37.437 1.00 35.08 87 SER B C 1
ATOM 2290 O O . SER B 1 87 ? -38.453 5.981 -36.229 1.00 33.77 87 SER B O 1
ATOM 2293 N N . LEU B 1 88 ? -39.334 5.013 -38.077 1.00 32.01 88 LEU B N 1
ATOM 2294 C CA . LEU B 1 88 ? -39.645 3.754 -37.415 1.00 34.29 88 LEU B CA 1
ATOM 2295 C C . LEU B 1 88 ? -38.974 2.587 -38.146 1.00 31.92 88 LEU B C 1
ATOM 2296 O O . LEU B 1 88 ? -38.747 2.660 -39.349 1.00 31.37 88 LEU B O 1
ATOM 2301 N N . LYS B 1 89 ? -38.651 1.524 -37.394 1.00 38.26 89 LYS B N 1
ATOM 2302 C CA . LYS B 1 89 ? -38.047 0.325 -37.972 1.00 30.83 89 LYS B CA 1
ATOM 2303 C C . LYS B 1 89 ? -39.188 -0.572 -38.419 1.00 39.71 89 LYS B C 1
ATOM 2304 O O . LYS B 1 89 ? -40.130 -0.771 -37.658 1.00 37.73 89 LYS B O 1
ATOM 2310 N N . THR B 1 90 ? -39.122 -1.037 -39.655 1.00 28.03 90 THR B N 1
ATOM 2311 C CA . THR B 1 90 ? -40.069 -1.936 -40.291 1.00 29.30 90 THR B CA 1
ATOM 2312 C C . THR B 1 90 ? -39.276 -3.115 -40.871 1.00 33.59 90 THR B C 1
ATOM 2313 O O . THR B 1 90 ? -38.042 -3.135 -40.836 1.00 28.83 90 THR B O 1
ATOM 2317 N N . PRO B 1 91 ? -39.945 -4.140 -41.369 1.00 36.12 91 PRO B N 1
ATOM 2318 C CA . PRO B 1 91 ? -39.179 -5.282 -41.903 1.00 38.85 91 PRO B CA 1
ATOM 2319 C C . PRO B 1 91 ? -38.397 -4.926 -43.146 1.00 37.76 91 PRO B C 1
ATOM 2320 O O . PRO B 1 91 ? -37.533 -5.735 -43.587 1.00 32.83 91 PRO B O 1
ATOM 2324 N N . TYR B 1 92 ? -38.695 -3.789 -43.751 1.00 28.32 92 TYR B N 1
ATOM 2325 C CA . TYR B 1 92 ? -38.031 -3.298 -44.937 1.00 28.98 92 TYR B CA 1
ATOM 2326 C C . TYR B 1 92 ? -36.964 -2.278 -44.606 1.00 24.00 92 TYR B C 1
ATOM 2327 O O . TYR B 1 92 ? -36.327 -1.765 -45.540 1.00 31.54 92 TYR B O 1
ATOM 2336 N N . GLY B 1 93 ? -36.749 -2.005 -43.345 1.00 31.08 93 GLY B N 1
ATOM 2337 C CA . GLY B 1 93 ? -35.767 -1.038 -42.886 1.00 29.09 93 GLY B CA 1
ATOM 2338 C C . GLY B 1 93 ? -36.419 0.176 -42.211 1.00 28.37 93 GLY B C 1
ATOM 2339 O O . GLY B 1 93 ? -37.628 0.190 -41.910 1.00 26.51 93 GLY B O 1
ATOM 2340 N N . PHE B 1 94 ? -35.596 1.191 -41.982 1.00 28.06 94 PHE B N 1
ATOM 2341 C CA . PHE B 1 94 ? -36.132 2.426 -41.385 1.00 26.26 94 PHE B CA 1
ATOM 2342 C C . PHE B 1 94 ? -36.952 3.171 -42.416 1.00 23.91 94 PHE B C 1
ATOM 2343 O O . PHE B 1 94 ? -36.590 3.238 -43.591 1.00 26.12 94 PHE B O 1
ATOM 2351 N N . TYR B 1 95 ? -38.056 3.790 -41.948 1.00 25.10 95 TYR B N 1
ATOM 2352 C CA . TYR B 1 95 ? -38.952 4.536 -42.797 1.00 25.62 95 TYR B CA 1
ATOM 2353 C C . TYR B 1 95 ? -39.244 5.883 -42.134 1.00 28.00 95 TYR B C 1
ATOM 2354 O O . TYR B 1 95 ? -39.535 5.924 -40.931 1.00 26.89 95 TYR B O 1
ATOM 2363 N N . PRO B 1 96 ? -39.142 6.993 -42.840 1.00 29.13 96 PRO B N 1
ATOM 2364 C CA . PRO B 1 96 ? -39.394 8.285 -42.181 1.00 30.85 96 PRO B CA 1
ATOM 2365 C C . PRO B 1 96 ? -40.836 8.458 -41.710 1.00 31.68 96 PRO B C 1
ATOM 2366 O O . PRO B 1 96 ? -41.796 8.112 -42.400 1.00 28.29 96 PRO B O 1
ATOM 2370 N N . GLY B 1 97 ? -40.967 9.041 -40.519 1.00 32.02 97 GLY B N 1
ATOM 2371 C CA . GLY B 1 97 ? -42.280 9.285 -39.933 1.00 37.67 97 GLY B CA 1
ATOM 2372 C C . GLY B 1 97 ? -43.000 10.491 -40.509 1.00 37.78 97 GLY B C 1
ATOM 2373 O O . GLY B 1 97 ? -44.231 10.521 -40.529 1.00 42.76 97 GLY B O 1
ATOM 2374 N N . LEU B 1 98 ? -42.265 11.473 -40.987 1.00 27.60 98 LEU B N 1
ATOM 2375 C CA . LEU B 1 98 ? -42.829 12.652 -41.624 1.00 35.65 98 LEU B CA 1
ATOM 2376 C C . LEU B 1 98 ? -42.884 12.480 -43.140 1.00 35.77 98 LEU B C 1
ATOM 2377 O O . LEU B 1 98 ? -42.099 11.744 -43.729 1.00 36.66 98 LEU B O 1
ATOM 2382 N N . ILE B 1 99 ? -43.783 13.232 -43.782 1.00 26.23 99 ILE B N 1
ATOM 2383 C CA . ILE B 1 99 ? -43.656 13.387 -45.227 1.00 28.88 99 ILE B CA 1
ATOM 2384 C C . ILE B 1 99 ? -43.317 14.860 -45.455 1.00 26.77 99 ILE B C 1
ATOM 2385 O O . ILE B 1 99 ? -43.563 15.694 -44.578 1.00 27.91 99 ILE B O 1
ATOM 2390 N N . PRO B 1 100 ? -42.747 15.217 -46.602 1.00 29.14 100 PRO B N 1
ATOM 2391 C CA . PRO B 1 100 ? -42.317 16.606 -46.797 1.00 32.36 100 PRO B CA 1
ATOM 2392 C C . PRO B 1 100 ? -43.470 17.608 -46.626 1.00 31.17 100 PRO B C 1
ATOM 2393 O O . PRO B 1 100 ? -43.265 18.756 -46.191 1.00 31.12 100 PRO B O 1
ATOM 2397 N N . GLU B 1 101 ? -44.681 17.181 -46.974 1.00 30.77 101 GLU B N 1
ATOM 2398 C CA . GLU B 1 101 ? -45.842 18.036 -46.828 1.00 25.48 101 GLU B CA 1
ATOM 2399 C C . GLU B 1 101 ? -46.101 18.371 -45.377 1.00 34.79 101 GLU B C 1
ATOM 2400 O O . GLU B 1 101 ? -46.621 19.447 -45.086 1.00 33.07 101 GLU B O 1
ATOM 2406 N N . THR B 1 102 ? -45.740 17.467 -44.449 1.00 29.91 102 THR B N 1
ATOM 2407 C CA . THR B 1 102 ? -45.943 17.715 -43.024 1.00 34.70 102 THR B CA 1
ATOM 2408 C C . THR B 1 102 ? -45.151 18.929 -42.583 1.00 32.24 102 THR B C 1
ATOM 2409 O O . THR B 1 102 ? -45.649 19.787 -41.836 1.00 33.21 102 THR B O 1
ATOM 2413 N N . ILE B 1 103 ? -43.878 18.955 -42.956 1.00 30.55 103 ILE B N 1
ATOM 2414 C CA . ILE B 1 103 ? -42.996 20.069 -42.614 1.00 29.06 103 ILE B CA 1
ATOM 2415 C C . ILE B 1 103 ? -43.411 21.320 -43.371 1.00 37.60 103 ILE B C 1
ATOM 2416 O O . ILE B 1 103 ? -43.360 22.446 -42.849 1.00 32.25 103 ILE B O 1
ATOM 2421 N N . ASN B 1 104 ? -43.834 21.138 -44.600 1.00 28.28 104 ASN B N 1
ATOM 2422 C CA . ASN B 1 104 ? -44.160 22.289 -45.443 1.00 36.02 104 ASN B CA 1
ATOM 2423 C C . ASN B 1 104 ? -45.339 23.014 -44.838 1.00 35.23 104 ASN B C 1
ATOM 2424 O O . ASN B 1 104 ? -45.385 24.260 -44.795 1.00 36.17 104 ASN B O 1
ATOM 2429 N N . ILE B 1 105 ? -46.273 22.252 -44.313 1.00 28.22 105 ILE B N 1
ATOM 2430 C CA . ILE B 1 105 ? -47.510 22.836 -43.832 1.00 36.05 105 ILE B CA 1
ATOM 2431 C C . ILE B 1 105 ? -47.349 23.385 -42.439 1.00 40.99 105 ILE B C 1
ATOM 2432 O O . ILE B 1 105 ? -47.769 24.527 -42.177 1.00 38.04 105 ILE B O 1
ATOM 2437 N N . ILE B 1 106 ? -46.710 22.630 -41.532 1.00 33.90 106 ILE B N 1
ATOM 2438 C CA . ILE B 1 106 ? -46.540 23.084 -40.139 1.00 37.70 106 ILE B CA 1
ATOM 2439 C C . ILE B 1 106 ? -45.511 24.219 -40.044 1.00 36.70 106 ILE B C 1
ATOM 2440 O O . ILE B 1 106 ? -45.580 25.044 -39.130 1.00 41.31 106 ILE B O 1
ATOM 2445 N N A GLN B 1 107 ? -44.551 24.269 -40.964 0.65 33.80 107 GLN B N 1
ATOM 2446 N N B GLN B 1 107 ? -44.557 24.285 -40.965 0.35 33.98 107 GLN B N 1
ATOM 2447 C CA A GLN B 1 107 ? -43.504 25.286 -40.972 0.65 37.94 107 GLN B CA 1
ATOM 2448 C CA B GLN B 1 107 ? -43.528 25.321 -40.944 0.35 37.96 107 GLN B CA 1
ATOM 2449 C C A GLN B 1 107 ? -42.803 25.355 -39.614 0.65 36.73 107 GLN B C 1
ATOM 2450 C C B GLN B 1 107 ? -42.859 25.344 -39.576 0.35 36.71 107 GLN B C 1
ATOM 2451 O O A GLN B 1 107 ? -42.740 26.433 -38.995 0.65 35.87 107 GLN B O 1
ATOM 2452 O O B GLN B 1 107 ? -42.909 26.386 -38.868 0.35 36.25 107 GLN B O 1
ATOM 2463 N N . PRO B 1 108 ? -42.245 24.261 -39.124 1.00 33.17 108 PRO B N 1
ATOM 2464 C CA . PRO B 1 108 ? -41.557 24.300 -37.813 1.00 31.66 108 PRO B CA 1
ATOM 2465 C C . PRO B 1 108 ? -40.329 25.194 -37.851 1.00 30.68 108 PRO B C 1
ATOM 2466 O O . PRO B 1 108 ? -39.582 25.211 -38.824 1.00 33.66 108 PRO B O 1
ATOM 2470 N N . ASP B 1 109 ? -40.073 25.905 -36.743 1.00 29.01 109 ASP B N 1
ATOM 2471 C CA . ASP B 1 109 ? -38.782 26.549 -36.609 1.00 32.48 109 ASP B CA 1
ATOM 2472 C C . ASP B 1 109 ? -37.644 25.542 -36.509 1.00 30.25 109 ASP B C 1
ATOM 2473 O O . ASP B 1 109 ? -36.510 25.818 -36.954 1.00 33.85 109 ASP B O 1
ATOM 2478 N N . GLY B 1 110 ? -37.890 24.386 -35.898 1.00 32.30 110 GLY B N 1
ATOM 2479 C CA . GLY B 1 110 ? -36.849 23.381 -35.836 1.00 25.21 110 GLY B CA 1
ATOM 2480 C C . GLY B 1 110 ? -37.327 22.031 -35.361 1.00 26.28 110 GLY B C 1
ATOM 2481 O O . GLY B 1 110 ? -38.516 21.809 -35.127 1.00 29.64 110 GLY B O 1
ATOM 2482 N N . ILE B 1 111 ? -36.352 21.115 -35.276 1.00 25.48 111 ILE B N 1
ATOM 2483 C CA . ILE B 1 111 ? -36.518 19.744 -34.837 1.00 20.85 111 ILE B CA 1
ATOM 2484 C C . ILE B 1 111 ? -35.703 19.587 -33.563 1.00 27.69 111 ILE B C 1
ATOM 2485 O O . ILE B 1 111 ? -34.571 20.074 -33.504 1.00 29.39 111 ILE B O 1
ATOM 2490 N N . ILE B 1 112 ? -36.283 18.923 -32.567 1.00 26.98 112 ILE B N 1
ATOM 2491 C CA . ILE B 1 112 ? -35.622 18.633 -31.296 1.00 23.75 112 ILE B CA 1
ATOM 2492 C C . ILE B 1 112 ? -35.462 17.126 -31.177 1.00 28.34 112 ILE B C 1
ATOM 2493 O O . ILE B 1 112 ? -36.447 16.378 -31.250 1.00 31.30 112 ILE B O 1
ATOM 2498 N N . LEU B 1 113 ? -34.238 16.684 -30.978 1.00 25.50 113 LEU B N 1
ATOM 2499 C CA . LEU B 1 113 ? -33.927 15.280 -30.806 1.00 25.03 113 LEU B CA 1
ATOM 2500 C C . LEU B 1 113 ? -33.545 15.029 -29.362 1.00 30.03 113 LEU B C 1
ATOM 2501 O O . LEU B 1 113 ? -32.545 15.569 -28.896 1.00 29.16 113 LEU B O 1
ATOM 2506 N N . LEU B 1 114 ? -34.270 14.121 -28.713 1.00 28.20 114 LEU B N 1
ATOM 2507 C CA . LEU B 1 114 ? -33.916 13.634 -27.377 1.00 32.68 114 LEU B CA 1
ATOM 2508 C C . LEU B 1 114 ? -33.095 12.367 -27.536 1.00 28.97 114 LEU B C 1
ATOM 2509 O O . LEU B 1 114 ? -33.588 11.396 -28.114 1.00 31.28 114 LEU B O 1
ATOM 2514 N N . GLU B 1 115 ? -31.868 12.361 -26.983 1.00 30.24 115 GLU B N 1
ATOM 2515 C CA . GLU B 1 115 ? -30.946 11.259 -27.178 1.00 29.12 115 GLU B CA 1
ATOM 2516 C C . GLU B 1 115 ? -30.626 10.636 -25.822 1.00 33.26 115 GLU B C 1
ATOM 2517 O O . GLU B 1 115 ? -30.284 11.352 -24.887 1.00 31.47 115 GLU B O 1
ATOM 2523 N N . PHE B 1 116 ? -30.687 9.316 -25.777 1.00 33.12 116 PHE B N 1
ATOM 2524 C CA . PHE B 1 116 ? -30.613 8.564 -24.544 1.00 33.07 116 PHE B CA 1
ATOM 2525 C C . PHE B 1 116 ? -29.495 7.545 -24.606 1.00 36.79 116 PHE B C 1
ATOM 2526 O O . PHE B 1 116 ? -29.083 7.136 -25.695 1.00 34.12 116 PHE B O 1
ATOM 2534 N N . ASN B 1 117 ? -28.991 7.152 -23.435 1.00 32.51 117 ASN B N 1
ATOM 2535 C CA . ASN B 1 117 ? -28.165 5.958 -23.360 1.00 34.38 117 ASN B CA 1
ATOM 2536 C C . ASN B 1 117 ? -29.033 4.747 -23.682 1.00 28.92 117 ASN B C 1
ATOM 2537 O O . ASN B 1 117 ? -30.136 4.594 -23.110 1.00 32.24 117 ASN B O 1
ATOM 2542 N N . PRO B 1 118 ? -28.584 3.853 -24.568 1.00 28.42 118 PRO B N 1
ATOM 2543 C CA . PRO B 1 118 ? -29.440 2.699 -24.936 1.00 31.69 118 PRO B CA 1
ATOM 2544 C C . PRO B 1 118 ? -29.929 1.845 -23.776 1.00 31.38 118 PRO B C 1
ATOM 2545 O O . PRO B 1 118 ? -31.058 1.351 -23.813 1.00 32.35 118 PRO B O 1
ATOM 2549 N N . ARG B 1 119 ? -29.111 1.651 -22.715 1.00 34.43 119 ARG B N 1
ATOM 2550 C CA . ARG B 1 119 ? -29.602 0.804 -21.631 1.00 34.99 119 ARG B CA 1
ATOM 2551 C C . ARG B 1 119 ? -30.655 1.501 -20.791 1.00 37.17 119 ARG B C 1
ATOM 2552 O O . ARG B 1 119 ? -31.484 0.820 -20.177 1.00 40.10 119 ARG B O 1
ATOM 2560 N N . ASP B 1 120 ? -30.714 2.832 -20.824 1.00 33.25 120 ASP B N 1
ATOM 2561 C CA . ASP B 1 120 ? -31.818 3.519 -20.176 1.00 31.41 120 ASP B CA 1
ATOM 2562 C C . ASP B 1 120 ? -33.100 3.386 -20.958 1.00 45.68 120 ASP B C 1
ATOM 2563 O O . ASP B 1 120 ? -34.180 3.399 -20.367 1.00 39.17 120 ASP B O 1
ATOM 2568 N N . VAL B 1 121 ? -33.007 3.253 -22.288 1.00 36.80 121 VAL B N 1
ATOM 2569 C CA . VAL B 1 121 ? -34.195 3.009 -23.096 1.00 37.66 121 VAL B CA 1
ATOM 2570 C C . VAL B 1 121 ? -34.755 1.620 -22.803 1.00 34.82 121 VAL B C 1
ATOM 2571 O O . VAL B 1 121 ? -35.973 1.427 -22.641 1.00 35.98 121 VAL B O 1
ATOM 2575 N N . ILE B 1 122 ? -33.874 0.619 -22.805 1.00 35.70 122 ILE B N 1
ATOM 2576 C CA . ILE B 1 122 ? -34.274 -0.750 -22.503 1.00 40.42 122 ILE B CA 1
ATOM 2577 C C . ILE B 1 122 ? -35.000 -0.815 -21.169 1.00 50.21 122 ILE B C 1
ATOM 2578 O O . ILE B 1 122 ? -36.030 -1.484 -21.028 1.00 49.07 122 ILE B O 1
ATOM 2583 N N . ALA B 1 123 ? -34.465 -0.117 -20.165 1.00 41.40 123 ALA B N 1
ATOM 2584 C CA . ALA B 1 123 ? -35.054 -0.171 -18.829 1.00 48.86 123 ALA B CA 1
ATOM 2585 C C . ALA B 1 123 ? -36.466 0.379 -18.843 1.00 57.16 123 ALA B C 1
ATOM 2586 O O . ALA B 1 123 ? -37.393 -0.245 -18.306 1.00 56.07 123 ALA B O 1
ATOM 2588 N N . ARG B 1 124 ? -36.645 1.563 -19.446 1.00 52.11 124 ARG B N 1
ATOM 2589 C CA . ARG B 1 124 ? -37.964 2.183 -19.465 1.00 47.42 124 ARG B CA 1
ATOM 2590 C C . ARG B 1 124 ? -38.941 1.305 -20.223 1.00 54.07 124 ARG B C 1
ATOM 2591 O O . ARG B 1 124 ? -40.065 1.096 -19.767 1.00 62.51 124 ARG B O 1
ATOM 2599 N N . ARG B 1 125 ? -38.507 0.744 -21.367 1.00 44.75 125 ARG B N 1
ATOM 2600 C CA . ARG B 1 125 ? -39.387 -0.122 -22.143 1.00 48.62 125 ARG B CA 1
ATOM 2601 C C . ARG B 1 125 ? -39.909 -1.300 -21.318 1.00 60.85 125 ARG B C 1
ATOM 2602 O O . ARG B 1 125 ? -41.086 -1.662 -21.421 1.00 57.94 125 ARG B O 1
ATOM 2610 N N . GLU B 1 126 ? -39.041 -1.918 -20.512 1.00 59.39 126 GLU B N 1
ATOM 2611 C CA . GLU B 1 126 ? -39.457 -3.042 -19.675 1.00 67.58 126 GLU B CA 1
ATOM 2612 C C . GLU B 1 126 ? -40.449 -2.592 -18.606 1.00 69.68 126 GLU B C 1
ATOM 2613 O O . GLU B 1 126 ? -41.487 -3.231 -18.400 1.00 77.11 126 GLU B O 1
ATOM 2619 N N . LYS B 1 127 ? -40.160 -1.471 -17.939 1.00 67.29 127 LYS B N 1
ATOM 2620 C CA . LYS B 1 127 ? -41.053 -0.904 -16.932 1.00 75.91 127 LYS B CA 1
ATOM 2621 C C . LYS B 1 127 ? -42.443 -0.594 -17.466 1.00 82.14 127 LYS B C 1
ATOM 2622 O O . LYS B 1 127 ? -43.337 -0.275 -16.671 1.00 79.85 127 LYS B O 1
ATOM 2628 N N . ASP B 1 128 ? -42.652 -0.653 -18.801 1.00 85.39 128 ASP B N 1
ATOM 2629 C CA . ASP B 1 128 ? -43.965 -0.484 -19.402 1.00 85.21 128 ASP B CA 1
ATOM 2630 C C . ASP B 1 128 ? -44.443 -1.719 -20.146 1.00 81.81 128 ASP B C 1
ATOM 2631 O O . ASP B 1 128 ? -45.619 -1.764 -20.533 1.00 90.02 128 ASP B O 1
ATOM 2636 N N . ARG B 1 129 ? -43.580 -2.723 -20.342 1.00 92.53 129 ARG B N 1
ATOM 2637 C CA . ARG B 1 129 ? -43.938 -3.955 -21.026 1.00 98.60 129 ARG B CA 1
ATOM 2638 C C . ARG B 1 129 ? -44.488 -4.988 -20.043 1.00 103.04 129 ARG B C 1
ATOM 2639 O O . ARG B 1 129 ? -45.571 -5.542 -20.258 1.00 97.89 129 ARG B O 1
ATOM 2647 N N . LEU B 1 130 ? -43.730 -5.267 -18.976 1.00 119.72 130 LEU B N 1
ATOM 2648 C CA . LEU B 1 130 ? -44.175 -6.072 -17.854 1.00 131.39 130 LEU B CA 1
ATOM 2649 C C . LEU B 1 130 ? -45.618 -5.749 -17.474 1.00 133.90 130 LEU B C 1
ATOM 2650 O O . LEU B 1 130 ? -46.408 -6.582 -17.018 1.00 133.50 130 LEU B O 1
ATOM 2655 N N . ALA B 1 131 ? -45.840 -4.451 -17.504 1.00 132.03 131 ALA B N 1
ATOM 2656 C CA . ALA B 1 131 ? -47.106 -3.846 -17.245 1.00 121.50 131 ALA B CA 1
ATOM 2657 C C . ALA B 1 131 ? -47.829 -4.018 -18.577 1.00 100.17 131 ALA B C 1
ATOM 2658 O O . ALA B 1 131 ? -49.001 -4.390 -18.664 1.00 91.50 131 ALA B O 1
ATOM 2660 N N . ASP B 1 138 ? -40.581 -7.743 -28.992 1.00 92.01 138 ASP B N 1
ATOM 2661 C CA . ASP B 1 138 ? -39.279 -8.271 -28.591 1.00 102.08 138 ASP B CA 1
ATOM 2662 C C . ASP B 1 138 ? -38.277 -7.141 -28.343 1.00 101.09 138 ASP B C 1
ATOM 2663 O O . ASP B 1 138 ? -38.180 -6.189 -29.123 1.00 91.60 138 ASP B O 1
ATOM 2668 N N . MET B 1 139 ? -37.524 -7.267 -27.253 1.00 95.18 139 MET B N 1
ATOM 2669 C CA . MET B 1 139 ? -36.663 -6.190 -26.788 1.00 77.62 139 MET B CA 1
ATOM 2670 C C . MET B 1 139 ? -35.472 -6.002 -27.721 1.00 61.40 139 MET B C 1
ATOM 2671 O O . MET B 1 139 ? -34.760 -6.953 -28.058 1.00 50.74 139 MET B O 1
ATOM 2676 N N . GLU B 1 140 ? -35.261 -4.761 -28.161 1.00 57.61 140 GLU B N 1
ATOM 2677 C CA . GLU B 1 140 ? -34.113 -4.443 -28.988 1.00 53.75 140 GLU B CA 1
ATOM 2678 C C . GLU B 1 140 ? -32.836 -4.434 -28.151 1.00 38.45 140 GLU B C 1
ATOM 2679 O O . GLU B 1 140 ? -32.841 -4.178 -26.954 1.00 42.24 140 GLU B O 1
ATOM 2685 N N . SER B 1 141 ? -31.728 -4.698 -28.817 1.00 36.97 141 SER B N 1
ATOM 2686 C CA . SER B 1 141 ? -30.456 -4.632 -28.148 1.00 41.24 141 SER B CA 1
ATOM 2687 C C . SER B 1 141 ? -29.988 -3.197 -28.017 1.00 47.54 141 SER B C 1
ATOM 2688 O O . SER B 1 141 ? -30.455 -2.285 -28.724 1.00 38.76 141 SER B O 1
ATOM 2691 N N . GLU B 1 142 ? -28.975 -3.008 -27.157 1.00 31.18 142 GLU B N 1
ATOM 2692 C CA . GLU B 1 142 ? -28.342 -1.701 -27.084 1.00 37.59 142 GLU B CA 1
ATOM 2693 C C . GLU B 1 142 ? -27.894 -1.244 -28.464 1.00 34.34 142 GLU B C 1
ATOM 2694 O O . GLU B 1 142 ? -28.096 -0.088 -28.820 1.00 34.50 142 GLU B O 1
ATOM 2700 N N . THR B 1 143 ? -27.309 -2.154 -29.267 1.00 34.04 143 THR B N 1
ATOM 2701 C CA . THR B 1 143 ? -26.759 -1.745 -30.563 1.00 37.11 143 THR B CA 1
ATOM 2702 C C . THR B 1 143 ? -27.869 -1.380 -31.549 1.00 32.67 143 THR B C 1
ATOM 2703 O O . THR B 1 143 ? -27.677 -0.460 -32.364 1.00 34.28 143 THR B O 1
ATOM 2707 N N . ASP B 1 144 ? -29.023 -2.039 -31.455 1.00 31.67 144 ASP B N 1
ATOM 2708 C CA . ASP B 1 144 ? -30.162 -1.667 -32.281 1.00 37.93 144 ASP B CA 1
ATOM 2709 C C . ASP B 1 144 ? -30.620 -0.239 -31.975 1.00 44.22 144 ASP B C 1
ATOM 2710 O O . ASP B 1 144 ? -30.975 0.526 -32.882 1.00 33.28 144 ASP B O 1
ATOM 2715 N N . ILE B 1 145 ? -30.688 0.097 -30.697 1.00 34.82 145 ILE B N 1
ATOM 2716 C CA . ILE B 1 145 ? -31.212 1.406 -30.290 1.00 35.74 145 ILE B CA 1
ATOM 2717 C C . ILE B 1 145 ? -30.229 2.495 -30.646 1.00 34.43 145 ILE B C 1
ATOM 2718 O O . ILE B 1 145 ? -30.606 3.587 -31.128 1.00 32.29 145 ILE B O 1
ATOM 2723 N N . LEU B 1 146 ? -28.931 2.223 -30.453 1.00 31.78 146 LEU B N 1
ATOM 2724 C CA . LEU B 1 146 ? -27.920 3.176 -30.908 1.00 34.34 146 LEU B CA 1
ATOM 2725 C C . LEU B 1 146 ? -28.062 3.454 -32.409 1.00 32.37 146 LEU B C 1
ATOM 2726 O O . LEU B 1 146 ? -27.954 4.604 -32.849 1.00 31.54 146 LEU B O 1
ATOM 2731 N N . LEU B 1 147 ? -28.209 2.397 -33.202 1.00 27.01 147 LEU B N 1
ATOM 2732 C CA . LEU B 1 147 ? -28.391 2.540 -34.648 1.00 36.47 147 LEU B CA 1
ATOM 2733 C C . LEU B 1 147 ? -29.579 3.437 -34.939 1.00 32.12 147 LEU B C 1
ATOM 2734 O O . LEU B 1 147 ? -29.507 4.362 -35.757 1.00 27.65 147 LEU B O 1
ATOM 2739 N N . HIS B 1 148 ? -30.683 3.158 -34.260 1.00 28.44 148 HIS B N 1
ATOM 2740 C CA . HIS B 1 148 ? -31.904 3.902 -34.490 1.00 25.20 148 HIS B CA 1
ATOM 2741 C C . HIS B 1 148 ? -31.677 5.376 -34.149 1.00 29.97 148 HIS B C 1
ATOM 2742 O O . HIS B 1 148 ? -32.070 6.228 -34.924 1.00 27.45 148 HIS B O 1
ATOM 2749 N N . GLN B 1 149 ? -30.943 5.673 -33.061 1.00 27.54 149 GLN B N 1
ATOM 2750 C CA . GLN B 1 149 ? -30.688 7.059 -32.720 1.00 30.66 149 GLN B CA 1
ATOM 2751 C C . GLN B 1 149 ? -29.777 7.756 -33.733 1.00 28.74 149 GLN B C 1
ATOM 2752 O O . GLN B 1 149 ? -29.981 8.934 -34.049 1.00 27.77 149 GLN B O 1
ATOM 2758 N N . GLN B 1 150 ? -28.748 7.056 -34.233 1.00 32.86 150 GLN B N 1
ATOM 2759 C CA . GLN B 1 150 ? -27.879 7.665 -35.249 1.00 27.35 150 GLN B CA 1
ATOM 2760 C C . GLN B 1 150 ? -28.639 7.938 -36.543 1.00 26.13 150 GLN B C 1
ATOM 2761 O O . GLN B 1 150 ? -28.440 8.982 -37.183 1.00 25.30 150 GLN B O 1
ATOM 2767 N N . VAL B 1 151 ? -29.494 7.015 -36.954 1.00 23.71 151 VAL B N 1
ATOM 2768 C CA . VAL B 1 151 ? -30.334 7.247 -38.146 1.00 26.17 151 VAL B CA 1
ATOM 2769 C C . VAL B 1 151 ? -31.244 8.456 -37.958 1.00 23.53 151 VAL B C 1
ATOM 2770 O O . VAL B 1 151 ? -31.414 9.296 -38.879 1.00 22.95 151 VAL B O 1
ATOM 2774 N N . ASN B 1 152 ? -31.852 8.572 -36.767 1.00 28.04 152 ASN B N 1
ATOM 2775 C CA . ASN B 1 152 ? -32.723 9.721 -36.500 1.00 27.52 152 ASN B CA 1
ATOM 2776 C C . ASN B 1 152 ? -31.978 11.042 -36.598 1.00 25.54 152 ASN B C 1
ATOM 2777 O O . ASN B 1 152 ? -32.506 12.007 -37.137 1.00 25.40 152 ASN B O 1
ATOM 2782 N N . ARG B 1 153 ? -30.755 11.108 -36.061 1.00 25.88 153 ARG B N 1
ATOM 2783 C CA . ARG B 1 153 ? -29.948 12.295 -36.204 1.00 31.87 153 ARG B CA 1
ATOM 2784 C C . ARG B 1 153 ? -29.712 12.639 -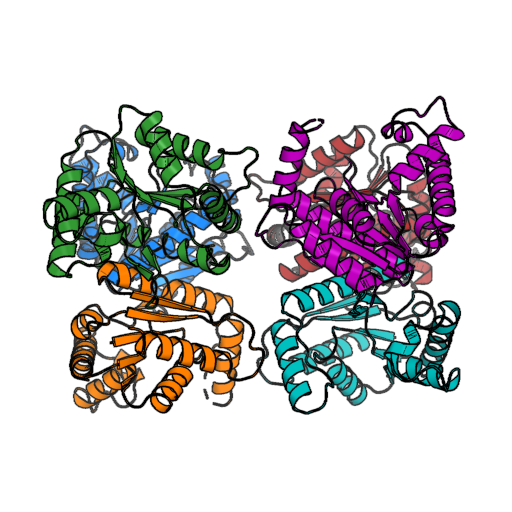37.676 1.00 26.09 153 ARG B C 1
ATOM 2785 O O . ARG B 1 153 ? -29.809 13.810 -38.077 1.00 24.86 153 ARG B O 1
ATOM 2793 N N A MET B 1 154 ? -29.410 11.614 -38.492 0.64 24.60 154 MET B N 1
ATOM 2794 N N C MET B 1 154 ? -29.416 11.633 -38.504 0.36 24.50 154 MET B N 1
ATOM 2795 C CA A MET B 1 154 ? -29.164 11.833 -39.911 0.64 25.40 154 MET B CA 1
ATOM 2796 C CA C MET B 1 154 ? -29.150 11.930 -39.908 0.36 25.31 154 MET B CA 1
ATOM 2797 C C A MET B 1 154 ? -30.394 12.391 -40.603 0.64 25.83 154 MET B C 1
ATOM 2798 C C C MET B 1 154 ? -30.408 12.417 -40.617 0.36 25.75 154 MET B C 1
ATOM 2799 O O A MET B 1 154 ? -30.290 13.342 -41.392 0.64 26.01 154 MET B O 1
ATOM 2800 O O C MET B 1 154 ? -30.336 13.338 -41.439 0.36 26.18 154 MET B O 1
ATOM 2809 N N . PHE B 1 155 ? -31.578 11.835 -40.294 1.00 24.04 155 PHE B N 1
ATOM 2810 C CA . PHE B 1 155 ? -32.823 12.359 -40.849 1.00 21.92 155 PHE B CA 1
ATOM 2811 C C . PHE B 1 155 ? -33.028 13.820 -40.449 1.00 24.03 155 PHE B C 1
ATOM 2812 O O . PHE B 1 155 ? -33.412 14.628 -41.273 1.00 23.74 155 PHE B O 1
ATOM 2820 N N . ALA B 1 156 ? -32.793 14.156 -39.164 1.00 24.00 156 ALA B N 1
ATOM 2821 C CA . ALA B 1 156 ? -33.052 15.519 -38.696 1.00 24.99 156 ALA B CA 1
ATOM 2822 C C . ALA B 1 156 ? -32.127 16.514 -39.370 1.00 24.84 156 ALA B C 1
ATOM 2823 O O . ALA B 1 156 ? -32.556 17.595 -39.768 1.00 25.85 156 ALA B O 1
ATOM 2825 N N . VAL B 1 157 ? -30.833 16.181 -39.501 1.00 24.55 157 VAL B N 1
ATOM 2826 C CA . VAL B 1 157 ? -29.917 17.076 -40.183 1.00 27.44 157 VAL B CA 1
ATOM 2827 C C . VAL B 1 157 ? -30.275 17.214 -41.674 1.00 25.43 157 VAL B C 1
ATOM 2828 O O . VAL B 1 157 ? -30.237 18.321 -42.246 1.00 24.49 157 VAL B O 1
ATOM 2832 N N . SER B 1 158 ? -30.683 16.115 -42.327 1.00 23.63 158 SER B N 1
ATOM 2833 C CA . SER B 1 158 ? -31.126 16.231 -43.706 1.00 33.37 158 SER B CA 1
ATOM 2834 C C . SER B 1 158 ? -32.311 17.185 -43.834 1.00 28.37 158 SER B C 1
ATOM 2835 O O . SER B 1 158 ? -32.354 18.018 -44.746 1.00 26.36 158 SER B O 1
ATOM 2838 N N . TYR B 1 159 ? -33.323 17.012 -42.972 1.00 28.32 159 TYR B N 1
ATOM 2839 C CA . TYR B 1 159 ? -34.481 17.885 -43.059 1.00 25.58 159 TYR B CA 1
ATOM 2840 C C . TYR B 1 159 ? -34.079 19.327 -42.776 1.00 29.42 159 TYR B C 1
ATOM 2841 O O . TYR B 1 159 ? -34.677 20.262 -43.326 1.00 28.30 159 TYR B O 1
ATOM 2850 N N . SER B 1 160 ? -33.087 19.518 -41.904 1.00 29.00 160 SER B N 1
ATOM 2851 C CA . SER B 1 160 ? -32.618 20.854 -41.610 1.00 26.64 160 SER B CA 1
ATOM 2852 C C . SER B 1 160 ? -31.999 21.485 -42.850 1.00 33.26 160 SER B C 1
ATOM 2853 O O . SER B 1 160 ? -32.277 22.646 -43.166 1.00 32.01 160 SER B O 1
ATOM 2856 N N . ALA B 1 161 ? -31.217 20.716 -43.607 1.00 27.34 161 ALA B N 1
ATOM 2857 C CA . ALA B 1 161 ? -30.630 21.228 -44.819 1.00 30.89 161 ALA B CA 1
ATOM 2858 C C . ALA B 1 161 ? -31.692 21.474 -45.904 1.00 37.32 161 ALA B C 1
ATOM 2859 O O . ALA B 1 161 ? -31.607 22.455 -46.620 1.00 39.36 161 ALA B O 1
ATOM 2861 N N . ILE B 1 162 ? -32.657 20.562 -46.049 1.00 27.86 162 ILE B N 1
ATOM 2862 C CA . ILE B 1 162 ? -33.706 20.696 -47.059 1.00 28.31 162 ILE B CA 1
ATOM 2863 C C . ILE B 1 162 ? -34.624 21.877 -46.750 1.00 32.51 162 ILE B C 1
ATOM 2864 O O . ILE B 1 162 ? -34.992 22.663 -47.639 1.00 32.32 162 ILE B O 1
ATOM 2869 N N . ASN B 1 163 ? -35.073 21.981 -45.509 1.00 30.47 163 ASN B N 1
ATOM 2870 C CA . ASN B 1 163 ? -36.107 22.933 -45.135 1.00 27.06 163 ASN B CA 1
ATOM 2871 C C . ASN B 1 163 ? -35.570 24.212 -44.529 1.00 31.21 163 ASN B C 1
ATOM 2872 O O . ASN B 1 163 ? -36.358 25.150 -44.340 1.00 32.03 163 ASN B O 1
ATOM 2877 N N . GLN B 1 164 ? -34.267 24.277 -44.217 1.00 24.15 164 GLN B N 1
ATOM 2878 C CA . GLN B 1 164 ? -33.607 25.392 -43.568 1.00 30.47 164 GLN B CA 1
ATOM 2879 C C . GLN B 1 164 ? -34.273 25.722 -42.224 1.00 31.87 164 GLN B C 1
ATOM 2880 O O . GLN B 1 164 ? -34.875 26.774 -42.009 1.00 32.12 164 GLN B O 1
ATOM 2886 N N . CYS B 1 165 ? -34.125 24.779 -41.301 1.00 30.38 165 CYS B N 1
ATOM 2887 C CA . CYS B 1 165 ? -34.680 24.894 -39.967 1.00 29.27 165 CYS B CA 1
ATOM 2888 C C . CYS B 1 165 ? -33.601 24.497 -38.965 1.00 29.49 165 CYS B C 1
ATOM 2889 O O . CYS B 1 165 ? -32.487 24.107 -39.324 1.00 27.75 165 CYS B O 1
ATOM 2892 N N . TYR B 1 166 ? -33.904 24.655 -37.691 1.00 24.06 166 TYR B N 1
ATOM 2893 C CA . TYR B 1 166 ? -32.942 24.295 -36.664 1.00 28.24 166 TYR B CA 1
ATOM 2894 C C . TYR B 1 166 ? -32.963 22.781 -36.397 1.00 26.15 166 TYR B C 1
ATOM 2895 O O . TYR B 1 166 ? -33.942 22.093 -36.647 1.00 27.65 166 TYR B O 1
ATOM 2904 N N . VAL B 1 167 ? -31.866 22.277 -35.838 1.00 25.71 167 VAL B N 1
ATOM 2905 C CA . VAL B 1 167 ? -31.840 20.920 -35.331 1.00 29.51 167 VAL B CA 1
ATOM 2906 C C . VAL B 1 167 ? -31.109 21.005 -33.982 1.00 28.58 167 VAL B C 1
ATOM 2907 O O . VAL B 1 167 ? -29.920 21.365 -33.917 1.00 27.69 167 VAL B O 1
ATOM 2911 N N . LYS B 1 168 ? -31.859 20.788 -32.913 1.00 30.93 168 LYS B N 1
ATOM 2912 C CA . LYS B 1 168 ? -31.382 20.849 -31.537 1.00 27.67 168 LYS B CA 1
ATOM 2913 C C . LYS B 1 168 ? -31.252 19.430 -31.009 1.00 33.33 168 LYS B C 1
ATOM 2914 O O . LYS B 1 168 ? -32.226 18.669 -31.026 1.00 28.57 168 LYS B O 1
ATOM 2920 N N . ILE B 1 169 ? -30.074 19.097 -30.491 1.00 25.17 169 ILE B N 1
ATOM 2921 C CA . ILE B 1 169 ? -29.807 17.766 -29.929 1.00 25.48 169 ILE B CA 1
ATOM 2922 C C . ILE B 1 169 ? -29.744 17.923 -28.410 1.00 31.07 169 ILE B C 1
ATOM 2923 O O . ILE B 1 169 ? -28.831 18.574 -27.908 1.00 31.70 169 ILE B O 1
ATOM 2928 N N . ILE B 1 170 ? -30.677 17.312 -27.687 1.00 27.12 170 ILE B N 1
ATOM 2929 C CA . ILE B 1 170 ? -30.651 17.346 -26.235 1.00 32.97 170 ILE B CA 1
ATOM 2930 C C . ILE B 1 170 ? -30.049 16.051 -25.740 1.00 27.43 170 ILE B C 1
ATOM 2931 O O . ILE B 1 170 ? -30.664 14.982 -25.864 1.00 28.15 170 ILE B O 1
ATOM 2936 N N . ASP B 1 171 ? -28.842 16.165 -25.177 1.00 31.66 171 ASP B N 1
ATOM 2937 C CA . ASP B 1 171 ? -28.085 15.021 -24.637 1.00 36.14 171 ASP B CA 1
ATOM 2938 C C . ASP B 1 171 ? -28.619 14.563 -23.283 1.00 37.46 171 ASP B C 1
ATOM 2939 O O . ASP B 1 171 ? -28.389 15.207 -22.244 1.00 31.46 171 ASP B O 1
ATOM 2944 N N . LEU B 1 172 ? -29.231 13.380 -23.274 1.00 32.08 172 LEU B N 1
ATOM 2945 C CA . LEU B 1 172 ? -29.680 12.740 -22.049 1.00 33.13 172 LEU B CA 1
ATOM 2946 C C . LEU B 1 172 ? -28.996 11.383 -21.871 1.00 27.00 172 LEU B C 1
ATOM 2947 O O . LEU B 1 172 ? -29.585 10.465 -21.313 1.00 31.32 172 LEU B O 1
ATOM 2952 N N . THR B 1 173 ? -27.747 11.271 -22.331 1.00 31.14 173 THR B N 1
ATOM 2953 C CA . THR B 1 173 ? -27.008 10.024 -22.304 1.00 33.22 173 THR B CA 1
ATOM 2954 C C . THR B 1 173 ? -26.230 9.842 -21.007 1.00 37.44 173 THR B C 1
ATOM 2955 O O . THR B 1 173 ? -25.722 8.754 -20.766 1.00 35.33 173 THR B O 1
ATOM 2959 N N . TRP B 1 174 ? -26.125 10.891 -20.212 1.00 34.91 174 TRP B N 1
ATOM 2960 C CA . TRP B 1 174 ? -25.390 10.818 -18.959 1.00 35.58 174 TRP B CA 1
ATOM 2961 C C . TRP B 1 174 ? -26.196 10.068 -17.911 1.00 34.86 174 TRP B C 1
ATOM 2962 O O . TRP B 1 174 ? -27.406 9.909 -18.025 1.00 31.84 174 TRP B O 1
ATOM 2973 N N . PRO B 1 175 ? -25.537 9.569 -16.858 1.00 35.84 175 PRO B N 1
ATOM 2974 C CA . PRO B 1 175 ? -26.251 8.726 -15.893 1.00 40.17 175 PRO B CA 1
ATOM 2975 C C . PRO B 1 175 ? -27.140 9.563 -14.992 1.00 36.66 175 PRO B C 1
ATOM 2976 O O . PRO B 1 175 ? -26.752 10.637 -14.533 1.00 38.48 175 PRO B O 1
ATOM 2980 N N . GLN B 1 176 ? -28.359 9.074 -14.750 1.00 31.81 176 GLN B N 1
ATOM 2981 C CA . GLN B 1 176 ? -29.229 9.795 -13.834 1.00 41.01 176 GLN B CA 1
ATOM 2982 C C . GLN B 1 176 ? -28.660 9.667 -12.419 1.00 51.39 176 GLN B C 1
ATOM 2983 O O . GLN B 1 176 ? -28.355 8.557 -11.969 1.00 40.36 176 GLN B O 1
ATOM 2989 N N . GLU B 1 177 ? -28.454 10.811 -11.752 1.00 48.06 177 GLU B N 1
ATOM 2990 C CA . GLU B 1 177 ? -28.035 10.783 -10.350 1.00 48.63 177 GLU B CA 1
ATOM 2991 C C . GLU B 1 177 ? -29.216 10.625 -9.413 1.00 42.97 177 GLU B C 1
ATOM 2992 O O . GLU B 1 177 ? -29.024 10.200 -8.271 1.00 54.14 177 GLU B O 1
ATOM 2998 N N . TYR B 1 178 ? -30.429 10.956 -9.864 1.00 46.89 178 TYR B N 1
ATOM 2999 C CA . TYR B 1 178 ? -31.653 10.634 -9.144 1.00 57.87 178 TYR B CA 1
ATOM 3000 C C . TYR B 1 178 ? -32.751 10.362 -10.159 1.00 54.36 178 TYR B C 1
ATOM 3001 O O . TYR B 1 178 ? -32.600 10.642 -11.345 1.00 49.22 178 TYR B O 1
ATOM 3010 N N . GLU B 1 179 ? -33.873 9.835 -9.684 1.00 55.98 179 GLU B N 1
ATOM 3011 C CA . GLU B 1 179 ? -34.971 9.510 -10.586 1.00 69.68 179 GLU B CA 1
ATOM 3012 C C . GLU B 1 179 ? -35.608 10.776 -11.146 1.00 63.11 179 GLU B C 1
ATOM 3013 O O . GLU B 1 179 ? -35.678 11.810 -10.476 1.00 57.51 179 GLU B O 1
ATOM 3019 N N . PHE B 1 180 ? -36.075 10.680 -12.392 1.00 56.86 180 PHE B N 1
ATOM 3020 C CA . PHE B 1 180 ? -36.767 11.734 -13.129 1.00 60.60 180 PHE B CA 1
ATOM 3021 C C . PHE B 1 180 ? -35.811 12.802 -13.626 1.00 45.13 180 PHE B C 1
ATOM 3022 O O . PHE B 1 180 ? -36.279 13.814 -14.156 1.00 44.37 180 PHE B O 1
ATOM 3030 N N . GLN B 1 181 ? -34.494 12.645 -13.437 1.00 37.66 181 GLN B N 1
ATOM 3031 C CA . GLN B 1 181 ? -33.603 13.757 -13.734 1.00 49.96 181 GLN B CA 1
ATOM 3032 C C . GLN B 1 181 ? -33.524 14.018 -15.244 1.00 48.02 181 GLN B C 1
ATOM 3033 O O . GLN B 1 181 ? -33.437 15.176 -15.674 1.00 36.80 181 GLN B O 1
ATOM 3039 N N . HIS B 1 182 ? -33.542 12.966 -16.067 1.00 40.12 182 HIS B N 1
ATOM 3040 C CA . HIS B 1 182 ? -33.464 13.190 -17.514 1.00 40.60 182 HIS B CA 1
ATOM 3041 C C . HIS B 1 182 ? -34.661 14.002 -17.989 1.00 33.87 182 HIS B C 1
ATOM 3042 O O . HIS B 1 182 ? -34.520 14.994 -18.719 1.00 33.21 182 HIS B O 1
ATOM 3049 N N . THR B 1 183 ? -35.852 13.555 -17.591 1.00 29.19 183 THR B N 1
ATOM 3050 C CA . THR B 1 183 ? -37.105 14.193 -17.979 1.00 40.12 183 THR B CA 1
ATOM 3051 C C . THR B 1 183 ? -37.137 15.654 -17.566 1.00 35.10 183 THR B C 1
ATOM 3052 O O . THR B 1 183 ? -37.572 16.507 -18.339 1.00 35.22 183 THR B O 1
ATOM 3056 N N . GLU B 1 184 ? -36.719 15.948 -16.308 1.00 41.76 184 GLU B N 1
ATOM 3057 C CA . GLU B 1 184 ? -36.715 17.319 -15.807 1.00 41.40 184 GLU B CA 1
ATOM 3058 C C . GLU B 1 184 ? -35.757 18.180 -16.587 1.00 32.18 184 GLU B C 1
ATOM 3059 O O . GLU B 1 184 ? -36.043 19.353 -16.905 1.00 32.22 184 GLU B O 1
ATOM 3065 N N . TYR B 1 185 ? -34.572 17.634 -16.879 1.00 29.60 185 TYR B N 1
ATOM 3066 C CA . TYR B 1 185 ? -33.573 18.381 -17.629 1.00 34.49 185 TYR B CA 1
ATOM 3067 C C . TYR B 1 185 ? -34.093 18.752 -19.018 1.00 35.34 185 TYR B C 1
ATOM 3068 O O . TYR B 1 185 ? -33.891 19.893 -19.484 1.00 30.69 185 TYR B O 1
ATOM 3077 N N . ALA B 1 186 ? -34.711 17.804 -19.716 1.00 34.30 186 ALA B N 1
ATOM 3078 C CA . ALA B 1 186 ? -35.185 18.093 -21.076 1.00 33.04 186 ALA B CA 1
ATOM 3079 C C . ALA B 1 186 ? -36.342 19.088 -21.038 1.00 38.35 186 ALA B C 1
ATOM 3080 O O . ALA B 1 186 ? -36.381 20.045 -21.827 1.00 33.16 186 ALA B O 1
ATOM 3082 N N . VAL B 1 187 ? -37.289 18.881 -20.126 1.00 34.17 187 VAL B N 1
ATOM 3083 C CA . VAL B 1 187 ? -38.365 19.859 -19.987 1.00 38.58 187 VAL B CA 1
ATOM 3084 C C . VAL B 1 187 ? -37.793 21.270 -19.825 1.00 37.85 187 VAL B C 1
ATOM 3085 O O . VAL B 1 187 ? -38.238 22.231 -20.466 1.00 33.22 187 VAL B O 1
ATOM 3089 N N . ASN B 1 188 ? -36.783 21.407 -18.969 1.00 34.65 188 ASN B N 1
ATOM 3090 C CA . ASN B 1 188 ? -36.301 22.744 -18.643 1.00 39.17 188 ASN B CA 1
ATOM 3091 C C . ASN B 1 188 ? -35.516 23.348 -19.791 1.00 43.61 188 ASN B C 1
ATOM 3092 O O . ASN B 1 188 ? -35.599 24.556 -20.051 1.00 34.81 188 ASN B O 1
ATOM 3097 N N . LYS B 1 189 ? -34.767 22.504 -20.497 1.00 36.17 189 LYS B N 1
ATOM 3098 C CA . LYS B 1 189 ? -33.997 22.993 -21.665 1.00 37.39 189 LYS B CA 1
ATOM 3099 C C . LYS B 1 189 ? -34.983 23.501 -22.718 1.00 31.27 189 LYS B C 1
ATOM 3100 O O . LYS B 1 189 ? -34.710 24.534 -23.321 1.00 38.88 189 LYS B O 1
ATOM 3106 N N . ILE B 1 190 ? -36.098 22.799 -22.906 1.00 31.13 190 ILE B N 1
ATOM 3107 C CA . ILE B 1 190 ? -37.045 23.211 -23.940 1.00 29.52 190 ILE B CA 1
ATOM 3108 C C . ILE B 1 190 ? -37.784 24.486 -23.526 1.00 38.38 190 ILE B C 1
ATOM 3109 O O . ILE B 1 190 ? -38.026 25.388 -24.345 1.00 33.89 190 ILE B O 1
ATOM 3114 N N . ILE B 1 191 ? -38.186 24.578 -22.256 1.00 36.62 191 ILE B N 1
ATOM 3115 C CA . ILE B 1 191 ? -38.799 25.836 -21.804 1.00 38.27 191 ILE B CA 1
ATOM 3116 C C . ILE B 1 191 ? -37.824 26.985 -21.994 1.00 41.26 191 ILE B C 1
ATOM 3117 O O . ILE B 1 191 ? -38.188 28.079 -22.459 1.00 40.68 191 ILE B O 1
ATOM 3122 N N . GLU B 1 192 ? -36.581 26.789 -21.557 1.00 37.10 192 GLU B N 1
ATOM 3123 C CA . GLU B 1 192 ? -35.565 27.819 -21.763 1.00 43.84 192 GLU B CA 1
ATOM 3124 C C . GLU B 1 192 ? -35.513 28.215 -23.231 1.00 48.82 192 GLU B C 1
ATOM 3125 O O . GLU B 1 192 ? -35.434 29.405 -23.555 1.00 40.81 192 GLU B O 1
ATOM 3131 N N . MET B 1 193 ? -35.622 27.238 -24.145 1.00 40.62 193 MET B N 1
ATOM 3132 C CA . MET B 1 193 ? -35.615 27.548 -25.569 1.00 51.17 193 MET B CA 1
ATOM 3133 C C . MET B 1 193 ? -36.806 28.416 -25.960 1.00 45.76 193 MET B C 1
ATOM 3134 O O . MET B 1 193 ? -36.657 29.417 -26.676 1.00 42.58 193 MET B O 1
ATOM 3139 N N . LEU B 1 194 ? -38.000 28.038 -25.519 1.00 40.74 194 LEU B N 1
ATOM 3140 C CA . LEU B 1 194 ? -39.191 28.773 -25.941 1.00 37.07 194 LEU B CA 1
ATOM 3141 C C . LEU B 1 194 ? -39.233 30.182 -25.358 1.00 48.62 194 LEU B C 1
ATOM 3142 O O . LEU B 1 194 ? -39.930 31.031 -25.912 1.00 47.59 194 LEU B O 1
ATOM 3147 N N . ASN B 1 195 ? -38.525 30.435 -24.271 1.00 46.98 195 ASN B N 1
ATOM 3148 C CA . ASN B 1 195 ? -38.536 31.742 -23.624 1.00 55.75 195 ASN B CA 1
ATOM 3149 C C . ASN B 1 195 ? -37.349 32.603 -24.007 1.00 64.00 195 ASN B C 1
ATOM 3150 O O . ASN B 1 195 ? -37.247 33.736 -23.522 1.00 67.63 195 ASN B O 1
ATOM 3155 N N . PHE B 1 196 ? -36.456 32.095 -24.855 1.00 53.90 196 PHE B N 1
ATOM 3156 C CA . PHE B 1 196 ? -35.341 32.901 -25.331 1.00 64.41 196 PHE B CA 1
ATOM 3157 C C . PHE B 1 196 ? -35.863 34.130 -26.082 1.00 75.85 196 PHE B C 1
ATOM 3158 O O . PHE B 1 196 ? -37.002 34.175 -26.561 1.00 67.49 196 PHE B O 1
ATOM 3166 N N . LYS B 1 197 ? -35.016 35.151 -26.151 1.00 86.77 197 LYS B N 1
ATOM 3167 C CA . LYS B 1 197 ? -35.378 36.424 -26.771 1.00 85.18 197 LYS B CA 1
ATOM 3168 C C . LYS B 1 197 ? -35.123 36.443 -28.274 1.00 86.96 197 LYS B C 1
ATOM 3169 O O . LYS B 1 197 ? -34.098 36.959 -28.722 1.00 84.74 197 LYS B O 1
ATOM 3175 N N . MET C 1 1 ? -11.140 24.403 -60.391 1.00 33.98 1 MET C N 1
ATOM 3176 C CA . MET C 1 1 ? -12.202 23.809 -59.584 1.00 39.57 1 MET C CA 1
ATOM 3177 C C . MET C 1 1 ? -12.572 24.766 -58.475 1.00 30.40 1 MET C C 1
ATOM 3178 O O . MET C 1 1 ? -11.808 25.720 -58.163 1.00 33.28 1 MET C O 1
ATOM 3183 N N . ARG C 1 2 ? -13.736 24.523 -57.875 1.00 28.78 2 ARG C N 1
ATOM 3184 C CA . ARG C 1 2 ? -14.234 25.320 -56.773 1.00 25.60 2 ARG C CA 1
ATOM 3185 C C . ARG C 1 2 ? -14.620 24.457 -55.586 1.00 25.96 2 ARG C C 1
ATOM 3186 O O . ARG C 1 2 ? -15.411 23.497 -55.730 1.00 26.45 2 ARG C O 1
ATOM 3194 N N . PHE C 1 3 ? -14.091 24.808 -54.419 1.00 26.01 3 PHE C N 1
ATOM 3195 C CA . PHE C 1 3 ? -14.388 24.080 -53.193 1.00 25.70 3 PHE C CA 1
ATOM 3196 C C . PHE C 1 3 ? -14.805 25.039 -52.086 1.00 28.74 3 PHE C C 1
ATOM 3197 O O . PHE C 1 3 ? -14.227 26.109 -51.910 1.00 26.75 3 PHE C O 1
ATOM 3205 N N . ILE C 1 4 ? -15.809 24.616 -51.309 1.00 22.21 4 ILE C N 1
ATOM 3206 C CA . ILE C 1 4 ? -16.138 25.231 -50.052 1.00 21.35 4 ILE C CA 1
ATOM 3207 C C . ILE C 1 4 ? -15.258 24.600 -48.981 1.00 29.18 4 ILE C C 1
ATOM 3208 O O . ILE C 1 4 ? -15.079 23.386 -48.932 1.00 29.65 4 ILE C O 1
ATOM 3213 N N . LEU C 1 5 ? -14.629 25.433 -48.167 1.00 19.52 5 LEU C N 1
ATOM 3214 C CA . LEU C 1 5 ? -13.741 24.944 -47.098 1.00 23.17 5 LEU C CA 1
ATOM 3215 C C . LEU C 1 5 ? -14.339 25.279 -45.744 1.00 26.20 5 LEU C C 1
ATOM 3216 O O . LEU C 1 5 ? -14.685 26.436 -45.472 1.00 27.93 5 LEU C O 1
ATOM 3221 N N . THR C 1 6 ? -14.463 24.252 -44.898 1.00 22.48 6 THR C N 1
ATOM 3222 C CA . THR C 1 6 ? -15.229 24.369 -43.683 1.00 19.89 6 THR C CA 1
ATOM 3223 C C . THR C 1 6 ? -14.495 23.690 -42.538 1.00 22.67 6 THR C C 1
ATOM 3224 O O . THR C 1 6 ? -13.612 22.859 -42.740 1.00 24.38 6 THR C O 1
ATOM 3228 N N . GLY C 1 7 ? -14.966 24.004 -41.339 1.00 24.07 7 GLY C N 1
ATOM 3229 C CA . GLY C 1 7 ? -14.440 23.453 -40.089 1.00 28.39 7 GLY C CA 1
ATOM 3230 C C . GLY C 1 7 ? -15.037 24.186 -38.910 1.00 28.21 7 GLY C C 1
ATOM 3231 O O . GLY C 1 7 ? -15.497 25.327 -39.085 1.00 30.18 7 GLY C O 1
ATOM 3232 N N . VAL C 1 8 ? -15.015 23.607 -37.717 1.00 29.15 8 VAL C N 1
ATOM 3233 C CA . VAL C 1 8 ? -15.545 24.296 -36.538 1.00 26.55 8 VAL C CA 1
ATOM 3234 C C . VAL C 1 8 ? -14.769 25.591 -36.313 1.00 32.06 8 VAL C C 1
ATOM 3235 O O . VAL C 1 8 ? -13.612 25.729 -36.743 1.00 29.02 8 VAL C O 1
ATOM 3239 N N . PRO C 1 9 ? -15.383 26.557 -35.634 1.00 30.53 9 PRO C N 1
ATOM 3240 C CA . PRO C 1 9 ? -14.773 27.887 -35.547 1.00 37.63 9 PRO C CA 1
ATOM 3241 C C . PRO C 1 9 ? -13.505 27.862 -34.703 1.00 32.70 9 PRO C C 1
ATOM 3242 O O . PRO C 1 9 ? -13.399 27.116 -33.727 1.00 29.36 9 PRO C O 1
ATOM 3246 N N . GLY C 1 10 ? -12.539 28.683 -35.113 1.00 36.15 10 GLY C N 1
ATOM 3247 C CA . GLY C 1 10 ? -11.314 28.939 -34.362 1.00 43.84 10 GLY C CA 1
ATOM 3248 C C . GLY C 1 10 ? -10.341 27.794 -34.248 1.00 43.58 10 GLY C C 1
ATOM 3249 O O . GLY C 1 10 ? -9.538 27.760 -33.297 1.00 39.08 10 GLY C O 1
ATOM 3250 N N . ALA C 1 11 ? -10.408 26.827 -35.155 1.00 44.72 11 ALA C N 1
ATOM 3251 C CA . ALA C 1 11 ? -9.576 25.635 -35.064 1.00 32.79 11 ALA C CA 1
ATOM 3252 C C . ALA C 1 11 ? -8.334 25.683 -35.966 1.00 42.79 11 ALA C C 1
ATOM 3253 O O . ALA C 1 11 ? -7.481 24.772 -35.870 1.00 38.80 11 ALA C O 1
ATOM 3255 N N . GLY C 1 12 ? -8.219 26.665 -36.852 1.00 38.93 12 GLY C N 1
ATOM 3256 C CA . GLY C 1 12 ? -7.105 26.712 -37.781 1.00 41.61 12 GLY C CA 1
ATOM 3257 C C . GLY C 1 12 ? -7.491 26.859 -39.252 1.00 35.05 12 GLY C C 1
ATOM 3258 O O . GLY C 1 12 ? -6.624 26.947 -40.123 1.00 36.91 12 GLY C O 1
ATOM 3259 N N . LYS C 1 13 ? -8.784 26.976 -39.540 1.00 39.71 13 LYS C N 1
ATOM 3260 C CA . LYS C 1 13 ? -9.237 27.087 -40.932 1.00 33.55 13 LYS C CA 1
ATOM 3261 C C . LYS C 1 13 ? -8.734 28.377 -41.600 1.00 35.11 13 LYS C C 1
ATOM 3262 O O . LYS C 1 13 ? -8.310 28.370 -42.771 1.00 36.47 13 LYS C O 1
ATOM 3268 N N . THR C 1 14 ? -8.747 29.488 -40.869 1.00 41.80 14 THR C N 1
ATOM 3269 C CA . THR C 1 14 ? -8.225 30.744 -41.390 1.00 38.58 14 THR C CA 1
ATOM 3270 C C . THR C 1 14 ? -6.761 30.633 -41.780 1.00 34.14 14 THR C C 1
ATOM 3271 O O . THR C 1 14 ? -6.338 31.149 -42.829 1.00 40.12 14 THR C O 1
ATOM 3275 N N . THR C 1 15 ? -5.962 30.005 -40.926 1.00 37.90 15 THR C N 1
ATOM 3276 C CA . THR C 1 15 ? -4.544 29.815 -41.204 1.00 38.59 15 THR C CA 1
ATOM 3277 C C . THR C 1 15 ? -4.320 28.976 -42.447 1.00 35.74 15 THR C C 1
ATOM 3278 O O . THR C 1 15 ? -3.414 29.265 -43.249 1.00 35.09 15 THR C O 1
ATOM 3282 N N . VAL C 1 16 ? -5.094 27.907 -42.605 1.00 34.19 16 VAL C N 1
ATOM 3283 C CA . VAL C 1 16 ? -5.026 27.116 -43.827 1.00 31.58 16 VAL C CA 1
ATOM 3284 C C . VAL C 1 16 ? -5.299 27.997 -45.037 1.00 26.80 16 VAL C C 1
ATOM 3285 O O . VAL C 1 16 ? -4.605 27.927 -46.053 1.00 31.70 16 VAL C O 1
ATOM 3289 N N . CYS C 1 17 ? -6.369 28.802 -44.967 1.00 30.65 17 CYS C N 1
ATOM 3290 C CA . CYS C 1 17 ? -6.715 29.686 -46.081 1.00 31.31 17 CYS C CA 1
ATOM 3291 C C . CYS C 1 17 ? -5.576 30.655 -46.417 1.00 38.24 17 CYS C C 1
ATOM 3292 O O . CYS C 1 17 ? -5.239 30.861 -47.598 1.00 34.86 17 CYS C O 1
ATOM 3295 N N . ASN C 1 18 ? -5.011 31.291 -45.397 1.00 38.68 18 ASN C N 1
ATOM 3296 C CA . ASN C 1 18 ? -3.979 32.285 -45.649 1.00 44.33 18 ASN C CA 1
ATOM 3297 C C . ASN C 1 18 ? -2.752 31.634 -46.258 1.00 39.85 18 ASN C C 1
ATOM 3298 O O . ASN C 1 18 ? -2.139 32.185 -47.180 1.00 37.47 18 ASN C O 1
ATOM 3303 N N . LYS C 1 19 ? -2.392 30.455 -45.748 1.00 37.68 19 LYS C N 1
ATOM 3304 C CA . LYS C 1 19 ? -1.219 29.663 -46.205 1.00 38.97 19 LYS C CA 1
ATOM 3305 C C . LYS C 1 19 ? -1.436 29.215 -47.654 1.00 49.81 19 LYS C C 1
ATOM 3306 O O . LYS C 1 19 ? -0.477 29.274 -48.437 1.00 37.90 19 LYS C O 1
ATOM 3312 N N . LEU C 1 20 ? -2.641 28.747 -47.986 1.00 31.70 20 LEU C N 1
ATOM 3313 C CA . LEU C 1 20 ? -2.982 28.347 -49.351 1.00 37.46 20 LEU C CA 1
ATOM 3314 C C . LEU C 1 20 ? -2.748 29.496 -50.318 1.00 35.35 20 LEU C C 1
ATOM 3315 O O . LEU C 1 20 ? -2.149 29.314 -51.376 1.00 38.74 20 LEU C O 1
ATOM 3320 N N . ALA C 1 21 ? -3.233 30.695 -49.965 1.00 37.03 21 ALA C N 1
ATOM 3321 C CA . ALA C 1 21 ? -3.111 31.853 -50.839 1.00 40.72 21 ALA C CA 1
ATOM 3322 C C . ALA C 1 21 ? -1.662 32.301 -50.962 1.00 48.19 21 ALA C C 1
ATOM 3323 O O . ALA C 1 21 ? -1.244 32.754 -52.039 1.00 46.62 21 ALA C O 1
ATOM 3325 N N . GLU C 1 22 ? -0.883 32.151 -49.886 1.00 42.60 22 GLU C N 1
ATOM 3326 C CA . GLU C 1 22 ? 0.543 32.468 -49.920 1.00 44.29 22 GLU C CA 1
ATOM 3327 C C . GLU C 1 22 ? 1.304 31.525 -50.834 1.00 53.29 22 GLU C C 1
ATOM 3328 O O . GLU C 1 22 ? 2.261 31.948 -51.494 1.00 48.94 22 GLU C O 1
ATOM 3334 N N . LYS C 1 23 ? 0.918 30.250 -50.841 1.00 40.08 23 LYS C N 1
ATOM 3335 C CA . LYS C 1 23 ? 1.648 29.163 -51.541 1.00 38.40 23 LYS C CA 1
ATOM 3336 C C . LYS C 1 23 ? 1.263 29.020 -53.012 1.00 43.14 23 LYS C C 1
ATOM 3337 O O . LYS C 1 23 ? 2.172 28.856 -53.836 1.00 40.98 23 LYS C O 1
ATOM 3343 N N . MET C 1 24 ? -0.024 29.099 -53.337 1.00 38.95 24 MET C N 1
ATOM 3344 C CA . MET C 1 24 ? -0.498 28.816 -54.710 1.00 40.72 24 MET C CA 1
ATOM 3345 C C . MET C 1 24 ? -0.845 30.119 -55.464 1.00 44.69 24 MET C C 1
ATOM 3346 O O . MET C 1 24 ? -1.825 30.747 -55.028 1.00 36.28 24 MET C O 1
ATOM 3351 N N . SER C 1 25 ? -0.145 30.512 -56.555 1.00 43.70 25 SER C N 1
ATOM 3352 C CA . SER C 1 25 ? -0.720 31.794 -57.174 1.00 49.18 25 SER C CA 1
ATOM 3353 C C . SER C 1 25 ? -1.880 31.458 -58.120 1.00 41.52 25 SER C C 1
ATOM 3354 O O . SER C 1 25 ? -2.589 32.389 -58.517 1.00 48.11 25 SER C O 1
ATOM 3357 N N . ASN C 1 26 ? -2.040 30.184 -58.491 1.00 39.04 26 ASN C N 1
ATOM 3358 C CA . ASN C 1 26 ? -3.113 29.682 -59.346 1.00 39.23 26 ASN C CA 1
ATOM 3359 C C . ASN C 1 26 ? -4.412 29.414 -58.565 1.00 47.60 26 ASN C C 1
ATOM 3360 O O . ASN C 1 26 ? -5.037 28.342 -58.661 1.00 40.95 26 ASN C O 1
ATOM 3365 N N . LEU C 1 27 ? -4.813 30.381 -57.746 1.00 40.79 27 LEU C N 1
ATOM 3366 C CA . LEU C 1 27 ? -5.844 30.129 -56.752 1.00 34.97 27 LEU C CA 1
ATOM 3367 C C . LEU C 1 27 ? -6.303 31.449 -56.157 1.00 39.71 27 LEU C C 1
ATOM 3368 O O . LEU C 1 27 ? -5.472 32.306 -55.869 1.00 37.75 27 LEU C O 1
ATOM 3373 N N . SER C 1 28 ? -7.608 31.613 -55.982 1.00 33.48 28 SER C N 1
ATOM 3374 C CA . SER C 1 28 ? -8.188 32.705 -55.217 1.00 34.28 28 SER C CA 1
ATOM 3375 C C . SER C 1 28 ? -8.853 32.120 -53.976 1.00 32.35 28 SER C C 1
ATOM 3376 O O . SER C 1 28 ? -9.615 31.150 -54.079 1.00 30.15 28 SER C O 1
ATOM 3379 N N . VAL C 1 29 ? -8.560 32.697 -52.821 1.00 28.59 29 VAL C N 1
ATOM 3380 C CA . VAL C 1 29 ? -9.152 32.288 -51.552 1.00 31.75 29 VAL C CA 1
ATOM 3381 C C . VAL C 1 29 ? -10.018 33.427 -51.058 1.00 37.69 29 VAL C C 1
ATOM 3382 O O . VAL C 1 29 ? -9.560 34.569 -50.979 1.00 36.27 29 VAL C O 1
ATOM 3386 N N . VAL C 1 30 ? -11.283 33.128 -50.745 1.00 28.59 30 VAL C N 1
ATOM 3387 C CA . VAL C 1 30 ? -12.187 34.170 -50.250 1.00 25.34 30 VAL C CA 1
ATOM 3388 C C . VAL C 1 30 ? -12.894 33.663 -48.996 1.00 35.11 30 VAL C C 1
ATOM 3389 O O . VAL C 1 30 ? -13.170 32.471 -48.866 1.00 28.85 30 VAL C O 1
ATOM 3393 N N . ASN C 1 31 ? -13.168 34.581 -48.078 1.00 28.22 31 ASN C N 1
ATOM 3394 C CA . ASN C 1 31 ? -13.928 34.310 -46.856 1.00 31.08 31 ASN C CA 1
ATOM 3395 C C . ASN C 1 31 ? -15.337 34.840 -47.075 1.00 32.76 31 ASN C C 1
ATOM 3396 O O . ASN C 1 31 ? -15.511 36.043 -47.322 1.00 30.17 31 ASN C O 1
ATOM 3401 N N . TYR C 1 32 ? -16.328 33.946 -47.065 1.00 27.86 32 TYR C N 1
ATOM 3402 C CA . TYR C 1 32 ? -17.687 34.342 -47.449 1.00 30.97 32 TYR C CA 1
ATOM 3403 C C . TYR C 1 32 ? -18.204 35.433 -46.537 1.00 32.15 32 TYR C C 1
ATOM 3404 O O . TYR C 1 32 ? -18.797 36.432 -46.990 1.00 31.29 32 TYR C O 1
ATOM 3413 N N . GLY C 1 33 ? -17.953 35.288 -45.247 1.00 28.53 33 GLY C N 1
ATOM 3414 C CA . GLY C 1 33 ? -18.467 36.269 -44.307 1.00 35.21 33 GLY C CA 1
ATOM 3415 C C . GLY C 1 33 ? -17.870 37.645 -44.540 1.00 34.17 33 GLY C C 1
ATOM 3416 O O . GLY C 1 33 ? -18.542 38.657 -44.331 1.00 32.84 33 GLY C O 1
ATOM 3417 N N . ASP C 1 34 ? -16.612 37.705 -44.943 1.00 36.35 34 ASP C N 1
ATOM 3418 C CA . ASP C 1 34 ? -15.992 39.006 -45.265 1.00 34.81 34 ASP C CA 1
ATOM 3419 C C . ASP C 1 34 ? -16.617 39.650 -46.506 1.00 36.67 34 ASP C C 1
ATOM 3420 O O . ASP C 1 34 ? -16.779 40.882 -46.561 1.00 34.81 34 ASP C O 1
ATOM 3425 N N . VAL C 1 35 ? -16.930 38.854 -47.535 1.00 28.48 35 VAL C N 1
ATOM 3426 C CA . VAL C 1 35 ? -17.531 39.397 -48.730 1.00 30.58 35 VAL C CA 1
ATOM 3427 C C . VAL C 1 35 ? -18.930 39.892 -48.428 1.00 37.75 35 VAL C C 1
ATOM 3428 O O . VAL C 1 35 ? -19.372 40.939 -48.943 1.00 34.53 35 VAL C O 1
ATOM 3432 N N . ILE C 1 36 ? -19.639 39.166 -47.575 1.00 26.72 36 ILE C N 1
ATOM 3433 C CA . ILE C 1 36 ? -20.957 39.601 -47.099 1.00 28.05 36 ILE C CA 1
ATOM 3434 C C . ILE C 1 36 ? -20.842 40.940 -46.374 1.00 35.54 36 ILE C C 1
ATOM 3435 O O . ILE C 1 36 ? -21.610 41.877 -46.634 1.00 31.42 36 ILE C O 1
ATOM 3440 N N . PHE C 1 37 ? -19.904 41.042 -45.455 1.00 32.49 37 PHE C N 1
ATOM 3441 C CA . PHE C 1 37 ? -19.709 42.306 -44.748 1.00 44.18 37 PHE C CA 1
ATOM 3442 C C . PHE C 1 37 ? -19.374 43.447 -45.718 1.00 39.09 37 PHE C C 1
ATOM 3443 O O . PHE C 1 37 ? -19.956 44.532 -45.638 1.00 40.18 37 PHE C O 1
ATOM 3451 N N . GLU C 1 38 ? -18.483 43.210 -46.664 1.00 35.54 38 GLU C N 1
ATOM 3452 C CA . GLU C 1 38 ? -18.092 44.272 -47.584 1.00 43.07 38 GLU C CA 1
ATOM 3453 C C . GLU C 1 38 ? -19.280 44.728 -48.434 1.00 53.77 38 GLU C C 1
ATOM 3454 O O . GLU C 1 38 ? -19.566 45.931 -48.540 1.00 37.62 38 GLU C O 1
ATOM 3460 N N . GLU C 1 39 ? -19.992 43.792 -49.052 1.00 35.14 39 GLU C N 1
ATOM 3461 C CA . GLU C 1 39 ? -21.159 44.170 -49.855 1.00 41.57 39 GLU C CA 1
ATOM 3462 C C . GLU C 1 39 ? -22.229 44.832 -48.995 1.00 44.42 39 GLU C C 1
ATOM 3463 O O . GLU C 1 39 ? -22.906 45.777 -49.447 1.00 46.51 39 GLU C O 1
ATOM 3469 N N . ALA C 1 40 ? -22.375 44.389 -47.751 1.00 34.52 40 ALA C N 1
ATOM 3470 C CA . ALA C 1 40 ? -23.326 45.026 -46.859 1.00 43.39 40 ALA C CA 1
ATOM 3471 C C . ALA C 1 40 ? -22.900 46.458 -46.520 1.00 49.28 40 ALA C C 1
ATOM 3472 O O . ALA C 1 40 ? -23.743 47.361 -46.485 1.00 46.48 40 ALA C O 1
ATOM 3474 N N . LYS C 1 41 ? -21.622 46.660 -46.200 1.00 49.13 41 LYS C N 1
ATOM 3475 C CA . LYS C 1 41 ? -21.133 48.005 -45.885 1.00 48.87 41 LYS C CA 1
ATOM 3476 C C . LYS C 1 41 ? -21.310 48.957 -47.062 1.00 51.10 41 LYS C C 1
ATOM 3477 O O . LYS C 1 41 ? -21.542 50.156 -46.852 1.00 49.08 41 LYS C O 1
ATOM 3483 N N . LYS C 1 42 ? -21.236 48.449 -48.302 1.00 42.65 42 LYS C N 1
ATOM 3484 C CA . LYS C 1 42 ? -21.474 49.303 -49.455 1.00 48.75 42 LYS C CA 1
ATOM 3485 C C . LYS C 1 42 ? -22.921 49.786 -49.485 1.00 63.78 42 LYS C C 1
ATOM 3486 O O . LYS C 1 42 ? -23.193 50.923 -49.892 1.00 49.58 42 LYS C O 1
ATOM 3492 N N . LEU C 1 43 ? -23.864 48.944 -49.057 1.00 52.32 43 LEU C N 1
ATOM 3493 C CA . LEU C 1 43 ? -25.261 49.294 -49.231 1.00 59.22 43 LEU C CA 1
ATOM 3494 C C . LEU C 1 43 ? -25.898 49.902 -48.006 1.00 54.33 43 LEU C C 1
ATOM 3495 O O . LEU C 1 43 ? -26.920 50.578 -48.141 1.00 59.91 43 LEU C O 1
ATOM 3500 N N . TYR C 1 44 ? -25.315 49.687 -46.834 1.00 41.95 44 TYR C N 1
ATOM 3501 C CA . TYR C 1 44 ? -25.901 50.136 -45.576 1.00 50.78 44 TYR C CA 1
ATOM 3502 C C . TYR C 1 44 ? -24.822 50.774 -44.715 1.00 42.88 44 TYR C C 1
ATOM 3503 O O . TYR C 1 44 ? -24.606 50.364 -43.577 1.00 35.57 44 TYR C O 1
ATOM 3512 N N . PRO C 1 45 ? -24.150 51.827 -45.231 1.00 55.85 45 PRO C N 1
ATOM 3513 C CA . PRO C 1 45 ? -23.015 52.416 -44.489 1.00 48.35 45 PRO C CA 1
ATOM 3514 C C . PRO C 1 45 ? -23.379 52.876 -43.097 1.00 48.06 45 PRO C C 1
ATOM 3515 O O . PRO C 1 45 ? -22.536 52.859 -42.189 1.00 53.33 45 PRO C O 1
ATOM 3519 N N . SER C 1 46 ? -24.646 53.251 -42.888 1.00 63.34 46 SER C N 1
ATOM 3520 C CA . SER C 1 46 ? -25.095 53.781 -41.605 1.00 54.48 46 SER C CA 1
ATOM 3521 C C . SER C 1 46 ? -25.173 52.719 -40.531 1.00 57.87 46 SER C C 1
ATOM 3522 O O . SER C 1 46 ? -25.084 53.049 -39.338 1.00 50.97 46 SER C O 1
ATOM 3525 N N . ILE C 1 47 ? -25.351 51.459 -40.919 1.00 58.23 47 ILE C N 1
ATOM 3526 C CA . ILE C 1 47 ? -25.567 50.383 -39.963 1.00 55.69 47 ILE C CA 1
ATOM 3527 C C . ILE C 1 47 ? -24.377 49.446 -39.867 1.00 53.42 47 ILE C C 1
ATOM 3528 O O . ILE C 1 47 ? -24.161 48.843 -38.809 1.00 48.51 47 ILE C O 1
ATOM 3533 N N . ILE C 1 48 ? -23.617 49.286 -40.947 1.00 53.06 48 ILE C N 1
ATOM 3534 C CA . ILE C 1 48 ? -22.588 48.254 -41.031 1.00 60.70 48 ILE C CA 1
ATOM 3535 C C . ILE C 1 48 ? -21.258 48.968 -41.181 1.00 51.83 48 ILE C C 1
ATOM 3536 O O . ILE C 1 48 ? -20.921 49.472 -42.259 1.00 51.23 48 ILE C O 1
ATOM 3541 N N . GLN C 1 49 ? -20.496 48.995 -40.100 1.00 58.47 49 GLN C N 1
ATOM 3542 C CA . GLN C 1 49 ? -19.155 49.549 -40.111 1.00 63.84 49 GLN C CA 1
ATOM 3543 C C . GLN C 1 49 ? -18.085 48.498 -39.909 1.00 55.82 49 GLN C C 1
ATOM 3544 O O . GLN C 1 49 ? -16.995 48.649 -40.466 1.00 44.97 49 GLN C O 1
ATOM 3550 N N . VAL C 1 50 ? -18.387 47.426 -39.170 1.00 62.53 50 VAL C N 1
ATOM 3551 C CA . VAL C 1 50 ? -17.443 46.353 -38.880 1.00 65.90 50 VAL C CA 1
ATOM 3552 C C . VAL C 1 50 ? -18.136 45.012 -39.097 1.00 57.95 50 VAL C C 1
ATOM 3553 O O . VAL C 1 50 ? -19.365 44.909 -39.085 1.00 49.18 50 VAL C O 1
ATOM 3557 N N . ARG C 1 51 ? -17.318 43.971 -39.289 1.00 57.72 51 ARG C N 1
ATOM 3558 C CA . ARG C 1 51 ? -17.853 42.687 -39.737 1.00 57.79 51 ARG C CA 1
ATOM 3559 C C . ARG C 1 51 ? -19.053 42.236 -38.902 1.00 60.22 51 ARG C C 1
ATOM 3560 O O . ARG C 1 51 ? -20.041 41.742 -39.451 1.00 52.27 51 ARG C O 1
ATOM 3568 N N . GLU C 1 52 ? -19.006 42.426 -37.578 1.00 59.89 52 GLU C N 1
ATOM 3569 C CA . GLU C 1 52 ? -20.089 41.886 -36.746 1.00 59.83 52 GLU C CA 1
ATOM 3570 C C . GLU C 1 52 ? -21.414 42.635 -36.892 1.00 61.04 52 GLU C C 1
ATOM 3571 O O . GLU C 1 52 ? -22.463 42.053 -36.595 1.00 64.23 52 GLU C O 1
ATOM 3577 N N . ASP C 1 53 ? -21.407 43.876 -37.390 1.00 63.12 53 ASP C N 1
ATOM 3578 C CA . ASP C 1 53 ? -22.649 44.614 -37.628 1.00 56.32 53 ASP C CA 1
ATOM 3579 C C . ASP C 1 53 ? -23.607 43.899 -38.586 1.00 63.60 53 ASP C C 1
ATOM 3580 O O . ASP C 1 53 ? -24.752 44.349 -38.727 1.00 47.61 53 ASP C O 1
ATOM 3585 N N . THR C 1 54 ? -23.170 42.824 -39.264 1.00 77.49 54 THR C N 1
ATOM 3586 C CA . THR C 1 54 ? -24.058 42.086 -40.160 1.00 65.30 54 THR C CA 1
ATOM 3587 C C . THR C 1 54 ? -25.286 41.547 -39.436 1.00 68.28 54 THR C C 1
ATOM 3588 O O . THR C 1 54 ? -26.315 41.295 -40.070 1.00 53.03 54 THR C O 1
ATOM 3592 N N . ARG C 1 55 ? -25.181 41.343 -38.130 1.00 61.00 55 ARG C N 1
ATOM 3593 C CA . ARG C 1 55 ? -26.286 40.771 -37.324 1.00 75.07 55 ARG C CA 1
ATOM 3594 C C . ARG C 1 55 ? -27.495 41.710 -37.302 1.00 70.81 55 ARG C C 1
ATOM 3595 O O . ARG C 1 55 ? -28.607 41.207 -37.092 1.00 63.99 55 ARG C O 1
ATOM 3603 N N . LYS C 1 56 ? -27.306 43.006 -37.559 1.00 67.54 56 LYS C N 1
ATOM 3604 C CA . LYS C 1 56 ? -28.368 43.980 -37.373 1.00 77.46 56 LYS C CA 1
ATOM 3605 C C . LYS C 1 56 ? -29.316 44.090 -38.565 1.00 75.46 56 LYS C C 1
ATOM 3606 O O . LYS C 1 56 ? -30.278 44.859 -38.509 1.00 74.99 56 LYS C O 1
ATOM 3612 N N . LEU C 1 57 ? -29.078 43.370 -39.641 1.00 60.25 57 LEU C N 1
ATOM 3613 C CA . LEU C 1 57 ? -29.900 43.674 -40.804 1.00 62.98 57 LEU C CA 1
ATOM 3614 C C . LEU C 1 57 ? -31.274 42.998 -40.722 1.00 56.80 57 LEU C C 1
ATOM 3615 O O . LEU C 1 57 ? -31.435 41.973 -40.054 1.00 60.67 57 LEU C O 1
ATOM 3620 N N . PRO C 1 58 ? -32.275 43.567 -41.392 1.00 52.30 58 PRO C N 1
ATOM 3621 C CA . PRO C 1 58 ? -33.544 42.842 -41.574 1.00 54.61 58 PRO C CA 1
ATOM 3622 C C . PRO C 1 58 ? -33.393 41.687 -42.562 1.00 65.60 58 PRO C C 1
ATOM 3623 O O . PRO C 1 58 ? -32.682 41.794 -43.568 1.00 47.28 58 PRO C O 1
ATOM 3627 N N . ARG C 1 59 ? -34.104 40.578 -42.278 1.00 64.13 59 ARG C N 1
ATOM 3628 C CA . ARG C 1 59 ? -34.065 39.286 -43.003 1.00 54.79 59 ARG C CA 1
ATOM 3629 C C . ARG C 1 59 ? -34.091 39.523 -44.509 1.00 52.39 59 ARG C C 1
ATOM 3630 O O . ARG C 1 59 ? -33.208 38.991 -45.198 1.00 53.48 59 ARG C O 1
ATOM 3638 N N . ALA C 1 60 ? -35.056 40.297 -45.004 1.00 63.12 60 ALA C N 1
ATOM 3639 C CA . ALA C 1 60 ? -35.136 40.546 -46.442 1.00 65.51 60 ALA C CA 1
ATOM 3640 C C . ALA C 1 60 ? -33.834 41.155 -46.969 1.00 71.48 60 ALA C C 1
ATOM 3641 O O . ALA C 1 60 ? -33.418 40.860 -48.098 1.00 61.31 60 ALA C O 1
ATOM 3643 N N . ASP C 1 61 ? -33.168 41.982 -46.154 1.00 61.36 61 ASP C N 1
ATOM 3644 C CA . ASP C 1 61 ? -31.905 42.585 -46.561 1.00 63.87 61 ASP C CA 1
ATOM 3645 C C . ASP C 1 61 ? -30.731 41.615 -46.407 1.00 51.91 61 ASP C C 1
ATOM 3646 O O . ASP C 1 61 ? -29.871 41.535 -47.296 1.00 47.50 61 ASP C O 1
ATOM 3651 N N . TYR C 1 62 ? -30.672 40.849 -45.331 1.00 46.03 62 TYR C N 1
ATOM 3652 C CA . TYR C 1 62 ? -29.531 39.949 -45.176 1.00 52.65 62 TYR C CA 1
ATOM 3653 C C . TYR C 1 62 ? -29.503 38.907 -46.294 1.00 59.48 62 TYR C C 1
ATOM 3654 O O . TYR C 1 62 ? -28.446 38.635 -46.883 1.00 49.59 62 TYR C O 1
ATOM 3663 N N . ARG C 1 63 ? -30.661 38.315 -46.603 1.00 53.55 63 ARG C N 1
ATOM 3664 C CA . ARG C 1 63 ? -30.742 37.247 -47.634 1.00 56.41 63 ARG C CA 1
ATOM 3665 C C . ARG C 1 63 ? -30.201 37.788 -48.961 1.00 52.35 63 ARG C C 1
ATOM 3666 O O . ARG C 1 63 ? -29.395 37.077 -49.579 1.00 46.12 63 ARG C O 1
ATOM 3674 N N . ASN C 1 64 ? -30.581 38.999 -49.375 1.00 37.32 64 ASN C N 1
ATOM 3675 C CA . ASN C 1 64 ? -30.130 39.527 -50.643 1.00 48.34 64 ASN C CA 1
ATOM 3676 C C . ASN C 1 64 ? -28.622 39.805 -50.636 1.00 39.07 64 ASN C C 1
ATOM 3677 O O . ASN C 1 64 ? -27.990 39.776 -51.702 1.00 40.93 64 ASN C O 1
ATOM 3682 N N . ILE C 1 65 ? -28.040 40.096 -49.478 1.00 40.83 65 ILE C N 1
ATOM 3683 C CA . ILE C 1 65 ? -26.593 40.282 -49.418 1.00 42.16 65 ILE C CA 1
ATOM 3684 C C . ILE C 1 65 ? -25.865 38.948 -49.640 1.00 40.99 65 ILE C C 1
ATOM 3685 O O . ILE C 1 65 ? -24.904 38.870 -50.405 1.00 37.78 65 ILE C O 1
ATOM 3690 N N . GLN C 1 66 ? -26.314 37.883 -48.975 1.00 38.66 66 GLN C N 1
ATOM 3691 C CA . GLN C 1 66 ? -25.687 36.577 -49.191 1.00 36.73 66 GLN C CA 1
ATOM 3692 C C . GLN C 1 66 ? -25.734 36.189 -50.663 1.00 31.86 66 GLN C C 1
ATOM 3693 O O . GLN C 1 66 ? -24.751 35.698 -51.216 1.00 32.41 66 GLN C O 1
ATOM 3699 N N . ILE C 1 67 ? -26.873 36.426 -51.316 1.00 33.59 67 ILE C N 1
ATOM 3700 C CA . ILE C 1 67 ? -26.994 36.149 -52.744 1.00 35.97 67 ILE C CA 1
ATOM 3701 C C . ILE C 1 67 ? -26.021 37.006 -53.537 1.00 35.16 67 ILE C C 1
ATOM 3702 O O . ILE C 1 67 ? -25.336 36.511 -54.432 1.00 31.21 67 ILE C O 1
ATOM 3707 N N . GLU C 1 68 ? -25.942 38.301 -53.219 1.00 33.25 68 GLU C N 1
ATOM 3708 C CA . GLU C 1 68 ? -25.086 39.199 -53.973 1.00 37.37 68 GLU C CA 1
ATOM 3709 C C . GLU C 1 68 ? -23.616 38.873 -53.774 1.00 32.76 68 GLU C C 1
ATOM 3710 O O . GLU C 1 68 ? -22.836 38.866 -54.733 1.00 29.44 68 GLU C O 1
ATOM 3716 N N . ALA C 1 69 ? -23.213 38.624 -52.521 1.00 29.89 69 ALA C N 1
ATOM 3717 C CA . ALA C 1 69 ? -21.847 38.150 -52.283 1.00 36.64 69 ALA C CA 1
ATOM 3718 C C . ALA C 1 69 ? -21.544 36.883 -53.069 1.00 30.64 69 ALA C C 1
ATOM 3719 O O . ALA C 1 69 ? -20.445 36.728 -53.609 1.00 31.16 69 ALA C O 1
ATOM 3721 N N . ALA C 1 70 ? -22.502 35.946 -53.145 1.00 30.13 70 ALA C N 1
ATOM 3722 C CA . ALA C 1 70 ? -22.236 34.711 -53.899 1.00 35.92 70 ALA C CA 1
ATOM 3723 C C . ALA C 1 70 ? -22.055 35.020 -55.380 1.00 34.71 70 ALA C C 1
ATOM 3724 O O . ALA C 1 70 ? -21.223 34.402 -56.083 1.00 27.75 70 ALA C O 1
ATOM 3726 N N . LYS C 1 71 ? -22.862 35.953 -55.895 1.00 31.26 71 LYS C N 1
ATOM 3727 C CA . LYS C 1 71 ? -22.704 36.332 -57.292 1.00 37.43 71 LYS C CA 1
ATOM 3728 C C . LYS C 1 71 ? -21.324 36.937 -57.538 1.00 25.79 71 LYS C C 1
ATOM 3729 O O . LYS C 1 71 ? -20.682 36.642 -58.555 1.00 37.25 71 LYS C O 1
ATOM 3735 N N . LYS C 1 72 ? -20.880 37.815 -56.657 1.00 30.34 72 LYS C N 1
ATOM 3736 C CA . LYS C 1 72 ? -19.556 38.418 -56.805 1.00 30.66 72 LYS C CA 1
ATOM 3737 C C . LYS C 1 72 ? -18.479 37.354 -56.825 1.00 39.27 72 LYS C C 1
ATOM 3738 O O . LYS C 1 72 ? -17.628 37.321 -57.731 1.00 31.62 72 LYS C O 1
ATOM 3744 N N . ILE C 1 73 ? -18.560 36.410 -55.882 1.00 32.52 73 ILE C N 1
ATOM 3745 C CA . ILE C 1 73 ? -17.601 35.310 -55.829 1.00 29.98 73 ILE C CA 1
ATOM 3746 C C . ILE C 1 73 ? -17.622 34.491 -57.111 1.00 26.97 73 ILE C C 1
ATOM 3747 O O . ILE C 1 73 ? -16.577 34.073 -57.614 1.00 33.51 73 ILE C O 1
ATOM 3752 N N . SER C 1 74 ? -18.800 34.257 -57.695 1.00 28.38 74 SER C N 1
ATOM 3753 C CA . SER C 1 74 ? -18.865 33.390 -58.836 1.00 28.04 74 SER C CA 1
ATOM 3754 C C . SER C 1 74 ? -18.275 33.998 -60.113 1.00 34.66 74 SER C C 1
ATOM 3755 O O . SER C 1 74 ? -18.111 33.266 -61.076 1.00 32.87 74 SER C O 1
ATOM 3758 N N . LEU C 1 75 ? -17.928 35.296 -60.136 1.00 34.77 75 LEU C N 1
ATOM 3759 C CA . LEU C 1 75 ? -17.223 35.965 -61.265 1.00 36.25 75 LEU C CA 1
ATOM 3760 C C . LEU C 1 75 ? -15.758 35.501 -61.367 1.00 47.60 75 LEU C C 1
ATOM 3761 O O . LEU C 1 75 ? -15.178 35.698 -62.440 1.00 34.77 75 LEU C O 1
ATOM 3766 N N . ILE C 1 76 ? -15.161 34.968 -60.292 1.00 38.45 76 ILE C N 1
ATOM 3767 C CA . ILE C 1 76 ? -13.756 34.462 -60.273 1.00 31.21 76 ILE C CA 1
ATOM 3768 C C . ILE C 1 76 ? -13.677 33.272 -61.243 1.00 34.57 76 ILE C C 1
ATOM 3769 O O . ILE C 1 76 ? -14.565 32.417 -61.176 1.00 37.31 76 ILE C O 1
ATOM 3774 N N . THR C 1 77 ? -12.637 33.196 -62.084 1.00 42.13 77 THR C N 1
ATOM 3775 C CA . THR C 1 77 ? -12.528 32.187 -63.175 1.00 45.40 77 THR C CA 1
ATOM 3776 C C . THR C 1 77 ? -11.507 31.062 -62.954 1.00 44.83 77 THR C C 1
ATOM 3777 O O . THR C 1 77 ? -11.627 30.047 -63.653 1.00 39.70 77 THR C O 1
ATOM 3781 N N . ASP C 1 78 ? -10.548 31.197 -62.045 1.00 40.21 78 ASP C N 1
ATOM 3782 C CA . ASP C 1 78 ? -9.491 30.163 -61.864 1.00 72.61 78 ASP C CA 1
ATOM 3783 C C . ASP C 1 78 ? -9.892 29.267 -60.670 1.00 48.66 78 ASP C C 1
ATOM 3784 O O . ASP C 1 78 ? -11.075 29.305 -60.294 1.00 37.66 78 ASP C O 1
ATOM 3789 N N . ASN C 1 79 ? -8.977 28.485 -60.070 1.00 35.96 79 ASN C N 1
ATOM 3790 C CA . ASN C 1 79 ? -9.270 27.723 -58.859 1.00 34.24 79 ASN C CA 1
ATOM 3791 C C . ASN C 1 79 ? -9.788 28.643 -57.776 1.00 30.02 79 ASN C C 1
ATOM 3792 O O . ASN C 1 79 ? -9.277 29.760 -57.592 1.00 30.07 79 ASN C O 1
ATOM 3797 N N . LEU C 1 80 ? -10.755 28.144 -56.991 1.00 28.74 80 LEU C N 1
ATOM 3798 C CA . LEU C 1 80 ? -11.380 28.943 -55.941 1.00 25.06 80 LEU C CA 1
ATOM 3799 C C . LEU C 1 80 ? -11.619 28.118 -54.682 1.00 25.76 80 LEU C C 1
ATOM 3800 O O . LEU C 1 80 ? -12.137 26.996 -54.774 1.00 27.33 80 LEU C O 1
ATOM 3805 N N . ILE C 1 81 ? -11.244 28.675 -53.531 1.00 26.75 81 ILE C N 1
ATOM 3806 C CA . ILE C 1 81 ? -11.642 28.160 -52.230 1.00 25.69 81 ILE C CA 1
ATOM 3807 C C . ILE C 1 81 ? -12.469 29.218 -51.498 1.00 26.54 81 ILE C C 1
ATOM 3808 O O . ILE C 1 81 ? -12.027 30.357 -51.306 1.00 26.05 81 ILE C O 1
ATOM 3813 N N . VAL C 1 82 ? -13.673 28.824 -51.075 1.00 26.04 82 VAL C N 1
ATOM 3814 C CA . VAL C 1 82 ? -14.566 29.696 -50.286 1.00 22.30 82 VAL C CA 1
ATOM 3815 C C . VAL C 1 82 ? -14.593 29.207 -48.843 1.00 26.75 82 VAL C C 1
ATOM 3816 O O . VAL C 1 82 ? -15.083 28.101 -48.553 1.00 24.38 82 VAL C O 1
ATOM 3820 N N . ASP C 1 83 ? -14.032 30.026 -47.949 1.00 23.74 83 ASP C N 1
ATOM 3821 C CA . ASP C 1 83 ? -14.038 29.779 -46.504 1.00 29.24 83 ASP C CA 1
ATOM 3822 C C . ASP C 1 83 ? -15.363 30.118 -45.867 1.00 29.09 83 ASP C C 1
ATOM 3823 O O . ASP C 1 83 ? -15.782 31.274 -45.884 1.00 26.89 83 ASP C O 1
ATOM 3828 N N . THR C 1 84 ? -16.030 29.115 -45.290 1.00 25.87 84 THR C N 1
ATOM 3829 C CA . THR C 1 84 ? -17.289 29.337 -44.596 1.00 26.24 84 THR C CA 1
ATOM 3830 C C . THR C 1 84 ? -17.528 28.189 -43.619 1.00 27.78 84 THR C C 1
ATOM 3831 O O . THR C 1 84 ? -16.580 27.579 -43.127 1.00 26.84 84 THR C O 1
ATOM 3835 N N A HIS C 1 85 ? -18.788 27.901 -43.328 0.50 34.58 85 HIS C N 1
ATOM 3836 N N B HIS C 1 85 ? -18.790 27.905 -43.326 0.50 34.58 85 HIS C N 1
ATOM 3837 C CA A HIS C 1 85 ? -19.152 27.004 -42.236 0.50 33.70 85 HIS C CA 1
ATOM 3838 C CA B HIS C 1 85 ? -19.139 26.970 -42.262 0.50 33.72 85 HIS C CA 1
ATOM 3839 C C A HIS C 1 85 ? -20.318 26.136 -42.692 0.50 35.68 85 HIS C C 1
ATOM 3840 C C B HIS C 1 85 ? -20.315 26.126 -42.715 0.50 35.69 85 HIS C C 1
ATOM 3841 O O A HIS C 1 85 ? -21.204 26.613 -43.413 0.50 35.99 85 HIS C O 1
ATOM 3842 O O B HIS C 1 85 ? -21.193 26.589 -43.452 0.50 35.97 85 HIS C O 1
ATOM 3855 N N . MET C 1 86 ? -20.306 24.858 -42.286 1.00 30.37 86 MET C N 1
ATOM 3856 C CA . MET C 1 86 ? -21.402 23.954 -42.598 1.00 32.82 86 MET C CA 1
ATOM 3857 C C . MET C 1 86 ? -22.609 24.252 -41.692 1.00 38.90 86 MET C C 1
ATOM 3858 O O . MET C 1 86 ? -23.764 24.058 -42.103 1.00 31.99 86 MET C O 1
ATOM 3863 N N . SER C 1 87 ? -22.380 24.683 -40.457 1.00 30.24 87 SER C N 1
ATOM 3864 C CA . SER C 1 87 ? -23.484 24.984 -39.564 1.00 26.95 87 SER C CA 1
ATOM 3865 C C . SER C 1 87 ? -23.028 25.940 -38.477 1.00 32.84 87 SER C C 1
ATOM 3866 O O . SER C 1 87 ? -21.842 26.020 -38.175 1.00 34.42 87 SER C O 1
ATOM 3869 N N . LEU C 1 88 ? -24.006 26.634 -37.877 1.00 32.09 88 LEU C N 1
ATOM 3870 C CA . LEU C 1 88 ? -23.816 27.527 -36.745 1.00 40.33 88 LEU C CA 1
ATOM 3871 C C . LEU C 1 88 ? -24.636 27.062 -35.552 1.00 35.44 88 LEU C C 1
ATOM 3872 O O . LEU C 1 88 ? -25.802 26.717 -35.696 1.00 35.38 88 LEU C O 1
ATOM 3877 N N . LYS C 1 89 ? -24.037 27.107 -34.362 1.00 33.80 89 LYS C N 1
ATOM 3878 C CA . LYS C 1 89 ? -24.742 26.740 -33.138 1.00 39.42 89 LYS C CA 1
ATOM 3879 C C . LYS C 1 89 ? -25.420 27.981 -32.573 1.00 38.05 89 LYS C C 1
ATOM 3880 O O . LYS C 1 89 ? -24.877 29.086 -32.607 1.00 44.99 89 LYS C O 1
ATOM 3886 N N . THR C 1 90 ? -26.678 27.788 -32.242 1.00 36.21 90 THR C N 1
ATOM 3887 C CA . THR C 1 90 ? -27.540 28.832 -31.671 1.00 36.38 90 THR C CA 1
ATOM 3888 C C . THR C 1 90 ? -28.290 28.223 -30.493 1.00 39.19 90 THR C C 1
ATOM 3889 O O . THR C 1 90 ? -28.280 27.005 -30.325 1.00 37.94 90 THR C O 1
ATOM 3893 N N . PRO C 1 91 ? -29.048 29.011 -29.717 1.00 41.10 91 PRO C N 1
ATOM 3894 C CA . PRO C 1 91 ? -29.847 28.487 -28.624 1.00 41.33 91 PRO C CA 1
ATOM 3895 C C . PRO C 1 91 ? -30.967 27.539 -29.069 1.00 34.88 91 PRO C C 1
ATOM 3896 O O . PRO C 1 91 ? -31.439 26.846 -28.255 1.00 38.05 91 PRO C O 1
ATOM 3900 N N . TYR C 1 92 ? -31.415 27.649 -30.315 1.00 32.87 92 TYR C N 1
ATOM 3901 C CA . TYR C 1 92 ? -32.446 26.801 -30.948 1.00 38.38 92 TYR C CA 1
ATOM 3902 C C . TYR C 1 92 ? -31.823 25.543 -31.560 1.00 32.48 92 TYR C C 1
ATOM 3903 O O . TYR C 1 92 ? -32.555 24.764 -32.105 1.00 29.06 92 TYR C O 1
ATOM 3912 N N . GLY C 1 93 ? -30.507 25.412 -31.481 1.00 33.67 93 GLY C N 1
ATOM 3913 C CA . GLY C 1 93 ? -29.773 24.275 -32.056 1.00 38.67 93 GLY C CA 1
ATOM 3914 C C . GLY C 1 93 ? -28.908 24.684 -33.234 1.00 32.47 93 GLY C C 1
ATOM 3915 O O . GLY C 1 93 ? -28.655 25.850 -33.377 1.00 29.28 93 GLY C O 1
ATOM 3916 N N . PHE C 1 94 ? -28.459 23.719 -34.030 1.00 27.91 94 PHE C N 1
ATOM 3917 C CA . PHE C 1 94 ? -27.629 23.984 -35.185 1.00 24.30 94 PHE C CA 1
ATOM 3918 C C . PHE C 1 94 ? -28.486 24.540 -36.331 1.00 30.94 94 PHE C C 1
ATOM 3919 O O . PHE C 1 94 ? -29.613 24.130 -36.537 1.00 29.87 94 PHE C O 1
ATOM 3927 N N . TYR C 1 95 ? -27.906 25.439 -37.094 1.00 28.75 95 TYR C N 1
ATOM 3928 C CA . TYR C 1 95 ? -28.615 25.963 -38.237 1.00 26.66 95 TYR C CA 1
ATOM 3929 C C . TYR C 1 95 ? -27.712 25.869 -39.456 1.00 32.61 95 TYR C C 1
ATOM 3930 O O . TYR C 1 95 ? -26.518 26.154 -39.371 1.00 32.20 95 TYR C O 1
ATOM 3939 N N . PRO C 1 96 ? -28.240 25.461 -40.601 1.00 28.81 96 PRO C N 1
ATOM 3940 C CA . PRO C 1 96 ? -27.351 25.223 -41.750 1.00 38.11 96 PRO C CA 1
ATOM 3941 C C . PRO C 1 96 ? -26.579 26.473 -42.132 1.00 29.99 96 PRO C C 1
ATOM 3942 O O . PRO C 1 96 ? -27.077 27.613 -42.061 1.00 32.63 96 PRO C O 1
ATOM 3946 N N . GLY C 1 97 ? -25.330 26.263 -42.535 1.00 34.20 97 GLY C N 1
ATOM 3947 C CA . GLY C 1 97 ? -24.487 27.414 -42.825 1.00 38.49 97 GLY C CA 1
ATOM 3948 C C . GLY C 1 97 ? -24.557 27.927 -44.261 1.00 34.25 97 GLY C C 1
ATOM 3949 O O . GLY C 1 97 ? -24.309 29.096 -44.480 1.00 39.41 97 GLY C O 1
ATOM 3950 N N . LEU C 1 98 ? -25.035 27.103 -45.209 1.00 40.49 98 LEU C N 1
ATOM 3951 C CA . LEU C 1 98 ? -25.211 27.526 -46.592 1.00 44.45 98 LEU C CA 1
ATOM 3952 C C . LEU C 1 98 ? -26.674 27.598 -47.021 1.00 37.82 98 LEU C C 1
ATOM 3953 O O . LEU C 1 98 ? -27.431 26.630 -46.870 1.00 40.99 98 LEU C O 1
ATOM 3958 N N . ILE C 1 99 ? -27.078 28.726 -47.589 1.00 37.44 99 ILE C N 1
ATOM 3959 C CA . ILE C 1 99 ? -28.412 28.745 -48.159 1.00 39.12 99 ILE C CA 1
ATOM 3960 C C . ILE C 1 99 ? -28.300 28.064 -49.520 1.00 35.35 99 ILE C C 1
ATOM 3961 O O . ILE C 1 99 ? -27.238 28.102 -50.183 1.00 30.51 99 ILE C O 1
ATOM 3966 N N . PRO C 1 100 ? -29.357 27.404 -49.959 1.00 41.55 100 PRO C N 1
ATOM 3967 C CA . PRO C 1 100 ? -29.275 26.701 -51.244 1.00 38.67 100 PRO C CA 1
ATOM 3968 C C . PRO C 1 100 ? -28.910 27.617 -52.385 1.00 33.42 100 PRO C C 1
ATOM 3969 O O . PRO C 1 100 ? -28.214 27.189 -53.302 1.00 30.34 100 PRO C O 1
ATOM 3973 N N . GLU C 1 101 ? -29.382 28.875 -52.364 1.00 34.56 101 GLU C N 1
ATOM 3974 C CA . GLU C 1 101 ? -28.973 29.850 -53.380 1.00 39.85 101 GLU C CA 1
ATOM 3975 C C . GLU C 1 101 ? -27.450 29.991 -53.519 1.00 43.38 101 GLU C C 1
ATOM 3976 O O . GLU C 1 101 ? -26.911 30.067 -54.641 1.00 36.13 101 GLU C O 1
ATOM 3982 N N . THR C 1 102 ? -26.744 30.049 -52.393 1.00 35.01 102 THR C N 1
ATOM 3983 C CA . THR C 1 102 ? -25.281 30.153 -52.402 1.00 32.73 102 THR C CA 1
ATOM 3984 C C . THR C 1 102 ? -24.682 29.007 -53.180 1.00 36.64 102 THR C C 1
ATOM 3985 O O . THR C 1 102 ? -23.809 29.206 -54.033 1.00 31.40 102 THR C O 1
ATOM 3989 N N . ILE C 1 103 ? -25.186 27.796 -52.967 1.00 32.58 103 ILE C N 1
ATOM 3990 C CA . ILE C 1 103 ? -24.636 26.666 -53.694 1.00 27.09 103 ILE C CA 1
ATOM 3991 C C . ILE C 1 103 ? -25.074 26.701 -55.159 1.00 30.81 103 ILE C C 1
ATOM 3992 O O . ILE C 1 103 ? -24.299 26.336 -56.055 1.00 32.31 103 ILE C O 1
ATOM 3997 N N . ASN C 1 104 ? -26.323 27.112 -55.434 1.00 27.93 104 ASN C N 1
ATOM 3998 C CA . ASN C 1 104 ? -26.766 27.176 -56.823 1.00 36.07 104 ASN C CA 1
ATOM 3999 C C . ASN C 1 104 ? -25.904 28.148 -57.617 1.00 38.47 104 ASN C C 1
ATOM 4000 O O . ASN C 1 104 ? -25.612 27.913 -58.790 1.00 33.97 104 ASN C O 1
ATOM 4005 N N . ILE C 1 105 ? -25.457 29.235 -56.982 1.00 31.50 105 ILE C N 1
ATOM 4006 C CA . ILE C 1 105 ? -24.736 30.275 -57.705 1.00 30.65 105 ILE C CA 1
ATOM 4007 C C . ILE C 1 105 ? -23.266 29.924 -57.846 1.00 37.24 105 ILE C C 1
ATOM 4008 O O . ILE C 1 105 ? -22.693 30.049 -58.922 1.00 30.47 105 ILE C O 1
ATOM 4013 N N . ILE C 1 106 ? -22.625 29.508 -56.748 1.00 29.39 106 ILE C N 1
ATOM 4014 C CA . ILE C 1 106 ? -21.196 29.214 -56.815 1.00 29.35 106 ILE C CA 1
ATOM 4015 C C . ILE C 1 106 ? -20.953 27.903 -57.541 1.00 30.35 106 ILE C C 1
ATOM 4016 O O . ILE C 1 106 ? -19.907 27.733 -58.190 1.00 32.99 106 ILE C O 1
ATOM 4021 N N . GLN C 1 107 ? -21.890 26.951 -57.440 1.00 32.84 107 GLN C N 1
ATOM 4022 C CA . GLN C 1 107 ? -21.741 25.666 -58.115 1.00 34.33 107 GLN C CA 1
ATOM 4023 C C . GLN C 1 107 ? -20.438 24.989 -57.689 1.00 33.09 107 GLN C C 1
ATOM 4024 O O . GLN C 1 107 ? -19.625 24.634 -58.546 1.00 33.58 107 GLN C O 1
ATOM 4030 N N . PRO C 1 108 ? -20.195 24.791 -56.399 1.00 28.23 108 PRO C N 1
ATOM 4031 C CA . PRO C 1 108 ? -18.909 24.197 -55.989 1.00 30.40 108 PRO C CA 1
ATOM 4032 C C . PRO C 1 108 ? -18.787 22.770 -56.504 1.00 26.20 108 PRO C C 1
ATOM 4033 O O . PRO C 1 108 ? -19.763 22.022 -56.538 1.00 28.75 108 PRO C O 1
ATOM 4037 N N . ASP C 1 109 ? -17.581 22.411 -56.915 1.00 24.00 109 ASP C N 1
ATOM 4038 C CA . ASP C 1 109 ? -17.262 21.009 -57.178 1.00 26.12 109 ASP C CA 1
ATOM 4039 C C . ASP C 1 109 ? -17.354 20.156 -55.919 1.00 26.54 109 ASP C C 1
ATOM 4040 O O . ASP C 1 109 ? -17.650 18.940 -55.992 1.00 25.41 109 ASP C O 1
ATOM 4045 N N . GLY C 1 110 ? -17.006 20.733 -54.771 1.00 27.89 110 GLY C N 1
ATOM 4046 C CA . GLY C 1 110 ? -17.091 19.969 -53.533 1.00 24.76 110 GLY C CA 1
ATOM 4047 C C . GLY C 1 110 ? -16.954 20.807 -52.276 1.00 28.99 110 GLY C C 1
ATOM 4048 O O . GLY C 1 110 ? -16.761 22.030 -52.322 1.00 22.52 110 GLY C O 1
ATOM 4049 N N . ILE C 1 111 ? -17.075 20.099 -51.150 1.00 21.69 111 ILE C N 1
ATOM 4050 C CA . ILE C 1 111 ? -16.983 20.600 -49.803 1.00 23.33 111 ILE C CA 1
ATOM 4051 C C . ILE C 1 111 ? -15.807 19.922 -49.130 1.00 26.74 111 ILE C C 1
ATOM 4052 O O . ILE C 1 111 ? -15.672 18.697 -49.195 1.00 25.83 111 ILE C O 1
ATOM 4057 N N . ILE C 1 112 ? -14.970 20.710 -48.478 1.00 23.99 112 ILE C N 1
ATOM 4058 C CA . ILE C 1 112 ? -13.808 20.209 -47.762 1.00 26.08 112 ILE C CA 1
ATOM 4059 C C . ILE C 1 112 ? -14.083 20.449 -46.288 1.00 27.71 112 ILE C C 1
ATOM 4060 O O . ILE C 1 112 ? -14.436 21.572 -45.905 1.00 24.69 112 ILE C O 1
ATOM 4065 N N . LEU C 1 113 ? -13.907 19.414 -45.469 1.00 23.08 113 LEU C N 1
ATOM 4066 C CA . LEU C 1 113 ? -14.079 19.510 -44.019 1.00 21.75 113 LEU C CA 1
ATOM 4067 C C . LEU C 1 113 ? -12.755 19.215 -43.305 1.00 25.31 113 LEU C C 1
ATOM 4068 O O . LEU C 1 113 ? -12.166 18.134 -43.482 1.00 29.55 113 LEU C O 1
ATOM 4073 N N . LEU C 1 114 ? -12.297 20.176 -42.541 1.00 23.00 114 LEU C N 1
ATOM 4074 C CA . LEU C 1 114 ? -11.122 20.047 -41.686 1.00 26.69 114 LEU C CA 1
ATOM 4075 C C . LEU C 1 114 ? -11.600 19.575 -40.325 1.00 23.01 114 LEU C C 1
ATOM 4076 O O . LEU C 1 114 ? -12.343 20.279 -39.641 1.00 28.40 114 LEU C O 1
ATOM 4081 N N . GLU C 1 115 ? -11.161 18.390 -39.918 1.00 30.19 115 GLU C N 1
ATOM 4082 C CA . GLU C 1 115 ? -11.651 17.765 -38.713 1.00 26.94 115 GLU C CA 1
ATOM 4083 C C . GLU C 1 115 ? -10.503 17.668 -37.715 1.00 32.20 115 GLU C C 1
ATOM 4084 O O . GLU C 1 115 ? -9.427 17.159 -38.056 1.00 27.50 115 GLU C O 1
ATOM 4090 N N . PHE C 1 116 ? -10.741 18.172 -36.529 1.00 35.43 116 PHE C N 1
ATOM 4091 C CA . PHE C 1 116 ? -9.707 18.257 -35.507 1.00 40.26 116 PHE C CA 1
ATOM 4092 C C . PHE C 1 116 ? -10.076 17.421 -34.300 1.00 31.95 116 PHE C C 1
ATOM 4093 O O . PHE C 1 116 ? -11.232 17.042 -34.092 1.00 32.45 116 PHE C O 1
ATOM 4101 N N . ASN C 1 117 ? -9.059 17.151 -33.477 1.00 39.77 117 ASN C N 1
ATOM 4102 C CA . ASN C 1 117 ? -9.297 16.607 -32.151 1.00 38.18 117 ASN C CA 1
ATOM 4103 C C . ASN C 1 117 ? -9.781 17.723 -31.228 1.00 30.54 117 ASN C C 1
ATOM 4104 O O . ASN C 1 117 ? -9.178 18.785 -31.193 1.00 30.83 117 ASN C O 1
ATOM 4109 N N . PRO C 1 118 ? -10.905 17.540 -30.520 1.00 34.52 118 PRO C N 1
ATOM 4110 C CA . PRO C 1 118 ? -11.531 18.682 -29.833 1.00 36.33 118 PRO C CA 1
ATOM 4111 C C . PRO C 1 118 ? -10.621 19.398 -28.837 1.00 39.03 118 PRO C C 1
ATOM 4112 O O . PRO C 1 118 ? -10.802 20.613 -28.614 1.00 29.91 118 PRO C O 1
ATOM 4116 N N . ARG C 1 119 ? -9.665 18.687 -28.218 1.00 39.47 119 ARG C N 1
ATOM 4117 C CA . ARG C 1 119 ? -8.725 19.320 -27.304 1.00 46.04 119 ARG C CA 1
ATOM 4118 C C . ARG C 1 119 ? -7.860 20.347 -28.020 1.00 40.08 119 ARG C C 1
ATOM 4119 O O . ARG C 1 119 ? -7.526 21.399 -27.453 1.00 33.95 119 ARG C O 1
ATOM 4127 N N . ASP C 1 120 ? -7.441 20.035 -29.257 1.00 31.33 120 ASP C N 1
ATOM 4128 C CA . ASP C 1 120 ? -6.641 20.967 -30.043 1.00 36.52 120 ASP C CA 1
ATOM 4129 C C . ASP C 1 120 ? -7.444 22.205 -30.418 1.00 34.40 120 ASP C C 1
ATOM 4130 O O . ASP C 1 120 ? -6.879 23.300 -30.546 1.00 35.57 120 ASP C O 1
ATOM 4135 N N . VAL C 1 121 ? -8.762 22.046 -30.572 1.00 33.05 121 VAL C N 1
ATOM 4136 C CA . VAL C 1 121 ? -9.634 23.197 -30.838 1.00 30.67 121 VAL C CA 1
ATOM 4137 C C . VAL C 1 121 ? -9.719 24.113 -29.612 1.00 33.45 121 VAL C C 1
ATOM 4138 O O . VAL C 1 121 ? -9.620 25.344 -29.731 1.00 29.50 121 VAL C O 1
ATOM 4142 N N . ILE C 1 122 ? -9.940 23.533 -28.429 1.00 32.01 122 ILE C N 1
ATOM 4143 C CA . ILE C 1 122 ? -9.948 24.311 -27.198 1.00 33.95 122 ILE C CA 1
ATOM 4144 C C . ILE C 1 122 ? -8.653 25.088 -27.053 1.00 34.31 122 ILE C C 1
ATOM 4145 O O . ILE C 1 122 ? -8.662 26.306 -26.796 1.00 35.13 122 ILE C O 1
ATOM 4150 N N . ALA C 1 123 ? -7.520 24.428 -27.301 1.00 39.22 123 ALA C N 1
ATOM 4151 C CA . ALA C 1 123 ? -6.221 25.090 -27.134 1.00 33.90 123 ALA C CA 1
ATOM 4152 C C . ALA C 1 123 ? -5.989 26.156 -28.184 1.00 48.31 123 ALA C C 1
ATOM 4153 O O . ALA C 1 123 ? -5.440 27.236 -27.886 1.00 41.34 123 ALA C O 1
ATOM 4155 N N . ARG C 1 124 ? -6.390 25.898 -29.428 1.00 35.86 124 ARG C N 1
ATOM 4156 C CA . ARG C 1 124 ? -6.203 26.929 -30.439 1.00 35.19 124 ARG C CA 1
ATOM 4157 C C . ARG C 1 124 ? -7.035 28.135 -30.108 1.00 32.90 124 ARG C C 1
ATOM 4158 O O . ARG C 1 124 ? -6.582 29.282 -30.269 1.00 35.75 124 ARG C O 1
ATOM 4166 N N . ARG C 1 125 ? -8.273 27.913 -29.687 1.00 30.97 125 ARG C N 1
ATOM 4167 C CA . ARG C 1 125 ? -9.108 29.058 -29.352 1.00 37.11 125 ARG C CA 1
ATOM 4168 C C . ARG C 1 125 ? -8.457 29.896 -28.272 1.00 43.82 125 ARG C C 1
ATOM 4169 O O . ARG C 1 125 ? -8.517 31.133 -28.308 1.00 37.99 125 ARG C O 1
ATOM 4177 N N . GLU C 1 126 ? -7.860 29.238 -27.276 1.00 38.82 126 GLU C N 1
ATOM 4178 C CA . GLU C 1 126 ? -7.270 30.021 -26.170 1.00 34.54 126 GLU C CA 1
ATOM 4179 C C . GLU C 1 126 ? -6.011 30.756 -26.634 1.00 40.56 126 GLU C C 1
ATOM 4180 O O . GLU C 1 126 ? -5.835 31.946 -26.318 1.00 43.17 126 GLU C O 1
ATOM 4186 N N . LYS C 1 127 ? -5.148 30.111 -27.410 1.00 37.61 127 LYS C N 1
ATOM 4187 C CA . LYS C 1 127 ? -3.982 30.797 -27.949 1.00 48.07 127 LYS C CA 1
ATOM 4188 C C . LYS C 1 127 ? -4.374 32.028 -28.785 1.00 57.51 127 LYS C C 1
ATOM 4189 O O . LYS C 1 127 ? -3.723 33.069 -28.704 1.00 52.40 127 LYS C O 1
ATOM 4195 N N . ASP C 1 128 ? -5.395 31.890 -29.626 1.00 45.66 128 ASP C N 1
ATOM 4196 C CA . ASP C 1 128 ? -5.847 33.059 -30.380 1.00 55.65 128 ASP C CA 1
ATOM 4197 C C . ASP C 1 128 ? -6.254 34.195 -29.442 1.00 53.19 128 ASP C C 1
ATOM 4198 O O . ASP C 1 128 ? -6.028 35.366 -29.762 1.00 56.72 128 ASP C O 1
ATOM 4203 N N . ARG C 1 129 ? -6.863 33.870 -28.294 1.00 47.56 129 ARG C N 1
ATOM 4204 C CA . ARG C 1 129 ? -7.220 34.888 -27.304 1.00 56.10 129 ARG C CA 1
ATOM 4205 C C . ARG C 1 129 ? -5.975 35.588 -26.747 1.00 53.12 129 ARG C C 1
ATOM 4206 O O . ARG C 1 129 ? -5.912 36.822 -26.689 1.00 54.87 129 ARG C O 1
ATOM 4214 N N . LEU C 1 130 ? -4.981 34.813 -26.313 1.00 46.16 130 LEU C N 1
ATOM 4215 C CA . LEU C 1 130 ? -3.749 35.378 -25.781 1.00 51.45 130 LEU C CA 1
ATOM 4216 C C . LEU C 1 130 ? -3.014 36.226 -26.819 1.00 61.31 130 LEU C C 1
ATOM 4217 O O . LEU C 1 130 ? -2.196 37.070 -26.450 1.00 40.51 130 LEU C O 1
ATOM 4222 N N . ALA C 1 131 ? -3.250 35.997 -28.107 1.00 51.61 131 ALA C N 1
ATOM 4223 C CA . ALA C 1 131 ? -2.628 36.827 -29.126 1.00 54.64 131 ALA C CA 1
ATOM 4224 C C . ALA C 1 131 ? -3.472 38.049 -29.478 1.00 57.49 131 ALA C C 1
ATOM 4225 O O . ALA C 1 131 ? -3.033 38.870 -30.292 1.00 59.17 131 ALA C O 1
ATOM 4227 N N . GLY C 1 132 ? -4.660 38.176 -28.878 1.00 57.52 132 GLY C N 1
ATOM 4228 C CA . GLY C 1 132 ? -5.551 39.305 -29.059 1.00 61.28 132 GLY C CA 1
ATOM 4229 C C . GLY C 1 132 ? -6.754 39.053 -29.942 1.00 64.97 132 GLY C C 1
ATOM 4230 O O . GLY C 1 132 ? -7.686 39.870 -29.926 1.00 69.13 132 GLY C O 1
ATOM 4231 N N . LYS C 1 133 ? -6.781 37.947 -30.707 1.00 68.39 133 LYS C N 1
ATOM 4232 C CA . LYS C 1 133 ? -7.745 37.776 -31.799 1.00 67.63 133 LYS C CA 1
ATOM 4233 C C . LYS C 1 133 ? -9.189 37.501 -31.320 1.00 73.97 133 LYS C C 1
ATOM 4234 O O . LYS C 1 133 ? -10.022 37.248 -32.219 1.00 78.89 133 LYS C O 1
ATOM 4240 N N . ARG C 1 134 ? -9.485 37.530 -30.020 1.00 71.68 134 ARG C N 1
ATOM 4241 C CA . ARG C 1 134 ? -10.827 37.317 -29.493 1.00 76.86 134 ARG C CA 1
ATOM 4242 C C . ARG C 1 134 ? -10.805 37.707 -28.032 1.00 76.02 134 ARG C C 1
ATOM 4243 O O . ARG C 1 134 ? -9.790 37.503 -27.352 1.00 76.62 134 ARG C O 1
ATOM 4251 N N . VAL C 1 135 ? -11.921 38.226 -27.544 1.00 81.40 135 VAL C N 1
ATOM 4252 C CA . VAL C 1 135 ? -11.914 38.900 -26.250 1.00 93.14 135 VAL C CA 1
ATOM 4253 C C . VAL C 1 135 ? -12.133 37.929 -25.092 1.00 80.38 135 VAL C C 1
ATOM 4254 O O . VAL C 1 135 ? -11.462 38.028 -24.062 1.00 68.43 135 VAL C O 1
ATOM 4258 N N . THR C 1 136 ? -13.072 36.987 -25.218 1.00 66.24 136 THR C N 1
ATOM 4259 C CA . THR C 1 136 ? -13.510 36.174 -24.089 1.00 69.02 136 THR C CA 1
ATOM 4260 C C . THR C 1 136 ? -12.999 34.733 -24.184 1.00 59.53 136 THR C C 1
ATOM 4261 O O . THR C 1 136 ? -12.772 34.208 -25.275 1.00 63.18 136 THR C O 1
ATOM 4265 N N . ARG C 1 137 ? -12.840 34.093 -23.025 1.00 55.00 137 ARG C N 1
ATOM 4266 C CA . ARG C 1 137 ? -12.434 32.689 -23.020 1.00 59.17 137 ARG C CA 1
ATOM 4267 C C . ARG C 1 137 ? -13.579 31.829 -23.559 1.00 55.50 137 ARG C C 1
ATOM 4268 O O . ARG C 1 137 ? -14.712 31.903 -23.071 1.00 51.27 137 ARG C O 1
ATOM 4276 N N . ASP C 1 138 ? -13.285 31.020 -24.575 1.00 45.00 138 ASP C N 1
ATOM 4277 C CA . ASP C 1 138 ? -14.289 30.100 -25.085 1.00 47.10 138 ASP C CA 1
ATOM 4278 C C . ASP C 1 138 ? -14.469 28.928 -24.122 1.00 55.51 138 ASP C C 1
ATOM 4279 O O . ASP C 1 138 ? -13.498 28.343 -23.637 1.00 49.04 138 ASP C O 1
ATOM 4284 N N . MET C 1 139 ? -15.722 28.574 -23.836 1.00 50.08 139 MET C N 1
ATOM 4285 C CA . MET C 1 139 ? -15.973 27.531 -22.847 1.00 49.69 139 MET C CA 1
ATOM 4286 C C . MET C 1 139 ? -16.685 26.305 -23.425 1.00 47.74 139 MET C C 1
ATOM 4287 O O . MET C 1 139 ? -17.290 25.530 -22.674 1.00 46.82 139 MET C O 1
ATOM 4292 N N . GLU C 1 140 ? -16.610 26.085 -24.740 1.00 39.28 140 GLU C N 1
ATOM 4293 C CA . GLU C 1 140 ? -17.167 24.866 -25.302 1.00 47.87 140 GLU C CA 1
ATOM 4294 C C . GLU C 1 140 ? -16.391 23.641 -24.814 1.00 34.64 140 GLU C C 1
ATOM 4295 O O . GLU C 1 140 ? -15.158 23.627 -24.799 1.00 37.54 140 GLU C O 1
ATOM 4301 N N . SER C 1 141 ? -17.121 22.592 -24.491 1.00 35.79 141 SER C N 1
ATOM 4302 C CA . SER C 1 141 ? -16.550 21.330 -24.056 1.00 37.38 141 SER C CA 1
ATOM 4303 C C . SER C 1 141 ? -16.065 20.491 -25.241 1.00 45.19 141 SER C C 1
ATOM 4304 O O . SER C 1 141 ? -16.488 20.692 -26.377 1.00 39.96 141 SER C O 1
ATOM 4307 N N . GLU C 1 142 ? -15.224 19.504 -24.919 1.00 33.64 142 GLU C N 1
ATOM 4308 C CA . GLU C 1 142 ? -14.795 18.532 -25.928 1.00 42.63 142 GLU C CA 1
ATOM 4309 C C . GLU C 1 142 ? -15.990 17.841 -26.555 1.00 45.55 142 GLU C C 1
ATOM 4310 O O . GLU C 1 142 ? -15.982 17.549 -27.764 1.00 40.98 142 GLU C O 1
ATOM 4316 N N . THR C 1 143 ? -17.014 17.570 -25.736 1.00 36.31 143 THR C N 1
ATOM 4317 C CA . THR C 1 143 ? -18.255 16.950 -26.170 1.00 41.87 143 THR C CA 1
ATOM 4318 C C . THR C 1 143 ? -19.020 17.836 -27.146 1.00 34.08 143 THR C C 1
ATOM 4319 O O . THR C 1 143 ? -19.536 17.358 -28.170 1.00 43.39 143 THR C O 1
ATOM 4323 N N . ASP C 1 144 ? -19.149 19.117 -26.824 1.00 39.69 144 ASP C N 1
ATOM 4324 C CA . ASP C 1 144 ? -19.864 20.043 -27.703 1.00 34.99 144 ASP C CA 1
ATOM 4325 C C . ASP C 1 144 ? -19.165 20.192 -29.047 1.00 46.99 144 ASP C C 1
ATOM 4326 O O . ASP C 1 144 ? -19.841 20.362 -30.071 1.00 36.54 144 ASP C O 1
ATOM 4331 N N . ILE C 1 145 ? -17.825 20.190 -29.054 1.00 38.75 145 ILE C N 1
ATOM 4332 C CA . ILE C 1 145 ? -17.068 20.351 -30.296 1.00 45.04 145 ILE C CA 1
ATOM 4333 C C . ILE C 1 145 ? -17.174 19.102 -31.157 1.00 41.73 145 ILE C C 1
ATOM 4334 O O . ILE C 1 145 ? -17.270 19.156 -32.389 1.00 36.96 145 ILE C O 1
ATOM 4339 N N . LEU C 1 146 ? -17.113 17.950 -30.527 1.00 31.46 146 LEU C N 1
ATOM 4340 C CA . LEU C 1 146 ? -17.318 16.724 -31.258 1.00 40.04 146 LEU C CA 1
ATOM 4341 C C . LEU C 1 146 ? -18.697 16.663 -31.893 1.00 31.65 146 LEU C C 1
ATOM 4342 O O . LEU C 1 146 ? -18.839 16.190 -33.035 1.00 33.32 146 LEU C O 1
ATOM 4347 N N . LEU C 1 147 ? -19.727 17.038 -31.135 1.00 32.01 147 LEU C N 1
ATOM 4348 C CA . LEU C 1 147 ? -21.070 17.083 -31.690 1.00 35.50 147 LEU C CA 1
ATOM 4349 C C . LEU C 1 147 ? -21.079 17.971 -32.933 1.00 36.79 147 LEU C C 1
ATOM 4350 O O . LEU C 1 147 ? -21.619 17.578 -33.959 1.00 32.83 147 LEU C O 1
ATOM 4355 N N . HIS C 1 148 ? -20.472 19.163 -32.840 1.00 34.44 148 HIS C N 1
ATOM 4356 C CA . HIS C 1 148 ? -20.496 20.105 -33.953 1.00 27.97 148 HIS C CA 1
ATOM 4357 C C . HIS C 1 148 ? -19.891 19.486 -35.186 1.00 23.65 148 HIS C C 1
ATOM 4358 O O . HIS C 1 148 ? -20.396 19.672 -36.319 1.00 30.11 148 HIS C O 1
ATOM 4365 N N . GLN C 1 149 ? -18.757 18.804 -35.014 1.00 28.70 149 GLN C N 1
ATOM 4366 C CA . GLN C 1 149 ? -18.052 18.226 -36.145 1.00 32.41 149 GLN C CA 1
ATOM 4367 C C . GLN C 1 149 ? -18.858 17.103 -36.784 1.00 28.22 149 GLN C C 1
ATOM 4368 O O . GLN C 1 149 ? -18.855 16.956 -38.001 1.00 28.41 149 GLN C O 1
ATOM 4374 N N A GLN C 1 150 ? -19.528 16.299 -35.955 0.53 31.33 150 GLN C N 1
ATOM 4375 N N B GLN C 1 150 ? -19.548 16.294 -35.975 0.47 31.33 150 GLN C N 1
ATOM 4376 C CA A GLN C 1 150 ? -20.409 15.257 -36.462 0.53 34.10 150 GLN C CA 1
ATOM 4377 C CA B GLN C 1 150 ? -20.377 15.243 -36.554 0.47 34.01 150 GLN C CA 1
ATOM 4378 C C A GLN C 1 150 ? -21.568 15.849 -37.252 0.53 26.10 150 GLN C C 1
ATOM 4379 C C B GLN C 1 150 ? -21.599 15.829 -37.266 0.47 26.05 150 GLN C C 1
ATOM 4380 O O A GLN C 1 150 ? -21.916 15.344 -38.323 0.53 28.53 150 GLN C O 1
ATOM 4381 O O B GLN C 1 150 ? -22.027 15.305 -38.292 0.47 28.47 150 GLN C O 1
ATOM 4392 N N . VAL C 1 151 ? -22.196 16.888 -36.718 1.00 25.90 151 VAL C N 1
ATOM 4393 C CA . VAL C 1 151 ? -23.310 17.531 -37.413 1.00 31.75 151 VAL C CA 1
ATOM 4394 C C . VAL C 1 151 ? -22.824 18.105 -38.745 1.00 28.30 151 VAL C C 1
ATOM 4395 O O . VAL C 1 151 ? -23.512 17.981 -39.786 1.00 25.23 151 VAL C O 1
ATOM 4399 N N . ASN C 1 152 ? -21.652 18.746 -38.735 1.00 29.30 152 ASN C N 1
ATOM 4400 C CA . ASN C 1 152 ? -21.087 19.316 -39.973 1.00 27.66 152 ASN C CA 1
ATOM 4401 C C . ASN C 1 152 ? -20.897 18.248 -41.051 1.00 25.96 152 ASN C C 1
ATOM 4402 O O . ASN C 1 152 ? -21.145 18.511 -42.239 1.00 29.27 152 ASN C O 1
ATOM 4407 N N . ARG C 1 153 ? -20.368 17.059 -40.681 1.00 26.16 153 ARG C N 1
ATOM 4408 C CA . ARG C 1 153 ? -20.249 15.965 -41.651 1.00 25.13 153 ARG C CA 1
ATOM 4409 C C . ARG C 1 153 ? -21.604 15.616 -42.257 1.00 22.03 153 ARG C C 1
ATOM 4410 O O . ARG C 1 153 ? -21.725 15.420 -43.476 1.00 24.24 153 ARG C O 1
ATOM 4418 N N A MET C 1 154 ? -22.656 15.552 -41.418 0.70 24.34 154 MET C N 1
ATOM 4419 N N D MET C 1 154 ? -22.657 15.552 -41.435 0.30 24.29 154 MET C N 1
ATOM 4420 C CA A MET C 1 154 ? -23.975 15.206 -41.943 0.70 25.46 154 MET C CA 1
ATOM 4421 C CA D MET C 1 154 ? -23.955 15.174 -41.986 0.30 25.63 154 MET C CA 1
ATOM 4422 C C A MET C 1 154 ? -24.525 16.278 -42.848 0.70 26.00 154 MET C C 1
ATOM 4423 C C D MET C 1 154 ? -24.567 16.281 -42.828 0.30 25.86 154 MET C C 1
ATOM 4424 O O A MET C 1 154 ? -25.198 15.967 -43.852 0.70 24.37 154 MET C O 1
ATOM 4425 O O D MET C 1 154 ? -25.307 15.983 -43.787 0.30 24.14 154 MET C O 1
ATOM 4434 N N . PHE C 1 155 ? -24.321 17.558 -42.495 1.00 23.97 155 PHE C N 1
ATOM 4435 C CA . PHE C 1 155 ? -24.742 18.624 -43.403 1.00 23.10 155 PHE C CA 1
ATOM 4436 C C . PHE C 1 155 ? -24.033 18.489 -44.739 1.00 22.10 155 PHE C C 1
ATOM 4437 O O . PHE C 1 155 ? -24.630 18.657 -45.796 1.00 24.15 155 PHE C O 1
ATOM 4445 N N . ALA C 1 156 ? -22.733 18.224 -44.713 1.00 22.83 156 ALA C N 1
ATOM 4446 C CA . ALA C 1 156 ? -22.005 18.170 -45.979 1.00 23.91 156 ALA C CA 1
ATOM 4447 C C . ALA C 1 156 ? -22.521 17.040 -46.864 1.00 23.03 156 ALA C C 1
ATOM 4448 O O . ALA C 1 156 ? -22.664 17.209 -48.084 1.00 24.91 156 ALA C O 1
ATOM 4450 N N . VAL C 1 157 ? -22.757 15.858 -46.270 1.00 25.47 157 VAL C N 1
ATOM 4451 C CA . VAL C 1 157 ? -23.286 14.741 -47.050 1.00 25.43 157 VAL C CA 1
ATOM 4452 C C . VAL C 1 157 ? -24.686 15.063 -47.574 1.00 23.17 157 VAL C C 1
ATOM 4453 O O . VAL C 1 157 ? -24.984 14.822 -48.739 1.00 22.31 157 VAL C O 1
ATOM 4457 N N . SER C 1 158 ? -25.536 15.709 -46.760 1.00 24.25 158 SER C N 1
ATOM 4458 C CA . SER C 1 158 ? -26.853 16.104 -47.268 1.00 26.96 158 SER C CA 1
ATOM 4459 C C . SER C 1 158 ? -26.748 17.043 -48.462 1.00 27.52 158 SER C C 1
ATOM 4460 O O . SER C 1 158 ? -27.476 16.889 -49.461 1.00 26.71 158 SER C O 1
ATOM 4463 N N . TYR C 1 159 ? -25.880 18.059 -48.368 1.00 27.52 159 TYR C N 1
ATOM 4464 C CA . TYR C 1 159 ? -25.711 18.967 -49.496 1.00 23.41 159 TYR C CA 1
ATOM 4465 C C . TYR C 1 159 ? -25.185 18.238 -50.726 1.00 25.95 159 TYR C C 1
ATOM 4466 O O . TYR C 1 159 ? -25.515 18.602 -51.885 1.00 25.88 159 TYR C O 1
ATOM 4475 N N . SER C 1 160 ? -24.392 17.187 -50.506 1.00 23.62 160 SER C N 1
ATOM 4476 C CA . SER C 1 160 ? -23.872 16.404 -51.636 1.00 23.61 160 SER C CA 1
ATOM 4477 C C . SER C 1 160 ? -24.955 15.553 -52.257 1.00 25.42 160 SER C C 1
ATOM 4478 O O . SER C 1 160 ? -25.056 15.476 -53.500 1.00 30.18 160 SER C O 1
ATOM 4481 N N . ALA C 1 161 ? -25.836 14.991 -51.422 1.00 22.68 161 ALA C N 1
ATOM 4482 C CA . ALA C 1 161 ? -26.973 14.229 -51.934 1.00 29.51 161 ALA C CA 1
ATOM 4483 C C . ALA C 1 161 ? -27.915 15.111 -52.732 1.00 31.09 161 ALA C C 1
ATOM 4484 O O . ALA C 1 161 ? -28.495 14.689 -53.753 1.00 33.21 161 ALA C O 1
ATOM 4486 N N . ILE C 1 162 ? -28.071 16.373 -52.297 1.00 25.10 162 ILE C N 1
ATOM 4487 C CA . ILE C 1 162 ? -28.976 17.282 -52.970 1.00 25.92 162 ILE C CA 1
ATOM 4488 C C . ILE C 1 162 ? -28.358 17.814 -54.260 1.00 32.36 162 ILE C C 1
ATOM 4489 O O . ILE C 1 162 ? -29.029 17.892 -55.295 1.00 29.18 162 ILE C O 1
ATOM 4494 N N . ASN C 1 163 ? -27.078 18.163 -54.241 1.00 26.61 163 ASN C N 1
ATOM 4495 C CA . ASN C 1 163 ? -26.465 18.965 -55.303 1.00 31.16 163 ASN C CA 1
ATOM 4496 C C . ASN C 1 163 ? -25.412 18.226 -56.126 1.00 29.75 163 ASN C C 1
ATOM 4497 O O . ASN C 1 163 ? -24.949 18.773 -57.132 1.00 30.34 163 ASN C O 1
ATOM 4502 N N . GLN C 1 164 ? -25.011 17.036 -55.705 1.00 27.41 164 GLN C N 1
ATOM 4503 C CA . GLN C 1 164 ? -24.014 16.190 -56.365 1.00 26.82 164 GLN C CA 1
ATOM 4504 C C . GLN C 1 164 ? -22.634 16.832 -56.401 1.00 31.00 164 GLN C C 1
ATOM 4505 O O . GLN C 1 164 ? -22.203 17.346 -57.435 1.00 35.46 164 GLN C O 1
ATOM 4511 N N . CYS C 1 165 ? -21.920 16.755 -55.283 1.00 25.37 165 CYS C N 1
ATOM 4512 C CA . CYS C 1 165 ? -20.611 17.370 -55.156 1.00 27.52 165 CYS C CA 1
ATOM 4513 C C . CYS C 1 165 ? -19.753 16.436 -54.335 1.00 25.92 165 CYS C C 1
ATOM 4514 O O . CYS C 1 165 ? -20.251 15.507 -53.720 1.00 25.52 165 CYS C O 1
ATOM 4517 N N . TYR C 1 166 ? -18.446 16.655 -54.387 1.00 26.00 166 TYR C N 1
ATOM 4518 C CA . TYR C 1 166 ? -17.523 15.858 -53.594 1.00 22.14 166 TYR C CA 1
ATOM 4519 C C . TYR C 1 166 ? -17.623 16.260 -52.127 1.00 26.51 166 TYR C C 1
ATOM 4520 O O . TYR C 1 166 ? -17.927 17.398 -51.788 1.00 24.59 166 TYR C O 1
ATOM 4529 N N . VAL C 1 167 ? -17.316 15.301 -51.231 1.00 22.86 167 VAL C N 1
ATOM 4530 C CA . VAL C 1 167 ? -17.198 15.547 -49.810 1.00 27.55 167 VAL C CA 1
ATOM 4531 C C . VAL C 1 167 ? -15.809 15.093 -49.381 1.00 28.04 167 VAL C C 1
ATOM 4532 O O . VAL C 1 167 ? -15.544 13.895 -49.324 1.00 26.43 167 VAL C O 1
ATOM 4536 N N . LYS C 1 168 ? -14.924 16.027 -49.098 1.00 25.87 168 LYS C N 1
ATOM 4537 C CA . LYS C 1 168 ? -13.526 15.702 -48.812 1.00 25.12 168 LYS C CA 1
ATOM 4538 C C . LYS C 1 168 ? -13.294 15.932 -47.319 1.00 25.55 168 LYS C C 1
ATOM 4539 O O . LYS C 1 168 ? -13.427 17.041 -46.849 1.00 24.37 168 LYS C O 1
ATOM 4545 N N . ILE C 1 169 ? -12.950 14.879 -46.566 1.00 25.36 169 ILE C N 1
ATOM 4546 C CA . ILE C 1 169 ? -12.752 14.998 -45.127 1.00 29.89 169 ILE C CA 1
ATOM 4547 C C . ILE C 1 169 ? -11.267 14.908 -44.872 1.00 27.96 169 ILE C C 1
ATOM 4548 O O . ILE C 1 169 ? -10.664 13.875 -45.186 1.00 28.97 169 ILE C O 1
ATOM 4553 N N . ILE C 1 170 ? -10.672 15.972 -44.294 1.00 24.94 170 ILE C N 1
ATOM 4554 C CA . ILE C 1 170 ? -9.236 16.002 -44.024 1.00 25.26 170 ILE C CA 1
ATOM 4555 C C . ILE C 1 170 ? -9.043 15.765 -42.543 1.00 26.25 170 ILE C C 1
ATOM 4556 O O . ILE C 1 170 ? -9.529 16.512 -41.692 1.00 28.67 170 ILE C O 1
ATOM 4561 N N . ASP C 1 171 ? -8.392 14.625 -42.232 1.00 28.52 171 ASP C N 1
ATOM 4562 C CA . ASP C 1 171 ? -8.211 14.172 -40.856 1.00 22.88 171 ASP C CA 1
ATOM 4563 C C . ASP C 1 171 ? -6.993 14.887 -40.251 1.00 30.21 171 ASP C C 1
ATOM 4564 O O . ASP C 1 171 ? -5.846 14.654 -40.676 1.00 31.14 171 ASP C O 1
ATOM 4569 N N . LEU C 1 172 ? 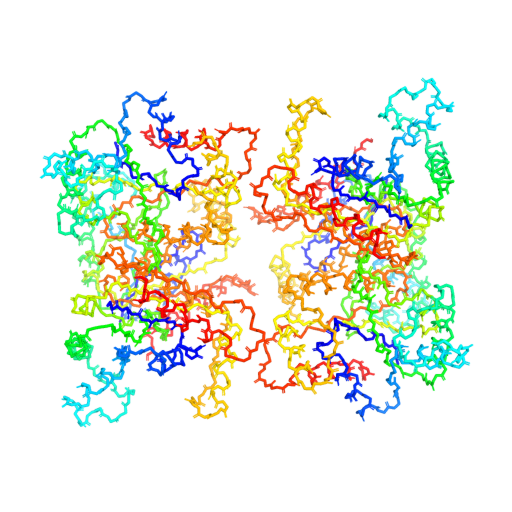-7.261 15.823 -39.364 1.00 28.17 172 LEU C N 1
ATOM 4570 C CA . LEU C 1 172 ? -6.255 16.534 -38.592 1.00 28.57 172 LEU C CA 1
ATOM 4571 C C . LEU C 1 172 ? -6.380 16.199 -37.095 1.00 36.66 172 LEU C C 1
ATOM 4572 O O . LEU C 1 172 ? -6.062 17.022 -36.238 1.00 33.26 172 LEU C O 1
ATOM 4577 N N . THR C 1 173 ? -6.853 14.988 -36.781 1.00 32.08 173 THR C N 1
ATOM 4578 C CA . THR C 1 173 ? -7.171 14.644 -35.388 1.00 37.27 173 THR C CA 1
ATOM 4579 C C . THR C 1 173 ? -5.979 14.022 -34.658 1.00 45.50 173 THR C C 1
ATOM 4580 O O . THR C 1 173 ? -6.048 13.856 -33.422 1.00 39.55 173 THR C O 1
ATOM 4584 N N . TRP C 1 174 ? -4.913 13.700 -35.378 1.00 36.70 174 TRP C N 1
ATOM 4585 C CA . TRP C 1 174 ? -3.705 13.103 -34.845 1.00 38.09 174 TRP C CA 1
ATOM 4586 C C . TRP C 1 174 ? -2.852 14.136 -34.126 1.00 46.22 174 TRP C C 1
ATOM 4587 O O . TRP C 1 174 ? -3.006 15.354 -34.314 1.00 37.12 174 TRP C O 1
ATOM 4598 N N . PRO C 1 175 ? -1.900 13.694 -33.313 1.00 52.25 175 PRO C N 1
ATOM 4599 C CA . PRO C 1 175 ? -1.121 14.660 -32.529 1.00 42.18 175 PRO C CA 1
ATOM 4600 C C . PRO C 1 175 ? -0.005 15.311 -33.337 1.00 44.00 175 PRO C C 1
ATOM 4601 O O . PRO C 1 175 ? 0.676 14.698 -34.153 1.00 41.30 175 PRO C O 1
ATOM 4605 N N . GLN C 1 176 ? 0.119 16.616 -33.160 1.00 43.25 176 GLN C N 1
ATOM 4606 C CA . GLN C 1 176 ? 1.175 17.356 -33.823 1.00 57.00 176 GLN C CA 1
ATOM 4607 C C . GLN C 1 176 ? 2.516 17.009 -33.186 1.00 65.70 176 GLN C C 1
ATOM 4608 O O . GLN C 1 176 ? 2.653 17.041 -31.959 1.00 63.36 176 GLN C O 1
ATOM 4614 N N . GLU C 1 177 ? 3.488 16.664 -34.031 1.00 74.02 177 GLU C N 1
ATOM 4615 C CA . GLU C 1 177 ? 4.880 16.524 -33.618 1.00 81.81 177 GLU C CA 1
ATOM 4616 C C . GLU C 1 177 ? 5.549 17.892 -33.481 1.00 83.33 177 GLU C C 1
ATOM 4617 O O . GLU C 1 177 ? 6.229 18.160 -32.486 1.00 81.16 177 GLU C O 1
ATOM 4623 N N . TYR C 1 178 ? 5.365 18.770 -34.471 1.00 71.81 178 TYR C N 1
ATOM 4624 C CA . TYR C 1 178 ? 5.836 20.142 -34.405 1.00 69.12 178 TYR C CA 1
ATOM 4625 C C . TYR C 1 178 ? 4.683 21.113 -34.624 1.00 75.08 178 TYR C C 1
ATOM 4626 O O . TYR C 1 178 ? 3.625 20.748 -35.147 1.00 70.27 178 TYR C O 1
ATOM 4635 N N . GLU C 1 179 ? 4.902 22.360 -34.220 1.00 71.42 179 GLU C N 1
ATOM 4636 C CA . GLU C 1 179 ? 3.902 23.395 -34.439 1.00 81.20 179 GLU C CA 1
ATOM 4637 C C . GLU C 1 179 ? 3.732 23.675 -35.936 1.00 81.48 179 GLU C C 1
ATOM 4638 O O . GLU C 1 179 ? 4.685 23.604 -36.729 1.00 71.36 179 GLU C O 1
ATOM 4644 N N . PHE C 1 180 ? 2.496 24.004 -36.311 1.00 71.16 180 PHE C N 1
ATOM 4645 C CA . PHE C 1 180 ? 2.062 24.280 -37.679 1.00 64.01 180 PHE C CA 1
ATOM 4646 C C . PHE C 1 180 ? 1.911 23.001 -38.495 1.00 53.20 180 PHE C C 1
ATOM 4647 O O . PHE C 1 180 ? 1.752 23.072 -39.738 1.00 58.14 180 PHE C O 1
ATOM 4655 N N . GLN C 1 181 ? 2.032 21.829 -37.903 1.00 52.84 181 GLN C N 1
ATOM 4656 C CA . GLN C 1 181 ? 2.042 20.658 -38.763 1.00 55.51 181 GLN C CA 1
ATOM 4657 C C . GLN C 1 181 ? 0.638 20.382 -39.313 1.00 42.01 181 GLN C C 1
ATOM 4658 O O . GLN C 1 181 ? 0.487 20.082 -40.497 1.00 44.85 181 GLN C O 1
ATOM 4664 N N . HIS C 1 182 ? -0.380 20.469 -38.463 1.00 40.90 182 HIS C N 1
ATOM 4665 C CA . HIS C 1 182 ? -1.745 20.306 -38.949 1.00 38.90 182 HIS C CA 1
ATOM 4666 C C . HIS C 1 182 ? -2.010 21.213 -40.138 1.00 35.74 182 HIS C C 1
ATOM 4667 O O . HIS C 1 182 ? -2.553 20.786 -41.164 1.00 38.15 182 HIS C O 1
ATOM 4674 N N . THR C 1 183 ? -1.650 22.493 -39.992 1.00 38.96 183 THR C N 1
ATOM 4675 C CA . THR C 1 183 ? -1.919 23.482 -41.024 1.00 37.38 183 THR C CA 1
ATOM 4676 C C . THR C 1 183 ? -1.143 23.176 -42.288 1.00 39.65 183 THR C C 1
ATOM 4677 O O . THR C 1 183 ? -1.692 23.204 -43.394 1.00 36.54 183 THR C O 1
ATOM 4681 N N . GLU C 1 184 ? 0.133 22.817 -42.134 1.00 37.26 184 GLU C N 1
ATOM 4682 C CA . GLU C 1 184 ? 0.977 22.508 -43.282 1.00 39.82 184 GLU C CA 1
ATOM 4683 C C . GLU C 1 184 ? 0.468 21.287 -44.030 1.00 38.47 184 GLU C C 1
ATOM 4684 O O . GLU C 1 184 ? 0.538 21.225 -45.268 1.00 37.82 184 GLU C O 1
ATOM 4690 N N . TYR C 1 185 ? 0.022 20.276 -43.282 1.00 40.99 185 TYR C N 1
ATOM 4691 C CA . TYR C 1 185 ? -0.488 19.047 -43.872 1.00 45.33 185 TYR C CA 1
ATOM 4692 C C . TYR C 1 185 ? -1.752 19.315 -44.683 1.00 36.84 185 TYR C C 1
ATOM 4693 O O . TYR C 1 185 ? -1.893 18.823 -45.813 1.00 35.77 185 TYR C O 1
ATOM 4702 N N . ALA C 1 186 ? -2.711 20.019 -44.083 1.00 37.69 186 ALA C N 1
ATOM 4703 C CA . ALA C 1 186 ? -3.954 20.353 -44.776 1.00 36.53 186 ALA C CA 1
ATOM 4704 C C . ALA C 1 186 ? -3.699 21.145 -46.059 1.00 34.92 186 ALA C C 1
ATOM 4705 O O . ALA C 1 186 ? -4.266 20.835 -47.119 1.00 31.52 186 ALA C O 1
ATOM 4707 N N . VAL C 1 187 ? -2.851 22.179 -45.979 1.00 33.11 187 VAL C N 1
ATOM 4708 C CA . VAL C 1 187 ? -2.526 22.997 -47.151 1.00 29.15 187 VAL C CA 1
ATOM 4709 C C . VAL C 1 187 ? -1.963 22.130 -48.273 1.00 37.69 187 VAL C C 1
ATOM 4710 O O . VAL C 1 187 ? -2.365 22.247 -49.435 1.00 35.61 187 VAL C O 1
ATOM 4714 N N . ASN C 1 188 ? -1.031 21.240 -47.948 1.00 40.93 188 ASN C N 1
ATOM 4715 C CA . ASN C 1 188 ? -0.452 20.430 -49.012 1.00 41.53 188 ASN C CA 1
ATOM 4716 C C . ASN C 1 188 ? -1.472 19.455 -49.596 1.00 38.06 188 ASN C C 1
ATOM 4717 O O . ASN C 1 188 ? -1.463 19.190 -50.807 1.00 40.71 188 ASN C O 1
ATOM 4722 N N . LYS C 1 189 ? -2.369 18.925 -48.758 1.00 36.19 189 LYS C N 1
ATOM 4723 C CA . LYS C 1 189 ? -3.388 18.011 -49.279 1.00 33.02 189 LYS C CA 1
ATOM 4724 C C . LYS C 1 189 ? -4.326 18.736 -50.248 1.00 33.20 189 LYS C C 1
ATOM 4725 O O . LYS C 1 189 ? -4.757 18.160 -51.244 1.00 34.00 189 LYS C O 1
ATOM 4731 N N . ILE C 1 190 ? -4.694 19.985 -49.923 1.00 30.28 190 ILE C N 1
ATOM 4732 C CA . ILE C 1 190 ? -5.593 20.772 -50.773 1.00 28.33 190 ILE C CA 1
ATOM 4733 C C . ILE C 1 190 ? -4.890 21.135 -52.075 1.00 33.60 190 ILE C C 1
ATOM 4734 O O . ILE C 1 190 ? -5.435 20.947 -53.174 1.00 32.32 190 ILE C O 1
ATOM 4739 N N . ILE C 1 191 ? -3.638 21.583 -51.987 1.00 35.46 191 ILE C N 1
ATOM 4740 C CA . ILE C 1 191 ? -2.880 21.875 -53.194 1.00 34.03 191 ILE C CA 1
ATOM 4741 C C . ILE C 1 191 ? -2.805 20.646 -54.107 1.00 36.38 191 ILE C C 1
ATOM 4742 O O . ILE C 1 191 ? -2.994 20.736 -55.322 1.00 37.46 191 ILE C O 1
ATOM 4747 N N . GLU C 1 192 ? -2.481 19.489 -53.535 1.00 36.04 192 GLU C N 1
ATOM 4748 C CA . GLU C 1 192 ? -2.360 18.273 -54.339 1.00 37.15 192 GLU C CA 1
ATOM 4749 C C . GLU C 1 192 ? -3.688 17.917 -54.983 1.00 40.80 192 GLU C C 1
ATOM 4750 O O . GLU C 1 192 ? -3.740 17.596 -56.177 1.00 40.97 192 GLU C O 1
ATOM 4756 N N . MET C 1 193 ? -4.782 18.081 -54.250 1.00 35.79 193 MET C N 1
ATOM 4757 C CA . MET C 1 193 ? -6.096 17.866 -54.840 1.00 32.96 193 MET C CA 1
ATOM 4758 C C . MET C 1 193 ? -6.331 18.777 -56.018 1.00 36.62 193 MET C C 1
ATOM 4759 O O . MET C 1 193 ? -6.781 18.320 -57.083 1.00 35.73 193 MET C O 1
ATOM 4764 N N . LEU C 1 194 ? -6.028 20.068 -55.865 1.00 34.82 194 LEU C N 1
ATOM 4765 C CA . LEU C 1 194 ? -6.272 21.046 -56.915 1.00 32.74 194 LEU C CA 1
ATOM 4766 C C . LEU C 1 194 ? -5.442 20.750 -58.159 1.00 37.20 194 LEU C C 1
ATOM 4767 O O . LEU C 1 194 ? -5.877 21.019 -59.284 1.00 43.50 194 LEU C O 1
ATOM 4772 N N . ASN C 1 195 ? -4.224 20.260 -57.976 1.00 35.37 195 ASN C N 1
ATOM 4773 C CA . ASN C 1 195 ? -3.294 20.058 -59.074 1.00 43.34 195 ASN C CA 1
ATOM 4774 C C . ASN C 1 195 ? -3.295 18.627 -59.569 1.00 49.85 195 ASN C C 1
ATOM 4775 O O . ASN C 1 195 ? -2.516 18.293 -60.462 1.00 52.63 195 ASN C O 1
ATOM 4780 N N . PHE C 1 196 ? -4.177 17.791 -59.036 1.00 41.26 196 PHE C N 1
ATOM 4781 C CA . PHE C 1 196 ? -4.243 16.380 -59.430 1.00 43.26 196 PHE C CA 1
ATOM 4782 C C . PHE C 1 196 ? -4.450 16.183 -60.933 1.00 42.15 196 PHE C C 1
ATOM 4783 O O . PHE C 1 196 ? -5.434 16.675 -61.497 1.00 43.98 196 PHE C O 1
ATOM 4791 N N . MET D 1 1 ? 19.479 -15.908 -22.855 1.00 34.46 1 MET D N 1
ATOM 4792 C CA . MET D 1 1 ? 18.313 -15.310 -22.136 1.00 31.63 1 MET D CA 1
ATOM 4793 C C . MET D 1 1 ? 17.210 -16.338 -22.086 1.00 31.79 1 MET D C 1
ATOM 4794 O O . MET D 1 1 ? 17.167 -17.240 -22.941 1.00 33.22 1 MET D O 1
ATOM 4799 N N . ARG D 1 2 ? 16.331 -16.178 -21.093 1.00 34.10 2 ARG D N 1
ATOM 4800 C CA . ARG D 1 2 ? 15.213 -17.078 -20.846 1.00 27.61 2 ARG D CA 1
ATOM 4801 C C . ARG D 1 2 ? 13.937 -16.242 -20.742 1.00 30.42 2 ARG D C 1
ATOM 4802 O O . ARG D 1 2 ? 13.878 -15.290 -19.941 1.00 29.28 2 ARG D O 1
ATOM 4810 N N . PHE D 1 3 ? 12.940 -16.579 -21.539 1.00 28.19 3 PHE D N 1
ATOM 4811 C CA . PHE D 1 3 ? 11.654 -15.873 -21.490 1.00 24.48 3 PHE D CA 1
ATOM 4812 C C . PHE D 1 3 ? 10.518 -16.874 -21.416 1.00 27.22 3 PHE D C 1
ATOM 4813 O O . PHE D 1 3 ? 10.560 -17.939 -22.019 1.00 26.74 3 PHE D O 1
ATOM 4821 N N . ILE D 1 4 ? 9.534 -16.555 -20.573 1.00 26.27 4 ILE D N 1
ATOM 4822 C CA . ILE D 1 4 ? 8.268 -17.260 -20.536 1.00 23.37 4 ILE D CA 1
ATOM 4823 C C . ILE D 1 4 ? 7.374 -16.607 -21.599 1.00 31.93 4 ILE D C 1
ATOM 4824 O O . ILE D 1 4 ? 7.272 -15.378 -21.643 1.00 27.06 4 ILE D O 1
ATOM 4829 N N . LEU D 1 5 ? 6.780 -17.419 -22.469 1.00 24.83 5 LEU D N 1
ATOM 4830 C CA . LEU D 1 5 ? 5.945 -16.922 -23.575 1.00 24.65 5 LEU D CA 1
ATOM 4831 C C . LEU D 1 5 ? 4.520 -17.384 -23.368 1.00 24.31 5 LEU D C 1
ATOM 4832 O O . LEU D 1 5 ? 4.267 -18.589 -23.176 1.00 24.95 5 LEU D O 1
ATOM 4837 N N . THR D 1 6 ? 3.569 -16.426 -23.404 1.00 25.19 6 THR D N 1
ATOM 4838 C CA . THR D 1 6 ? 2.217 -16.739 -22.977 1.00 21.69 6 THR D CA 1
ATOM 4839 C C . THR D 1 6 ? 1.220 -16.006 -23.889 1.00 24.62 6 THR D C 1
ATOM 4840 O O . THR D 1 6 ? 1.574 -15.113 -24.652 1.00 22.76 6 THR D O 1
ATOM 4844 N N . GLY D 1 7 ? -0.040 -16.393 -23.737 1.00 24.96 7 GLY D N 1
ATOM 4845 C CA . GLY D 1 7 ? -1.142 -15.762 -24.467 1.00 25.52 7 GLY D CA 1
ATOM 4846 C C . GLY D 1 7 ? -2.352 -16.628 -24.279 1.00 29.48 7 GLY D C 1
ATOM 4847 O O . GLY D 1 7 ? -2.253 -17.769 -23.824 1.00 23.84 7 GLY D O 1
ATOM 4848 N N . VAL D 1 8 ? -3.506 -16.113 -24.662 1.00 29.81 8 VAL D N 1
ATOM 4849 C CA . VAL D 1 8 ? -4.709 -16.932 -24.447 1.00 25.37 8 VAL D CA 1
ATOM 4850 C C . VAL D 1 8 ? -4.668 -18.169 -25.343 1.00 26.81 8 VAL D C 1
ATOM 4851 O O . VAL D 1 8 ? -4.030 -18.139 -26.391 1.00 27.10 8 VAL D O 1
ATOM 4855 N N . PRO D 1 9 ? -5.347 -19.261 -24.994 1.00 29.41 9 PRO D N 1
ATOM 4856 C CA . PRO D 1 9 ? -5.167 -20.510 -25.765 1.00 30.14 9 PRO D CA 1
ATOM 4857 C C . PRO D 1 9 ? -5.807 -20.497 -27.138 1.00 30.03 9 PRO D C 1
ATOM 4858 O O . PRO D 1 9 ? -6.777 -19.801 -27.400 1.00 30.19 9 PRO D O 1
ATOM 4862 N N . GLY D 1 10 ? -5.230 -21.317 -28.020 1.00 30.30 10 GLY D N 1
ATOM 4863 C CA . GLY D 1 10 ? -5.787 -21.538 -29.344 1.00 30.91 10 GLY D CA 1
ATOM 4864 C C . GLY D 1 10 ? -5.717 -20.338 -30.277 1.00 36.00 10 GLY D C 1
ATOM 4865 O O . GLY D 1 10 ? -6.436 -20.311 -31.271 1.00 37.92 10 GLY D O 1
ATOM 4866 N N . ALA D 1 11 ? -4.896 -19.340 -29.965 1.00 33.60 11 ALA D N 1
ATOM 4867 C CA . ALA D 1 11 ? -4.857 -18.108 -30.741 1.00 37.44 11 ALA D CA 1
ATOM 4868 C C . ALA D 1 11 ? -3.659 -18.031 -31.686 1.00 32.13 11 ALA D C 1
ATOM 4869 O O . ALA D 1 11 ? -3.605 -17.130 -32.518 1.00 34.43 11 ALA D O 1
ATOM 4871 N N . GLY D 1 12 ? -2.696 -18.968 -31.554 1.00 34.75 12 GLY D N 1
ATOM 4872 C CA . GLY D 1 12 ? -1.507 -18.914 -32.379 1.00 36.38 12 GLY D CA 1
ATOM 4873 C C . GLY D 1 12 ? -0.161 -18.970 -31.669 1.00 32.16 12 GLY D C 1
ATOM 4874 O O . GLY D 1 12 ? 0.896 -18.950 -32.314 1.00 34.04 12 GLY D O 1
ATOM 4875 N N . LYS D 1 13 ? -0.176 -18.986 -30.347 1.00 30.10 13 LYS D N 1
ATOM 4876 C CA . LYS D 1 13 ? 1.081 -19.032 -29.623 1.00 32.33 13 LYS D CA 1
ATOM 4877 C C . LYS D 1 13 ? 1.863 -20.294 -29.974 1.00 32.75 13 LYS D C 1
ATOM 4878 O O . LYS D 1 13 ? 3.088 -20.257 -30.105 1.00 29.84 13 LYS D O 1
ATOM 4884 N N . THR D 1 14 ? 1.168 -21.420 -30.105 1.00 34.18 14 THR D N 1
ATOM 4885 C CA . THR D 1 14 ? 1.852 -22.667 -30.482 1.00 37.72 14 THR D CA 1
ATOM 4886 C C . THR D 1 14 ? 2.593 -22.537 -31.803 1.00 30.75 14 THR D C 1
ATOM 4887 O O . THR D 1 14 ? 3.716 -23.029 -31.925 1.00 33.23 14 THR D O 1
ATOM 4891 N N . THR D 1 15 ? 1.958 -21.919 -32.817 1.00 32.90 15 THR D N 1
ATOM 4892 C CA . THR D 1 15 ? 2.590 -21.694 -34.115 1.00 31.32 15 THR D CA 1
ATOM 4893 C C . THR D 1 15 ? 3.799 -20.806 -34.001 1.00 29.27 15 THR D C 1
ATOM 4894 O O . THR D 1 15 ? 4.830 -21.033 -34.643 1.00 27.75 15 THR D O 1
ATOM 4898 N N . VAL D 1 16 ? 3.709 -19.738 -33.217 1.00 26.83 16 VAL D N 1
ATOM 4899 C CA . VAL D 1 16 ? 4.896 -18.923 -33.001 1.00 22.44 16 VAL D CA 1
ATOM 4900 C C . VAL D 1 16 ? 6.042 -19.770 -32.438 1.00 26.04 16 VAL D C 1
ATOM 4901 O O . VAL D 1 16 ? 7.194 -19.621 -32.852 1.00 28.77 16 VAL D O 1
ATOM 4905 N N . CYS D 1 17 ? 5.765 -20.560 -31.391 1.00 29.59 17 CYS D N 1
ATOM 4906 C CA . CYS D 1 17 ? 6.799 -21.383 -30.785 1.00 31.21 17 CYS D CA 1
ATOM 4907 C C . CYS D 1 17 ? 7.454 -22.322 -31.797 1.00 31.29 17 CYS D C 1
ATOM 4908 O O . CYS D 1 17 ? 8.688 -22.447 -31.831 1.00 33.83 17 CYS D O 1
ATOM 4911 N N . ASN D 1 18 ? 6.648 -22.962 -32.653 1.00 31.33 18 ASN D N 1
ATOM 4912 C CA . ASN D 1 18 ? 7.216 -23.919 -33.605 1.00 39.29 18 ASN D CA 1
ATOM 4913 C C . ASN D 1 18 ? 8.010 -23.200 -34.667 1.00 34.01 18 ASN D C 1
ATOM 4914 O O . ASN D 1 18 ? 9.059 -23.684 -35.095 1.00 40.61 18 ASN D O 1
ATOM 4919 N N . LYS D 1 19 ? 7.524 -22.032 -35.121 1.00 32.69 19 LYS D N 1
ATOM 4920 C CA . LYS D 1 19 ? 8.247 -21.298 -36.154 1.00 31.14 19 LYS D CA 1
ATOM 4921 C C . LYS D 1 19 ? 9.504 -20.676 -35.584 1.00 34.69 19 LYS D C 1
ATOM 4922 O O . LYS D 1 19 ? 10.513 -20.568 -36.291 1.00 32.22 19 LYS D O 1
ATOM 4928 N N . LEU D 1 20 ? 9.481 -20.251 -34.325 1.00 32.92 20 LEU D N 1
ATOM 4929 C CA . LEU D 1 20 ? 10.709 -19.764 -33.713 1.00 28.12 20 LEU D CA 1
ATOM 4930 C C . LEU D 1 20 ? 11.791 -20.835 -33.721 1.00 29.56 20 LEU D C 1
ATOM 4931 O O . LEU D 1 20 ? 12.969 -20.541 -33.955 1.00 36.17 20 LEU D O 1
ATOM 4936 N N . ALA D 1 21 ? 11.418 -22.047 -33.324 1.00 34.16 21 ALA D N 1
ATOM 4937 C CA . ALA D 1 21 ? 12.382 -23.134 -33.211 1.00 39.27 21 ALA D CA 1
ATOM 4938 C C . ALA D 1 21 ? 12.922 -23.522 -34.587 1.00 43.56 21 ALA D C 1
ATOM 4939 O O . ALA D 1 21 ? 14.070 -23.943 -34.703 1.00 41.28 21 ALA D O 1
ATOM 4941 N N . GLU D 1 22 ? 12.111 -23.339 -35.632 1.00 37.40 22 GLU D N 1
ATOM 4942 C CA . GLU D 1 22 ? 12.538 -23.646 -36.995 1.00 34.65 22 GLU D CA 1
ATOM 4943 C C . GLU D 1 22 ? 13.417 -22.574 -37.598 1.00 43.23 22 GLU D C 1
ATOM 4944 O O . GLU D 1 22 ? 14.053 -22.817 -38.622 1.00 38.37 22 GLU D O 1
ATOM 4950 N N . LYS D 1 23 ? 13.466 -21.382 -37.002 1.00 36.49 23 LYS D N 1
ATOM 4951 C CA . LYS D 1 23 ? 14.123 -20.231 -37.606 1.00 33.60 23 LYS D CA 1
ATOM 4952 C C . LYS D 1 23 ? 15.347 -19.752 -36.842 1.00 44.25 23 LYS D C 1
ATOM 4953 O O . LYS D 1 23 ? 16.319 -19.326 -37.458 1.00 36.41 23 LYS D O 1
ATOM 4959 N N . MET D 1 24 ? 15.382 -19.828 -35.511 1.00 35.92 24 MET D N 1
ATOM 4960 C CA . MET D 1 24 ? 16.493 -19.217 -34.786 1.00 32.07 24 MET D CA 1
ATOM 4961 C C . MET D 1 24 ? 17.509 -20.256 -34.373 1.00 30.25 24 MET D C 1
ATOM 4962 O O . MET D 1 24 ? 17.182 -21.208 -33.628 1.00 33.44 24 MET D O 1
ATOM 4967 N N . SER D 1 25 ? 18.739 -20.061 -34.819 1.00 37.59 25 SER D N 1
ATOM 4968 C CA . SER D 1 25 ? 19.806 -21.007 -34.574 1.00 44.29 25 SER D CA 1
ATOM 4969 C C . SER D 1 25 ? 19.921 -21.259 -33.091 1.00 41.83 25 SER D C 1
ATOM 4970 O O . SER D 1 25 ? 20.048 -20.318 -32.293 1.00 41.10 25 SER D O 1
ATOM 4973 N N . ASN D 1 26 ? 19.819 -22.533 -32.718 1.00 46.58 26 ASN D N 1
ATOM 4974 C CA . ASN D 1 26 ? 20.203 -22.979 -31.380 1.00 52.27 26 ASN D CA 1
ATOM 4975 C C . ASN D 1 26 ? 19.320 -22.396 -30.267 1.00 52.10 26 ASN D C 1
ATOM 4976 O O . ASN D 1 26 ? 19.724 -22.297 -29.116 1.00 46.93 26 ASN D O 1
ATOM 4981 N N . LEU D 1 27 ? 18.108 -22.008 -30.600 1.00 45.57 27 LEU D N 1
ATOM 4982 C CA . LEU D 1 27 ? 17.129 -21.662 -29.566 1.00 37.75 27 LEU D CA 1
ATOM 4983 C C . LEU D 1 27 ? 16.520 -22.949 -29.049 1.00 35.73 27 LEU D C 1
ATOM 4984 O O . LEU D 1 27 ? 16.297 -23.880 -29.822 1.00 39.61 27 LEU D O 1
ATOM 4989 N N . SER D 1 28 ? 16.296 -23.046 -27.734 1.00 25.71 28 SER D N 1
ATOM 4990 C CA . SER D 1 28 ? 15.499 -24.140 -27.193 1.00 27.43 28 SER D CA 1
ATOM 4991 C C . SER D 1 28 ? 14.097 -23.594 -26.910 1.00 31.35 28 SER D C 1
ATOM 4992 O O . SER D 1 28 ? 13.982 -22.524 -26.293 1.00 29.05 28 SER D O 1
ATOM 4995 N N . VAL D 1 29 ? 13.072 -24.356 -27.298 1.00 30.97 29 VAL D N 1
ATOM 4996 C CA . VAL D 1 29 ? 11.680 -24.039 -27.001 1.00 31.40 29 VAL D CA 1
ATOM 4997 C C . VAL D 1 29 ? 11.072 -25.236 -26.304 1.00 35.00 29 VAL D C 1
ATOM 4998 O O . VAL D 1 29 ? 11.182 -26.370 -26.790 1.00 35.77 29 VAL D O 1
ATOM 5002 N N A VAL D 1 30 ? 10.475 -25.005 -25.135 0.56 27.35 30 VAL D N 1
ATOM 5003 N N B VAL D 1 30 ? 10.444 -24.998 -25.150 0.44 27.34 30 VAL D N 1
ATOM 5004 C CA A VAL D 1 30 ? 9.828 -26.064 -24.390 0.56 27.57 30 VAL D CA 1
ATOM 5005 C CA B VAL D 1 30 ? 9.846 -26.055 -24.357 0.44 27.60 30 VAL D CA 1
ATOM 5006 C C A VAL D 1 30 ? 8.433 -25.609 -24.013 0.56 32.20 30 VAL D C 1
ATOM 5007 C C B VAL D 1 30 ? 8.464 -25.622 -23.903 0.44 32.03 30 VAL D C 1
ATOM 5008 O O A VAL D 1 30 ? 8.160 -24.415 -23.901 0.56 31.90 30 VAL D O 1
ATOM 5009 O O B VAL D 1 30 ? 8.257 -24.460 -23.549 0.44 31.36 30 VAL D O 1
ATOM 5016 N N . ASN D 1 31 ? 7.538 -26.571 -23.857 1.00 25.68 31 ASN D N 1
ATOM 5017 C CA . ASN D 1 31 ? 6.179 -26.307 -23.438 1.00 30.50 31 ASN D CA 1
ATOM 5018 C C . ASN D 1 31 ? 6.039 -26.860 -22.027 1.00 33.51 31 ASN D C 1
ATOM 5019 O O . ASN D 1 31 ? 6.237 -28.073 -21.799 1.00 31.16 31 ASN D O 1
ATOM 5024 N N . TYR D 1 32 ? 5.779 -25.973 -21.060 1.00 27.63 32 TYR D N 1
ATOM 5025 C CA . TYR D 1 32 ? 5.784 -26.403 -19.651 1.00 26.01 32 TYR D CA 1
ATOM 5026 C C . TYR D 1 32 ? 4.798 -27.531 -19.413 1.00 29.21 32 TYR D C 1
ATOM 5027 O O . TYR D 1 32 ? 5.114 -28.519 -18.738 1.00 28.13 32 TYR D O 1
ATOM 5036 N N . GLY D 1 33 ? 3.580 -27.389 -19.947 1.00 31.08 33 GLY D N 1
ATOM 5037 C CA . GLY D 1 33 ? 2.559 -28.422 -19.724 1.00 36.38 33 GLY D CA 1
ATOM 5038 C C . GLY D 1 33 ? 2.930 -29.786 -20.288 1.00 33.98 33 GLY D C 1
ATOM 5039 O O . GLY D 1 33 ? 2.538 -30.818 -19.734 1.00 32.99 33 GLY D O 1
ATOM 5040 N N . ASP D 1 34 ? 3.661 -29.804 -21.423 1.00 35.23 34 ASP D N 1
ATOM 5041 C CA . ASP D 1 34 ? 4.200 -31.056 -21.927 1.00 34.98 34 ASP D CA 1
ATOM 5042 C C . ASP D 1 34 ? 5.210 -31.677 -20.958 1.00 35.80 34 ASP D C 1
ATOM 5043 O O . ASP D 1 34 ? 5.203 -32.882 -20.742 1.00 30.96 34 ASP D O 1
ATOM 5048 N N . VAL D 1 35 ? 6.114 -30.878 -20.398 1.00 29.72 35 VAL D N 1
ATOM 5049 C CA . VAL D 1 35 ? 7.049 -31.435 -19.419 1.00 28.02 35 VAL D CA 1
ATOM 5050 C C . VAL D 1 35 ? 6.291 -31.916 -18.184 1.00 32.94 35 VAL D C 1
ATOM 5051 O O . VAL D 1 35 ? 6.597 -32.966 -17.591 1.00 33.02 35 VAL D O 1
ATOM 5055 N N . ILE D 1 36 ? 5.282 -31.154 -17.757 1.00 26.62 36 ILE D N 1
ATOM 5056 C CA . ILE D 1 36 ? 4.469 -31.605 -16.628 1.00 30.26 36 ILE D CA 1
ATOM 5057 C C . ILE D 1 36 ? 3.831 -32.960 -16.918 1.00 36.59 36 ILE D C 1
ATOM 5058 O O . ILE D 1 36 ? 3.880 -33.907 -16.090 1.00 30.82 36 ILE D O 1
ATOM 5063 N N . PHE D 1 37 ? 3.207 -33.086 -18.084 1.00 32.05 37 PHE D N 1
ATOM 5064 C CA . PHE D 1 37 ? 2.559 -34.354 -18.438 1.00 33.72 37 PHE D CA 1
ATOM 5065 C C . PHE D 1 37 ? 3.567 -35.499 -18.464 1.00 40.14 37 PHE D C 1
ATOM 5066 O O . PHE D 1 37 ? 3.293 -36.576 -17.928 1.00 39.82 37 PHE D O 1
ATOM 5074 N N . GLU D 1 38 ? 4.760 -35.269 -19.027 1.00 38.78 38 GLU D N 1
ATOM 5075 C CA . GLU D 1 38 ? 5.763 -36.333 -19.088 1.00 41.92 38 GLU D CA 1
ATOM 5076 C C . GLU D 1 38 ? 6.241 -36.713 -17.686 1.00 48.34 38 GLU D C 1
ATOM 5077 O O . GLU D 1 38 ? 6.422 -37.910 -17.384 1.00 35.69 38 GLU D O 1
ATOM 5083 N N . GLU D 1 39 ? 6.399 -35.722 -16.809 1.00 39.78 39 GLU D N 1
ATOM 5084 C CA . GLU D 1 39 ? 6.860 -35.933 -15.413 1.00 45.60 39 GLU D CA 1
ATOM 5085 C C . GLU D 1 39 ? 5.771 -36.678 -14.635 1.00 42.79 39 GLU D C 1
ATOM 5086 O O . GLU D 1 39 ? 6.131 -37.527 -13.811 1.00 38.52 39 GLU D O 1
ATOM 5092 N N . ALA D 1 40 ? 4.494 -36.377 -14.887 1.00 34.12 40 ALA D N 1
ATOM 5093 C CA . ALA D 1 40 ? 3.386 -37.042 -14.210 1.00 47.66 40 ALA D CA 1
ATOM 5094 C C . ALA D 1 40 ? 3.257 -38.504 -14.658 1.00 41.77 40 ALA D C 1
ATOM 5095 O O . ALA D 1 40 ? 2.957 -39.387 -13.836 1.00 42.06 40 ALA D O 1
ATOM 5097 N N . LYS D 1 41 ? 3.476 -38.774 -15.943 1.00 37.31 41 LYS D N 1
ATOM 5098 C CA . LYS D 1 41 ? 3.423 -40.171 -16.412 1.00 40.53 41 LYS D CA 1
ATOM 5099 C C . LYS D 1 41 ? 4.538 -40.996 -15.773 1.00 49.98 41 LYS D C 1
ATOM 5100 O O . LYS D 1 41 ? 4.317 -42.131 -15.342 1.00 50.06 41 LYS D O 1
ATOM 5106 N N . LYS D 1 42 ? 5.747 -40.429 -15.714 1.00 52.01 42 LYS D N 1
ATOM 5107 C CA . LYS D 1 42 ? 6.906 -41.106 -15.144 1.00 53.91 42 LYS D CA 1
ATOM 5108 C C . LYS D 1 42 ? 6.681 -41.502 -13.689 1.00 56.89 42 LYS D C 1
ATOM 5109 O O . LYS D 1 42 ? 7.160 -42.564 -13.266 1.00 56.54 42 LYS D O 1
ATOM 5115 N N . LEU D 1 43 ? 5.927 -40.711 -12.916 1.00 42.94 43 LEU D N 1
ATOM 5116 C CA . LEU D 1 43 ? 5.746 -40.991 -11.500 1.00 51.75 43 LEU D CA 1
ATOM 5117 C C . LEU D 1 43 ? 4.385 -41.573 -11.143 1.00 55.82 43 LEU D C 1
ATOM 5118 O O . LEU D 1 43 ? 4.250 -42.155 -10.060 1.00 53.79 43 LEU D O 1
ATOM 5123 N N . TYR D 1 44 ? 3.376 -41.446 -12.001 1.00 41.04 44 TYR D N 1
ATOM 5124 C CA . TYR D 1 44 ? 2.046 -41.991 -11.721 1.00 49.45 44 TYR D CA 1
ATOM 5125 C C . TYR D 1 44 ? 1.557 -42.779 -12.934 1.00 50.02 44 TYR D C 1
ATOM 5126 O O . TYR D 1 44 ? 0.475 -42.527 -13.465 1.00 42.19 44 TYR D O 1
ATOM 5135 N N . PRO D 1 45 ? 2.330 -43.785 -13.373 1.00 47.68 45 PRO D N 1
ATOM 5136 C CA . PRO D 1 45 ? 2.052 -44.404 -14.680 1.00 53.85 45 PRO D CA 1
ATOM 5137 C C . PRO D 1 45 ? 0.754 -45.181 -14.720 1.00 41.55 45 PRO D C 1
ATOM 5138 O O . PRO D 1 45 ? 0.240 -45.445 -15.812 1.00 50.97 45 PRO D O 1
ATOM 5142 N N . SER D 1 46 ? 0.198 -45.540 -13.589 1.00 48.19 46 SER D N 1
ATOM 5143 C CA . SER D 1 46 ? -1.082 -46.228 -13.550 1.00 56.91 46 SER D CA 1
ATOM 5144 C C . SER D 1 46 ? -2.263 -45.276 -13.590 1.00 59.50 46 SER D C 1
ATOM 5145 O O . SER D 1 46 ? -3.374 -45.711 -13.919 1.00 60.33 46 SER D O 1
ATOM 5148 N N . ILE D 1 47 ? -2.047 -44.002 -13.257 1.00 61.42 47 ILE D N 1
ATOM 5149 C CA . ILE D 1 47 ? -3.127 -43.022 -13.145 1.00 55.30 47 ILE D CA 1
ATOM 5150 C C . ILE D 1 47 ? -3.086 -42.080 -14.338 1.00 46.54 47 ILE D C 1
ATOM 5151 O O . ILE D 1 47 ? -4.115 -41.576 -14.782 1.00 46.54 47 ILE D O 1
ATOM 5156 N N . ILE D 1 48 ? -1.887 -41.822 -14.851 1.00 40.06 48 ILE D N 1
ATOM 5157 C CA . ILE D 1 48 ? -1.720 -40.808 -15.895 1.00 46.32 48 ILE D CA 1
ATOM 5158 C C . ILE D 1 48 ? -1.546 -41.519 -17.234 1.00 39.43 48 ILE D C 1
ATOM 5159 O O . ILE D 1 48 ? -0.425 -41.897 -17.616 1.00 45.94 48 ILE D O 1
ATOM 5164 N N . GLN D 1 49 ? -2.640 -41.651 -17.995 1.00 43.42 49 GLN D N 1
ATOM 5165 C CA . GLN D 1 49 ? -2.528 -42.130 -19.380 1.00 46.04 49 GLN D CA 1
ATOM 5166 C C . GLN D 1 49 ? -2.625 -41.015 -20.416 1.00 41.02 49 GLN D C 1
ATOM 5167 O O . GLN D 1 49 ? -1.916 -41.044 -21.435 1.00 44.72 49 GLN D O 1
ATOM 5173 N N . VAL D 1 50 ? -3.532 -40.068 -20.199 1.00 40.53 50 VAL D N 1
ATOM 5174 C CA . VAL D 1 50 ? -3.765 -38.941 -21.088 1.00 42.07 50 VAL D CA 1
ATOM 5175 C C . VAL D 1 50 ? -3.516 -37.642 -20.325 1.00 50.17 50 VAL D C 1
ATOM 5176 O O . VAL D 1 50 ? -3.644 -37.589 -19.098 1.00 43.43 50 VAL D O 1
ATOM 5180 N N . ARG D 1 51 ? -3.198 -36.578 -21.073 1.00 48.20 51 ARG D N 1
ATOM 5181 C CA . ARG D 1 51 ? -2.857 -35.232 -20.546 1.00 44.28 51 ARG D CA 1
ATOM 5182 C C . ARG D 1 51 ? -3.869 -34.796 -19.486 1.00 51.31 51 ARG D C 1
ATOM 5183 O O . ARG D 1 51 ? -3.429 -34.308 -18.438 1.00 52.21 51 ARG D O 1
ATOM 5191 N N . GLU D 1 52 ? -5.156 -34.996 -19.733 1.00 54.94 52 GLU D N 1
ATOM 5192 C CA . GLU D 1 52 ? -6.157 -34.551 -18.772 1.00 57.83 52 GLU D CA 1
ATOM 5193 C C . GLU D 1 52 ? -6.157 -35.378 -17.488 1.00 56.11 52 GLU D C 1
ATOM 5194 O O . GLU D 1 52 ? -6.776 -34.964 -16.506 1.00 50.84 52 GLU D O 1
ATOM 5200 N N . ASP D 1 53 ? -5.515 -36.533 -17.454 1.00 48.23 53 ASP D N 1
ATOM 5201 C CA . ASP D 1 53 ? -5.513 -37.319 -16.224 1.00 44.76 53 ASP D CA 1
ATOM 5202 C C . ASP D 1 53 ? -4.826 -36.577 -15.071 1.00 52.26 53 ASP D C 1
ATOM 5203 O O . ASP D 1 53 ? -4.994 -36.952 -13.912 1.00 49.57 53 ASP D O 1
ATOM 5208 N N . THR D 1 54 ? -4.059 -35.521 -15.365 1.00 48.30 54 THR D N 1
ATOM 5209 C CA . THR D 1 54 ? -3.375 -34.827 -14.271 1.00 53.01 54 THR D CA 1
ATOM 5210 C C . THR D 1 54 ? -4.357 -34.210 -13.274 1.00 51.02 54 THR D C 1
ATOM 5211 O O . THR D 1 54 ? -3.964 -33.922 -12.139 1.00 51.10 54 THR D O 1
ATOM 5215 N N . ARG D 1 55 ? -5.628 -34.032 -13.669 1.00 57.21 55 ARG D N 1
ATOM 5216 C CA . ARG D 1 55 ? -6.664 -33.561 -12.742 1.00 72.44 55 ARG D CA 1
ATOM 5217 C C . ARG D 1 55 ? -7.015 -34.579 -11.664 1.00 52.41 55 ARG D C 1
ATOM 5218 O O . ARG D 1 55 ? -7.620 -34.206 -10.652 1.00 61.59 55 ARG D O 1
ATOM 5226 N N . LYS D 1 56 ? -6.699 -35.865 -11.847 1.00 55.05 56 LYS D N 1
ATOM 5227 C CA . LYS D 1 56 ? -7.003 -36.852 -10.827 1.00 64.55 56 LYS D CA 1
ATOM 5228 C C . LYS D 1 56 ? -6.065 -36.718 -9.623 1.00 64.40 56 LYS D C 1
ATOM 5229 O O . LYS D 1 56 ? -6.374 -37.228 -8.545 1.00 60.14 56 LYS D O 1
ATOM 5235 N N . LEU D 1 57 ? -4.923 -36.043 -9.808 1.00 57.80 57 LEU D N 1
ATOM 5236 C CA . LEU D 1 57 ? -3.945 -36.005 -8.735 1.00 60.70 57 LEU D CA 1
ATOM 5237 C C . LEU D 1 57 ? -4.367 -35.037 -7.626 1.00 50.88 57 LEU D C 1
ATOM 5238 O O . LEU D 1 57 ? -4.983 -33.995 -7.883 1.00 46.19 57 LEU D O 1
ATOM 5243 N N . PRO D 1 58 ? -4.052 -35.361 -6.381 1.00 62.44 58 PRO D N 1
ATOM 5244 C CA . PRO D 1 58 ? -4.207 -34.360 -5.316 1.00 64.13 58 PRO D CA 1
ATOM 5245 C C . PRO D 1 58 ? -3.343 -33.128 -5.582 1.00 54.25 58 PRO D C 1
ATOM 5246 O O . PRO D 1 58 ? -2.254 -33.214 -6.155 1.00 47.98 58 PRO D O 1
ATOM 5250 N N . ARG D 1 59 ? -3.856 -31.976 -5.152 1.00 48.82 59 ARG D N 1
ATOM 5251 C CA . ARG D 1 59 ? -3.223 -30.699 -5.454 1.00 55.32 59 ARG D CA 1
ATOM 5252 C C . ARG D 1 59 ? -1.743 -30.680 -5.103 1.00 50.14 59 ARG D C 1
ATOM 5253 O O . ARG D 1 59 ? -0.935 -30.060 -5.807 1.00 39.28 59 ARG D O 1
ATOM 5261 N N . ALA D 1 60 ? -1.370 -31.303 -3.996 1.00 47.35 60 ALA D N 1
ATOM 5262 C CA . ALA D 1 60 ? 0.020 -31.236 -3.569 1.00 49.74 60 ALA D CA 1
ATOM 5263 C C . ALA D 1 60 ? 0.903 -32.125 -4.428 1.00 46.96 60 ALA D C 1
ATOM 5264 O O . ALA D 1 60 ? 2.089 -31.832 -4.617 1.00 44.40 60 ALA D O 1
ATOM 5266 N N . ASP D 1 61 ? 0.350 -33.207 -4.961 1.00 49.18 61 ASP D N 1
ATOM 5267 C CA . ASP D 1 61 ? 1.132 -34.040 -5.862 1.00 45.31 61 ASP D CA 1
ATOM 5268 C C . ASP D 1 61 ? 1.314 -33.358 -7.225 1.00 38.98 61 ASP D C 1
ATOM 5269 O O . ASP D 1 61 ? 2.395 -33.425 -7.809 1.00 44.65 61 ASP D O 1
ATOM 5274 N N . TYR D 1 62 ? 0.264 -32.697 -7.737 1.00 37.23 62 TYR D N 1
ATOM 5275 C CA . TYR D 1 62 ? 0.401 -31.927 -8.967 1.00 38.16 62 TYR D CA 1
ATOM 5276 C C . TYR D 1 62 ? 1.433 -30.811 -8.811 1.00 40.01 62 TYR D C 1
ATOM 5277 O O . TYR D 1 62 ? 2.223 -30.560 -9.721 1.00 32.28 62 TYR D O 1
ATOM 5286 N N . ARG D 1 63 ? 1.452 -30.151 -7.648 1.00 43.92 63 ARG D N 1
ATOM 5287 C CA . ARG D 1 63 ? 2.441 -29.095 -7.402 1.00 38.82 63 ARG D CA 1
ATOM 5288 C C . ARG D 1 63 ? 3.865 -29.643 -7.458 1.00 32.85 63 ARG D C 1
ATOM 5289 O O . ARG D 1 63 ? 4.753 -29.015 -8.037 1.00 31.77 63 ARG D O 1
ATOM 5297 N N A ASN D 1 64 ? 4.099 -30.808 -6.840 0.44 37.50 64 ASN D N 1
ATOM 5298 N N B ASN D 1 64 ? 4.117 -30.810 -6.851 0.56 37.51 64 ASN D N 1
ATOM 5299 C CA A ASN D 1 64 ? 5.427 -31.400 -6.879 0.44 35.81 64 ASN D CA 1
ATOM 5300 C CA B ASN D 1 64 ? 5.477 -31.345 -6.877 0.56 35.78 64 ASN D CA 1
ATOM 5301 C C A ASN D 1 64 ? 5.861 -31.657 -8.313 0.44 37.53 64 ASN D C 1
ATOM 5302 C C B ASN D 1 64 ? 5.888 -31.790 -8.283 0.56 37.80 64 ASN D C 1
ATOM 5303 O O A ASN D 1 64 ? 7.039 -31.484 -8.663 0.44 33.87 64 ASN D O 1
ATOM 5304 O O B ASN D 1 64 ? 7.091 -31.836 -8.596 0.56 33.55 64 ASN D O 1
ATOM 5313 N N . ILE D 1 65 ? 4.934 -32.111 -9.155 1.00 36.00 65 ILE D N 1
ATOM 5314 C CA . ILE D 1 65 ? 5.308 -32.366 -10.542 1.00 30.68 65 ILE D CA 1
ATOM 5315 C C . ILE D 1 65 ? 5.675 -31.054 -11.219 1.00 28.39 65 ILE D C 1
ATOM 5316 O O . ILE D 1 65 ? 6.625 -30.974 -12.016 1.00 30.93 65 ILE D O 1
ATOM 5321 N N . GLN D 1 66 ? 4.896 -30.000 -10.951 1.00 30.73 66 GLN D N 1
ATOM 5322 C CA . GLN D 1 66 ? 5.221 -28.699 -11.542 1.00 28.15 66 GLN D CA 1
ATOM 5323 C C . GLN D 1 66 ? 6.623 -28.268 -11.148 1.00 29.95 66 GLN D C 1
ATOM 5324 O O . GLN D 1 66 ? 7.343 -27.660 -11.938 1.00 28.49 66 GLN D O 1
ATOM 5330 N N . ILE D 1 67 ? 7.009 -28.582 -9.916 1.00 27.07 67 ILE D N 1
ATOM 5331 C CA . ILE D 1 67 ? 8.352 -28.270 -9.442 1.00 27.76 67 ILE D CA 1
ATOM 5332 C C . ILE D 1 67 ? 9.389 -29.112 -10.188 1.00 25.64 67 ILE D C 1
ATOM 5333 O O . ILE D 1 67 ? 10.407 -28.605 -10.681 1.00 29.73 67 ILE D O 1
ATOM 5338 N N . GLU D 1 68 ? 9.117 -30.409 -10.315 1.00 28.21 68 GLU D N 1
ATOM 5339 C CA . GLU D 1 68 ? 10.098 -31.280 -10.971 1.00 27.91 68 GLU D CA 1
ATOM 5340 C C . GLU D 1 68 ? 10.235 -30.905 -12.433 1.00 29.49 68 GLU D C 1
ATOM 5341 O O . GLU D 1 68 ? 11.352 -30.908 -12.974 1.00 30.07 68 GLU D O 1
ATOM 5347 N N . ALA D 1 69 ? 9.121 -30.506 -13.078 1.00 33.16 69 ALA D N 1
ATOM 5348 C CA . ALA D 1 69 ? 9.202 -30.007 -14.450 1.00 30.16 69 ALA D CA 1
ATOM 5349 C C . ALA D 1 69 ? 10.049 -28.735 -14.552 1.00 27.30 69 ALA D C 1
ATOM 5350 O O . ALA D 1 69 ? 10.879 -28.615 -15.462 1.00 27.13 69 ALA D O 1
ATOM 5352 N N . ALA D 1 70 ? 9.884 -27.812 -13.607 1.00 28.18 70 ALA D N 1
ATOM 5353 C CA . ALA D 1 70 ? 10.649 -26.546 -13.569 1.00 26.34 70 ALA D CA 1
ATOM 5354 C C . ALA D 1 70 ? 12.131 -26.891 -13.406 1.00 29.55 70 ALA D C 1
ATOM 5355 O O . ALA D 1 70 ? 12.965 -26.287 -14.093 1.00 29.15 70 ALA D O 1
ATOM 5357 N N . LYS D 1 71 ? 12.416 -27.887 -12.568 1.00 29.47 71 LYS D N 1
ATOM 5358 C CA . LYS D 1 71 ? 13.789 -28.368 -12.279 1.00 29.70 71 LYS D CA 1
ATOM 5359 C C . LYS D 1 71 ? 14.378 -28.962 -13.561 1.00 29.43 71 LYS D C 1
ATOM 5360 O O . LYS D 1 71 ? 15.523 -28.620 -13.863 1.00 32.20 71 LYS D O 1
ATOM 5366 N N . LYS D 1 72 ? 13.638 -29.747 -14.326 1.00 29.39 72 LYS D N 1
ATOM 5367 C CA . LYS D 1 72 ? 14.159 -30.296 -15.602 1.00 31.74 72 LYS D CA 1
ATOM 5368 C C . LYS D 1 72 ? 14.503 -29.147 -16.564 1.00 36.90 72 LYS D C 1
ATOM 5369 O O . LYS D 1 72 ? 15.623 -29.130 -17.090 1.00 28.86 72 LYS D O 1
ATOM 5375 N N . ILE D 1 73 ? 13.576 -28.202 -16.749 1.00 27.28 73 ILE D N 1
ATOM 5376 C CA . ILE D 1 73 ? 13.691 -27.111 -17.741 1.00 30.80 73 ILE D CA 1
ATOM 5377 C C . ILE D 1 73 ? 14.851 -26.212 -17.408 1.00 24.47 73 ILE D C 1
ATOM 5378 O O . ILE D 1 73 ? 15.574 -25.754 -18.312 1.00 30.33 73 ILE D O 1
ATOM 5383 N N . SER D 1 74 ? 15.139 -26.022 -16.101 1.00 24.96 74 SER D N 1
ATOM 5384 C CA . SER D 1 74 ? 16.196 -25.096 -15.678 1.00 26.70 74 SER D CA 1
ATOM 5385 C C . SER D 1 74 ? 17.612 -25.574 -16.029 1.00 28.71 74 SER D C 1
ATOM 5386 O O . SER D 1 74 ? 18.561 -24.778 -15.962 1.00 27.56 74 SER D O 1
ATOM 5389 N N . LEU D 1 75 ? 17.789 -26.853 -16.367 1.00 26.00 75 LEU D N 1
ATOM 5390 C CA . LEU D 1 75 ? 19.105 -27.424 -16.762 1.00 34.78 75 LEU D CA 1
ATOM 5391 C C . LEU D 1 75 ? 19.484 -27.009 -18.191 1.00 43.22 75 LEU D C 1
ATOM 5392 O O . LEU D 1 75 ? 20.675 -27.096 -18.524 1.00 37.75 75 LEU D O 1
ATOM 5397 N N . ILE D 1 76 ? 18.523 -26.577 -19.009 1.00 33.99 76 ILE D N 1
ATOM 5398 C CA . ILE D 1 76 ? 18.777 -26.169 -20.422 1.00 31.82 76 ILE D CA 1
ATOM 5399 C C . ILE D 1 76 ? 19.709 -24.949 -20.433 1.00 38.72 76 ILE D C 1
ATOM 5400 O O . ILE D 1 76 ? 19.469 -24.032 -19.644 1.00 44.41 76 ILE D O 1
ATOM 5405 N N . THR D 1 77 ? 20.732 -24.927 -21.292 1.00 31.08 77 THR D N 1
ATOM 5406 C CA . THR D 1 77 ? 21.691 -23.799 -21.417 1.00 36.08 77 THR D CA 1
ATOM 5407 C C . THR D 1 77 ? 21.387 -23.023 -22.701 1.00 35.39 77 THR D C 1
ATOM 5408 O O . THR D 1 77 ? 20.656 -23.568 -23.545 1.00 40.96 77 THR D O 1
ATOM 5412 N N . ASP D 1 78 ? 21.827 -21.759 -22.758 1.00 30.98 78 ASP D N 1
ATOM 5413 C CA . ASP D 1 78 ? 21.712 -20.801 -23.899 1.00 45.73 78 ASP D CA 1
ATOM 5414 C C . ASP D 1 78 ? 20.261 -20.280 -24.003 1.00 49.62 78 ASP D C 1
ATOM 5415 O O . ASP D 1 78 ? 19.482 -20.486 -23.058 1.00 40.28 78 ASP D O 1
ATOM 5420 N N . ASN D 1 79 ? 19.918 -19.547 -25.068 1.00 36.03 79 ASN D N 1
ATOM 5421 C CA . ASN D 1 79 ? 18.575 -18.947 -25.267 1.00 37.35 79 ASN D CA 1
ATOM 5422 C C . ASN D 1 79 ? 17.475 -19.991 -25.048 1.00 30.96 79 ASN D C 1
ATOM 5423 O O . ASN D 1 79 ? 17.586 -21.086 -25.609 1.00 29.43 79 ASN D O 1
ATOM 5428 N N . LEU D 1 80 ? 16.431 -19.669 -24.283 1.00 27.32 80 LEU D N 1
ATOM 5429 C CA . LEU D 1 80 ? 15.334 -20.632 -24.071 1.00 29.74 80 LEU D CA 1
ATOM 5430 C C . LEU D 1 80 ? 13.987 -19.888 -23.960 1.00 30.53 80 LEU D C 1
ATOM 5431 O O . LEU D 1 80 ? 13.934 -18.870 -23.260 1.00 27.88 80 LEU D O 1
ATOM 5436 N N . ILE D 1 81 ? 12.951 -20.382 -24.639 1.00 31.13 81 ILE D N 1
ATOM 5437 C CA . ILE D 1 81 ? 11.562 -19.920 -24.543 1.00 26.14 81 ILE D CA 1
ATOM 5438 C C . ILE D 1 81 ? 10.780 -21.033 -23.889 1.00 27.97 81 ILE D C 1
ATOM 5439 O O . ILE D 1 81 ? 10.845 -22.191 -24.338 1.00 32.94 81 ILE D O 1
ATOM 5444 N N . VAL D 1 82 ? 10.042 -20.699 -22.814 1.00 24.64 82 VAL D N 1
ATOM 5445 C CA . VAL D 1 82 ? 9.137 -21.627 -22.123 1.00 25.29 82 VAL D CA 1
ATOM 5446 C C . VAL D 1 82 ? 7.706 -21.214 -22.467 1.00 27.89 82 VAL D C 1
ATOM 5447 O O . VAL D 1 82 ? 7.231 -20.143 -22.045 1.00 26.92 82 VAL D O 1
ATOM 5451 N N . ASP D 1 83 ? 7.050 -22.050 -23.241 1.00 26.79 83 ASP D N 1
ATOM 5452 C CA . ASP D 1 83 ? 5.665 -21.836 -23.667 1.00 24.50 83 ASP D CA 1
ATOM 5453 C C . ASP D 1 83 ? 4.708 -22.263 -22.568 1.00 29.59 83 ASP D C 1
ATOM 5454 O O . ASP D 1 83 ? 4.693 -23.443 -22.186 1.00 29.56 83 ASP D O 1
ATOM 5459 N N . THR D 1 84 ? 3.905 -21.322 -22.093 1.00 25.02 84 THR D N 1
ATOM 5460 C CA . THR D 1 84 ? 2.964 -21.644 -21.029 1.00 22.67 84 THR D CA 1
ATOM 5461 C C . THR D 1 84 ? 1.872 -20.582 -20.996 1.00 27.55 84 THR D C 1
ATOM 5462 O O . THR D 1 84 ? 1.588 -19.946 -22.012 1.00 29.23 84 THR D O 1
ATOM 5466 N N A HIS D 1 85 ? 1.177 -20.483 -19.843 0.54 30.96 85 HIS D N 1
ATOM 5467 N N B HIS D 1 85 ? 1.212 -20.433 -19.845 0.46 30.98 85 HIS D N 1
ATOM 5468 C CA A HIS D 1 85 ? 0.043 -19.567 -19.681 0.54 32.31 85 HIS D CA 1
ATOM 5469 C CA B HIS D 1 85 ? 0.102 -19.488 -19.758 0.46 32.38 85 HIS D CA 1
ATOM 5470 C C A HIS D 1 85 ? 0.222 -18.752 -18.414 0.54 31.35 85 HIS D C 1
ATOM 5471 C C B HIS D 1 85 ? 0.131 -18.777 -18.427 0.46 31.31 85 HIS D C 1
ATOM 5472 O O A HIS D 1 85 ? 0.757 -19.246 -17.411 0.54 30.54 85 HIS D O 1
ATOM 5473 O O B HIS D 1 85 ? 0.478 -19.373 -17.397 0.46 31.74 85 HIS D O 1
ATOM 5486 N N . MET D 1 86 ? -0.191 -17.482 -18.461 1.00 28.75 86 MET D N 1
ATOM 5487 C CA . MET D 1 86 ? -0.357 -16.732 -17.221 1.00 28.24 86 MET D CA 1
ATOM 5488 C C . MET D 1 86 ? -1.535 -17.298 -16.410 1.00 34.73 86 MET D C 1
ATOM 5489 O O . MET D 1 86 ? -1.422 -17.460 -15.198 1.00 29.03 86 MET D O 1
ATOM 5494 N N . SER D 1 87 ? -2.679 -17.578 -17.062 1.00 25.38 87 SER D N 1
ATOM 5495 C CA . SER D 1 87 ? -3.825 -18.163 -16.390 1.00 22.57 87 SER D CA 1
ATOM 5496 C C . SER D 1 87 ? -4.693 -18.957 -17.355 1.00 30.77 87 SER D C 1
ATOM 5497 O O . SER D 1 87 ? -4.689 -18.731 -18.562 1.00 28.97 87 SER D O 1
ATOM 5500 N N . LEU D 1 88 ? -5.532 -19.811 -16.771 1.00 24.64 88 LEU D N 1
ATOM 5501 C CA . LEU D 1 88 ? -6.594 -20.444 -17.531 1.00 30.24 88 LEU D CA 1
ATOM 5502 C C . LEU D 1 88 ? -7.932 -20.229 -16.832 1.00 31.80 88 LEU D C 1
ATOM 5503 O O . LEU D 1 88 ? -8.014 -20.149 -15.614 1.00 30.23 88 LEU D O 1
ATOM 5508 N N . LYS D 1 89 ? -8.999 -20.225 -17.640 1.00 28.93 89 LYS D N 1
ATOM 5509 C CA . LYS D 1 89 ? -10.379 -20.028 -17.162 1.00 31.21 89 LYS D CA 1
ATOM 5510 C C . LYS D 1 89 ? -10.939 -21.407 -16.760 1.00 41.42 89 LYS D C 1
ATOM 5511 O O . LYS D 1 89 ? -10.820 -22.343 -17.564 1.00 36.15 89 LYS D O 1
ATOM 5517 N N . THR D 1 90 ? -11.509 -21.525 -15.562 1.00 31.64 90 THR D N 1
ATOM 5518 C CA . THR D 1 90 ? -12.137 -22.706 -14.980 1.00 32.46 90 THR D CA 1
ATOM 5519 C C . THR D 1 90 ? -13.526 -22.315 -14.502 1.00 40.96 90 THR D C 1
ATOM 5520 O O . THR D 1 90 ? -13.878 -21.125 -14.458 1.00 35.06 90 THR D O 1
ATOM 5524 N N . PRO D 1 91 ? -14.334 -23.284 -14.094 1.00 41.30 91 PRO D N 1
ATOM 5525 C CA . PRO D 1 91 ? -15.632 -22.925 -13.491 1.00 35.11 91 PRO D CA 1
ATOM 5526 C C . PRO D 1 91 ? -15.523 -22.151 -12.195 1.00 32.21 91 PRO D C 1
ATOM 5527 O O . PRO D 1 91 ? -16.529 -21.547 -11.788 1.00 35.16 91 PRO D O 1
ATOM 5531 N N . TYR D 1 92 ? -14.386 -22.154 -11.504 1.00 29.47 92 TYR D N 1
ATOM 5532 C CA . TYR D 1 92 ? -14.172 -21.344 -10.319 1.00 30.04 92 TYR D CA 1
ATOM 5533 C C . TYR D 1 92 ? -13.554 -19.957 -10.624 1.00 31.33 92 TYR D C 1
ATOM 5534 O O . TYR D 1 92 ? -13.333 -19.197 -9.694 1.00 30.34 92 TYR D O 1
ATOM 5543 N N . GLY D 1 93 ? -13.238 -19.665 -11.870 1.00 28.77 93 GLY D N 1
ATOM 5544 C CA . GLY D 1 93 ? -12.569 -18.427 -12.254 1.00 30.59 93 GLY D CA 1
ATOM 5545 C C . GLY D 1 93 ? -11.230 -18.716 -12.883 1.00 30.22 93 GLY D C 1
ATOM 5546 O O . GLY D 1 93 ? -10.887 -19.864 -13.188 1.00 30.00 93 GLY D O 1
ATOM 5547 N N . PHE D 1 94 ? -10.445 -17.648 -13.014 1.00 26.72 94 PHE D N 1
ATOM 5548 C CA . PHE D 1 94 ? -9.096 -17.745 -13.576 1.00 24.24 94 PHE D CA 1
ATOM 5549 C C . PHE D 1 94 ? -8.185 -18.340 -12.506 1.00 25.45 94 PHE D C 1
ATOM 5550 O O . PHE D 1 94 ? -8.310 -18.038 -11.334 1.00 27.34 94 PHE D O 1
ATOM 5558 N N . TYR D 1 95 ? -7.249 -19.198 -12.936 1.00 29.82 95 TYR D N 1
ATOM 5559 C CA . TYR D 1 95 ? -6.295 -19.823 -12.039 1.00 24.74 95 TYR D CA 1
ATOM 5560 C C . TYR D 1 95 ? -4.908 -19.678 -12.652 1.00 27.65 95 TYR D C 1
ATOM 5561 O O . TYR D 1 95 ? -4.746 -19.889 -13.860 1.00 26.43 95 TYR D O 1
ATOM 5570 N N . PRO D 1 96 ? -3.891 -19.318 -11.871 1.00 27.63 96 PRO D N 1
ATOM 5571 C CA . PRO D 1 96 ? -2.571 -19.075 -12.476 1.00 24.88 96 PRO D CA 1
ATOM 5572 C C . PRO D 1 96 ? -1.966 -20.346 -13.061 1.00 26.61 96 PRO D C 1
ATOM 5573 O O . PRO D 1 96 ? -2.087 -21.420 -12.479 1.00 27.30 96 PRO D O 1
ATOM 5577 N N . GLY D 1 97 ? -1.257 -20.176 -14.184 1.00 26.01 97 GLY D N 1
ATOM 5578 C CA . GLY D 1 97 ? -0.561 -21.307 -14.783 1.00 32.80 97 GLY D CA 1
ATOM 5579 C C . GLY D 1 97 ? 0.754 -21.628 -14.106 1.00 40.26 97 GLY D C 1
ATOM 5580 O O . GLY D 1 97 ? 1.197 -22.772 -14.109 1.00 34.83 97 GLY D O 1
ATOM 5581 N N . LEU D 1 98 ? 1.387 -20.628 -13.510 1.00 28.22 98 LEU D N 1
ATOM 5582 C CA . LEU D 1 98 ? 2.699 -20.781 -12.891 1.00 35.04 98 LEU D CA 1
ATOM 5583 C C . LEU D 1 98 ? 2.499 -20.928 -11.393 1.00 33.92 98 LEU D C 1
ATOM 5584 O O . LEU D 1 98 ? 1.459 -20.533 -10.849 1.00 32.41 98 LEU D O 1
ATOM 5589 N N . ILE D 1 99 ? 3.491 -21.527 -10.742 1.00 28.76 99 ILE D N 1
ATOM 5590 C CA . ILE D 1 99 ? 3.605 -21.411 -9.290 1.00 28.43 99 ILE D CA 1
ATOM 5591 C C . ILE D 1 99 ? 4.862 -20.615 -8.983 1.00 23.96 99 ILE D C 1
ATOM 5592 O O . ILE D 1 99 ? 5.750 -20.476 -9.831 1.00 27.22 99 ILE D O 1
ATOM 5597 N N . PRO D 1 100 ? 4.969 -20.050 -7.797 1.00 29.75 100 PRO D N 1
ATOM 5598 C CA . PRO D 1 100 ? 6.165 -19.236 -7.496 1.00 32.41 100 PRO D CA 1
ATOM 5599 C C . PRO D 1 100 ? 7.461 -20.003 -7.712 1.00 31.47 100 PRO D C 1
ATOM 5600 O O . PRO 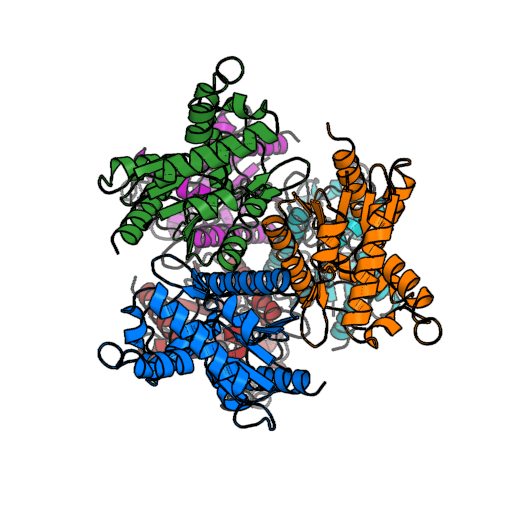D 1 100 ? 8.454 -19.423 -8.188 1.00 29.61 100 PRO D O 1
ATOM 5604 N N . GLU D 1 101 ? 7.454 -21.309 -7.395 1.00 26.25 101 GLU D N 1
ATOM 5605 C CA . GLU D 1 101 ? 8.639 -22.140 -7.586 1.00 33.49 101 GLU D CA 1
ATOM 5606 C C . GLU D 1 101 ? 9.101 -22.133 -9.046 1.00 39.68 101 GLU D C 1
ATOM 5607 O O . GLU D 1 101 ? 10.306 -22.182 -9.326 1.00 32.12 101 GLU D O 1
ATOM 5613 N N . THR D 1 102 ? 8.154 -22.083 -9.998 1.00 32.24 102 THR D N 1
ATOM 5614 C CA . THR D 1 102 ? 8.534 -22.035 -11.411 1.00 29.85 102 THR D CA 1
ATOM 5615 C C . THR D 1 102 ? 9.476 -20.878 -11.705 1.00 31.56 102 THR D C 1
ATOM 5616 O O . THR D 1 102 ? 10.511 -21.029 -12.364 1.00 26.65 102 THR D O 1
ATOM 5620 N N . ILE D 1 103 ? 9.115 -19.672 -11.234 1.00 28.05 103 ILE D N 1
ATOM 5621 C CA . ILE D 1 103 ? 9.949 -18.525 -11.545 1.00 31.00 103 ILE D CA 1
ATOM 5622 C C . ILE D 1 103 ? 11.255 -18.561 -10.781 1.00 29.20 103 ILE D C 1
ATOM 5623 O O . ILE D 1 103 ? 12.314 -18.240 -11.332 1.00 33.33 103 ILE D O 1
ATOM 5628 N N A ASN D 1 104 ? 11.220 -18.969 -9.515 0.50 26.95 104 ASN D N 1
ATOM 5629 N N B ASN D 1 104 ? 11.200 -18.913 -9.485 0.50 26.95 104 ASN D N 1
ATOM 5630 C CA A ASN D 1 104 ? 12.470 -19.003 -8.758 0.50 30.59 104 ASN D CA 1
ATOM 5631 C CA B ASN D 1 104 ? 12.415 -19.104 -8.682 0.50 30.40 104 ASN D CA 1
ATOM 5632 C C A ASN D 1 104 ? 13.411 -20.083 -9.276 0.50 30.38 104 ASN D C 1
ATOM 5633 C C B ASN D 1 104 ? 13.383 -20.021 -9.409 0.50 30.47 104 ASN D C 1
ATOM 5634 O O A ASN D 1 104 ? 14.633 -19.903 -9.204 0.50 31.81 104 ASN D O 1
ATOM 5635 O O B ASN D 1 104 ? 14.546 -19.663 -9.651 0.50 29.42 104 ASN D O 1
ATOM 5644 N N . ILE D 1 105 ? 12.888 -21.173 -9.836 1.00 26.93 105 ILE D N 1
ATOM 5645 C CA . ILE D 1 105 ? 13.769 -22.244 -10.338 1.00 27.49 105 ILE D CA 1
ATOM 5646 C C . ILE D 1 105 ? 14.270 -21.928 -11.743 1.00 35.96 105 ILE D C 1
ATOM 5647 O O . ILE D 1 105 ? 15.472 -22.032 -12.015 1.00 31.63 105 ILE D O 1
ATOM 5652 N N . ILE D 1 106 ? 13.375 -21.497 -12.650 1.00 32.49 106 ILE D N 1
ATOM 5653 C CA . ILE D 1 106 ? 13.770 -21.185 -14.022 1.00 30.01 106 ILE D CA 1
ATOM 5654 C C . ILE D 1 106 ? 14.504 -19.853 -14.161 1.00 32.18 106 ILE D C 1
ATOM 5655 O O . ILE D 1 106 ? 15.318 -19.675 -15.082 1.00 32.47 106 ILE D O 1
ATOM 5660 N N . GLN D 1 107 ? 14.287 -18.903 -13.248 1.00 33.44 107 GLN D N 1
ATOM 5661 C CA . GLN D 1 107 ? 14.889 -17.568 -13.313 1.00 33.82 107 GLN D CA 1
ATOM 5662 C C . GLN D 1 107 ? 14.717 -16.950 -14.708 1.00 30.52 107 GLN D C 1
ATOM 5663 O O . GLN D 1 107 ? 15.700 -16.615 -15.382 1.00 32.88 107 GLN D O 1
ATOM 5669 N N . PRO D 1 108 ? 13.488 -16.789 -15.175 1.00 26.95 108 PRO D N 1
ATOM 5670 C CA . PRO D 1 108 ? 13.287 -16.118 -16.475 1.00 27.71 108 PRO D CA 1
ATOM 5671 C C . PRO D 1 108 ? 13.760 -14.667 -16.432 1.00 28.12 108 PRO D C 1
ATOM 5672 O O . PRO D 1 108 ? 13.534 -13.939 -15.460 1.00 28.99 108 PRO D O 1
ATOM 5676 N N . ASP D 1 109 ? 14.381 -14.224 -17.505 1.00 26.97 109 ASP D N 1
ATOM 5677 C CA . ASP D 1 109 ? 14.635 -12.794 -17.640 1.00 28.15 109 ASP D CA 1
ATOM 5678 C C . ASP D 1 109 ? 13.335 -11.994 -17.820 1.00 31.77 109 ASP D C 1
ATOM 5679 O O . ASP D 1 109 ? 13.272 -10.812 -17.412 1.00 27.26 109 ASP D O 1
ATOM 5684 N N . GLY D 1 110 ? 12.310 -12.613 -18.363 1.00 34.75 110 GLY D N 1
ATOM 5685 C CA . GLY D 1 110 ? 11.073 -11.872 -18.661 1.00 28.84 110 GLY D CA 1
ATOM 5686 C C . GLY D 1 110 ? 9.926 -12.796 -19.055 1.00 25.65 110 GLY D C 1
ATOM 5687 O O . GLY D 1 110 ? 10.107 -13.995 -19.295 1.00 25.97 110 GLY D O 1
ATOM 5688 N N . ILE D 1 111 ? 8.746 -12.193 -19.093 1.00 23.45 111 ILE D N 1
ATOM 5689 C CA . ILE D 1 111 ? 7.501 -12.754 -19.571 1.00 21.24 111 ILE D CA 1
ATOM 5690 C C . ILE D 1 111 ? 7.082 -11.994 -20.827 1.00 24.41 111 ILE D C 1
ATOM 5691 O O . ILE D 1 111 ? 7.076 -10.765 -20.836 1.00 27.62 111 ILE D O 1
ATOM 5696 N N . ILE D 1 112 ? 6.694 -12.746 -21.869 1.00 24.76 112 ILE D N 1
ATOM 5697 C CA . ILE D 1 112 ? 6.228 -12.191 -23.128 1.00 24.01 112 ILE D CA 1
ATOM 5698 C C . ILE D 1 112 ? 4.744 -12.534 -23.259 1.00 21.57 112 ILE D C 1
ATOM 5699 O O . ILE D 1 112 ? 4.332 -13.681 -23.029 1.00 23.66 112 ILE D O 1
ATOM 5704 N N . LEU D 1 113 ? 3.938 -11.530 -23.587 1.00 18.80 113 LEU D N 1
ATOM 5705 C CA . LEU D 1 113 ? 2.504 -11.732 -23.740 1.00 20.07 113 LEU D CA 1
ATOM 5706 C C . LEU D 1 113 ? 2.177 -11.379 -25.177 1.00 19.67 113 LEU D C 1
ATOM 5707 O O . LEU D 1 113 ? 2.421 -10.244 -25.599 1.00 24.60 113 LEU D O 1
ATOM 5712 N N . LEU D 1 114 ? 1.671 -12.367 -25.926 1.00 20.95 114 LEU D N 1
ATOM 5713 C CA . LEU D 1 114 ? 1.124 -12.217 -27.263 1.00 22.16 114 LEU D CA 1
ATOM 5714 C C . LEU D 1 114 ? -0.330 -11.817 -27.092 1.00 22.79 114 LEU D C 1
ATOM 5715 O O . LEU D 1 114 ? -1.135 -12.575 -26.533 1.00 28.08 114 LEU D O 1
ATOM 5720 N N . GLU D 1 115 ? -0.664 -10.628 -27.554 1.00 23.55 115 GLU D N 1
ATOM 5721 C CA . GLU D 1 115 ? -2.010 -10.096 -27.455 1.00 22.73 115 GLU D CA 1
ATOM 5722 C C . GLU D 1 115 ? -2.695 -9.997 -28.798 1.00 28.88 115 GLU D C 1
ATOM 5723 O O . GLU D 1 115 ? -2.131 -9.446 -29.763 1.00 28.06 115 GLU D O 1
ATOM 5729 N N . PHE D 1 116 ? -3.916 -10.530 -28.849 1.00 29.88 116 PHE D N 1
ATOM 5730 C CA . PHE D 1 116 ? -4.656 -10.682 -30.091 1.00 28.67 116 PHE D CA 1
ATOM 5731 C C . PHE D 1 116 ? -5.962 -9.923 -30.065 1.00 25.94 116 PHE D C 1
ATOM 5732 O O . PHE D 1 116 ? -6.494 -9.556 -29.012 1.00 26.93 116 PHE D O 1
ATOM 5740 N N . ASN D 1 117 ? -6.491 -9.709 -31.260 1.00 29.07 117 ASN D N 1
ATOM 5741 C CA . ASN D 1 117 ? -7.857 -9.238 -31.401 1.00 30.12 117 ASN D CA 1
ATOM 5742 C C . ASN D 1 117 ? -8.832 -10.378 -31.138 1.00 22.97 117 ASN D C 1
ATOM 5743 O O . ASN D 1 117 ? -8.653 -11.482 -31.671 1.00 25.21 117 ASN D O 1
ATOM 5748 N N . PRO D 1 118 ? -9.850 -10.168 -30.320 1.00 28.21 118 PRO D N 1
ATOM 5749 C CA . PRO D 1 118 ? -10.690 -11.319 -29.917 1.00 30.63 118 PRO D CA 1
ATOM 5750 C C . PRO D 1 118 ? -11.341 -12.003 -31.088 1.00 28.98 118 PRO D C 1
ATOM 5751 O O . PRO D 1 118 ? -11.612 -13.201 -31.000 1.00 28.38 118 PRO D O 1
ATOM 5755 N N . ARG D 1 119 ? -11.654 -11.259 -32.150 1.00 30.29 119 ARG D N 1
ATOM 5756 C CA . ARG D 1 119 ? -12.303 -11.881 -33.334 1.00 35.08 119 ARG D CA 1
ATOM 5757 C C . ARG D 1 119 ? -11.343 -12.899 -33.947 1.00 33.54 119 ARG D C 1
ATOM 5758 O O . ARG D 1 119 ? -11.797 -13.985 -34.323 1.00 29.56 119 ARG D O 1
ATOM 5766 N N . ASP D 1 120 ? -10.067 -12.531 -34.057 1.00 29.36 120 ASP D N 1
ATOM 5767 C CA . ASP D 1 120 ? -9.064 -13.454 -34.591 1.00 26.41 120 ASP D CA 1
ATOM 5768 C C . ASP D 1 120 ? -8.917 -14.697 -33.749 1.00 34.17 120 ASP D C 1
ATOM 5769 O O . ASP D 1 120 ? -8.731 -15.801 -34.285 1.00 30.04 120 ASP D O 1
ATOM 5774 N N . VAL D 1 121 ? -8.979 -14.543 -32.422 1.00 29.05 121 VAL D N 1
ATOM 5775 C CA . VAL D 1 121 ? -8.919 -15.713 -31.538 1.00 27.59 121 VAL D CA 1
ATOM 5776 C C . VAL D 1 121 ? -10.111 -16.639 -31.783 1.00 31.63 121 VAL D C 1
ATOM 5777 O O . VAL D 1 121 ? -9.958 -17.873 -31.871 1.00 29.60 121 VAL D O 1
ATOM 5781 N N . ILE D 1 122 ? -11.320 -16.070 -31.825 1.00 28.07 122 ILE D N 1
ATOM 5782 C CA . ILE D 1 122 ? -12.511 -16.888 -32.090 1.00 37.45 122 ILE D CA 1
ATOM 5783 C C . ILE D 1 122 ? -12.344 -17.675 -33.388 1.00 33.35 122 ILE D C 1
ATOM 5784 O O . ILE D 1 122 ? -12.584 -18.893 -33.433 1.00 35.39 122 ILE D O 1
ATOM 5789 N N . ALA D 1 123 ? -11.932 -16.984 -34.443 1.00 37.44 123 ALA D N 1
ATOM 5790 C CA . ALA D 1 123 ? -11.810 -17.584 -35.767 1.00 32.76 123 ALA D CA 1
ATOM 5791 C C . ALA D 1 123 ? -10.737 -18.647 -35.778 1.00 36.25 123 ALA D C 1
ATOM 5792 O O . ALA D 1 123 ? -10.938 -19.747 -36.313 1.00 31.69 123 ALA D O 1
ATOM 5794 N N . ARG D 1 124 ? -9.616 -18.387 -35.130 1.00 31.90 124 ARG D N 1
ATOM 5795 C CA . ARG D 1 124 ? -8.552 -19.372 -35.107 1.00 30.08 124 ARG D CA 1
ATOM 5796 C C . ARG D 1 124 ? -8.979 -20.618 -34.331 1.00 40.60 124 ARG D C 1
ATOM 5797 O O . ARG D 1 124 ? -8.755 -21.745 -34.788 1.00 32.39 124 ARG D O 1
ATOM 5805 N N . ARG D 1 125 ? -9.635 -20.456 -33.192 1.00 33.59 125 ARG D N 1
ATOM 5806 C CA . ARG D 1 125 ? -10.110 -21.627 -32.476 1.00 32.90 125 ARG D CA 1
ATOM 5807 C C . ARG D 1 125 ? -11.100 -22.436 -33.320 1.00 35.81 125 ARG D C 1
ATOM 5808 O O . ARG D 1 125 ? -11.139 -23.664 -33.216 1.00 36.76 125 ARG D O 1
ATOM 5816 N N . GLU D 1 126 ? -11.950 -21.773 -34.104 1.00 36.57 126 GLU D N 1
ATOM 5817 C CA . GLU D 1 126 ? -12.911 -22.560 -34.880 1.00 39.10 126 GLU D CA 1
ATOM 5818 C C . GLU D 1 126 ? -12.241 -23.235 -36.081 1.00 50.52 126 GLU D C 1
ATOM 5819 O O . GLU D 1 126 ? -12.547 -24.388 -36.409 1.00 49.26 126 GLU D O 1
ATOM 5825 N N . LYS D 1 127 ? -11.326 -22.540 -36.739 1.00 38.77 127 LYS D N 1
ATOM 5826 C CA . LYS D 1 127 ? -10.563 -23.151 -37.820 1.00 49.18 127 LYS D CA 1
ATOM 5827 C C . LYS D 1 127 ? -9.827 -24.397 -37.344 1.00 56.89 127 LYS D C 1
ATOM 5828 O O . LYS D 1 127 ? -9.828 -25.427 -38.028 1.00 55.04 127 LYS D O 1
ATOM 5834 N N . ASP D 1 128 ? -9.214 -24.339 -36.166 1.00 43.79 128 ASP D N 1
ATOM 5835 C CA . ASP D 1 128 ? -8.513 -25.499 -35.648 1.00 51.55 128 ASP D CA 1
ATOM 5836 C C . ASP D 1 128 ? -9.482 -26.623 -35.286 1.00 55.61 128 ASP D C 1
ATOM 5837 O O . ASP D 1 128 ? -9.135 -27.798 -35.440 1.00 58.18 128 ASP D O 1
ATOM 5842 N N . ARG D 1 129 ? -10.704 -26.302 -34.839 1.00 46.78 129 ARG D N 1
ATOM 5843 C CA . ARG D 1 129 ? -11.685 -27.369 -34.631 1.00 55.29 129 ARG D CA 1
ATOM 5844 C C . ARG D 1 129 ? -12.042 -28.054 -35.947 1.00 56.41 129 ARG D C 1
ATOM 5845 O O . ARG D 1 129 ? -12.128 -29.285 -36.010 1.00 56.21 129 ARG D O 1
ATOM 5853 N N . LEU D 1 130 ? -12.249 -27.274 -37.009 1.00 48.51 130 LEU D N 1
ATOM 5854 C CA . LEU D 1 130 ? -12.631 -27.873 -38.290 1.00 63.55 130 LEU D CA 1
ATOM 5855 C C . LEU D 1 130 ? -11.500 -28.685 -38.916 1.00 64.37 130 LEU D C 1
ATOM 5856 O O . LEU D 1 130 ? -11.763 -29.625 -39.680 1.00 67.43 130 LEU D O 1
ATOM 5861 N N . ALA D 1 131 ? -10.251 -28.359 -38.622 1.00 66.96 131 ALA D N 1
ATOM 5862 C CA . ALA D 1 131 ? -9.139 -29.211 -39.022 1.00 67.89 131 ALA D CA 1
ATOM 5863 C C . ALA D 1 131 ? -8.938 -30.397 -38.071 1.00 61.53 131 ALA D C 1
ATOM 5864 O O . ALA D 1 131 ? -7.931 -31.099 -38.188 1.00 62.55 131 ALA D O 1
ATOM 5866 N N . GLY D 1 132 ? -9.846 -30.605 -37.120 1.00 65.62 132 GLY D N 1
ATOM 5867 C CA . GLY D 1 132 ? -9.736 -31.712 -36.186 1.00 59.19 132 GLY D CA 1
ATOM 5868 C C . GLY D 1 132 ? -8.675 -31.576 -35.114 1.00 73.87 132 GLY D C 1
ATOM 5869 O O . GLY D 1 132 ? -8.188 -32.592 -34.616 1.00 72.47 132 GLY D O 1
ATOM 5870 N N . LYS D 1 133 ? -8.302 -30.340 -34.737 1.00 81.01 133 LYS D N 1
ATOM 5871 C CA . LYS D 1 133 ? -7.275 -30.123 -33.718 1.00 88.11 133 LYS D CA 1
ATOM 5872 C C . LYS D 1 133 ? -7.847 -29.972 -32.314 1.00 83.98 133 LYS D C 1
ATOM 5873 O O . LYS D 1 133 ? -7.094 -30.057 -31.340 1.00 96.31 133 LYS D O 1
ATOM 5879 N N . ARG D 1 134 ? -9.153 -29.740 -32.212 1.00 84.38 134 ARG D N 1
ATOM 5880 C CA . ARG D 1 134 ? -9.910 -29.684 -30.940 1.00 96.17 134 ARG D CA 1
ATOM 5881 C C . ARG D 1 134 ? -11.238 -30.399 -31.213 1.00 84.05 134 ARG D C 1
ATOM 5882 O O . ARG D 1 134 ? -11.670 -30.458 -32.383 1.00 76.21 134 ARG D O 1
ATOM 5890 N N . VAL D 1 135 ? -11.872 -30.909 -30.166 1.00 84.57 135 VAL D N 1
ATOM 5891 C CA . VAL D 1 135 ? -13.101 -31.694 -30.285 1.00 87.01 135 VAL D CA 1
ATOM 5892 C C . VAL D 1 135 ? -14.330 -30.797 -30.315 1.00 78.36 135 VAL D C 1
ATOM 5893 O O . VAL D 1 135 ? -15.168 -30.906 -31.226 1.00 82.83 135 VAL D O 1
ATOM 5897 N N . THR D 1 136 ? -14.471 -29.869 -29.368 1.00 72.09 136 THR D N 1
ATOM 5898 C CA . THR D 1 136 ? -15.722 -29.154 -29.160 1.00 80.30 136 THR D CA 1
ATOM 5899 C C . THR D 1 136 ? -15.586 -27.652 -29.421 1.00 67.22 136 THR D C 1
ATOM 5900 O O . THR D 1 136 ? -14.507 -27.062 -29.282 1.00 58.05 136 THR D O 1
ATOM 5904 N N . ARG D 1 137 ? -16.711 -27.043 -29.802 1.00 48.38 137 ARG D N 1
ATOM 5905 C CA . ARG D 1 137 ? -16.763 -25.637 -30.179 1.00 52.28 137 ARG D CA 1
ATOM 5906 C C . ARG D 1 137 ? -16.556 -24.763 -28.946 1.00 59.55 137 ARG D C 1
ATOM 5907 O O . ARG D 1 137 ? -17.293 -24.888 -27.963 1.00 52.34 137 ARG D O 1
ATOM 5915 N N . ASP D 1 138 ? -15.557 -23.889 -29.003 1.00 48.20 138 ASP D N 1
ATOM 5916 C CA . ASP D 1 138 ? -15.321 -22.924 -27.928 1.00 45.72 138 ASP D CA 1
ATOM 5917 C C . ASP D 1 138 ? -16.371 -21.825 -27.958 1.00 45.30 138 ASP D C 1
ATOM 5918 O O . ASP D 1 138 ? -16.586 -21.174 -28.982 1.00 41.41 138 ASP D O 1
ATOM 5923 N N . MET D 1 139 ? -17.027 -21.602 -26.828 1.00 41.39 139 MET D N 1
ATOM 5924 C CA . MET D 1 139 ? -18.106 -20.629 -26.823 1.00 41.58 139 MET D CA 1
ATOM 5925 C C . MET D 1 139 ? -17.739 -19.318 -26.130 1.00 45.26 139 MET D C 1
ATOM 5926 O O . MET D 1 139 ? -18.644 -18.552 -25.796 1.00 38.94 139 MET D O 1
ATOM 5931 N N . GLU D 1 140 ? -16.446 -19.025 -25.927 1.00 40.16 140 GLU D N 1
ATOM 5932 C CA . GLU D 1 140 ? -16.063 -17.731 -25.370 1.00 39.19 140 GLU D CA 1
ATOM 5933 C C . GLU D 1 140 ? -16.435 -16.612 -26.341 1.00 34.71 140 GLU D C 1
ATOM 5934 O O . GLU D 1 140 ? -16.204 -16.687 -27.549 1.00 37.46 140 GLU D O 1
ATOM 5940 N N . SER D 1 141 ? -16.971 -15.530 -25.781 1.00 31.46 141 SER D N 1
ATOM 5941 C CA . SER D 1 141 ? -17.276 -14.323 -26.511 1.00 39.16 141 SER D CA 1
ATOM 5942 C C . SER D 1 141 ? -16.060 -13.412 -26.620 1.00 39.66 141 SER D C 1
ATOM 5943 O O . SER D 1 141 ? -15.069 -13.552 -25.897 1.00 31.63 141 SER D O 1
ATOM 5946 N N . GLU D 1 142 ? -16.183 -12.403 -27.492 1.00 38.05 142 GLU D N 1
ATOM 5947 C CA . GLU D 1 142 ? -15.145 -11.378 -27.595 1.00 35.47 142 GLU D CA 1
ATOM 5948 C C . GLU D 1 142 ? -14.846 -10.750 -26.248 1.00 33.49 142 GLU D C 1
ATOM 5949 O O . GLU D 1 142 ? -13.667 -10.508 -25.898 1.00 28.91 142 GLU D O 1
ATOM 5955 N N . THR D 1 143 ? -15.889 -10.446 -25.459 1.00 34.27 143 THR D N 1
ATOM 5956 C CA . THR D 1 143 ? -15.595 -9.773 -24.195 1.00 28.72 143 THR D CA 1
ATOM 5957 C C . THR D 1 143 ? -14.901 -10.701 -23.226 1.00 29.75 143 THR D C 1
ATOM 5958 O O . THR D 1 143 ? -14.066 -10.254 -22.422 1.00 29.94 143 THR D O 1
ATOM 5962 N N . ASP D 1 144 ? -15.244 -12.001 -23.267 1.00 31.06 144 ASP D N 1
ATOM 5963 C CA . ASP D 1 144 ? -14.532 -12.959 -22.450 1.00 34.32 144 ASP D CA 1
ATOM 5964 C C . ASP D 1 144 ? -13.044 -12.946 -22.761 1.00 31.70 144 ASP D C 1
ATOM 5965 O O . ASP D 1 144 ? -12.222 -13.092 -21.850 1.00 27.43 144 ASP D O 1
ATOM 5970 N N . ILE D 1 145 ? -12.699 -12.895 -24.049 1.00 30.94 145 ILE D N 1
ATOM 5971 C CA . ILE D 1 145 ? -11.293 -12.977 -24.463 1.00 30.00 145 ILE D CA 1
ATOM 5972 C C . ILE D 1 145 ? -10.559 -11.706 -24.066 1.00 33.33 145 ILE D C 1
ATOM 5973 O O . ILE D 1 145 ? -9.438 -11.765 -23.533 1.00 25.90 145 ILE D O 1
ATOM 5978 N N . LEU D 1 146 ? -11.199 -10.542 -24.259 1.00 24.69 146 LEU D N 1
ATOM 5979 C CA . LEU D 1 146 ? -10.650 -9.314 -23.742 1.00 25.65 146 LEU D CA 1
ATOM 5980 C C . LEU D 1 146 ? -10.389 -9.387 -22.239 1.00 22.35 146 LEU D C 1
ATOM 5981 O O . LEU D 1 146 ? -9.368 -8.869 -21.754 1.00 27.93 146 LEU D O 1
ATOM 5986 N N . LEU D 1 147 ? -11.317 -9.953 -21.481 1.00 29.68 147 LEU D N 1
ATOM 5987 C CA . LEU D 1 147 ? -11.129 -10.056 -20.036 1.00 33.82 147 LEU D CA 1
ATOM 5988 C C . LEU D 1 147 ? -9.935 -10.949 -19.721 1.00 27.50 147 LEU D C 1
ATOM 5989 O O . LEU D 1 147 ? -9.095 -10.611 -18.878 1.00 24.22 147 LEU D O 1
ATOM 5994 N N . HIS D 1 148 ? -9.839 -12.102 -20.412 1.00 25.49 148 HIS D N 1
ATOM 5995 C CA . HIS D 1 148 ? -8.712 -13.000 -20.166 1.00 28.01 148 HIS D CA 1
ATOM 5996 C C . HIS D 1 148 ? -7.401 -12.271 -20.445 1.00 23.18 148 HIS D C 1
ATOM 5997 O O . HIS D 1 148 ? -6.457 -12.343 -19.652 1.00 24.59 148 HIS D O 1
ATOM 6004 N N . GLN D 1 149 ? -7.342 -11.515 -21.526 1.00 27.48 149 GLN D N 1
ATOM 6005 C CA . GLN D 1 149 ? -6.073 -10.873 -21.830 1.00 23.51 149 GLN D CA 1
ATOM 6006 C C . GLN D 1 149 ? -5.715 -9.834 -20.790 1.00 30.19 149 GLN D C 1
ATOM 6007 O O . GLN D 1 149 ? -4.532 -9.672 -20.452 1.00 25.76 149 GLN D O 1
ATOM 6013 N N . GLN D 1 150 ? -6.708 -9.103 -20.278 1.00 30.41 150 GLN D N 1
ATOM 6014 C CA . GLN D 1 150 ? -6.418 -8.138 -19.240 1.00 26.29 150 GLN D CA 1
ATOM 6015 C C . GLN D 1 150 ? -5.931 -8.842 -17.971 1.00 24.27 150 GLN D C 1
ATOM 6016 O O . GLN D 1 150 ? -4.955 -8.403 -17.358 1.00 26.85 150 GLN D O 1
ATOM 6022 N N . VAL D 1 151 ? -6.558 -9.987 -17.591 1.00 23.90 151 VAL D N 1
ATOM 6023 C CA . VAL D 1 151 ? -6.156 -10.695 -16.399 1.00 22.44 151 VAL D CA 1
ATOM 6024 C C . VAL D 1 151 ? -4.727 -11.190 -16.547 1.00 24.84 151 VAL D C 1
ATOM 6025 O O . VAL D 1 151 ? -3.909 -11.122 -15.607 1.00 23.65 151 VAL D O 1
ATOM 6029 N N . ASN D 1 152 ? -4.376 -11.651 -17.757 1.00 25.76 152 ASN D N 1
ATOM 6030 C CA . ASN D 1 152 ? -3.026 -12.134 -17.997 1.00 24.30 152 ASN D CA 1
ATOM 6031 C C . ASN D 1 152 ? -1.999 -11.032 -17.838 1.00 25.39 152 ASN D C 1
ATOM 6032 O O . ASN D 1 152 ? -0.908 -11.276 -17.307 1.00 26.21 152 ASN D O 1
ATOM 6037 N N . ARG D 1 153 ? -2.299 -9.804 -18.324 1.00 23.01 153 ARG D N 1
ATOM 6038 C CA . ARG D 1 153 ? -1.430 -8.676 -18.048 1.00 24.16 153 ARG D CA 1
ATOM 6039 C C . ARG D 1 153 ? -1.204 -8.455 -16.573 1.00 25.48 153 ARG D C 1
ATOM 6040 O O . ARG D 1 153 ? -0.088 -8.187 -16.104 1.00 24.31 153 ARG D O 1
ATOM 6048 N N . MET D 1 154 ? -2.287 -8.491 -15.815 1.00 23.43 154 MET D N 1
ATOM 6049 C CA . MET D 1 154 ? -2.182 -8.273 -14.365 1.00 26.34 154 MET D CA 1
ATOM 6050 C C . MET D 1 154 ? -1.341 -9.346 -13.704 1.00 25.72 154 MET D C 1
ATOM 6051 O O . MET D 1 154 ? -0.517 -9.043 -12.818 1.00 23.72 154 MET D O 1
ATOM 6056 N N . PHE D 1 155 ? -1.536 -10.620 -14.098 1.00 23.38 155 PHE D N 1
ATOM 6057 C CA . PHE D 1 155 ? -0.652 -11.680 -13.592 1.00 25.29 155 PHE D CA 1
ATOM 6058 C C . PHE D 1 155 ? 0.812 -11.369 -13.909 1.00 28.36 155 PHE D C 1
ATOM 6059 O O . PHE D 1 155 ? 1.678 -11.472 -13.038 1.00 28.75 155 PHE D O 1
ATOM 6067 N N . ALA D 1 156 ? 1.109 -11.016 -15.174 1.00 26.74 156 ALA D N 1
ATOM 6068 C CA . ALA D 1 156 ? 2.497 -10.810 -15.561 1.00 26.42 156 ALA D CA 1
ATOM 6069 C C . ALA D 1 156 ? 3.125 -9.668 -14.778 1.00 28.42 156 ALA D C 1
ATOM 6070 O O . ALA D 1 156 ? 4.275 -9.773 -14.320 1.00 27.66 156 ALA D O 1
ATOM 6072 N N . VAL D 1 157 ? 2.395 -8.572 -14.620 1.00 26.27 157 VAL D N 1
ATOM 6073 C CA . VAL D 1 157 ? 2.960 -7.418 -13.928 1.00 24.55 157 VAL D CA 1
ATOM 6074 C C . VAL D 1 157 ? 3.163 -7.733 -12.440 1.00 28.98 157 VAL D C 1
ATOM 6075 O O . VAL D 1 157 ? 4.159 -7.306 -11.828 1.00 29.13 157 VAL D O 1
ATOM 6079 N N . SER D 1 158 ? 2.234 -8.487 -11.847 1.00 24.39 158 SER D N 1
ATOM 6080 C CA . SER D 1 158 ? 2.413 -8.949 -10.472 1.00 31.14 158 SER D CA 1
ATOM 6081 C C . SER D 1 158 ? 3.709 -9.705 -10.316 1.00 29.36 158 SER D C 1
ATOM 6082 O O . SER D 1 158 ? 4.467 -9.475 -9.354 1.00 32.20 158 SER D O 1
ATOM 6085 N N . TYR D 1 159 ? 3.936 -10.695 -11.203 1.00 25.93 159 TYR D N 1
ATOM 6086 C CA . TYR D 1 159 ? 5.165 -11.481 -11.150 1.00 27.67 159 TYR D CA 1
ATOM 6087 C C . TYR D 1 159 ? 6.404 -10.620 -11.393 1.00 29.08 159 TYR D C 1
ATOM 6088 O O . TYR D 1 159 ? 7.443 -10.885 -10.790 1.00 30.99 159 TYR D O 1
ATOM 6097 N N . SER D 1 160 ? 6.297 -9.555 -12.216 1.00 26.08 160 SER D N 1
ATOM 6098 C CA . SER D 1 160 ? 7.417 -8.612 -12.365 1.00 27.68 160 SER D CA 1
ATOM 6099 C C . SER D 1 160 ? 7.683 -7.849 -11.077 1.00 31.44 160 SER D C 1
ATOM 6100 O O . SER D 1 160 ? 8.838 -7.614 -10.708 1.00 34.00 160 SER D O 1
ATOM 6103 N N . ALA D 1 161 ? 6.616 -7.418 -10.400 1.00 31.05 161 ALA D N 1
ATOM 6104 C CA . ALA D 1 161 ? 6.763 -6.674 -9.154 1.00 40.82 161 ALA D CA 1
ATOM 6105 C C . ALA D 1 161 ? 7.318 -7.557 -8.034 1.00 34.85 161 ALA D C 1
ATOM 6106 O O . ALA D 1 161 ? 8.073 -7.077 -7.182 1.00 36.11 161 ALA D O 1
ATOM 6108 N N . ILE D 1 162 ? 6.958 -8.840 -8.039 1.00 30.10 162 ILE D N 1
ATOM 6109 C CA . ILE D 1 162 ? 7.448 -9.743 -7.014 1.00 34.32 162 ILE D CA 1
ATOM 6110 C C . ILE D 1 162 ? 8.885 -10.179 -7.281 1.00 35.03 162 ILE D C 1
ATOM 6111 O O . ILE D 1 162 ? 9.701 -10.249 -6.350 1.00 34.42 162 ILE D O 1
ATOM 6116 N N . ASN D 1 163 ? 9.171 -10.556 -8.533 1.00 29.84 163 ASN D N 1
ATOM 6117 C CA . ASN D 1 163 ? 10.431 -11.239 -8.945 1.00 36.68 163 ASN D CA 1
ATOM 6118 C C . ASN D 1 163 ? 11.415 -10.389 -9.763 1.00 35.40 163 ASN D C 1
ATOM 6119 O O . ASN D 1 163 ? 12.450 -10.967 -10.138 1.00 42.03 163 ASN D O 1
ATOM 6124 N N . GLN D 1 164 ? 11.129 -9.110 -10.024 1.00 28.89 164 GLN D N 1
ATOM 6125 C CA . GLN D 1 164 ? 12.024 -8.180 -10.770 1.00 30.87 164 GLN D CA 1
ATOM 6126 C C . GLN D 1 164 ? 12.426 -8.730 -12.146 1.00 33.97 164 GLN D C 1
ATOM 6127 O O . GLN D 1 164 ? 13.626 -8.912 -12.370 1.00 39.87 164 GLN D O 1
ATOM 6133 N N . CYS D 1 165 ? 11.463 -9.043 -13.013 1.00 32.78 165 CYS D N 1
ATOM 6134 C CA . CYS D 1 165 ? 11.706 -9.519 -14.401 1.00 32.44 165 CYS D CA 1
ATOM 6135 C C . CYS D 1 165 ? 11.017 -8.573 -15.392 1.00 33.65 165 CYS D C 1
ATOM 6136 O O . CYS D 1 165 ? 10.229 -7.744 -14.961 1.00 28.35 165 CYS D O 1
ATOM 6139 N N . TYR D 1 166 ? 11.337 -8.668 -16.678 1.00 25.14 166 TYR D N 1
ATOM 6140 C CA . TYR D 1 166 ? 10.691 -7.857 -17.700 1.00 25.87 166 TYR D CA 1
ATOM 6141 C C . TYR D 1 166 ? 9.272 -8.338 -18.011 1.00 20.97 166 TYR D C 1
ATOM 6142 O O . TYR D 1 166 ? 8.982 -9.535 -17.921 1.00 27.37 166 TYR D O 1
ATOM 6151 N N . VAL D 1 167 ? 8.423 -7.404 -18.486 1.00 24.81 167 VAL D N 1
ATOM 6152 C CA . VAL D 1 167 ? 7.064 -7.720 -19.024 1.00 27.69 167 VAL D CA 1
ATOM 6153 C C . VAL D 1 167 ? 6.989 -7.148 -20.430 1.00 28.65 167 VAL D C 1
ATOM 6154 O O . VAL D 1 167 ? 6.994 -5.925 -20.603 1.00 26.44 167 VAL D O 1
ATOM 6158 N N . LYS D 1 168 ? 6.986 -8.030 -21.447 1.00 27.92 168 LYS D N 1
ATOM 6159 C CA . LYS D 1 168 ? 7.028 -7.637 -22.834 1.00 27.13 168 LYS D CA 1
ATOM 6160 C C . LYS D 1 168 ? 5.644 -7.925 -23.408 1.00 26.27 168 LYS D C 1
ATOM 6161 O O . LYS D 1 168 ? 5.199 -9.082 -23.384 1.00 26.22 168 LYS D O 1
ATOM 6167 N N . ILE D 1 169 ? 4.971 -6.892 -23.927 1.00 24.44 169 ILE D N 1
ATOM 6168 C CA . ILE D 1 169 ? 3.659 -7.063 -24.570 1.00 24.75 169 ILE D CA 1
ATOM 6169 C C . ILE D 1 169 ? 3.846 -6.902 -26.065 1.00 25.53 169 ILE D C 1
ATOM 6170 O O . ILE D 1 169 ? 4.286 -5.849 -26.537 1.00 27.32 169 ILE D O 1
ATOM 6175 N N . ILE D 1 170 ? 3.523 -7.957 -26.785 1.00 27.51 170 ILE D N 1
ATOM 6176 C CA . ILE D 1 170 ? 3.622 -7.951 -28.262 1.00 30.19 170 ILE D CA 1
ATOM 6177 C C . ILE D 1 170 ? 2.208 -7.809 -28.814 1.00 30.11 170 ILE D C 1
ATOM 6178 O O . ILE D 1 170 ? 1.419 -8.686 -28.650 1.00 26.38 170 ILE D O 1
ATOM 6183 N N . ASP D 1 171 ? 1.950 -6.654 -29.437 1.00 25.93 171 ASP D N 1
ATOM 6184 C CA . ASP D 1 171 ? 0.610 -6.291 -29.971 1.00 25.55 171 ASP D CA 1
ATOM 6185 C C . ASP D 1 171 ? 0.352 -6.930 -31.340 1.00 30.09 171 ASP D C 1
ATOM 6186 O O . ASP D 1 171 ? 0.952 -6.479 -32.336 1.00 24.45 171 ASP D O 1
ATOM 6191 N N . LEU D 1 172 ? -0.516 -7.944 -31.359 1.00 26.35 172 LEU D N 1
ATOM 6192 C CA . LEU D 1 172 ? -0.971 -8.623 -32.590 1.00 25.95 172 LEU D CA 1
ATOM 6193 C C . LEU D 1 172 ? -2.469 -8.340 -32.786 1.00 24.23 172 LEU D C 1
ATOM 6194 O O . LEU D 1 172 ? -3.110 -9.167 -33.347 1.00 30.31 172 LEU D O 1
ATOM 6199 N N . THR D 1 173 ? -2.964 -7.170 -32.384 1.00 27.01 173 THR D N 1
ATOM 6200 C CA . THR D 1 173 ? -4.387 -6.877 -32.474 1.00 28.84 173 THR D CA 1
ATOM 6201 C C . THR D 1 173 ? -4.776 -6.213 -33.789 1.00 33.37 173 THR D C 1
ATOM 6202 O O . THR D 1 173 ? -5.972 -6.072 -34.064 1.00 33.81 173 THR D O 1
ATOM 6206 N N . TRP D 1 174 ? -3.802 -5.757 -34.563 1.00 28.25 174 TRP D N 1
ATOM 6207 C CA . TRP D 1 174 ? -4.047 -5.050 -35.796 1.00 28.12 174 TRP D CA 1
ATOM 6208 C C . TRP D 1 174 ? -4.509 -6.039 -36.852 1.00 26.93 174 TRP D C 1
ATOM 6209 O O . TRP D 1 174 ? -4.349 -7.272 -36.707 1.00 25.87 174 TRP D O 1
ATOM 6220 N N . PRO D 1 175 ? -5.176 -5.552 -37.896 1.00 29.83 175 PRO D N 1
ATOM 6221 C CA . PRO D 1 175 ? -5.738 -6.477 -38.893 1.00 29.14 175 PRO D CA 1
ATOM 6222 C C . PRO D 1 175 ? -4.681 -7.118 -39.774 1.00 29.17 175 PRO D C 1
ATOM 6223 O O . PRO D 1 175 ? -3.781 -6.449 -40.270 1.00 31.87 175 PRO D O 1
ATOM 6227 N N . GLN D 1 176 ? -4.813 -8.411 -39.992 1.00 30.15 176 GLN D N 1
ATOM 6228 C CA . GLN D 1 176 ? -3.903 -9.092 -40.904 1.00 36.32 176 GLN D CA 1
ATOM 6229 C C . GLN D 1 176 ? -4.294 -8.817 -42.362 1.00 42.10 176 GLN D C 1
ATOM 6230 O O . GLN D 1 176 ? -5.471 -8.878 -42.726 1.00 40.16 176 GLN D O 1
ATOM 6236 N N . GLU D 1 177 ? -3.287 -8.540 -43.172 1.00 35.64 177 GLU D N 1
ATOM 6237 C CA . GLU D 1 177 ? -3.408 -8.375 -44.624 1.00 43.13 177 GLU D CA 1
ATOM 6238 C C . GLU D 1 177 ? -3.192 -9.670 -45.376 1.00 50.21 177 GLU D C 1
ATOM 6239 O O . GLU D 1 177 ? -3.695 -9.815 -46.499 1.00 57.61 177 GLU D O 1
ATOM 6245 N N . TYR D 1 178 ? -2.459 -10.608 -44.801 1.00 38.63 178 TYR D N 1
ATOM 6246 C CA . TYR D 1 178 ? -2.291 -11.939 -45.423 1.00 40.12 178 TYR D CA 1
ATOM 6247 C C . TYR D 1 178 ? -2.238 -12.975 -44.312 1.00 51.81 178 TYR D C 1
ATOM 6248 O O . TYR D 1 178 ? -1.980 -12.616 -43.154 1.00 47.00 178 TYR D O 1
ATOM 6257 N N . GLU D 1 179 ? -2.455 -14.234 -44.674 1.00 42.09 179 GLU D N 1
ATOM 6258 C CA . GLU D 1 179 ? -2.469 -15.351 -43.707 1.00 60.03 179 GLU D CA 1
ATOM 6259 C C . GLU D 1 179 ? -1.057 -15.471 -43.117 1.00 49.35 179 GLU D C 1
ATOM 6260 O O . GLU D 1 179 ? -0.101 -15.323 -43.909 1.00 42.60 179 GLU D O 1
ATOM 6266 N N . PHE D 1 180 ? -0.941 -15.667 -41.787 1.00 50.33 180 PHE D N 1
ATOM 6267 C CA . PHE D 1 180 ? 0.291 -15.864 -40.971 1.00 46.54 180 PHE D CA 1
ATOM 6268 C C . PHE D 1 180 ? 1.073 -14.553 -40.789 1.00 35.70 180 PHE D C 1
ATOM 6269 O O . PHE D 1 180 ? 2.213 -14.644 -40.307 1.00 34.43 180 PHE D O 1
ATOM 6277 N N . GLN D 1 181 ? 0.515 -13.376 -41.097 1.00 31.72 181 GLN D N 1
ATOM 6278 C CA . GLN D 1 181 ? 1.247 -12.139 -40.845 1.00 33.96 181 GLN D CA 1
ATOM 6279 C C . GLN D 1 181 ? 1.513 -11.931 -39.350 1.00 28.58 181 GLN D C 1
ATOM 6280 O O . GLN D 1 181 ? 2.610 -11.491 -38.957 1.00 29.12 181 GLN D O 1
ATOM 6286 N N . HIS D 1 182 ? 0.513 -12.186 -38.520 1.00 24.17 182 HIS D N 1
ATOM 6287 C CA . HIS D 1 182 ? 0.674 -12.065 -37.045 1.00 25.49 182 HIS D CA 1
ATOM 6288 C C . HIS D 1 182 ? 1.797 -12.980 -36.556 1.00 29.19 182 HIS D C 1
ATOM 6289 O O . HIS D 1 182 ? 2.725 -12.526 -35.876 1.00 30.30 182 HIS D O 1
ATOM 6296 N N . THR D 1 183 ? 1.774 -14.256 -36.991 1.00 30.76 183 THR D N 1
ATOM 6297 C CA . THR D 1 183 ? 2.774 -15.222 -36.549 1.00 33.28 183 THR D CA 1
ATOM 6298 C C . THR D 1 183 ? 4.172 -14.779 -36.939 1.00 35.18 183 THR D C 1
ATOM 6299 O O . THR D 1 183 ? 5.105 -14.767 -36.133 1.00 27.45 183 THR D O 1
ATOM 6303 N N . GLU D 1 184 ? 4.328 -14.376 -38.186 1.00 30.99 184 GLU D N 1
ATOM 6304 C CA . GLU D 1 184 ? 5.635 -13.966 -38.691 1.00 37.31 184 GLU D CA 1
ATOM 6305 C C . GLU D 1 184 ? 6.135 -12.697 -38.003 1.00 31.31 184 GLU D C 1
ATOM 6306 O O . GLU D 1 184 ? 7.327 -12.589 -37.700 1.00 30.59 184 GLU D O 1
ATOM 6312 N N . TYR D 1 185 ? 5.261 -11.758 -37.688 1.00 26.77 185 TYR D N 1
ATOM 6313 C CA . TYR D 1 185 ? 5.673 -10.565 -36.968 1.00 31.37 185 TYR D CA 1
ATOM 6314 C C . TYR D 1 185 ? 6.160 -10.922 -35.559 1.00 26.54 185 TYR D C 1
ATOM 6315 O O . TYR D 1 185 ? 7.203 -10.425 -35.108 1.00 28.06 185 TYR D O 1
ATOM 6324 N N . ALA D 1 186 ? 5.447 -11.784 -34.868 1.00 26.17 186 ALA D N 1
ATOM 6325 C CA . ALA D 1 186 ? 5.807 -12.116 -33.485 1.00 29.59 186 ALA D CA 1
ATOM 6326 C C . ALA D 1 186 ? 7.129 -12.877 -33.427 1.00 24.98 186 ALA D C 1
ATOM 6327 O O . ALA D 1 186 ? 8.008 -12.546 -32.620 1.00 25.07 186 ALA D O 1
ATOM 6329 N N . VAL D 1 187 ? 7.317 -13.838 -34.344 1.00 25.68 187 VAL D N 1
ATOM 6330 C CA . VAL D 1 187 ? 8.579 -14.568 -34.425 1.00 27.29 187 VAL D CA 1
ATOM 6331 C C . VAL D 1 187 ? 9.742 -13.607 -34.605 1.00 30.97 187 VAL D C 1
ATOM 6332 O O . VAL D 1 187 ? 10.758 -13.677 -33.899 1.00 28.37 187 VAL D O 1
ATOM 6336 N N . ASN D 1 188 ? 9.629 -12.714 -35.593 1.00 28.35 188 ASN D N 1
ATOM 6337 C CA . ASN D 1 188 ? 10.692 -11.737 -35.861 1.00 28.83 188 ASN D CA 1
ATOM 6338 C C . ASN D 1 188 ? 10.932 -10.801 -34.689 1.00 30.86 188 ASN D C 1
ATOM 6339 O O . ASN D 1 188 ? 12.082 -10.445 -34.398 1.00 31.26 188 ASN D O 1
ATOM 6344 N N . LYS D 1 189 ? 9.860 -10.351 -34.021 1.00 30.71 189 LYS D N 1
ATOM 6345 C CA . LYS D 1 189 ? 10.053 -9.491 -32.868 1.00 26.51 189 LYS D CA 1
ATOM 6346 C C . LYS D 1 189 ? 10.781 -10.245 -31.744 1.00 26.26 189 LYS D C 1
ATOM 6347 O O . LYS D 1 189 ? 11.633 -9.669 -31.058 1.00 29.84 189 LYS D O 1
ATOM 6353 N N . ILE D 1 190 ? 10.446 -11.518 -31.527 1.00 26.41 190 ILE D N 1
ATOM 6354 C CA . ILE D 1 190 ? 11.088 -12.243 -30.435 1.00 24.10 190 ILE D CA 1
ATOM 6355 C C . ILE D 1 190 ? 12.551 -12.533 -30.772 1.00 31.66 190 ILE D C 1
ATOM 6356 O O . ILE D 1 190 ? 13.434 -12.469 -29.897 1.00 28.63 190 ILE D O 1
ATOM 6361 N N . ILE D 1 191 ? 12.839 -12.821 -32.040 1.00 29.25 191 ILE D N 1
ATOM 6362 C CA . ILE D 1 191 ? 14.237 -13.040 -32.442 1.00 29.94 191 ILE D CA 1
ATOM 6363 C C . ILE D 1 191 ? 15.025 -11.750 -32.280 1.00 31.98 191 ILE D C 1
ATOM 6364 O O . ILE D 1 191 ? 16.163 -11.761 -31.798 1.00 34.23 191 ILE D O 1
ATOM 6369 N N . GLU D 1 192 ? 14.433 -10.617 -32.687 1.00 31.88 192 GLU D N 1
ATOM 6370 C CA . GLU D 1 192 ? 15.122 -9.345 -32.547 1.00 38.99 192 GLU D CA 1
ATOM 6371 C C . GLU D 1 192 ? 15.480 -9.081 -31.099 1.00 38.48 192 GLU D C 1
ATOM 6372 O O . GLU D 1 192 ? 16.576 -8.592 -30.813 1.00 38.61 192 GLU D O 1
ATOM 6378 N N . MET D 1 193 ? 14.574 -9.410 -30.161 1.00 35.09 193 MET D N 1
ATOM 6379 C CA . MET D 1 193 ? 14.841 -9.225 -28.743 1.00 35.32 193 MET D CA 1
ATOM 6380 C C . MET D 1 193 ? 16.024 -10.071 -28.286 1.00 41.40 193 MET D C 1
ATOM 6381 O O . MET D 1 193 ? 16.953 -9.566 -27.652 1.00 38.92 193 MET D O 1
ATOM 6386 N N . LEU D 1 194 ? 15.970 -11.359 -28.594 1.00 32.95 194 LEU D N 1
ATOM 6387 C CA . LEU D 1 194 ? 17.013 -12.297 -28.203 1.00 38.02 194 LEU D CA 1
ATOM 6388 C C . LEU D 1 194 ? 18.378 -11.892 -28.757 1.00 40.61 194 LEU D C 1
ATOM 6389 O O . LEU D 1 194 ? 19.391 -12.138 -28.119 1.00 40.45 194 LEU D O 1
ATOM 6394 N N . ASN D 1 195 ? 18.429 -11.280 -29.938 1.00 36.63 195 ASN D N 1
ATOM 6395 C CA . ASN D 1 195 ? 19.695 -10.881 -30.531 1.00 31.74 195 ASN D CA 1
ATOM 6396 C C . ASN D 1 195 ? 20.070 -9.434 -30.239 1.00 38.42 195 ASN D C 1
ATOM 6397 O O . ASN D 1 195 ? 21.049 -8.924 -30.788 1.00 43.70 195 ASN D O 1
ATOM 6402 N N . PHE D 1 196 ? 19.326 -8.759 -29.374 1.00 37.00 196 PHE D N 1
ATOM 6403 C CA . PHE D 1 196 ? 19.588 -7.345 -29.153 1.00 42.60 196 PHE D CA 1
ATOM 6404 C C . PHE D 1 196 ? 20.990 -7.169 -28.558 1.00 47.43 196 PHE D C 1
ATOM 6405 O O . PHE D 1 196 ? 21.321 -7.848 -27.579 1.00 43.96 196 PHE D O 1
ATOM 6413 N N . MET E 1 1 ? 4.005 12.301 6.803 1.00 62.41 1 MET E N 1
ATOM 6414 C CA . MET E 1 1 ? 3.547 11.292 5.820 1.00 49.85 1 MET E CA 1
ATOM 6415 C C . MET E 1 1 ? 4.592 11.174 4.741 1.00 46.35 1 MET E C 1
ATOM 6416 O O . MET E 1 1 ? 5.325 12.122 4.481 1.00 43.15 1 MET E O 1
ATOM 6421 N N . ARG E 1 2 ? 4.694 9.987 4.131 1.00 45.08 2 ARG E N 1
ATOM 6422 C CA . ARG E 1 2 ? 5.660 9.760 3.070 1.00 38.68 2 ARG E CA 1
ATOM 6423 C C . ARG E 1 2 ? 4.947 9.116 1.869 1.00 34.96 2 ARG E C 1
ATOM 6424 O O . ARG E 1 2 ? 4.170 8.177 2.042 1.00 31.74 2 ARG E O 1
ATOM 6432 N N . PHE E 1 3 ? 5.225 9.624 0.688 1.00 34.62 3 PHE E N 1
ATOM 6433 C CA . PHE E 1 3 ? 4.555 9.099 -0.518 1.00 34.07 3 PHE E CA 1
ATOM 6434 C C . PHE E 1 3 ? 5.558 8.934 -1.639 1.00 36.89 3 PHE E C 1
ATOM 6435 O O . PHE E 1 3 ? 6.458 9.757 -1.810 1.00 31.85 3 PHE E O 1
ATOM 6443 N N . ILE E 1 4 ? 5.364 7.870 -2.452 1.00 27.33 4 ILE E N 1
ATOM 6444 C CA . ILE E 1 4 ? 6.157 7.677 -3.659 1.00 28.33 4 ILE E CA 1
ATOM 6445 C C . ILE E 1 4 ? 5.374 8.339 -4.771 1.00 27.86 4 ILE E C 1
ATOM 6446 O O . ILE E 1 4 ? 4.160 8.143 -4.858 1.00 33.01 4 ILE E O 1
ATOM 6451 N N . LEU E 1 5 ? 6.027 9.229 -5.534 1.00 33.74 5 LEU E N 1
ATOM 6452 C CA . LEU E 1 5 ? 5.355 10.009 -6.550 1.00 27.54 5 LEU E CA 1
ATOM 6453 C C . LEU E 1 5 ? 5.874 9.560 -7.914 1.00 29.17 5 LEU E C 1
ATOM 6454 O O . LEU E 1 5 ? 7.101 9.531 -8.142 1.00 30.41 5 LEU E O 1
ATOM 6459 N N . THR E 1 6 ? 4.960 9.214 -8.811 1.00 28.98 6 THR E N 1
ATOM 6460 C CA . THR E 1 6 ? 5.379 8.546 -10.041 1.00 30.28 6 THR E CA 1
ATOM 6461 C C . THR E 1 6 ? 4.537 9.000 -11.222 1.00 29.95 6 THR E C 1
ATOM 6462 O O . THR E 1 6 ? 3.472 9.613 -11.060 1.00 28.16 6 THR E O 1
ATOM 6466 N N . GLY E 1 7 ? 5.018 8.651 -12.403 1.00 29.30 7 GLY E N 1
ATOM 6467 C CA . GLY E 1 7 ? 4.345 8.997 -13.656 1.00 27.23 7 GLY E CA 1
ATOM 6468 C C . GLY E 1 7 ? 5.262 8.687 -14.825 1.00 30.71 7 GLY E C 1
ATOM 6469 O O . GLY E 1 7 ? 6.460 8.452 -14.658 1.00 29.90 7 GLY E O 1
ATOM 6470 N N . VAL E 1 8 ? 4.696 8.677 -16.032 1.00 33.72 8 VAL E N 1
ATOM 6471 C CA . VAL E 1 8 ? 5.537 8.323 -17.182 1.00 29.56 8 VAL E CA 1
ATOM 6472 C C . VAL E 1 8 ? 6.592 9.399 -17.411 1.00 35.19 8 VAL E C 1
ATOM 6473 O O . VAL E 1 8 ? 6.371 10.560 -17.048 1.00 30.33 8 VAL E O 1
ATOM 6477 N N . PRO E 1 9 ? 7.733 9.096 -18.017 1.00 31.46 9 PRO E N 1
ATOM 6478 C CA . PRO E 1 9 ? 8.805 10.106 -18.077 1.00 38.86 9 PRO E CA 1
ATOM 6479 C C . PRO E 1 9 ? 8.480 11.295 -18.973 1.00 41.34 9 PRO E C 1
ATOM 6480 O O . PRO E 1 9 ? 7.684 11.210 -19.913 1.00 36.45 9 PRO E O 1
ATOM 6484 N N . GLY E 1 10 ? 9.047 12.444 -18.598 1.00 44.10 10 GLY E N 1
ATOM 6485 C CA . GLY E 1 10 ? 9.032 13.635 -19.428 1.00 40.42 10 GLY E CA 1
ATOM 6486 C C . GLY E 1 10 ? 7.709 14.344 -19.538 1.00 45.58 10 GLY E C 1
ATOM 6487 O O . GLY E 1 10 ? 7.542 15.172 -20.437 1.00 46.68 10 GLY E O 1
ATOM 6488 N N . ALA E 1 11 ? 6.751 14.040 -18.672 1.00 41.02 11 ALA E N 1
ATOM 6489 C CA . ALA E 1 11 ? 5.408 14.586 -18.805 1.00 45.09 11 ALA E CA 1
ATOM 6490 C C . ALA E 1 11 ? 5.096 15.703 -17.817 1.00 42.92 11 ALA E C 1
ATOM 6491 O O . ALA E 1 11 ? 3.964 16.194 -17.803 1.00 44.22 11 ALA E O 1
ATOM 6493 N N . GLY E 1 12 ? 6.025 16.049 -16.929 1.00 46.21 12 GLY E N 1
ATOM 6494 C CA . GLY E 1 12 ? 5.752 17.107 -15.978 1.00 49.49 12 GLY E CA 1
ATOM 6495 C C . GLY E 1 12 ? 5.824 16.678 -14.524 1.00 49.48 12 GLY E C 1
ATOM 6496 O O . GLY E 1 12 ? 5.502 17.455 -13.619 1.00 43.98 12 GLY E O 1
ATOM 6497 N N . LYS E 1 13 ? 6.295 15.454 -14.283 1.00 41.51 13 LYS E N 1
ATOM 6498 C CA . LYS E 1 13 ? 6.433 14.984 -12.911 1.00 44.38 13 LYS E CA 1
ATOM 6499 C C . LYS E 1 13 ? 7.484 15.779 -12.164 1.00 41.01 13 LYS E C 1
ATOM 6500 O O . LYS E 1 13 ? 7.300 16.101 -10.983 1.00 34.90 13 LYS E O 1
ATOM 6506 N N . THR E 1 14 ? 8.635 16.008 -12.810 1.00 44.25 14 THR E N 1
ATOM 6507 C CA . THR E 1 14 ? 9.719 16.768 -12.199 1.00 54.14 14 THR E CA 1
ATOM 6508 C C . THR E 1 14 ? 9.248 18.162 -11.814 1.00 48.97 14 THR E C 1
ATOM 6509 O O . THR E 1 14 ? 9.629 18.691 -10.766 1.00 51.53 14 THR E O 1
ATOM 6513 N N . THR E 1 15 ? 8.406 18.751 -12.654 1.00 44.64 15 THR E N 1
ATOM 6514 C CA . THR E 1 15 ? 7.883 20.083 -12.409 1.00 52.73 15 THR E CA 1
ATOM 6515 C C . THR E 1 15 ? 6.940 20.091 -11.217 1.00 60.93 15 THR E C 1
ATOM 6516 O O . THR E 1 15 ? 6.952 21.039 -10.413 1.00 45.65 15 THR E O 1
ATOM 6520 N N . VAL E 1 16 ? 6.074 19.086 -11.113 1.00 47.01 16 VAL E N 1
ATOM 6521 C CA . VAL E 1 16 ? 5.250 18.970 -9.924 1.00 49.14 16 VAL E CA 1
ATOM 6522 C C . VAL E 1 16 ? 6.132 18.881 -8.696 1.00 46.05 16 VAL E C 1
ATOM 6523 O O . VAL E 1 16 ? 5.893 19.562 -7.686 1.00 46.52 16 VAL E O 1
ATOM 6527 N N . CYS E 1 17 ? 7.204 18.091 -8.785 1.00 37.81 17 CYS E N 1
ATOM 6528 C CA . CYS E 1 17 ? 8.099 17.939 -7.652 1.00 44.90 17 CYS E CA 1
ATOM 6529 C C . CYS E 1 17 ? 8.682 19.277 -7.223 1.00 57.36 17 CYS E C 1
ATOM 6530 O O . CYS E 1 17 ? 8.647 19.636 -6.039 1.00 45.17 17 CYS E O 1
ATOM 6533 N N . ASN E 1 18 ? 9.278 19.996 -8.167 1.00 50.64 18 ASN E N 1
ATOM 6534 C CA . ASN E 1 18 ? 9.911 21.270 -7.837 1.00 61.08 18 ASN E CA 1
ATOM 6535 C C . ASN E 1 18 ? 8.907 22.252 -7.248 1.00 51.61 18 ASN E C 1
ATOM 6536 O O . ASN E 1 18 ? 9.204 22.929 -6.255 1.00 62.26 18 ASN E O 1
ATOM 6541 N N . LYS E 1 19 ? 7.708 22.341 -7.824 1.00 41.11 19 LYS E N 1
ATOM 6542 C CA . LYS E 1 19 ? 6.728 23.290 -7.313 1.00 52.58 19 LYS E CA 1
ATOM 6543 C C . LYS E 1 19 ? 6.123 22.881 -5.968 1.00 71.18 19 LYS E C 1
ATOM 6544 O O . LYS E 1 19 ? 5.642 23.765 -5.236 1.00 50.03 19 LYS E O 1
ATOM 6550 N N . LEU E 1 20 ? 6.104 21.578 -5.645 1.00 55.30 20 LEU E N 1
ATOM 6551 C CA . LEU E 1 20 ? 5.771 21.161 -4.288 1.00 60.51 20 LEU E CA 1
ATOM 6552 C C . LEU E 1 20 ? 6.798 21.681 -3.299 1.00 54.52 20 LEU E C 1
ATOM 6553 O O . LEU E 1 20 ? 6.443 22.273 -2.278 1.00 56.45 20 LEU E O 1
ATOM 6558 N N . ALA E 1 21 ? 8.077 21.421 -3.562 1.00 48.07 21 ALA E N 1
ATOM 6559 C CA . ALA E 1 21 ? 9.106 21.876 -2.645 1.00 59.40 21 ALA E CA 1
ATOM 6560 C C . ALA E 1 21 ? 9.129 23.401 -2.560 1.00 64.58 21 ALA E C 1
ATOM 6561 O O . ALA E 1 21 ? 9.548 23.948 -1.533 1.00 70.26 21 ALA E O 1
ATOM 6563 N N . GLU E 1 22 ? 8.628 24.088 -3.585 1.00 60.07 22 GLU E N 1
ATOM 6564 C CA . GLU E 1 22 ? 8.582 25.548 -3.624 1.00 71.34 22 GLU E CA 1
ATOM 6565 C C . GLU E 1 22 ? 7.322 26.128 -2.982 1.00 73.60 22 GLU E C 1
ATOM 6566 O O . GLU E 1 22 ? 7.115 27.344 -3.044 1.00 75.02 22 GLU E O 1
ATOM 6572 N N . LYS E 1 23 ? 6.449 25.290 -2.407 1.00 53.83 23 LYS E N 1
ATOM 6573 C CA . LYS E 1 23 ? 5.149 25.779 -1.958 1.00 56.01 23 LYS E CA 1
ATOM 6574 C C . LYS E 1 23 ? 4.707 25.165 -0.629 1.00 54.86 23 LYS E C 1
ATOM 6575 O O . LYS E 1 23 ? 3.598 25.460 -0.163 1.00 48.68 23 LYS E O 1
ATOM 6581 N N . MET E 1 24 ? 5.557 24.376 0.007 1.00 57.83 24 MET E N 1
ATOM 6582 C CA . MET E 1 24 ? 5.249 23.724 1.271 1.00 65.82 24 MET E CA 1
ATOM 6583 C C . MET E 1 24 ? 6.515 23.740 2.112 1.00 62.14 24 MET E C 1
ATOM 6584 O O . MET E 1 24 ? 7.580 23.377 1.607 1.00 58.45 24 MET E O 1
ATOM 6589 N N . SER E 1 25 ? 6.410 24.123 3.394 1.00 57.77 25 SER E N 1
ATOM 6590 C CA . SER E 1 25 ? 7.627 24.314 4.173 1.00 59.66 25 SER E CA 1
ATOM 6591 C C . SER E 1 25 ? 8.127 23.011 4.826 1.00 54.52 25 SER E C 1
ATOM 6592 O O . SER E 1 25 ? 9.312 22.704 4.776 1.00 59.79 25 SER E O 1
ATOM 6595 N N . ASN E 1 26 ? 7.241 22.256 5.465 1.00 44.34 26 ASN E N 1
ATOM 6596 C CA . ASN E 1 26 ? 7.687 21.036 6.151 1.00 59.01 26 ASN E CA 1
ATOM 6597 C C . ASN E 1 26 ? 7.574 19.832 5.199 1.00 55.44 26 ASN E C 1
ATOM 6598 O O . ASN E 1 26 ? 6.842 18.893 5.431 1.00 59.37 26 ASN E O 1
ATOM 6603 N N . LEU E 1 27 ? 8.340 19.899 4.115 1.00 58.85 27 LEU E N 1
ATOM 6604 C CA . LEU E 1 27 ? 8.314 18.896 3.054 1.00 44.61 27 LEU E CA 1
ATOM 6605 C C . LEU E 1 27 ? 9.719 18.714 2.518 1.00 46.38 27 LEU E C 1
ATOM 6606 O O . LEU E 1 27 ? 10.394 19.703 2.221 1.00 55.84 27 LEU E O 1
ATOM 6611 N N . SER E 1 28 ? 10.169 17.469 2.402 1.00 41.48 28 SER E N 1
ATOM 6612 C CA . SER E 1 28 ? 11.373 17.154 1.638 1.00 40.18 28 SER E CA 1
ATOM 6613 C C . SER E 1 28 ? 10.940 16.431 0.367 1.00 48.41 28 SER E C 1
ATOM 6614 O O . SER E 1 28 ? 10.100 15.532 0.430 1.00 43.15 28 SER E O 1
ATOM 6617 N N . VAL E 1 29 ? 11.474 16.851 -0.775 1.00 42.30 29 VAL E N 1
ATOM 6618 C CA . VAL E 1 29 ? 11.216 16.225 -2.078 1.00 43.13 29 VAL E CA 1
ATOM 6619 C C . VAL E 1 29 ? 12.559 15.701 -2.553 1.00 56.64 29 VAL E C 1
ATOM 6620 O O . VAL E 1 29 ? 13.495 16.481 -2.753 1.00 57.77 29 VAL E O 1
ATOM 6624 N N . VAL E 1 30 ? 12.680 14.372 -2.674 1.00 38.58 30 VAL E N 1
ATOM 6625 C CA . VAL E 1 30 ? 13.890 13.706 -3.112 1.00 47.25 30 VAL E CA 1
ATOM 6626 C C . VAL E 1 30 ? 13.593 12.950 -4.403 1.00 55.78 30 VAL E C 1
ATOM 6627 O O . VAL E 1 30 ? 12.497 12.421 -4.603 1.00 39.54 30 VAL E O 1
ATOM 6631 N N . ASN E 1 31 ? 14.577 12.923 -5.287 1.00 41.70 31 ASN E N 1
ATOM 6632 C CA . ASN E 1 31 ? 14.533 12.112 -6.492 1.00 48.28 31 ASN E CA 1
ATOM 6633 C C . ASN E 1 31 ? 15.366 10.861 -6.252 1.00 42.48 31 ASN E C 1
ATOM 6634 O O . ASN E 1 31 ? 16.566 10.945 -5.979 1.00 44.77 31 ASN E O 1
ATOM 6639 N N . TYR E 1 32 ? 14.719 9.693 -6.334 1.00 41.28 32 TYR E N 1
ATOM 6640 C CA . TYR E 1 32 ? 15.399 8.448 -5.990 1.00 40.59 32 TYR E CA 1
ATOM 6641 C C . TYR E 1 32 ? 16.585 8.209 -6.918 1.00 50.06 32 TYR E C 1
ATOM 6642 O O . TYR E 1 32 ? 17.659 7.765 -6.474 1.00 42.57 32 TYR E O 1
ATOM 6651 N N . GLY E 1 33 ? 16.416 8.533 -8.205 1.00 53.81 33 GLY E N 1
ATOM 6652 C CA . GLY E 1 33 ? 17.509 8.385 -9.153 1.00 59.70 33 GLY E CA 1
ATOM 6653 C C . GLY E 1 33 ? 18.688 9.267 -8.796 1.00 61.09 33 GLY E C 1
ATOM 6654 O O . GLY E 1 33 ? 19.838 8.830 -8.847 1.00 56.89 33 GLY E O 1
ATOM 6655 N N . ASP E 1 34 ? 18.414 10.510 -8.400 1.00 59.30 34 ASP E N 1
ATOM 6656 C CA . ASP E 1 34 ? 19.493 11.408 -7.993 1.00 61.10 34 ASP E CA 1
ATOM 6657 C C . ASP E 1 34 ? 20.283 10.823 -6.840 1.00 52.50 34 ASP E C 1
ATOM 6658 O O . ASP E 1 34 ? 21.514 10.839 -6.848 1.00 55.38 34 ASP E O 1
ATOM 6663 N N . VAL E 1 35 ? 19.588 10.260 -5.851 1.00 50.69 35 VAL E N 1
ATOM 6664 C CA . VAL E 1 35 ? 20.277 9.707 -4.696 1.00 52.18 35 VAL E CA 1
ATOM 6665 C C . VAL E 1 35 ? 21.091 8.481 -5.083 1.00 58.60 35 VAL E C 1
ATOM 6666 O O . VAL E 1 35 ? 22.204 8.273 -4.579 1.00 58.09 35 VAL E O 1
ATOM 6670 N N . ILE E 1 36 ? 20.537 7.627 -5.947 1.00 63.96 36 ILE E N 1
ATOM 6671 C CA . ILE E 1 36 ? 21.267 6.452 -6.414 1.00 64.36 36 ILE E CA 1
ATOM 6672 C C . ILE E 1 36 ? 22.518 6.864 -7.185 1.00 72.55 36 ILE E C 1
ATOM 6673 O O . ILE E 1 36 ? 23.564 6.214 -7.083 1.00 71.25 36 ILE E O 1
ATOM 6678 N N . PHE E 1 37 ? 22.422 7.924 -7.994 1.00 65.47 37 PHE E N 1
ATOM 6679 C CA . PHE E 1 37 ? 23.599 8.435 -8.700 1.00 67.53 37 PHE E CA 1
ATOM 6680 C C . PHE E 1 37 ? 24.688 8.864 -7.727 1.00 71.57 37 PHE E C 1
ATOM 6681 O O . PHE E 1 37 ? 25.879 8.666 -7.991 1.00 71.33 37 PHE E O 1
ATOM 6689 N N . GLU E 1 38 ? 24.299 9.461 -6.596 1.00 72.98 38 GLU E N 1
ATOM 6690 C CA . GLU E 1 38 ? 25.282 10.034 -5.682 1.00 75.27 38 GLU E CA 1
ATOM 6691 C C . GLU E 1 38 ? 25.937 8.961 -4.815 1.00 78.44 38 GLU E C 1
ATOM 6692 O O . GLU E 1 38 ? 27.124 9.064 -4.490 1.00 80.70 38 GLU E O 1
ATOM 6698 N N . GLU E 1 39 ? 25.186 7.930 -4.427 1.00 79.72 39 GLU E N 1
ATOM 6699 C CA . GLU E 1 39 ? 25.792 6.847 -3.653 1.00 80.02 39 GLU E CA 1
ATOM 6700 C C . GLU E 1 39 ? 26.614 5.915 -4.533 1.00 78.94 39 GLU E C 1
ATOM 6701 O O . GLU E 1 39 ? 27.498 5.218 -4.024 1.00 91.57 39 GLU E O 1
ATOM 6707 N N . ALA E 1 40 ? 26.357 5.897 -5.835 1.00 75.20 40 ALA E N 1
ATOM 6708 C CA . ALA E 1 40 ? 27.173 5.103 -6.742 1.00 81.78 40 ALA E CA 1
ATOM 6709 C C . ALA E 1 40 ? 28.516 5.769 -7.012 1.00 92.69 40 ALA E C 1
ATOM 6710 O O . ALA E 1 40 ? 29.505 5.079 -7.287 1.00 92.96 40 ALA E O 1
ATOM 6712 N N . LYS E 1 41 ? 28.573 7.099 -6.930 1.00 91.29 41 LYS E N 1
ATOM 6713 C CA . LYS E 1 41 ? 29.795 7.844 -7.205 1.00 90.74 41 LYS E CA 1
ATOM 6714 C C . LYS E 1 41 ? 30.740 7.887 -6.018 1.00 88.85 41 LYS E C 1
ATOM 6715 O O . LYS E 1 41 ? 31.732 8.624 -6.062 1.00 98.67 41 LYS E O 1
ATOM 6721 N N . LYS E 1 42 ? 30.461 7.137 -4.963 1.00 89.07 42 LYS E N 1
ATOM 6722 C CA . LYS E 1 42 ? 31.349 7.115 -3.808 1.00 86.84 42 LYS E CA 1
ATOM 6723 C C . LYS E 1 42 ? 31.998 5.775 -3.585 1.00 97.49 42 LYS E C 1
ATOM 6724 O O . LYS E 1 42 ? 33.189 5.731 -3.227 1.00 103.51 42 LYS E O 1
ATOM 6730 N N . LEU E 1 43 ? 31.311 4.663 -3.767 1.00 92.22 43 LEU E N 1
ATOM 6731 C CA . LEU E 1 43 ? 31.967 3.387 -3.609 1.00 95.81 43 LEU E CA 1
ATOM 6732 C C . LEU E 1 43 ? 32.486 2.820 -4.936 1.00 102.03 43 LEU E C 1
ATOM 6733 O O . LEU E 1 43 ? 33.251 1.859 -4.918 1.00 111.47 43 LEU E O 1
ATOM 6738 N N . TYR E 1 44 ? 32.089 3.380 -6.082 1.00 94.98 44 TYR E N 1
ATOM 6739 C CA . TYR E 1 44 ? 32.736 3.064 -7.360 1.00 99.32 44 TYR E CA 1
ATOM 6740 C C . TYR E 1 44 ? 33.027 4.345 -8.127 1.00 96.06 44 TYR E C 1
ATOM 6741 O O . TYR E 1 44 ? 32.520 4.574 -9.239 1.00 81.26 44 TYR E O 1
ATOM 6750 N N . PRO E 1 45 ? 33.886 5.229 -7.587 1.00 100.10 45 PRO E N 1
ATOM 6751 C CA . PRO E 1 45 ? 34.093 6.542 -8.205 1.00 97.48 45 PRO E CA 1
ATOM 6752 C C . PRO E 1 45 ? 34.602 6.518 -9.622 1.00 98.54 45 PRO E C 1
ATOM 6753 O O . PRO E 1 45 ? 34.402 7.528 -10.348 1.00 91.88 45 PRO E O 1
ATOM 6757 N N . SER E 1 46 ? 35.290 5.488 -10.089 1.00 89.42 46 SER E N 1
ATOM 6758 C CA . SER E 1 46 ? 35.875 5.575 -11.400 1.00 98.91 46 SER E CA 1
ATOM 6759 C C . SER E 1 46 ? 35.058 4.824 -12.485 1.00 107.39 46 SER E C 1
ATOM 6760 O O . SER E 1 46 ? 35.259 5.075 -13.658 1.00 110.72 46 SER E O 1
ATOM 6763 N N . ILE E 1 47 ? 34.196 3.886 -12.077 1.00 101.84 47 ILE E N 1
ATOM 6764 C CA . ILE E 1 47 ? 33.274 3.314 -13.079 1.00 106.82 47 ILE E CA 1
ATOM 6765 C C . ILE E 1 47 ? 32.184 4.314 -13.408 1.00 110.66 47 ILE E C 1
ATOM 6766 O O . ILE E 1 47 ? 31.770 4.450 -14.567 1.00 109.31 47 ILE E O 1
ATOM 6771 N N . ILE E 1 48 ? 31.697 5.031 -12.395 1.00 105.42 48 ILE E N 1
ATOM 6772 C CA . ILE E 1 48 ? 30.508 5.860 -12.493 1.00 109.08 48 ILE E CA 1
ATOM 6773 C C . ILE E 1 48 ? 30.936 7.313 -12.607 1.00 106.02 48 ILE E C 1
ATOM 6774 O O . ILE E 1 48 ? 31.633 7.833 -11.725 1.00 92.75 48 ILE E O 1
ATOM 6779 N N . GLN E 1 49 ? 30.504 7.998 -13.663 1.00 101.89 49 GLN E N 1
ATOM 6780 C CA . GLN E 1 49 ? 30.591 9.457 -13.638 1.00 94.15 49 GLN E CA 1
ATOM 6781 C C . GLN E 1 49 ? 29.451 10.184 -14.329 1.00 87.05 49 GLN E C 1
ATOM 6782 O O . GLN E 1 49 ? 29.199 11.330 -13.980 1.00 90.11 49 GLN E O 1
ATOM 6788 N N . VAL E 1 50 ? 28.712 9.564 -15.264 1.00 75.46 50 VAL E N 1
ATOM 6789 C CA . VAL E 1 50 ? 27.407 10.094 -15.658 1.00 94.31 50 VAL E CA 1
ATOM 6790 C C . VAL E 1 50 ? 26.340 9.216 -15.007 1.00 91.54 50 VAL E C 1
ATOM 6791 O O . VAL E 1 50 ? 26.616 8.120 -14.516 1.00 90.53 50 VAL E O 1
ATOM 6795 N N . ARG E 1 51 ? 25.104 9.725 -14.957 1.00 92.74 51 ARG E N 1
ATOM 6796 C CA . ARG E 1 51 ? 24.010 8.950 -14.375 1.00 92.88 51 ARG E CA 1
ATOM 6797 C C . ARG E 1 51 ? 23.889 7.585 -15.045 1.00 92.71 51 ARG E C 1
ATOM 6798 O O . ARG E 1 51 ? 23.813 6.547 -14.372 1.00 92.45 51 ARG E O 1
ATOM 6806 N N . GLU E 1 52 ? 23.877 7.576 -16.379 1.00 91.40 52 GLU E N 1
ATOM 6807 C CA . GLU E 1 52 ? 23.689 6.352 -17.145 1.00 91.05 52 GLU E CA 1
ATOM 6808 C C . GLU E 1 52 ? 24.749 5.294 -16.842 1.00 89.42 52 GLU E C 1
ATOM 6809 O O . GLU E 1 52 ? 24.557 4.127 -17.164 1.00 80.00 52 GLU E O 1
ATOM 6815 N N . ASP E 1 53 ? 25.851 5.664 -16.188 1.00 92.73 53 ASP E N 1
ATOM 6816 C CA . ASP E 1 53 ? 26.949 4.721 -16.012 1.00 83.05 53 ASP E CA 1
ATOM 6817 C C . ASP E 1 53 ? 26.597 3.527 -15.111 1.00 91.79 53 ASP E C 1
ATOM 6818 O O . ASP E 1 53 ? 27.340 2.560 -15.056 1.00 103.05 53 ASP E O 1
ATOM 6823 N N . THR E 1 54 ? 25.491 3.635 -14.364 1.00 91.78 54 THR E N 1
ATOM 6824 C CA . THR E 1 54 ? 25.106 2.540 -13.458 1.00 101.06 54 THR E CA 1
ATOM 6825 C C . THR E 1 54 ? 24.780 1.262 -14.197 1.00 104.70 54 THR E C 1
ATOM 6826 O O . THR E 1 54 ? 24.843 0.169 -13.584 1.00 101.55 54 THR E O 1
ATOM 6830 N N . ARG E 1 55 ? 24.495 1.346 -15.494 1.00 114.22 55 ARG E N 1
ATOM 6831 C CA . ARG E 1 55 ? 24.138 0.165 -16.323 1.00 106.23 55 ARG E CA 1
ATOM 6832 C C . ARG E 1 55 ? 25.302 -0.835 -16.353 1.00 104.25 55 ARG E C 1
ATOM 6833 O O . ARG E 1 55 ? 25.039 -2.041 -16.205 1.00 90.67 55 ARG E O 1
ATOM 6841 N N . LYS E 1 56 ? 26.536 -0.358 -16.534 1.00 116.84 56 LYS E N 1
ATOM 6842 C CA . LYS E 1 56 ? 27.723 -1.205 -16.642 1.00 120.43 56 LYS E CA 1
ATOM 6843 C C . LYS E 1 56 ? 27.944 -1.997 -15.353 1.00 118.05 56 LYS E C 1
ATOM 6844 O O . LYS E 1 56 ? 28.379 -3.148 -15.409 1.00 116.45 56 LYS E O 1
ATOM 6850 N N . LEU E 1 57 ? 27.585 -1.437 -14.202 1.00 107.01 57 LEU E N 1
ATOM 6851 C CA . LEU E 1 57 ? 27.776 -2.167 -12.961 1.00 106.44 57 LEU E CA 1
ATOM 6852 C C . LEU E 1 57 ? 26.781 -3.324 -12.835 1.00 100.85 57 LEU E C 1
ATOM 6853 O O . LEU E 1 57 ? 25.629 -3.229 -13.259 1.00 94.91 57 LEU E O 1
ATOM 6858 N N . PRO E 1 58 ? 27.210 -4.432 -12.226 1.00 97.77 58 PRO E N 1
ATOM 6859 C CA . PRO E 1 58 ? 26.365 -5.624 -12.173 1.00 97.13 58 PRO E CA 1
ATOM 6860 C C . PRO E 1 58 ? 25.134 -5.440 -11.290 1.00 96.83 58 PRO E C 1
ATOM 6861 O O . PRO E 1 58 ? 25.063 -4.554 -10.434 1.00 94.79 58 PRO E O 1
ATOM 6865 N N . ARG E 1 59 ? 24.153 -6.325 -11.497 1.00 84.10 59 ARG E N 1
ATOM 6866 C CA . ARG E 1 59 ? 22.854 -6.333 -10.783 1.00 89.19 59 ARG E CA 1
ATOM 6867 C C . ARG E 1 59 ? 23.097 -6.338 -9.271 1.00 94.06 59 ARG E C 1
ATOM 6868 O O . ARG E 1 59 ? 22.341 -5.653 -8.561 1.00 86.26 59 ARG E O 1
ATOM 6876 N N . ALA E 1 60 ? 24.127 -7.051 -8.805 1.00 90.80 60 ALA E N 1
ATOM 6877 C CA . ALA E 1 60 ? 24.390 -7.220 -7.382 1.00 84.95 60 ALA E CA 1
ATOM 6878 C C . ALA E 1 60 ? 24.599 -5.892 -6.675 1.00 82.95 60 ALA E C 1
ATOM 6879 O O . ALA E 1 60 ? 23.905 -5.569 -5.703 1.00 79.68 60 ALA E O 1
ATOM 6881 N N . ASP E 1 61 ? 25.588 -5.124 -7.125 1.00 94.51 61 ASP E N 1
ATOM 6882 C CA . ASP E 1 61 ? 25.950 -3.894 -6.427 1.00 93.86 61 ASP E CA 1
ATOM 6883 C C . ASP E 1 61 ? 25.097 -2.708 -6.842 1.00 86.88 61 ASP E C 1
ATOM 6884 O O . ASP E 1 61 ? 25.003 -1.745 -6.074 1.00 92.04 61 ASP E O 1
ATOM 6889 N N . TYR E 1 62 ? 24.461 -2.748 -8.015 1.00 87.51 62 TYR E N 1
ATOM 6890 C CA . TYR E 1 62 ? 23.401 -1.781 -8.280 1.00 84.29 62 TYR E CA 1
ATOM 6891 C C . TYR E 1 62 ? 22.311 -1.887 -7.218 1.00 84.68 62 TYR E C 1
ATOM 6892 O O . TYR E 1 62 ? 21.902 -0.880 -6.626 1.00 70.07 62 TYR E O 1
ATOM 6901 N N . ARG E 1 63 ? 21.827 -3.108 -6.958 1.00 79.12 63 ARG E N 1
ATOM 6902 C CA . ARG E 1 63 ? 20.828 -3.296 -5.909 1.00 73.00 63 ARG E CA 1
ATOM 6903 C C . ARG E 1 63 ? 21.391 -2.924 -4.546 1.00 67.35 63 ARG E C 1
ATOM 6904 O O . ARG E 1 63 ? 20.663 -2.408 -3.692 1.00 69.73 63 ARG E O 1
ATOM 6912 N N . ASN E 1 64 ? 22.684 -3.152 -4.336 1.00 72.53 64 ASN E N 1
ATOM 6913 C CA . ASN E 1 64 ? 23.339 -2.686 -3.118 1.00 67.76 64 ASN E CA 1
ATOM 6914 C C . ASN E 1 64 ? 23.204 -1.174 -2.973 1.00 68.26 64 ASN E C 1
ATOM 6915 O O . ASN E 1 64 ? 22.904 -0.664 -1.888 1.00 68.96 64 ASN E O 1
ATOM 6920 N N . ILE E 1 65 ? 23.412 -0.444 -4.072 1.00 64.07 65 ILE E N 1
ATOM 6921 C CA . ILE E 1 65 ? 23.278 1.009 -4.036 1.00 64.41 65 ILE E CA 1
ATOM 6922 C C . ILE E 1 65 ? 21.836 1.402 -3.793 1.00 57.95 65 ILE E C 1
ATOM 6923 O O . ILE E 1 65 ? 21.533 2.233 -2.921 1.00 58.31 65 ILE E O 1
ATOM 6928 N N . GLN E 1 66 ? 20.909 0.851 -4.581 1.00 58.01 66 GLN E N 1
ATOM 6929 C CA . GLN E 1 66 ? 19.491 1.095 -4.388 1.00 56.95 66 GLN E CA 1
ATOM 6930 C C . GLN E 1 66 ? 19.082 0.914 -2.930 1.00 53.16 66 GLN E C 1
ATOM 6931 O O . GLN E 1 66 ? 18.327 1.738 -2.379 1.00 55.63 66 GLN E O 1
ATOM 6937 N N . ILE E 1 67 ? 19.579 -0.142 -2.284 1.00 47.49 67 ILE E N 1
ATOM 6938 C CA . ILE E 1 67 ? 19.292 -0.378 -0.867 1.00 58.61 67 ILE E CA 1
ATOM 6939 C C . ILE E 1 67 ? 19.824 0.780 -0.025 1.00 61.12 67 ILE E C 1
ATOM 6940 O O . ILE E 1 67 ? 19.103 1.359 0.796 1.00 66.10 67 ILE E O 1
ATOM 6945 N N . GLU E 1 68 ? 21.074 1.172 -0.246 1.00 65.05 68 GLU E N 1
ATOM 6946 C CA . GLU E 1 68 ? 21.656 2.208 0.604 1.00 60.51 68 GLU E CA 1
ATOM 6947 C C . GLU E 1 68 ? 21.052 3.575 0.304 1.00 64.97 68 GLU E C 1
ATOM 6948 O O . GLU E 1 68 ? 20.836 4.382 1.219 1.00 57.43 68 GLU E O 1
ATOM 6954 N N . ALA E 1 69 ? 20.766 3.853 -0.970 1.00 59.50 69 ALA E N 1
ATOM 6955 C CA . ALA E 1 69 ? 20.004 5.044 -1.296 1.00 48.66 69 ALA E CA 1
ATOM 6956 C C . ALA E 1 69 ? 18.719 5.084 -0.487 1.00 50.83 69 ALA E C 1
ATOM 6957 O O . ALA E 1 69 ? 18.372 6.120 0.095 1.00 55.59 69 ALA E O 1
ATOM 6959 N N . ALA E 1 70 ? 18.026 3.947 -0.390 1.00 53.55 70 ALA E N 1
ATOM 6960 C CA . ALA E 1 70 ? 16.754 3.904 0.328 1.00 52.34 70 ALA E CA 1
ATOM 6961 C C . ALA E 1 70 ? 16.937 4.259 1.806 1.00 46.44 70 ALA E C 1
ATOM 6962 O O . ALA E 1 70 ? 16.112 4.973 2.383 1.00 54.95 70 ALA E O 1
ATOM 6964 N N . LYS E 1 71 ? 18.012 3.755 2.418 1.00 55.31 71 LYS E N 1
ATOM 6965 C CA . LYS E 1 71 ? 18.261 3.974 3.843 1.00 54.30 71 LYS E CA 1
ATOM 6966 C C . LYS E 1 71 ? 18.598 5.431 4.110 1.00 61.36 71 LYS E C 1
ATOM 6967 O O . LYS E 1 71 ? 18.120 6.024 5.090 1.00 57.52 71 LYS E O 1
ATOM 6973 N N . LYS E 1 72 ? 19.385 6.045 3.228 1.00 53.27 72 LYS E N 1
ATOM 6974 C CA . LYS E 1 72 ? 19.602 7.477 3.354 1.00 58.81 72 LYS E CA 1
ATOM 6975 C C . LYS E 1 72 ? 18.273 8.222 3.365 1.00 58.82 72 LYS E C 1
ATOM 6976 O O . LYS E 1 72 ? 18.085 9.140 4.165 1.00 54.49 72 LYS E O 1
ATOM 6982 N N . ILE E 1 73 ? 17.335 7.830 2.490 1.00 60.50 73 ILE E N 1
ATOM 6983 C CA . ILE E 1 73 ? 16.045 8.520 2.381 1.00 55.60 73 ILE E CA 1
ATOM 6984 C C . ILE E 1 73 ? 15.186 8.248 3.620 1.00 47.68 73 ILE E C 1
ATOM 6985 O O . ILE E 1 73 ? 14.397 9.096 4.047 1.00 58.22 73 ILE E O 1
ATOM 6990 N N . SER E 1 74 ? 15.337 7.050 4.187 1.00 57.53 74 SER E N 1
ATOM 6991 C CA . SER E 1 74 ? 14.663 6.649 5.411 1.00 64.71 74 SER E CA 1
ATOM 6992 C C . SER E 1 74 ? 14.827 7.648 6.552 1.00 67.94 74 SER E C 1
ATOM 6993 O O . SER E 1 74 ? 13.993 7.704 7.456 1.00 59.51 74 SER E O 1
ATOM 6996 N N . LEU E 1 75 ? 15.915 8.426 6.545 1.00 67.61 75 LEU E N 1
ATOM 6997 C CA . LEU E 1 75 ? 16.274 9.238 7.698 1.00 66.88 75 LEU E CA 1
ATOM 6998 C C . LEU E 1 75 ? 15.574 10.593 7.719 1.00 71.12 75 LEU E C 1
ATOM 6999 O O . LEU E 1 75 ? 15.533 11.233 8.775 1.00 65.69 75 LEU E O 1
ATOM 7004 N N . ILE E 1 76 ? 15.021 11.025 6.584 1.00 58.36 76 ILE E N 1
ATOM 7005 C CA . ILE E 1 76 ? 14.222 12.241 6.519 1.00 65.08 76 ILE E CA 1
ATOM 7006 C C . ILE E 1 76 ? 13.006 12.133 7.438 1.00 62.51 76 ILE E C 1
ATOM 7007 O O . ILE E 1 76 ? 12.439 11.055 7.622 1.00 57.35 76 ILE E O 1
ATOM 7012 N N . THR E 1 77 ? 12.593 13.268 8.028 1.00 62.70 77 THR E N 1
ATOM 7013 C CA . THR E 1 77 ? 11.652 13.176 9.136 1.00 67.76 77 THR E CA 1
ATOM 7014 C C . THR E 1 77 ? 10.276 13.784 8.879 1.00 56.61 77 THR E C 1
ATOM 7015 O O . THR E 1 77 ? 9.287 13.056 9.008 1.00 99.44 77 THR E O 1
ATOM 7019 N N . ASP E 1 78 ? 10.123 15.065 8.545 1.00 58.23 78 ASP E N 1
ATOM 7020 C CA . ASP E 1 78 ? 8.800 15.675 8.713 1.00 99.24 78 ASP E CA 1
ATOM 7021 C C . ASP E 1 78 ? 7.771 15.135 7.702 1.00 110.94 78 ASP E C 1
ATOM 7022 O O . ASP E 1 78 ? 6.712 14.633 8.090 1.00 127.10 78 ASP E O 1
ATOM 7027 N N . ASN E 1 79 ? 8.033 15.297 6.399 1.00 48.10 79 ASN E N 1
ATOM 7028 C CA . ASN E 1 79 ? 7.123 14.889 5.342 1.00 56.21 79 ASN E CA 1
ATOM 7029 C C . ASN E 1 79 ? 7.979 14.634 4.121 1.00 46.11 79 ASN E C 1
ATOM 7030 O O . ASN E 1 79 ? 8.907 15.400 3.873 1.00 44.19 79 ASN E O 1
ATOM 7035 N N . LEU E 1 80 ? 7.637 13.631 3.306 1.00 39.98 80 LEU E N 1
ATOM 7036 C CA . LEU E 1 80 ? 8.571 13.216 2.271 1.00 35.99 80 LEU E CA 1
ATOM 7037 C C . LEU E 1 80 ? 7.809 12.816 1.018 1.00 37.98 80 LEU E C 1
ATOM 7038 O O . LEU E 1 80 ? 6.873 12.014 1.108 1.00 34.01 80 LEU E O 1
ATOM 7043 N N . ILE E 1 81 ? 8.161 13.428 -0.107 1.00 34.17 81 ILE E N 1
ATOM 7044 C CA . ILE E 1 81 ? 7.809 12.930 -1.453 1.00 37.52 81 ILE E CA 1
ATOM 7045 C C . ILE E 1 81 ? 9.062 12.321 -2.069 1.00 40.29 81 ILE E C 1
ATOM 7046 O O . ILE E 1 81 ? 10.108 12.959 -2.109 1.00 37.89 81 ILE E O 1
ATOM 7051 N N . VAL E 1 82 ? 8.968 11.079 -2.567 1.00 34.85 82 VAL E N 1
ATOM 7052 C CA . VAL E 1 82 ? 10.083 10.481 -3.275 1.00 32.29 82 VAL E CA 1
ATOM 7053 C C . VAL E 1 82 ? 9.687 10.335 -4.745 1.00 43.27 82 VAL E C 1
ATOM 7054 O O . VAL E 1 82 ? 8.807 9.527 -5.073 1.00 33.82 82 VAL E O 1
ATOM 7058 N N . ASP E 1 83 ? 10.356 11.099 -5.616 1.00 41.40 83 ASP E N 1
ATOM 7059 C CA . ASP E 1 83 ? 10.142 11.094 -7.065 1.00 38.39 83 ASP E CA 1
ATOM 7060 C C . ASP E 1 83 ? 10.856 9.900 -7.698 1.00 35.32 83 ASP E C 1
ATOM 7061 O O . ASP E 1 83 ? 12.082 9.760 -7.589 1.00 35.87 83 ASP E O 1
ATOM 7066 N N . THR E 1 84 ? 10.094 9.024 -8.356 1.00 34.82 84 THR E N 1
ATOM 7067 C CA . THR E 1 84 ? 10.694 7.882 -9.047 1.00 32.51 84 THR E CA 1
ATOM 7068 C C . THR E 1 84 ? 9.700 7.350 -10.097 1.00 31.53 84 THR E C 1
ATOM 7069 O O . THR E 1 84 ? 8.805 8.081 -10.537 1.00 31.17 84 THR E O 1
ATOM 7073 N N A HIS E 1 85 ? 9.880 6.085 -10.516 0.51 34.98 85 HIS E N 1
ATOM 7074 N N B HIS E 1 85 ? 9.859 6.083 -10.490 0.49 34.98 85 HIS E N 1
ATOM 7075 C CA A HIS E 1 85 ? 9.073 5.484 -11.580 0.51 35.62 85 HIS E CA 1
ATOM 7076 C CA B HIS E 1 85 ? 9.019 5.509 -11.537 0.49 35.63 85 HIS E CA 1
ATOM 7077 C C A HIS E 1 85 ? 8.585 4.108 -11.156 0.51 34.77 85 HIS E C 1
ATOM 7078 C C B HIS E 1 85 ? 8.578 4.110 -11.149 0.49 34.76 85 HIS E C 1
ATOM 7079 O O A HIS E 1 85 ? 9.285 3.372 -10.446 0.51 34.69 85 HIS E O 1
ATOM 7080 O O B HIS E 1 85 ? 9.297 3.366 -10.469 0.49 34.72 85 HIS E O 1
ATOM 7093 N N . MET E 1 86 ? 7.362 3.764 -11.568 1.00 26.74 86 MET E N 1
ATOM 7094 C CA . MET E 1 86 ? 6.892 2.407 -11.328 1.00 33.34 86 MET E CA 1
ATOM 7095 C C . MET E 1 86 ? 7.579 1.468 -12.301 1.00 31.96 86 MET E C 1
ATOM 7096 O O . MET E 1 86 ? 7.834 0.299 -11.951 1.00 32.61 86 MET E O 1
ATOM 7101 N N . SER E 1 87 ? 7.880 1.945 -13.525 1.00 29.85 87 SER E N 1
ATOM 7102 C CA . SER E 1 87 ? 8.575 1.113 -14.502 1.00 28.09 87 SER E CA 1
ATOM 7103 C C . SER E 1 87 ? 9.134 1.937 -15.648 1.00 30.24 87 SER E C 1
ATOM 7104 O O . SER E 1 87 ? 8.661 3.052 -15.937 1.00 31.14 87 SER E O 1
ATOM 7107 N N . LEU E 1 88 ? 10.106 1.357 -16.337 1.00 32.98 88 LEU E N 1
ATOM 7108 C CA . LEU E 1 88 ? 10.564 1.950 -17.577 1.00 35.13 88 LEU E CA 1
ATOM 7109 C C . LEU E 1 88 ? 10.510 0.943 -18.732 1.00 29.95 88 LEU E C 1
ATOM 7110 O O . LEU E 1 88 ? 10.591 -0.280 -18.519 1.00 31.32 88 LEU E O 1
ATOM 7115 N N . LYS E 1 89 ? 10.382 1.470 -19.940 1.00 33.48 89 LYS E N 1
ATOM 7116 C CA . LYS E 1 89 ? 10.339 0.651 -21.160 1.00 27.87 89 LYS E CA 1
ATOM 7117 C C . LYS E 1 89 ? 11.767 0.386 -21.641 1.00 38.42 89 LYS E C 1
ATOM 7118 O O . LYS E 1 89 ? 12.583 1.310 -21.679 1.00 34.32 89 LYS E O 1
ATOM 7124 N N . THR E 1 90 ? 12.078 -0.875 -21.912 1.00 30.85 90 THR E N 1
ATOM 7125 C CA . THR E 1 90 ? 13.339 -1.315 -22.498 1.00 34.49 90 THR E CA 1
ATOM 7126 C C . THR E 1 90 ? 13.030 -2.172 -23.723 1.00 32.28 90 THR E C 1
ATOM 7127 O O . THR E 1 90 ? 11.884 -2.565 -23.933 1.00 29.81 90 THR E O 1
ATOM 7131 N N . PRO E 1 91 ? 14.043 -2.543 -24.509 1.00 36.34 91 PRO E N 1
ATOM 7132 C CA . PRO E 1 91 ? 13.803 -3.485 -25.614 1.00 38.99 91 PRO E CA 1
ATOM 7133 C C . PRO E 1 91 ? 13.290 -4.849 -25.174 1.00 31.85 91 PRO E C 1
ATOM 7134 O O . PRO E 1 91 ? 12.750 -5.591 -26.019 1.00 33.39 91 PRO E O 1
ATOM 7138 N N . TYR E 1 92 ? 13.352 -5.197 -23.875 1.00 26.42 92 TYR E N 1
ATOM 7139 C CA . TYR E 1 92 ? 12.885 -6.486 -23.395 1.00 28.56 92 TYR E CA 1
ATOM 7140 C C . TYR E 1 92 ? 11.503 -6.389 -22.717 1.00 24.99 92 TYR E C 1
ATOM 7141 O O . TYR E 1 92 ? 11.010 -7.407 -22.212 1.00 27.70 92 TYR E O 1
ATOM 7150 N N . GLY E 1 93 ? 10.953 -5.219 -22.633 1.00 26.11 93 GLY E N 1
ATOM 7151 C CA . GLY E 1 93 ? 9.661 -4.974 -22.009 1.00 29.33 93 GLY E CA 1
ATOM 7152 C C . GLY E 1 93 ? 9.803 -3.944 -20.905 1.00 29.84 93 GLY E C 1
ATOM 7153 O O . GLY E 1 93 ? 10.825 -3.279 -20.765 1.00 30.09 93 GLY E O 1
ATOM 7154 N N . PHE E 1 94 ? 8.753 -3.828 -20.118 1.00 30.41 94 PHE E N 1
ATOM 7155 C CA . PHE E 1 94 ? 8.755 -2.962 -18.948 1.00 27.35 94 PHE E CA 1
ATOM 7156 C C . PHE E 1 94 ? 9.526 -3.630 -17.842 1.00 26.61 94 PHE E C 1
ATOM 7157 O O . PHE E 1 94 ? 9.511 -4.853 -17.682 1.00 26.05 94 PHE E O 1
ATOM 7165 N N . TYR E 1 95 ? 10.184 -2.796 -17.009 1.00 28.92 95 TYR E N 1
ATOM 7166 C CA . TYR E 1 95 ? 11.019 -3.316 -15.975 1.00 24.83 95 TYR E CA 1
ATOM 7167 C C . TYR E 1 95 ? 10.777 -2.389 -14.760 1.00 27.04 95 TYR E C 1
ATOM 7168 O O . TYR E 1 95 ? 10.756 -1.163 -14.926 1.00 27.99 95 TYR E O 1
ATOM 7177 N N . PRO E 1 96 ? 10.573 -2.938 -13.585 1.00 31.06 96 PRO E N 1
ATOM 7178 C CA . PRO E 1 96 ? 10.173 -2.109 -12.437 1.00 38.49 96 PRO E CA 1
ATOM 7179 C C . PRO E 1 96 ? 11.287 -1.186 -11.994 1.00 27.57 96 PRO E C 1
ATOM 7180 O O . PRO E 1 96 ? 12.454 -1.573 -11.982 1.00 32.56 96 PRO E O 1
ATOM 7184 N N . GLY E 1 97 ? 10.908 0.043 -11.600 1.00 35.30 97 GLY E N 1
ATOM 7185 C CA . GLY E 1 97 ? 11.860 1.003 -11.052 1.00 40.11 97 GLY E CA 1
ATOM 7186 C C . GLY E 1 97 ? 12.197 0.773 -9.596 1.00 35.98 97 GLY E C 1
ATOM 7187 O O . GLY E 1 97 ? 13.263 1.183 -9.137 1.00 47.74 97 GLY E O 1
ATOM 7188 N N . LEU E 1 98 ? 11.328 0.109 -8.853 1.00 39.60 98 LEU E N 1
ATOM 7189 C CA . LEU E 1 98 ? 11.581 -0.136 -7.443 1.00 48.98 98 LEU E CA 1
ATOM 7190 C C . LEU E 1 98 ? 12.100 -1.548 -7.286 1.00 48.05 98 LEU E C 1
ATOM 7191 O O . LEU E 1 98 ? 11.979 -2.368 -8.192 1.00 43.66 98 LEU E O 1
ATOM 7196 N N . ILE E 1 99 ? 12.699 -1.812 -6.122 1.00 39.37 99 ILE E N 1
ATOM 7197 C CA . ILE E 1 99 ? 12.943 -3.170 -5.628 1.00 51.09 99 ILE E CA 1
ATOM 7198 C C . ILE E 1 99 ? 12.152 -3.306 -4.323 1.00 53.85 99 ILE E C 1
ATOM 7199 O O . ILE E 1 99 ? 11.870 -2.286 -3.670 1.00 40.10 99 ILE E O 1
ATOM 7204 N N . PRO E 1 100 ? 11.754 -4.505 -3.914 1.00 57.96 100 PRO E N 1
ATOM 7205 C CA . PRO E 1 100 ? 10.962 -4.643 -2.678 1.00 51.81 100 PRO E CA 1
ATOM 7206 C C . PRO E 1 100 ? 11.613 -4.008 -1.467 1.00 57.06 100 PRO E C 1
ATOM 7207 O O . PRO E 1 100 ? 10.912 -3.453 -0.604 1.00 54.02 100 PRO E O 1
ATOM 7211 N N . GLU E 1 101 ? 12.942 -4.044 -1.378 1.00 44.22 101 GLU E N 1
ATOM 7212 C CA . GLU E 1 101 ? 13.601 -3.431 -0.238 1.00 50.15 101 GLU E CA 1
ATOM 7213 C C . GLU E 1 101 ? 13.282 -1.945 -0.182 1.00 61.76 101 GLU E C 1
ATOM 7214 O O . GLU E 1 101 ? 13.097 -1.386 0.906 1.00 48.14 101 GLU E O 1
ATOM 7220 N N . THR E 1 102 ? 13.192 -1.294 -1.355 1.00 50.98 102 THR E N 1
ATOM 7221 C CA . THR E 1 102 ? 12.899 0.132 -1.404 1.00 45.86 102 THR E CA 1
ATOM 7222 C C . THR E 1 102 ? 11.674 0.454 -0.571 1.00 51.22 102 THR E C 1
ATOM 7223 O O . THR E 1 102 ? 11.662 1.430 0.192 1.00 46.91 102 THR E O 1
ATOM 7227 N N . ILE E 1 103 ? 10.622 -0.347 -0.713 1.00 42.61 103 ILE E N 1
ATOM 7228 C CA . ILE E 1 103 ? 9.384 -0.014 -0.024 1.00 48.14 103 ILE E CA 1
ATOM 7229 C C . ILE E 1 103 ? 9.470 -0.390 1.452 1.00 46.55 103 ILE E C 1
ATOM 7230 O O . ILE E 1 103 ? 8.925 0.318 2.295 1.00 48.15 103 ILE E O 1
ATOM 7235 N N . ASN E 1 104 ? 10.153 -1.491 1.793 1.00 49.49 104 ASN E N 1
ATOM 7236 C CA . ASN E 1 104 ? 10.258 -1.860 3.205 1.00 47.36 104 ASN E CA 1
ATOM 7237 C C . ASN E 1 104 ? 10.979 -0.779 3.985 1.00 53.57 104 ASN E C 1
ATOM 7238 O O . ASN E 1 104 ? 10.531 -0.359 5.060 1.00 50.42 104 ASN E O 1
ATOM 7243 N N . ILE E 1 105 ? 12.106 -0.314 3.454 1.00 46.03 105 ILE E N 1
ATOM 7244 C CA . ILE E 1 105 ? 12.936 0.625 4.183 1.00 49.47 105 ILE E CA 1
ATOM 7245 C C . ILE E 1 105 ? 12.246 1.992 4.261 1.00 53.86 105 ILE E C 1
ATOM 7246 O O . ILE E 1 105 ? 12.021 2.506 5.340 1.00 46.42 105 ILE E O 1
ATOM 7251 N N . ILE E 1 106 ? 11.850 2.525 3.106 1.00 42.45 106 ILE E N 1
ATOM 7252 C CA . ILE E 1 106 ? 11.201 3.841 3.122 1.00 47.85 106 ILE E CA 1
ATOM 7253 C C . ILE E 1 106 ? 9.881 3.772 3.869 1.00 40.04 106 ILE E C 1
ATOM 7254 O O . ILE E 1 106 ? 9.458 4.768 4.459 1.00 39.64 106 ILE E O 1
ATOM 7259 N N . GLN E 1 107 ? 9.206 2.625 3.830 1.00 41.95 107 GLN E N 1
ATOM 7260 C CA . GLN E 1 107 ? 7.830 2.403 4.275 1.00 47.95 107 GLN E CA 1
ATOM 7261 C C . GLN E 1 107 ? 6.947 3.614 3.980 1.00 44.56 107 GLN E C 1
ATOM 7262 O O . GLN E 1 107 ? 6.466 4.284 4.900 1.00 41.75 107 GLN E O 1
ATOM 7268 N N . PRO E 1 108 ? 6.677 3.896 2.691 1.00 38.46 108 PRO E N 1
ATOM 7269 C CA . PRO E 1 108 ? 5.764 4.987 2.354 1.00 31.95 108 PRO E CA 1
ATOM 7270 C C . PRO E 1 108 ? 4.380 4.682 2.880 1.00 31.37 108 PRO E C 1
ATOM 7271 O O . PRO E 1 108 ? 3.953 3.522 2.926 1.00 34.83 108 PRO E O 1
ATOM 7275 N N . ASP E 1 109 ? 3.639 5.751 3.217 1.00 32.15 109 ASP E N 1
ATOM 7276 C CA . ASP E 1 109 ? 2.201 5.612 3.401 1.00 33.87 109 ASP E CA 1
ATOM 7277 C C . ASP E 1 109 ? 1.464 5.271 2.102 1.00 33.56 109 ASP E C 1
ATOM 7278 O O . ASP E 1 109 ? 0.395 4.645 2.145 1.00 31.67 109 ASP E O 1
ATOM 7283 N N . GLY E 1 110 ? 1.976 5.706 0.960 1.00 31.49 110 GLY E N 1
ATOM 7284 C CA . GLY E 1 110 ? 1.277 5.420 -0.287 1.00 30.31 110 GLY E CA 1
ATOM 7285 C C . GLY E 1 110 ? 2.115 5.736 -1.508 1.00 26.48 110 GLY E C 1
ATOM 7286 O O . GLY E 1 110 ? 3.247 6.201 -1.417 1.00 29.79 110 GLY E O 1
ATOM 7287 N N . ILE E 1 111 ? 1.495 5.476 -2.666 1.00 24.56 111 ILE E N 1
ATOM 7288 C CA . ILE E 1 111 ? 2.043 5.669 -4.019 1.00 26.18 111 ILE E CA 1
ATOM 7289 C C . ILE E 1 111 ? 1.059 6.563 -4.725 1.00 24.57 111 ILE E C 1
ATOM 7290 O O . ILE E 1 111 ? -0.142 6.312 -4.660 1.00 30.09 111 ILE E O 1
ATOM 7295 N N . ILE E 1 112 ? 1.570 7.626 -5.345 1.00 26.55 112 ILE E N 1
ATOM 7296 C CA . ILE E 1 112 ? 0.798 8.578 -6.120 1.00 25.88 112 ILE E CA 1
ATOM 7297 C C . ILE E 1 112 ? 1.175 8.419 -7.600 1.00 24.07 112 ILE E C 1
ATOM 7298 O O . ILE E 1 112 ? 2.351 8.397 -7.939 1.00 27.51 112 ILE E O 1
ATOM 7303 N N . LEU E 1 113 ? 0.183 8.245 -8.442 1.00 26.24 113 LEU E N 1
ATOM 7304 C CA . LEU E 1 113 ? 0.409 8.158 -9.866 1.00 27.15 113 LEU E CA 1
ATOM 7305 C C . LEU E 1 113 ? -0.172 9.401 -10.515 1.00 23.77 113 LEU E C 1
ATOM 7306 O O . LEU E 1 113 ? -1.378 9.621 -10.438 1.00 27.53 113 LEU E O 1
ATOM 7311 N N . LEU E 1 114 ? 0.671 10.163 -11.207 1.00 26.27 114 LEU E N 1
ATOM 7312 C CA . LEU E 1 114 ? 0.200 11.294 -12.010 1.00 27.85 114 LEU E CA 1
ATOM 7313 C C . LEU E 1 114 ? -0.110 10.751 -13.414 1.00 31.50 114 LEU E C 1
ATOM 7314 O O . LEU E 1 114 ? 0.786 10.230 -14.066 1.00 31.03 114 LEU E O 1
ATOM 7319 N N . GLU E 1 115 ? -1.355 10.848 -13.844 1.00 27.69 115 GLU E N 1
ATOM 7320 C CA . GLU E 1 115 ? -1.767 10.304 -15.123 1.00 29.66 115 GLU E CA 1
ATOM 7321 C C . GLU E 1 115 ? -2.062 11.442 -16.097 1.00 37.09 115 GLU E C 1
ATOM 7322 O O . GLU E 1 115 ? -2.894 12.300 -15.814 1.00 34.64 115 GLU E O 1
ATOM 7328 N N . PHE E 1 116 ? -1.412 11.418 -17.249 1.00 36.71 116 PHE E N 1
ATOM 7329 C CA . PHE E 1 116 ? -1.566 12.500 -18.220 1.00 36.49 116 PHE E CA 1
ATOM 7330 C C . PHE E 1 116 ? -2.274 12.010 -19.476 1.00 39.37 116 PHE E C 1
ATOM 7331 O O . PHE E 1 116 ? -2.442 10.819 -19.711 1.00 33.71 116 PHE E O 1
ATOM 7339 N N . ASN E 1 117 ? -2.700 12.992 -20.301 1.00 35.37 117 ASN E N 1
ATOM 7340 C CA . ASN E 1 117 ? -3.244 12.687 -21.637 1.00 33.14 117 ASN E CA 1
ATOM 7341 C C . ASN E 1 117 ? -2.092 12.376 -22.582 1.00 25.72 117 ASN E C 1
ATOM 7342 O O . ASN E 1 117 ? -1.067 13.064 -22.561 1.00 31.31 117 ASN E O 1
ATOM 7347 N N . PRO E 1 118 ? -2.151 11.263 -23.317 1.00 31.50 118 PRO E N 1
ATOM 7348 C CA . PRO E 1 118 ? -0.975 10.890 -24.096 1.00 31.64 118 PRO E CA 1
ATOM 7349 C C . PRO E 1 118 ? -0.542 11.970 -25.083 1.00 31.24 118 PRO E C 1
ATOM 7350 O O . PRO E 1 118 ? 0.652 12.095 -25.328 1.00 31.47 118 PRO E O 1
ATOM 7354 N N . ARG E 1 119 ? -1.489 12.699 -25.682 1.00 32.39 119 ARG E N 1
ATOM 7355 C CA . ARG E 1 119 ? -1.151 13.807 -26.579 1.00 41.45 119 ARG E CA 1
ATOM 7356 C C . ARG E 1 119 ? -0.377 14.894 -25.862 1.00 42.29 119 ARG E C 1
ATOM 7357 O O . ARG E 1 119 ? 0.510 15.531 -26.439 1.00 34.46 119 ARG E O 1
ATOM 7365 N N . ASP E 1 120 ? -0.703 15.139 -24.577 1.00 35.70 120 ASP E N 1
ATOM 7366 C CA . ASP E 1 120 ? 0.069 16.166 -23.856 1.00 34.74 120 ASP E CA 1
ATOM 7367 C C . ASP E 1 120 ? 1.469 15.664 -23.575 1.00 36.65 120 ASP E C 1
ATOM 7368 O O . ASP E 1 120 ? 2.443 16.425 -23.676 1.00 33.99 120 ASP E O 1
ATOM 7373 N N . VAL E 1 121 ? 1.604 14.372 -23.268 1.00 31.89 121 VAL E N 1
ATOM 7374 C CA . VAL E 1 121 ? 2.923 13.822 -23.045 1.00 33.64 121 VAL E CA 1
ATOM 7375 C C . VAL E 1 121 ? 3.773 13.959 -24.294 1.00 35.29 121 VAL E C 1
ATOM 7376 O O . VAL E 1 121 ? 4.960 14.306 -24.224 1.00 35.38 121 VAL E O 1
ATOM 7380 N N . ILE E 1 122 ? 3.198 13.619 -25.450 1.00 33.62 122 ILE E N 1
ATOM 7381 C CA . ILE E 1 122 ? 3.937 13.723 -26.713 1.00 37.47 122 ILE E CA 1
ATOM 7382 C C . ILE E 1 122 ? 4.384 15.172 -26.938 1.00 34.92 122 ILE E C 1
ATOM 7383 O O . ILE E 1 122 ? 5.567 15.455 -27.174 1.00 38.29 122 ILE E O 1
ATOM 7388 N N . ALA E 1 123 ? 3.443 16.098 -26.850 1.00 33.84 123 ALA E N 1
ATOM 7389 C CA . ALA E 1 123 ? 3.771 17.522 -27.044 1.00 42.06 123 ALA E CA 1
ATOM 7390 C C . ALA E 1 123 ? 4.817 18.004 -26.031 1.00 47.97 123 ALA E C 1
ATOM 7391 O O . ALA E 1 123 ? 5.777 18.694 -26.400 1.00 44.91 123 ALA E O 1
ATOM 7393 N N . ARG E 1 124 ? 4.672 17.628 -24.759 1.00 45.59 124 ARG E N 1
ATOM 7394 C CA . ARG E 1 124 ? 5.643 18.026 -23.738 1.00 41.74 124 ARG E CA 1
ATOM 7395 C C . ARG E 1 124 ? 7.040 17.520 -24.078 1.00 51.94 124 ARG E C 1
ATOM 7396 O O . ARG E 1 124 ? 8.028 18.259 -23.988 1.00 52.04 124 ARG E O 1
ATOM 7404 N N . ARG E 1 125 ? 7.141 16.253 -24.487 1.00 46.44 125 ARG E N 1
ATOM 7405 C CA . ARG E 1 125 ? 8.455 15.659 -24.718 1.00 54.87 125 ARG E CA 1
ATOM 7406 C C . ARG E 1 125 ? 9.205 16.328 -25.868 1.00 62.79 125 ARG E C 1
ATOM 7407 O O . ARG E 1 125 ? 10.438 16.304 -25.896 1.00 65.43 125 ARG E O 1
ATOM 7415 N N . GLU E 1 126 ? 8.490 16.884 -26.842 1.00 60.60 126 GLU E N 1
ATOM 7416 C CA . GLU E 1 126 ? 9.223 17.500 -27.947 1.00 71.56 126 GLU E CA 1
ATOM 7417 C C . GLU E 1 126 ? 9.558 18.961 -27.677 1.00 65.73 126 GLU E C 1
ATOM 7418 O O . GLU E 1 126 ? 10.666 19.392 -28.003 1.00 76.92 126 GLU E O 1
ATOM 7424 N N . LYS E 1 127 ? 8.700 19.628 -26.914 1.00 64.93 127 LYS E N 1
ATOM 7425 C CA . LYS E 1 127 ? 8.969 21.001 -26.435 1.00 73.17 127 LYS E CA 1
ATOM 7426 C C . LYS E 1 127 ? 10.285 20.940 -25.646 1.00 85.11 127 LYS E C 1
ATOM 7427 O O . LYS E 1 127 ? 11.204 21.713 -25.969 1.00 76.84 127 LYS E O 1
ATOM 7433 N N . ASP E 1 128 ? 10.381 20.004 -24.691 1.00 84.65 128 ASP E N 1
ATOM 7434 C CA . ASP E 1 128 ? 11.506 19.871 -23.779 1.00 80.22 128 ASP E CA 1
ATOM 7435 C C . ASP E 1 128 ? 12.748 19.323 -24.467 1.00 78.16 128 ASP E C 1
ATOM 7436 O O . ASP E 1 128 ? 13.860 19.530 -23.962 1.00 90.91 128 ASP E O 1
ATOM 7441 N N . ARG E 1 129 ? 12.565 18.644 -25.601 1.00 73.53 129 ARG E N 1
ATOM 7442 C CA . ARG E 1 129 ? 13.684 18.090 -26.407 1.00 85.23 129 ARG E CA 1
ATOM 7443 C C . ARG E 1 129 ? 14.474 19.273 -26.973 1.00 94.38 129 ARG E C 1
ATOM 7444 O O . ARG E 1 129 ? 15.679 19.372 -26.685 1.00 90.67 129 ARG E O 1
ATOM 7452 N N . LEU E 1 130 ? 13.810 20.137 -27.745 1.00 96.40 130 LEU E N 1
ATOM 7453 C CA . LEU E 1 130 ? 14.417 21.333 -28.317 1.00 86.23 130 LEU E CA 1
ATOM 7454 C C . LEU E 1 130 ? 15.088 22.174 -27.230 1.00 94.89 130 LEU E C 1
ATOM 7455 O O . LEU E 1 130 ? 16.296 22.437 -27.278 1.00 78.96 130 LEU E O 1
ATOM 7460 N N . ALA E 1 131 ? 14.311 22.578 -26.216 1.00 90.17 131 ALA E N 1
ATOM 7461 C CA . ALA E 1 131 ? 14.841 23.434 -25.165 1.00 76.41 131 ALA E CA 1
ATOM 7462 C C . ALA E 1 131 ? 16.106 22.853 -24.536 1.00 91.25 131 ALA E C 1
ATOM 7463 O O . ALA E 1 131 ? 17.036 23.594 -24.197 1.00 80.74 131 ALA E O 1
ATOM 7465 N N . GLY E 1 132 ? 16.165 21.533 -24.382 1.00 106.56 132 GLY E N 1
ATOM 7466 C CA . GLY E 1 132 ? 17.307 20.888 -23.756 1.00 92.54 132 GLY E CA 1
ATOM 7467 C C . GLY E 1 132 ? 18.417 20.562 -24.730 1.00 76.28 132 GLY E C 1
ATOM 7468 O O . GLY E 1 132 ? 19.371 19.869 -24.380 1.00 81.51 132 GLY E O 1
ATOM 7469 N N . THR E 1 136 ? 17.623 13.250 -28.833 1.00 117.17 136 THR E N 1
ATOM 7470 C CA . THR E 1 136 ? 16.991 12.461 -29.885 1.00 117.49 136 THR E CA 1
ATOM 7471 C C . THR E 1 136 ? 15.475 12.438 -29.720 1.00 109.00 136 THR E C 1
ATOM 7472 O O . THR E 1 136 ? 14.946 12.674 -28.632 1.00 98.63 136 THR E O 1
ATOM 7476 N N . ARG E 1 137 ? 14.788 12.131 -30.820 1.00 122.52 137 ARG E N 1
ATOM 7477 C CA . ARG E 1 137 ? 13.335 12.198 -30.896 1.00 114.38 137 ARG E CA 1
ATOM 7478 C C . ARG E 1 137 ? 12.719 10.978 -30.226 1.00 110.61 137 ARG E C 1
ATOM 7479 O O . ARG E 1 137 ? 12.875 9.845 -30.705 1.00 98.67 137 ARG E O 1
ATOM 7487 N N . ASP E 1 138 ? 12.005 11.208 -29.122 1.00 102.83 138 ASP E N 1
ATOM 7488 C CA . ASP E 1 138 ? 11.239 10.130 -28.510 1.00 91.80 138 ASP E CA 1
ATOM 7489 C C . ASP E 1 138 ? 10.107 9.718 -29.444 1.00 71.58 138 ASP E C 1
ATOM 7490 O O . ASP E 1 138 ? 9.411 10.547 -30.039 1.00 61.50 138 ASP E O 1
ATOM 7495 N N . MET E 1 139 ? 9.929 8.421 -29.550 1.00 63.94 139 MET E N 1
ATOM 7496 C CA . MET E 1 139 ? 9.149 7.836 -30.623 1.00 69.14 139 MET E CA 1
ATOM 7497 C C . MET E 1 139 ? 7.698 7.550 -30.254 1.00 72.63 139 MET E C 1
ATOM 7498 O O . MET E 1 139 ? 6.923 7.214 -31.150 1.00 61.38 139 MET E O 1
ATOM 7503 N N . GLU E 1 140 ? 7.302 7.673 -28.972 1.00 47.72 140 GLU E N 1
ATOM 7504 C CA . GLU E 1 140 ? 6.168 6.871 -28.539 1.00 41.94 140 GLU E CA 1
ATOM 7505 C C . GLU E 1 140 ? 4.855 7.393 -29.112 1.00 35.12 140 GLU E C 1
ATOM 7506 O O . GLU E 1 140 ? 4.619 8.592 -29.213 1.00 40.64 140 GLU E O 1
ATOM 7512 N N . SER E 1 141 ? 3.985 6.456 -29.480 1.00 34.57 141 SER E N 1
ATOM 7513 C CA . SER E 1 141 ? 2.613 6.749 -29.874 1.00 34.75 141 SER E CA 1
ATOM 7514 C C . SER E 1 141 ? 1.700 7.012 -28.669 1.00 44.36 141 SER E C 1
ATOM 7515 O O . SER E 1 141 ? 2.029 6.720 -27.512 1.00 37.34 141 SER E O 1
ATOM 7518 N N . GLU E 1 142 ? 0.505 7.539 -28.982 1.00 28.33 142 GLU E N 1
ATOM 7519 C CA . GLU E 1 142 ? -0.574 7.607 -28.010 1.00 36.97 142 GLU E CA 1
ATOM 7520 C C . GLU E 1 142 ? -0.802 6.269 -27.344 1.00 35.30 142 GLU E C 1
ATOM 7521 O O . GLU E 1 142 ? -0.895 6.194 -26.118 1.00 32.15 142 GLU E O 1
ATOM 7527 N N . THR E 1 143 ? -0.910 5.188 -28.119 1.00 36.64 143 THR E N 1
ATOM 7528 C CA . THR E 1 143 ? -1.258 3.924 -27.457 1.00 35.80 143 THR E CA 1
ATOM 7529 C C . THR E 1 143 ? -0.101 3.401 -26.625 1.00 30.93 143 THR E C 1
ATOM 7530 O O . THR E 1 143 ? -0.357 2.746 -25.606 1.00 33.17 143 THR E O 1
ATOM 7534 N N . ASP E 1 144 ? 1.152 3.674 -27.022 1.00 30.99 144 ASP E N 1
ATOM 7535 C CA . ASP E 1 144 ? 2.303 3.296 -26.214 1.00 35.26 144 ASP E CA 1
ATOM 7536 C C . ASP E 1 144 ? 2.203 3.929 -24.821 1.00 30.37 144 ASP E C 1
ATOM 7537 O O . ASP E 1 144 ? 2.499 3.286 -23.816 1.00 30.87 144 ASP E O 1
ATOM 7542 N N . ILE E 1 145 ? 1.803 5.209 -24.747 1.00 33.21 145 ILE E N 1
ATOM 7543 C CA . ILE E 1 145 ? 1.763 5.911 -23.478 1.00 34.32 145 ILE E CA 1
ATOM 7544 C C . ILE E 1 145 ? 0.576 5.459 -22.646 1.00 34.54 145 ILE E C 1
ATOM 7545 O O . ILE E 1 145 ? 0.693 5.303 -21.421 1.00 30.73 145 ILE E O 1
ATOM 7550 N N . LEU E 1 146 ? -0.567 5.198 -23.277 1.00 30.39 146 LEU E N 1
ATOM 7551 C CA . LEU E 1 146 ? -1.670 4.577 -22.567 1.00 35.45 146 LEU E CA 1
ATOM 7552 C C . LEU E 1 146 ? -1.241 3.257 -21.949 1.00 36.28 146 LEU E C 1
ATOM 7553 O O . LEU E 1 146 ? -1.608 2.950 -20.800 1.00 30.63 146 LEU E O 1
ATOM 7558 N N . LEU E 1 147 ? -0.514 2.444 -22.725 1.00 30.28 147 LEU E N 1
ATOM 7559 C CA . LEU E 1 147 ? -0.046 1.144 -22.225 1.00 35.57 147 LEU E CA 1
ATOM 7560 C C . LEU E 1 147 ? 0.869 1.310 -21.016 1.00 30.67 147 LEU E C 1
ATOM 7561 O O . LEU E 1 147 ? 0.689 0.679 -19.983 1.00 26.16 147 LEU E O 1
ATOM 7566 N N . HIS E 1 148 ? 1.881 2.173 -21.153 1.00 28.93 148 HIS E N 1
ATOM 7567 C CA . HIS E 1 148 ? 2.774 2.456 -20.027 1.00 27.56 148 HIS E CA 1
ATOM 7568 C C . HIS E 1 148 ? 1.993 2.892 -18.794 1.00 24.07 148 HIS E C 1
ATOM 7569 O O . HIS E 1 148 ? 2.231 2.367 -17.691 1.00 29.68 148 HIS E O 1
ATOM 7576 N N . GLN E 1 149 ? 1.003 3.778 -18.948 1.00 25.23 149 GLN E N 1
ATOM 7577 C CA . GLN E 1 149 ? 0.228 4.210 -17.781 1.00 29.33 149 GLN E CA 1
ATOM 7578 C C . GLN E 1 149 ? -0.579 3.072 -17.145 1.00 30.70 149 GLN E C 1
ATOM 7579 O O . GLN E 1 149 ? -0.713 3.032 -15.917 1.00 27.54 149 GLN E O 1
ATOM 7585 N N . GLN E 1 150 ? -1.183 2.203 -17.970 1.00 27.87 150 GLN E N 1
ATOM 7586 C CA . GLN E 1 150 ? -1.906 1.037 -17.428 1.00 29.89 150 GLN E CA 1
ATOM 7587 C C . GLN E 1 150 ? -0.975 0.089 -16.685 1.00 23.60 150 GLN E C 1
ATOM 7588 O O . GLN E 1 150 ? -1.311 -0.392 -15.591 1.00 29.86 150 GLN E O 1
ATOM 7594 N N . VAL E 1 151 ? 0.232 -0.154 -17.225 1.00 26.04 151 VAL E N 1
ATOM 7595 C CA . VAL E 1 151 ? 1.184 -1.062 -16.571 1.00 23.67 151 VAL E CA 1
ATOM 7596 C C . VAL E 1 151 ? 1.653 -0.459 -15.255 1.00 24.97 151 VAL E C 1
ATOM 7597 O O . VAL E 1 151 ? 1.789 -1.149 -14.228 1.00 24.28 151 VAL E O 1
ATOM 7601 N N . ASN E 1 152 ? 1.854 0.852 -15.242 1.00 23.38 152 ASN E N 1
ATOM 7602 C CA . ASN E 1 152 ? 2.226 1.505 -13.984 1.00 24.25 152 ASN E CA 1
ATOM 7603 C C . ASN E 1 152 ? 1.170 1.318 -12.914 1.00 20.98 152 ASN E C 1
ATOM 7604 O O . ASN E 1 152 ? 1.504 1.166 -11.711 1.00 22.87 152 ASN E O 1
ATOM 7609 N N . ARG E 1 153 ? -0.116 1.467 -13.266 1.00 24.26 153 ARG E N 1
ATOM 7610 C CA . ARG E 1 153 ? -1.153 1.231 -12.270 1.00 28.27 153 ARG E CA 1
ATOM 7611 C C . ARG E 1 153 ? -1.007 -0.173 -11.708 1.00 27.00 153 ARG E C 1
ATOM 7612 O O . ARG E 1 153 ? -1.237 -0.403 -10.518 1.00 22.57 153 ARG E O 1
ATOM 7620 N N . MET E 1 154 ? -0.835 -1.178 -12.610 1.00 25.61 154 MET E N 1
ATOM 7621 C CA . MET E 1 154 ? -0.708 -2.549 -12.139 1.00 23.14 154 MET E CA 1
ATOM 7622 C C . MET E 1 154 ? 0.467 -2.735 -11.179 1.00 25.71 154 MET E C 1
ATOM 7623 O O . MET E 1 154 ? 0.370 -3.447 -10.150 1.00 24.53 154 MET E O 1
ATOM 7628 N N . PHE E 1 155 ? 1.621 -2.189 -11.504 1.00 21.41 155 PHE E N 1
ATOM 7629 C CA . PHE E 1 155 ? 2.724 -2.213 -10.575 1.00 24.96 155 PHE E CA 1
ATOM 7630 C C . PHE E 1 155 ? 2.336 -1.587 -9.239 1.00 27.83 155 PHE E C 1
ATOM 7631 O O . PHE E 1 155 ? 2.674 -2.127 -8.178 1.00 25.25 155 PHE E O 1
ATOM 7639 N N . ALA E 1 156 ? 1.720 -0.394 -9.262 1.00 25.78 156 ALA E N 1
ATOM 7640 C CA . ALA E 1 156 ? 1.400 0.256 -7.987 1.00 26.43 156 ALA E CA 1
ATOM 7641 C C . ALA E 1 156 ? 0.458 -0.599 -7.155 1.00 33.20 156 ALA E C 1
ATOM 7642 O O . ALA E 1 156 ? 0.606 -0.694 -5.915 1.00 26.17 156 ALA E O 1
ATOM 7644 N N . VAL E 1 157 ? -0.546 -1.217 -7.807 1.00 21.65 157 VAL E N 1
ATOM 7645 C CA . VAL E 1 157 ? -1.505 -2.006 -7.031 1.00 23.57 157 VAL E CA 1
ATOM 7646 C C . VAL E 1 157 ? -0.825 -3.245 -6.472 1.00 23.25 157 VAL E C 1
ATOM 7647 O O . VAL E 1 157 ? -1.123 -3.663 -5.341 1.00 24.72 157 VAL E O 1
ATOM 7651 N N . SER E 1 158 ? 0.104 -3.845 -7.228 1.00 27.99 158 SER E N 1
ATOM 7652 C CA . SER E 1 158 ? 0.834 -4.994 -6.731 1.00 26.49 158 SER E CA 1
ATOM 7653 C C . SER E 1 158 ? 1.612 -4.625 -5.472 1.00 30.13 158 SER E C 1
ATOM 7654 O O . SER E 1 158 ? 1.632 -5.380 -4.491 1.00 28.36 158 SER E O 1
ATOM 7657 N N . TYR E 1 159 ? 2.300 -3.472 -5.507 1.00 29.48 159 TYR E N 1
ATOM 7658 C CA . TYR E 1 159 ? 3.078 -3.053 -4.323 1.00 29.19 159 TYR E CA 1
ATOM 7659 C C . TYR E 1 159 ? 2.179 -2.818 -3.140 1.00 28.55 159 TYR E C 1
ATOM 7660 O O . TYR E 1 159 ? 2.522 -3.187 -2.009 1.00 34.12 159 TYR E O 1
ATOM 7669 N N . SER E 1 160 ? 0.992 -2.260 -3.398 1.00 29.01 160 SER E N 1
ATOM 7670 C CA . SER E 1 160 ? 0.003 -2.083 -2.345 1.00 29.60 160 SER E CA 1
ATOM 7671 C C . SER E 1 160 ? -0.523 -3.415 -1.804 1.00 31.98 160 SER E C 1
ATOM 7672 O O . SER E 1 160 ? -0.684 -3.588 -0.592 1.00 34.37 160 SER E O 1
ATOM 7675 N N . ALA E 1 161 ? -0.848 -4.338 -2.696 1.00 25.92 161 ALA E N 1
ATOM 7676 C CA . ALA E 1 161 ? -1.286 -5.690 -2.247 1.00 27.19 161 ALA E CA 1
ATOM 7677 C C . ALA E 1 161 ? -0.236 -6.363 -1.350 1.00 36.71 161 ALA E C 1
ATOM 7678 O O . ALA E 1 161 ? -0.575 -7.020 -0.362 1.00 31.14 161 ALA E O 1
ATOM 7680 N N . ILE E 1 162 ? 1.039 -6.252 -1.724 1.00 29.74 162 ILE E N 1
ATOM 7681 C CA . ILE E 1 162 ? 2.121 -6.842 -0.968 1.00 34.74 162 ILE E CA 1
ATOM 7682 C C . ILE E 1 162 ? 2.355 -6.070 0.335 1.00 42.05 162 ILE E C 1
ATOM 7683 O O . ILE E 1 162 ? 2.498 -6.666 1.411 1.00 36.68 162 ILE E O 1
ATOM 7688 N N . ASN E 1 163 ? 2.333 -4.733 0.280 1.00 37.15 163 ASN E N 1
ATOM 7689 C CA . ASN E 1 163 ? 2.832 -3.927 1.408 1.00 40.83 163 ASN E CA 1
ATOM 7690 C C . ASN E 1 163 ? 1.767 -3.228 2.250 1.00 45.99 163 ASN E C 1
ATOM 7691 O O . ASN E 1 163 ? 2.098 -2.736 3.330 1.00 45.07 163 ASN E O 1
ATOM 7696 N N . GLN E 1 164 ? 0.500 -3.253 1.846 1.00 35.24 164 GLN E N 1
ATOM 7697 C CA . GLN E 1 164 ? -0.634 -2.563 2.479 1.00 40.27 164 GLN E CA 1
ATOM 7698 C C . GLN E 1 164 ? -0.403 -1.047 2.576 1.00 35.88 164 GLN E C 1
ATOM 7699 O O . GLN E 1 164 ? -0.264 -0.476 3.664 1.00 39.47 164 GLN E O 1
ATOM 7705 N N . CYS E 1 165 ? -0.454 -0.395 1.423 1.00 27.91 165 CYS E N 1
ATOM 7706 C CA . CYS E 1 165 ? -0.230 1.067 1.336 1.00 32.26 165 CYS E CA 1
ATOM 7707 C C . CYS E 1 165 ? -1.279 1.690 0.425 1.00 30.00 165 CYS E C 1
ATOM 7708 O O . CYS E 1 165 ? -2.038 0.983 -0.267 1.00 28.48 165 CYS E O 1
ATOM 7711 N N . TYR E 1 166 ? -1.399 3.008 0.465 1.00 27.17 166 TYR E N 1
ATOM 7712 C CA . TYR E 1 166 ? -2.382 3.686 -0.364 1.00 28.86 166 TYR E CA 1
ATOM 7713 C C . TYR E 1 166 ? -1.886 3.770 -1.815 1.00 23.77 166 TYR E C 1
ATOM 7714 O O . TYR E 1 166 ? -0.681 3.818 -2.074 1.00 26.27 166 TYR E O 1
ATOM 7723 N N . VAL E 1 167 ? -2.858 3.799 -2.753 1.00 24.93 167 VAL E N 1
ATOM 7724 C CA . VAL E 1 167 ? -2.641 3.990 -4.200 1.00 28.44 167 VAL E CA 1
ATOM 7725 C C . VAL E 1 167 ? -3.534 5.138 -4.626 1.00 22.78 167 VAL E C 1
ATOM 7726 O O . VAL E 1 167 ? -4.771 5.001 -4.638 1.00 26.03 167 VAL E O 1
ATOM 7730 N N . LYS E 1 168 ? -2.927 6.290 -4.917 1.00 25.00 168 LYS E N 1
ATOM 7731 C CA . LYS E 1 168 ? -3.632 7.502 -5.276 1.00 30.35 168 LYS E CA 1
ATOM 7732 C C . LYS E 1 168 ? -3.383 7.793 -6.743 1.00 27.85 168 LYS E C 1
ATOM 7733 O O . LYS E 1 168 ? -2.227 7.935 -7.164 1.00 27.60 168 LYS E O 1
ATOM 7739 N N . ILE E 1 169 ? -4.460 7.883 -7.519 1.00 28.17 169 ILE E N 1
ATOM 7740 C CA . ILE E 1 169 ? -4.362 8.217 -8.951 1.00 30.28 169 ILE E CA 1
ATOM 7741 C C . ILE E 1 169 ? -4.871 9.647 -9.115 1.00 31.35 169 ILE E C 1
ATOM 7742 O O . ILE E 1 169 ? -6.034 9.938 -8.801 1.00 38.30 169 ILE E O 1
ATOM 7747 N N . ILE E 1 170 ? -3.993 10.527 -9.570 1.00 27.58 170 ILE E N 1
ATOM 7748 C CA . ILE E 1 170 ? -4.329 11.932 -9.843 1.00 30.39 170 ILE E CA 1
ATOM 7749 C C . ILE E 1 170 ? -4.522 12.093 -11.347 1.00 35.65 170 ILE E C 1
ATOM 7750 O O . ILE E 1 170 ? -3.580 11.932 -12.124 1.00 34.96 170 ILE E O 1
ATOM 7755 N N . ASP E 1 171 ? -5.753 12.415 -11.736 1.00 36.48 171 ASP E N 1
ATOM 7756 C CA . ASP E 1 171 ? -6.166 12.572 -13.119 1.00 37.04 171 ASP E CA 1
ATOM 7757 C C . ASP E 1 171 ? -5.747 13.960 -13.617 1.00 41.96 171 ASP E C 1
ATOM 7758 O O . ASP E 1 171 ? -6.349 14.967 -13.244 1.00 32.93 171 ASP E O 1
ATOM 7763 N N . LEU E 1 172 ? -4.693 13.992 -14.433 1.00 34.37 172 LEU E N 1
ATOM 7764 C CA . LEU E 1 172 ? -4.248 15.179 -15.136 1.00 32.70 172 LEU E CA 1
ATOM 7765 C C . LEU E 1 172 ? -4.480 15.075 -16.631 1.00 39.05 172 LEU E C 1
ATOM 7766 O O . LEU E 1 172 ? -3.680 15.582 -17.423 1.00 38.41 172 LEU E O 1
ATOM 7771 N N . THR E 1 173 ? -5.566 14.453 -17.031 1.00 33.34 173 THR E N 1
ATOM 7772 C CA . THR E 1 173 ? -5.821 14.205 -18.440 1.00 40.07 173 THR E CA 1
ATOM 7773 C C . THR E 1 173 ? -6.756 15.225 -19.085 1.00 50.09 173 THR E C 1
ATOM 7774 O O . THR E 1 173 ? -7.021 15.106 -20.288 1.00 46.73 173 THR E O 1
ATOM 7778 N N . TRP E 1 174 ? -7.335 16.135 -18.312 1.00 51.46 174 TRP E N 1
ATOM 7779 C CA . TRP E 1 174 ? -8.202 17.168 -18.879 1.00 47.65 174 TRP E CA 1
ATOM 7780 C C . TRP E 1 174 ? -7.331 18.237 -19.540 1.00 49.14 174 TRP E C 1
ATOM 7781 O O . TRP E 1 174 ? -6.115 18.316 -19.293 1.00 42.45 174 TRP E O 1
ATOM 7792 N N . PRO E 1 175 ? -7.928 19.047 -20.427 1.00 48.10 175 PRO E N 1
ATOM 7793 C CA . PRO E 1 175 ? -7.155 20.064 -21.157 1.00 42.10 175 PRO E CA 1
ATOM 7794 C C . PRO E 1 175 ? -6.874 21.307 -20.321 1.00 39.24 175 PRO E C 1
ATOM 7795 O O . PRO E 1 175 ? -7.772 21.873 -19.701 1.00 45.92 175 PRO E O 1
ATOM 7799 N N . GLN E 1 176 ? -5.615 21.710 -20.305 1.00 35.14 176 GLN E N 1
ATOM 7800 C CA . GLN E 1 176 ? -5.214 22.861 -19.530 1.00 54.87 176 GLN E CA 1
ATOM 7801 C C . GLN E 1 176 ? -5.844 24.145 -20.073 1.00 66.14 176 GLN E C 1
ATOM 7802 O O . GLN E 1 176 ? -6.035 24.315 -21.283 1.00 52.57 176 GLN E O 1
ATOM 7808 N N . GLU E 1 177 ? -6.138 25.062 -19.151 1.00 64.96 177 GLU E N 1
ATOM 7809 C CA . GLU E 1 177 ? -6.580 26.413 -19.466 1.00 63.10 177 GLU E CA 1
ATOM 7810 C C . GLU E 1 177 ? -5.432 27.402 -19.576 1.00 56.71 177 GLU E C 1
ATOM 7811 O O . GLU E 1 177 ? -5.660 28.549 -19.975 1.00 54.18 177 GLU E O 1
ATOM 7817 N N . TYR E 1 178 ? -4.212 26.987 -19.232 1.00 46.60 178 TYR E N 1
ATOM 7818 C CA . TYR E 1 178 ? -3.007 27.784 -19.407 1.00 57.81 178 TYR E CA 1
ATOM 7819 C C . TYR E 1 178 ? -1.795 26.961 -19.018 1.00 62.12 178 TYR E C 1
ATOM 7820 O O . TYR E 1 178 ? -1.904 26.071 -18.156 1.00 53.39 178 TYR E O 1
ATOM 7829 N N . GLU E 1 179 ? -0.641 27.272 -19.597 1.00 65.28 179 GLU E N 1
ATOM 7830 C CA . GLU E 1 179 ? 0.569 26.497 -19.351 1.00 77.98 179 GLU E CA 1
ATOM 7831 C C . GLU E 1 179 ? 0.763 26.275 -17.858 1.00 72.09 179 GLU E C 1
ATOM 7832 O O . GLU E 1 179 ? 0.611 27.199 -17.050 1.00 53.78 179 GLU E O 1
ATOM 7838 N N . PHE E 1 180 ? 1.048 25.022 -17.495 1.00 68.26 180 PHE E N 1
ATOM 7839 C CA . PHE E 1 180 ? 1.396 24.611 -16.133 1.00 71.60 180 PHE E CA 1
ATOM 7840 C C . PHE E 1 180 ? 0.216 24.595 -15.178 1.00 59.00 180 PHE E C 1
ATOM 7841 O O . PHE E 1 180 ? 0.413 24.582 -13.943 1.00 55.08 180 PHE E O 1
ATOM 7849 N N . GLN E 1 181 ? -1.018 24.579 -15.661 1.00 45.64 181 GLN E N 1
ATOM 7850 C CA . GLN E 1 181 ? -2.138 24.367 -14.780 1.00 42.20 181 GLN E CA 1
ATOM 7851 C C . GLN E 1 181 ? -2.133 22.928 -14.206 1.00 52.06 181 GLN E C 1
ATOM 7852 O O . GLN E 1 181 ? -2.370 22.730 -13.017 1.00 45.04 181 GLN E O 1
ATOM 7858 N N . HIS E 1 182 ? -1.912 21.948 -15.085 1.00 47.09 182 HIS E N 1
ATOM 7859 C CA . HIS E 1 182 ? -1.813 20.553 -14.614 1.00 40.40 182 HIS E CA 1
ATOM 7860 C C . HIS E 1 182 ? -0.886 20.494 -13.428 1.00 49.26 182 HIS E C 1
ATOM 7861 O O . HIS E 1 182 ? -1.211 19.909 -12.391 1.00 47.91 182 HIS E O 1
ATOM 7868 N N . THR E 1 183 ? 0.295 21.103 -13.566 1.00 44.72 183 THR E N 1
ATOM 7869 C CA . THR E 1 183 ? 1.230 21.100 -12.451 1.00 53.69 183 THR E CA 1
ATOM 7870 C C . THR E 1 183 ? 0.578 21.704 -11.215 1.00 58.43 183 THR E C 1
ATOM 7871 O O . THR E 1 183 ? 0.694 21.170 -10.102 1.00 48.17 183 THR E O 1
ATOM 7875 N N . GLU E 1 184 ? -0.165 22.779 -11.408 1.00 53.94 184 GLU E N 1
ATOM 7876 C CA . GLU E 1 184 ? -0.705 23.510 -10.281 1.00 59.18 184 GLU E CA 1
ATOM 7877 C C . GLU E 1 184 ? -1.754 22.691 -9.553 1.00 46.23 184 GLU E C 1
ATOM 7878 O O . GLU E 1 184 ? -1.774 22.674 -8.313 1.00 50.35 184 GLU E O 1
ATOM 7884 N N . TYR E 1 185 ? -2.628 22.029 -10.306 1.00 45.45 185 TYR E N 1
ATOM 7885 C CA . TYR E 1 185 ? -3.717 21.226 -9.754 1.00 52.19 185 TYR E CA 1
ATOM 7886 C C . TYR E 1 185 ? -3.220 19.969 -9.058 1.00 55.22 185 TYR E C 1
ATOM 7887 O O . TYR E 1 185 ? -3.878 19.499 -8.115 1.00 42.80 185 TYR E O 1
ATOM 7896 N N . ALA E 1 186 ? -2.122 19.387 -9.546 1.00 53.65 186 ALA E N 1
ATOM 7897 C CA . ALA E 1 186 ? -1.513 18.235 -8.885 1.00 47.39 186 ALA E CA 1
ATOM 7898 C C . ALA E 1 186 ? -0.836 18.651 -7.586 1.00 49.18 186 ALA E C 1
ATOM 7899 O O . ALA E 1 186 ? -0.988 17.986 -6.559 1.00 36.10 186 ALA E O 1
ATOM 7901 N N . VAL E 1 187 ? -0.071 19.756 -7.628 1.00 44.21 187 VAL E N 1
ATOM 7902 C CA . VAL E 1 187 ? 0.593 20.276 -6.442 1.00 51.11 187 VAL E CA 1
ATOM 7903 C C . VAL E 1 187 ? -0.421 20.525 -5.345 1.00 47.39 187 VAL E C 1
ATOM 7904 O O . VAL E 1 187 ? -0.172 20.227 -4.163 1.00 45.18 187 VAL E O 1
ATOM 7908 N N . ASN E 1 188 ? -1.578 21.092 -5.708 1.00 54.00 188 ASN E N 1
ATOM 7909 C CA . ASN E 1 188 ? -2.604 21.468 -4.752 1.00 54.50 188 ASN E CA 1
ATOM 7910 C C . ASN E 1 188 ? -3.243 20.236 -4.122 1.00 59.37 188 ASN E C 1
ATOM 7911 O O . ASN E 1 188 ? -3.448 20.186 -2.896 1.00 45.01 188 ASN E O 1
ATOM 7916 N N . LYS E 1 189 ? -3.574 19.237 -4.945 1.00 46.37 189 LYS E N 1
ATOM 7917 C CA . LYS E 1 189 ? -4.186 18.014 -4.438 1.00 54.59 189 LYS E CA 1
ATOM 7918 C C . LYS E 1 189 ? -3.229 17.234 -3.536 1.00 43.78 189 LYS E C 1
ATOM 7919 O O . LYS E 1 189 ? -3.676 16.615 -2.555 1.00 42.30 189 LYS E O 1
ATOM 7925 N N . ILE E 1 190 ? -1.918 17.304 -3.819 1.00 34.97 190 ILE E N 1
ATOM 7926 C CA . ILE E 1 190 ? -0.921 16.657 -2.986 1.00 33.54 190 ILE E CA 1
ATOM 7927 C C . ILE E 1 190 ? -0.733 17.418 -1.670 1.00 51.18 190 ILE E C 1
ATOM 7928 O O . ILE E 1 190 ? -0.573 16.809 -0.608 1.00 39.21 190 ILE E O 1
ATOM 7933 N N . ILE E 1 191 ? -0.725 18.755 -1.704 1.00 48.32 191 ILE E N 1
ATOM 7934 C CA . ILE E 1 191 ? -0.632 19.496 -0.443 1.00 46.67 191 ILE E CA 1
ATOM 7935 C C . ILE E 1 191 ? -1.899 19.284 0.382 1.00 32.76 191 ILE E C 1
ATOM 7936 O O . ILE E 1 191 ? -1.838 19.134 1.615 1.00 45.36 191 ILE E O 1
ATOM 7941 N N . GLU E 1 192 ? -3.058 19.266 -0.272 1.00 38.10 192 GLU E N 1
ATOM 7942 C CA . GLU E 1 192 ? -4.302 18.958 0.425 1.00 45.22 192 GLU E CA 1
ATOM 7943 C C . GLU E 1 192 ? -4.231 17.588 1.096 1.00 57.92 192 GLU E C 1
ATOM 7944 O O . GLU E 1 192 ? -4.668 17.421 2.249 1.00 46.55 192 GLU E O 1
ATOM 7950 N N . MET E 1 193 ? -3.641 16.596 0.415 1.00 37.20 193 MET E N 1
ATOM 7951 C CA . MET E 1 193 ? -3.442 15.299 1.046 1.00 51.32 193 MET E CA 1
ATOM 7952 C C . MET E 1 193 ? -2.531 15.407 2.258 1.00 48.86 193 MET E C 1
ATOM 7953 O O . MET E 1 193 ? -2.853 14.890 3.330 1.00 46.70 193 MET E O 1
ATOM 7958 N N . LEU E 1 194 ? -1.363 16.040 2.096 1.00 42.58 194 LEU E N 1
ATOM 7959 C CA . LEU E 1 194 ? -0.424 16.148 3.218 1.00 44.20 194 LEU E CA 1
ATOM 7960 C C . LEU E 1 194 ? -1.004 16.956 4.388 1.00 51.16 194 LEU E C 1
ATOM 7961 O O . LEU E 1 194 ? -0.679 16.683 5.542 1.00 48.61 194 LEU E O 1
ATOM 7966 N N . ASN E 1 195 ? -1.883 17.918 4.121 1.00 49.44 195 ASN E N 1
ATOM 7967 C CA . ASN E 1 195 ? -2.427 18.745 5.206 1.00 58.00 195 ASN E CA 1
ATOM 7968 C C . ASN E 1 195 ? -3.754 18.235 5.770 1.00 63.71 195 ASN E C 1
ATOM 7969 O O . ASN E 1 195 ? -4.253 18.791 6.754 1.00 56.03 195 ASN E O 1
ATOM 7974 N N . PHE E 1 196 ? -4.314 17.167 5.207 1.00 52.81 196 PHE E N 1
ATOM 7975 C CA . PHE E 1 196 ? -5.650 16.682 5.570 1.00 55.19 196 PHE E CA 1
ATOM 7976 C C . PHE E 1 196 ? -5.833 16.368 7.068 1.00 55.59 196 PHE E C 1
ATOM 7977 O O . PHE E 1 196 ? -4.893 15.959 7.747 1.00 57.20 196 PHE E O 1
ATOM 7985 N N . MET F 1 1 ? -15.889 -25.438 0.390 1.00 45.44 1 MET F N 1
ATOM 7986 C CA . MET F 1 1 ? -15.079 -24.417 -0.330 1.00 47.59 1 MET F CA 1
ATOM 7987 C C . MET F 1 1 ? -15.244 -23.082 0.402 1.00 36.99 1 MET F C 1
ATOM 7988 O O . MET F 1 1 ? -16.281 -22.856 1.030 1.00 37.92 1 MET F O 1
ATOM 7993 N N . ARG F 1 2 ? -14.205 -22.249 0.385 1.00 31.54 2 ARG F N 1
ATOM 7994 C CA . ARG F 1 2 ? -14.245 -20.921 0.968 1.00 29.64 2 ARG F CA 1
ATOM 7995 C C . ARG F 1 2 ? -13.962 -19.892 -0.117 1.00 36.87 2 ARG F C 1
ATOM 7996 O O . ARG F 1 2 ? -12.999 -20.037 -0.873 1.00 28.95 2 ARG F O 1
ATOM 8004 N N . PHE F 1 3 ? -14.793 -18.857 -0.180 1.00 32.33 3 PHE F N 1
ATOM 8005 C CA . PHE F 1 3 ? -14.559 -17.796 -1.155 1.00 28.32 3 PHE F CA 1
ATOM 8006 C C . PHE F 1 3 ? -14.688 -16.448 -0.496 1.00 29.00 3 PHE F C 1
ATOM 8007 O O . PHE F 1 3 ? -15.578 -16.212 0.324 1.00 28.77 3 PHE F O 1
ATOM 8015 N N . ILE F 1 4 ? -13.838 -15.529 -0.932 1.00 29.79 4 ILE F N 1
ATOM 8016 C CA . ILE F 1 4 ? -13.917 -14.127 -0.525 1.00 25.80 4 ILE F CA 1
ATOM 8017 C C . ILE F 1 4 ? -14.790 -13.457 -1.565 1.00 29.76 4 ILE F C 1
ATOM 8018 O O . ILE F 1 4 ? -14.495 -13.552 -2.757 1.00 30.56 4 ILE F O 1
ATOM 8023 N N . LEU F 1 5 ? -15.859 -12.782 -1.125 1.00 28.47 5 LEU F N 1
ATOM 8024 C CA . LEU F 1 5 ? -16.823 -12.149 -2.032 1.00 25.32 5 LEU F CA 1
ATOM 8025 C C . LEU F 1 5 ? -16.676 -10.633 -1.936 1.00 31.68 5 LEU F C 1
ATOM 8026 O O . LEU F 1 5 ? -16.703 -10.073 -0.836 1.00 29.65 5 LEU F O 1
ATOM 8031 N N . THR F 1 6 ? -16.515 -9.957 -3.074 1.00 25.46 6 THR F N 1
ATOM 8032 C CA . THR F 1 6 ? -16.250 -8.521 -3.032 1.00 22.58 6 THR F CA 1
ATOM 8033 C C . THR F 1 6 ? -16.919 -7.785 -4.186 1.00 26.72 6 THR F C 1
ATOM 8034 O O . THR F 1 6 ? -17.458 -8.378 -5.137 1.00 26.45 6 THR F O 1
ATOM 8038 N N . GLY F 1 7 ? -16.866 -6.464 -4.088 1.00 25.22 7 GLY F N 1
ATOM 8039 C CA . GLY F 1 7 ? -17.385 -5.561 -5.142 1.00 27.53 7 GLY F CA 1
ATOM 8040 C C . GLY F 1 7 ? -17.454 -4.177 -4.534 1.00 25.83 7 GLY F C 1
ATOM 8041 O O . GLY F 1 7 ? -17.290 -3.974 -3.342 1.00 28.36 7 GLY F O 1
ATOM 8042 N N . VAL F 1 8 ? -17.675 -3.195 -5.446 1.00 26.89 8 VAL F N 1
ATOM 8043 C CA . VAL F 1 8 ? -17.586 -1.808 -4.942 1.00 27.38 8 VAL F CA 1
ATOM 8044 C C . VAL F 1 8 ? -18.738 -1.630 -3.969 1.00 32.07 8 VAL F C 1
ATOM 8045 O O . VAL F 1 8 ? -19.780 -2.311 -4.085 1.00 30.82 8 VAL F O 1
ATOM 8049 N N . PRO F 1 9 ? -18.632 -0.703 -3.024 1.00 33.77 9 PRO F N 1
ATOM 8050 C CA . PRO F 1 9 ? -19.653 -0.651 -1.952 1.00 36.77 9 PRO F CA 1
ATOM 8051 C C . PRO F 1 9 ? -20.994 -0.092 -2.446 1.00 31.71 9 PRO F C 1
ATOM 8052 O O . PRO F 1 9 ? -21.075 0.686 -3.382 1.00 32.24 9 PRO F O 1
ATOM 8056 N N . GLY F 1 10 ? -22.064 -0.575 -1.822 1.00 33.77 10 GLY F N 1
ATOM 8057 C CA . GLY F 1 10 ? -23.353 0.059 -1.997 1.00 42.76 10 GLY F CA 1
ATOM 8058 C C . GLY F 1 10 ? -24.032 -0.257 -3.295 1.00 42.28 10 GLY F C 1
ATOM 8059 O O . GLY F 1 10 ? -24.936 0.486 -3.697 1.00 40.32 10 GLY F O 1
ATOM 8060 N N . ALA F 1 11 ? -23.635 -1.351 -3.964 1.00 36.83 11 ALA F N 1
ATOM 8061 C CA . ALA F 1 11 ? -24.122 -1.704 -5.285 1.00 37.69 11 ALA F CA 1
ATOM 8062 C C . ALA F 1 11 ? -24.943 -2.980 -5.324 1.00 38.69 11 ALA F C 1
ATOM 8063 O O . ALA F 1 11 ? -25.528 -3.289 -6.376 1.00 35.33 11 ALA F O 1
ATOM 8065 N N . GLY F 1 12 ? -25.009 -3.732 -4.232 1.00 34.90 12 GLY F N 1
ATOM 8066 C CA . GLY F 1 12 ? -25.792 -4.948 -4.202 1.00 35.56 12 GLY F CA 1
ATOM 8067 C C . GLY F 1 12 ? -25.077 -6.147 -3.611 1.00 36.99 12 GLY F C 1
ATOM 8068 O O . GLY F 1 12 ? -25.667 -7.208 -3.463 1.00 35.14 12 GLY F O 1
ATOM 8069 N N . LYS F 1 13 ? -23.813 -5.985 -3.251 1.00 31.28 13 LYS F N 1
ATOM 8070 C CA . LYS F 1 13 ? -23.102 -7.123 -2.697 1.00 30.52 13 LYS F CA 1
ATOM 8071 C C . LYS F 1 13 ? -23.767 -7.649 -1.420 1.00 35.47 13 LYS F C 1
ATOM 8072 O O . LYS F 1 13 ? -23.825 -8.861 -1.202 1.00 33.32 13 LYS F O 1
ATOM 8078 N N . THR F 1 14 ? -24.261 -6.743 -0.565 1.00 32.67 14 THR F N 1
ATOM 8079 C CA . THR F 1 14 ? -24.905 -7.167 0.695 1.00 38.76 14 THR F CA 1
ATOM 8080 C C . THR F 1 14 ? -26.140 -8.014 0.427 1.00 33.36 14 THR F C 1
ATOM 8081 O O . THR F 1 14 ? -26.347 -9.046 1.091 1.00 33.55 14 THR F O 1
ATOM 8085 N N . THR F 1 15 ? -26.989 -7.601 -0.515 1.00 33.50 15 THR F N 1
ATOM 8086 C CA . THR F 1 15 ? -28.121 -8.450 -0.893 1.00 30.45 15 THR F CA 1
ATOM 8087 C C . THR F 1 15 ? -27.682 -9.820 -1.380 1.00 40.40 15 THR F C 1
ATOM 8088 O O . THR F 1 15 ? -28.354 -10.830 -1.092 1.00 31.21 15 THR F O 1
ATOM 8092 N N . VAL F 1 16 ? -26.601 -9.891 -2.178 1.00 34.75 16 VAL F N 1
ATOM 8093 C CA . VAL F 1 16 ? -26.129 -11.211 -2.605 1.00 27.07 16 VAL F CA 1
ATOM 8094 C C . VAL F 1 16 ? -25.750 -12.053 -1.400 1.00 29.37 16 VAL F C 1
ATOM 8095 O O . VAL F 1 16 ? -26.088 -13.256 -1.311 1.00 33.09 16 VAL F O 1
ATOM 8099 N N . CYS F 1 17 ? -25.012 -11.441 -0.477 1.00 28.67 17 CYS F N 1
ATOM 8100 C CA . CYS F 1 17 ? -24.583 -12.159 0.724 1.00 35.47 17 CYS F CA 1
ATOM 8101 C C . CYS F 1 17 ? -25.776 -12.677 1.513 1.00 34.61 17 CYS F C 1
ATOM 8102 O O . CYS F 1 17 ? -25.747 -13.788 2.028 1.00 33.08 17 CYS F O 1
ATOM 8105 N N . ASN F 1 18 ? -26.802 -11.838 1.680 1.00 30.21 18 ASN F N 1
ATOM 8106 C CA . ASN F 1 18 ? -27.953 -12.250 2.478 1.00 33.65 18 ASN F CA 1
ATOM 8107 C C . ASN F 1 18 ? -28.723 -13.382 1.808 1.00 35.78 18 ASN F C 1
ATOM 8108 O O . ASN F 1 18 ? -29.207 -14.306 2.479 1.00 38.27 18 ASN F O 1
ATOM 8113 N N . LYS F 1 19 ? -28.834 -13.350 0.479 1.00 32.66 19 LYS F N 1
ATOM 8114 C CA . LYS F 1 19 ? -29.604 -14.382 -0.178 1.00 33.01 19 LYS F CA 1
ATOM 8115 C C . LYS F 1 19 ? -28.819 -15.697 -0.219 1.00 32.86 19 LYS F C 1
ATOM 8116 O O . LYS F 1 19 ? -29.422 -16.770 -0.234 1.00 35.67 19 LYS F O 1
ATOM 8122 N N . LEU F 1 20 ? -27.500 -15.642 -0.189 1.00 29.74 20 LEU F N 1
ATOM 8123 C CA . LEU F 1 20 ? -26.719 -16.851 -0.014 1.00 37.49 20 LEU F CA 1
ATOM 8124 C C . LEU F 1 20 ? -26.913 -17.433 1.382 1.00 35.30 20 LEU F C 1
ATOM 8125 O O . LEU F 1 20 ? -26.969 -18.667 1.544 1.00 35.01 20 LEU F O 1
ATOM 8130 N N . ALA F 1 21 ? -26.992 -16.555 2.393 1.00 32.40 21 ALA F N 1
ATOM 8131 C CA . ALA F 1 21 ? -27.247 -17.002 3.770 1.00 33.74 21 ALA F CA 1
ATOM 8132 C C . ALA F 1 21 ? -28.612 -17.626 3.840 1.00 34.51 21 ALA F C 1
ATOM 8133 O O . ALA F 1 21 ? -28.834 -18.591 4.595 1.00 39.57 21 ALA F O 1
ATOM 8135 N N . GLU F 1 22 ? -29.523 -17.104 3.027 1.00 31.22 22 GLU F N 1
ATOM 8136 C CA . GLU F 1 22 ? -30.864 -17.690 2.928 1.00 34.90 22 GLU F CA 1
ATOM 8137 C C . GLU F 1 22 ? -30.830 -19.080 2.295 1.00 44.96 22 GLU F C 1
ATOM 8138 O O . GLU F 1 22 ? -31.420 -20.026 2.825 1.00 40.46 22 GLU F O 1
ATOM 8144 N N . LYS F 1 23 ? -30.136 -19.228 1.170 1.00 42.01 23 LYS F N 1
ATOM 8145 C CA . LYS F 1 23 ? -30.349 -20.413 0.328 1.00 43.76 23 LYS F CA 1
ATOM 8146 C C . LYS F 1 23 ? -29.379 -21.559 0.586 1.00 38.70 23 LYS F C 1
ATOM 8147 O O . LYS F 1 23 ? -29.669 -22.687 0.169 1.00 51.14 23 LYS F O 1
ATOM 8153 N N . MET F 1 24 ? -28.263 -21.347 1.272 1.00 39.94 24 MET F N 1
ATOM 8154 C CA . MET F 1 24 ? -27.249 -22.373 1.439 1.00 53.21 24 MET F CA 1
ATOM 8155 C C . MET F 1 24 ? -27.064 -22.762 2.897 1.00 57.81 24 MET F C 1
ATOM 8156 O O . MET F 1 24 ? -26.607 -21.958 3.712 1.00 55.66 24 MET F O 1
ATOM 8161 N N . SER F 1 25 ? -27.370 -24.014 3.217 1.00 46.86 25 SER F N 1
ATOM 8162 C CA . SER F 1 25 ? -26.963 -24.593 4.483 1.00 57.62 25 SER F CA 1
ATOM 8163 C C . SER F 1 25 ? -25.557 -25.156 4.320 1.00 60.56 25 SER F C 1
ATOM 8164 O O . SER F 1 25 ? -25.045 -25.313 3.216 1.00 59.64 25 SER F O 1
ATOM 8167 N N . ASN F 1 26 ? -24.917 -25.463 5.440 1.00 62.78 26 ASN F N 1
ATOM 8168 C CA . ASN F 1 26 ? -23.530 -25.901 5.436 1.00 78.20 26 ASN F CA 1
ATOM 8169 C C . ASN F 1 26 ? -22.586 -24.790 5.015 1.00 69.12 26 ASN F C 1
ATOM 8170 O O . ASN F 1 26 ? -21.400 -25.056 4.783 1.00 65.06 26 ASN F O 1
ATOM 8175 N N . LEU F 1 27 ? -23.091 -23.569 4.884 1.00 60.58 27 LEU F N 1
ATOM 8176 C CA . LEU F 1 27 ? -22.309 -22.388 4.563 1.00 56.68 27 LEU F CA 1
ATOM 8177 C C . LEU F 1 27 ? -22.476 -21.370 5.673 1.00 34.98 27 LEU F C 1
ATOM 8178 O O . LEU F 1 27 ? -23.576 -21.206 6.192 1.00 44.82 27 LEU F O 1
ATOM 8183 N N . SER F 1 28 ? -21.387 -20.716 6.096 1.00 33.06 28 SER F N 1
ATOM 8184 C CA . SER F 1 28 ? -21.560 -19.501 6.890 1.00 35.78 28 SER F CA 1
ATOM 8185 C C . SER F 1 28 ? -21.141 -18.290 6.065 1.00 32.35 28 SER F C 1
ATOM 8186 O O . SER F 1 28 ? -20.125 -18.321 5.374 1.00 30.92 28 SER F O 1
ATOM 8189 N N . VAL F 1 29 ? -21.944 -17.252 6.114 1.00 29.41 29 VAL F N 1
ATOM 8190 C CA . VAL F 1 29 ? -21.634 -15.972 5.452 1.00 30.07 29 VAL F CA 1
ATOM 8191 C C . VAL F 1 29 ? -21.162 -15.051 6.546 1.00 35.18 29 VAL F C 1
ATOM 8192 O O . VAL F 1 29 ? -21.887 -14.862 7.524 1.00 36.83 29 VAL F O 1
ATOM 8196 N N . VAL F 1 30 ? -19.952 -14.485 6.424 1.00 30.91 30 VAL F N 1
ATOM 8197 C CA . VAL F 1 30 ? -19.345 -13.683 7.475 1.00 30.40 30 VAL F CA 1
ATOM 8198 C C . VAL F 1 30 ? -18.876 -12.350 6.912 1.00 39.65 30 VAL F C 1
ATOM 8199 O O . VAL F 1 30 ? -18.230 -12.310 5.860 1.00 28.93 30 VAL F O 1
ATOM 8203 N N . ASN F 1 31 ? -19.143 -11.271 7.632 1.00 29.90 31 ASN F N 1
ATOM 8204 C CA . ASN F 1 31 ? -18.725 -9.928 7.224 1.00 33.61 31 ASN F CA 1
ATOM 8205 C C . ASN F 1 31 ? -17.373 -9.622 7.868 1.00 33.31 31 ASN F C 1
ATOM 8206 O O . ASN F 1 31 ? -17.282 -9.429 9.069 1.00 28.67 31 ASN F O 1
ATOM 8211 N N . TYR F 1 32 ? -16.304 -9.563 7.047 1.00 30.78 32 TYR F N 1
ATOM 8212 C CA . TYR F 1 32 ? -14.971 -9.345 7.605 1.00 30.27 32 TYR F CA 1
ATOM 8213 C C . TYR F 1 32 ? -14.869 -8.037 8.371 1.00 35.77 32 TYR F C 1
ATOM 8214 O O . TYR F 1 32 ? -14.253 -7.975 9.446 1.00 33.21 32 TYR F O 1
ATOM 8223 N N . GLY F 1 33 ? -15.425 -6.967 7.809 1.00 36.14 33 GLY F N 1
ATOM 8224 C CA . GLY F 1 33 ? -15.280 -5.654 8.421 1.00 40.44 33 GLY F CA 1
ATOM 8225 C C . GLY F 1 33 ? -15.956 -5.558 9.768 1.00 37.11 33 GLY F C 1
ATOM 8226 O O . GLY F 1 33 ? -15.457 -4.872 10.662 1.00 33.47 33 GLY F O 1
ATOM 8227 N N . ASP F 1 34 ? -17.065 -6.298 9.951 1.00 34.73 34 ASP F N 1
ATOM 8228 C CA . ASP F 1 34 ? -17.733 -6.353 11.248 1.00 37.30 34 ASP F CA 1
ATOM 8229 C C . ASP F 1 34 ? -16.857 -7.030 12.290 1.00 34.74 34 ASP F C 1
ATOM 8230 O O . ASP F 1 34 ? -16.713 -6.552 13.410 1.00 35.77 34 ASP F O 1
ATOM 8235 N N . VAL F 1 35 ? -16.253 -8.182 11.924 1.00 33.07 35 VAL F N 1
ATOM 8236 C CA . VAL F 1 35 ? -15.337 -8.849 12.833 1.00 30.33 35 VAL F CA 1
ATOM 8237 C C . VAL F 1 35 ? -14.166 -7.920 13.187 1.00 34.87 35 VAL F C 1
ATOM 8238 O O . VAL F 1 35 ? -13.778 -7.805 14.345 1.00 37.31 35 VAL F O 1
ATOM 8242 N N . ILE F 1 36 ? -13.585 -7.251 12.185 1.00 38.08 36 ILE F N 1
ATOM 8243 C CA . ILE F 1 36 ? -12.434 -6.402 12.487 1.00 32.46 36 ILE F CA 1
ATOM 8244 C C . ILE F 1 36 ? -12.852 -5.278 13.440 1.00 32.32 36 ILE F C 1
ATOM 8245 O O . ILE F 1 36 ? -12.218 -5.050 14.477 1.00 38.93 36 ILE F O 1
ATOM 8250 N N . PHE F 1 37 ? -13.919 -4.566 13.081 1.00 41.17 37 PHE F N 1
ATOM 8251 C CA . PHE F 1 37 ? -14.440 -3.458 13.895 1.00 47.86 37 PHE F CA 1
ATOM 8252 C C . PHE F 1 37 ? -14.771 -3.927 15.301 1.00 44.16 37 PHE F C 1
ATOM 8253 O O . PHE F 1 37 ? -14.443 -3.256 16.283 1.00 46.24 37 PHE F O 1
ATOM 8261 N N . GLU F 1 38 ? -15.373 -5.109 15.437 1.00 42.93 38 GLU F N 1
ATOM 8262 C CA . GLU F 1 38 ? -15.698 -5.588 16.774 1.00 39.14 38 GLU F CA 1
ATOM 8263 C C . GLU F 1 38 ? -14.446 -5.944 17.579 1.00 44.14 38 GLU F C 1
ATOM 8264 O O . GLU F 1 38 ? -14.418 -5.789 18.805 1.00 44.73 38 GLU F O 1
ATOM 8270 N N . GLU F 1 39 ? -13.426 -6.499 16.933 1.00 41.31 39 GLU F N 1
ATOM 8271 C CA . GLU F 1 39 ? -12.208 -6.821 17.680 1.00 50.77 39 GLU F CA 1
ATOM 8272 C C . GLU F 1 39 ? -11.411 -5.556 18.044 1.00 39.06 39 GLU F C 1
ATOM 8273 O O . GLU F 1 39 ? -10.708 -5.529 19.055 1.00 45.29 39 GLU F O 1
ATOM 8279 N N . ALA F 1 40 ? -11.441 -4.569 17.167 1.00 37.75 40 ALA F N 1
ATOM 8280 C CA . ALA F 1 40 ? -10.722 -3.321 17.421 1.00 48.52 40 ALA F CA 1
ATOM 8281 C C . ALA F 1 40 ? -11.332 -2.590 18.616 1.00 46.62 40 ALA F C 1
ATOM 8282 O O . ALA F 1 40 ? -10.609 -2.107 19.487 1.00 51.56 40 ALA F O 1
ATOM 8284 N N . LYS F 1 41 ? -12.667 -2.536 18.676 1.00 56.05 41 LYS F N 1
ATOM 8285 C CA . LYS F 1 41 ? -13.358 -2.011 19.848 1.00 46.97 41 LYS F CA 1
ATOM 8286 C C . LYS F 1 41 ? -12.964 -2.758 21.111 1.00 51.71 41 LYS F C 1
ATOM 8287 O O . LYS F 1 41 ? -12.661 -2.148 22.143 1.00 57.31 41 LYS F O 1
ATOM 8293 N N . LYS F 1 42 ? -12.961 -4.085 21.051 1.00 49.33 42 LYS F N 1
ATOM 8294 C CA . LYS F 1 42 ? -12.689 -4.876 22.256 1.00 66.84 42 LYS F CA 1
ATOM 8295 C C . LYS F 1 42 ? -11.335 -4.536 22.871 1.00 60.01 42 LYS F C 1
ATOM 8296 O O . LYS F 1 42 ? -11.188 -4.503 24.097 1.00 67.51 42 LYS F O 1
ATOM 8302 N N . LEU F 1 43 ? -10.320 -4.353 22.032 1.00 55.71 43 LEU F N 1
ATOM 8303 C CA . LEU F 1 43 ? -8.954 -4.177 22.508 1.00 65.09 43 LEU F CA 1
ATOM 8304 C C . LEU F 1 43 ? -8.599 -2.717 22.768 1.00 62.28 43 LEU F C 1
ATOM 8305 O O . LEU F 1 43 ? -7.837 -2.430 23.691 1.00 56.75 43 LEU F O 1
ATOM 8310 N N . TYR F 1 44 ? -9.164 -1.785 21.998 1.00 55.61 44 TYR F N 1
ATOM 8311 C CA . TYR F 1 44 ? -8.870 -0.354 22.115 1.00 50.33 44 TYR F CA 1
ATOM 8312 C C . TYR F 1 44 ? -10.192 0.383 22.272 1.00 60.18 44 TYR F C 1
ATOM 8313 O O . TYR F 1 44 ? -10.609 1.169 21.397 1.00 56.45 44 TYR F O 1
ATOM 8322 N N . PRO F 1 45 ? -10.877 0.162 23.397 1.00 54.67 45 PRO F N 1
ATOM 8323 C CA . PRO F 1 45 ? -12.251 0.687 23.530 1.00 60.83 45 PRO F CA 1
ATOM 8324 C C . PRO F 1 45 ? -12.359 2.205 23.395 1.00 62.18 45 PRO F C 1
ATOM 8325 O O . PRO F 1 45 ? -13.348 2.706 22.851 1.00 56.04 45 PRO F O 1
ATOM 8329 N N . SER F 1 46 ? -11.361 2.959 23.858 1.00 60.93 46 SER F N 1
ATOM 8330 C CA . SER F 1 46 ? -11.473 4.413 23.800 1.00 68.99 46 SER F CA 1
ATOM 8331 C C . SER F 1 46 ? -11.103 4.968 22.424 1.00 68.55 46 SER F C 1
ATOM 8332 O O . SER F 1 46 ? -11.749 5.907 21.939 1.00 74.20 46 SER F O 1
ATOM 8335 N N . ILE F 1 47 ? -10.078 4.396 21.782 1.00 51.34 47 ILE F N 1
ATOM 8336 C CA . ILE F 1 47 ? -9.546 4.975 20.554 1.00 62.04 47 ILE F CA 1
ATOM 8337 C C . ILE F 1 47 ? -10.509 4.758 19.395 1.00 67.84 47 ILE F C 1
ATOM 8338 O O . ILE F 1 47 ? -10.809 5.686 18.636 1.00 57.14 47 ILE F O 1
ATOM 8343 N N . ILE F 1 48 ? -11.004 3.533 19.234 1.00 69.84 48 ILE F N 1
ATOM 8344 C CA . ILE F 1 48 ? -11.756 3.180 18.036 1.00 73.15 48 ILE F CA 1
ATOM 8345 C C . ILE F 1 48 ? -13.218 3.589 18.207 1.00 68.58 48 ILE F C 1
ATOM 8346 O O . ILE F 1 48 ? -13.982 2.975 18.958 1.00 65.59 48 ILE F O 1
ATOM 8351 N N . GLN F 1 49 ? -13.603 4.652 17.498 1.00 65.76 49 GLN F N 1
ATOM 8352 C CA . GLN F 1 49 ? -14.941 5.206 17.465 1.00 73.66 49 GLN F CA 1
ATOM 8353 C C . GLN F 1 49 ? -15.755 4.646 16.314 1.00 74.57 49 GLN F C 1
ATOM 8354 O O . GLN F 1 49 ? -16.931 4.285 16.479 1.00 55.92 49 GLN F O 1
ATOM 8360 N N . VAL F 1 50 ? -15.097 4.542 15.164 1.00 79.82 50 VAL F N 1
ATOM 8361 C CA . VAL F 1 50 ? -15.681 4.574 13.831 1.00 82.55 50 VAL F CA 1
ATOM 8362 C C . VAL F 1 50 ? -14.897 3.564 13.013 1.00 72.07 50 VAL F C 1
ATOM 8363 O O . VAL F 1 50 ? -13.721 3.301 13.286 1.00 65.98 50 VAL F O 1
ATOM 8367 N N . ARG F 1 51 ? -15.553 2.987 12.008 1.00 63.90 51 ARG F N 1
ATOM 8368 C CA . ARG F 1 51 ? -14.921 1.896 11.270 1.00 73.77 51 ARG F CA 1
ATOM 8369 C C . ARG F 1 51 ? -13.630 2.343 10.592 1.00 72.29 51 ARG F C 1
ATOM 8370 O O . ARG F 1 51 ? -12.715 1.533 10.416 1.00 63.41 51 ARG F O 1
ATOM 8378 N N . GLU F 1 52 ? -13.503 3.631 10.257 1.00 83.93 52 GLU F N 1
ATOM 8379 C CA . GLU F 1 52 ? -12.279 4.126 9.630 1.00 79.46 52 GLU F CA 1
ATOM 8380 C C . GLU F 1 52 ? -11.141 4.361 10.629 1.00 75.05 52 GLU F C 1
ATOM 8381 O O . GLU F 1 52 ? -10.013 4.640 10.200 1.00 58.96 52 GLU F O 1
ATOM 8387 N N . ASP F 1 53 ? -11.401 4.251 11.935 1.00 63.01 53 ASP F N 1
ATOM 8388 C CA . ASP F 1 53 ? -10.326 4.396 12.913 1.00 66.97 53 ASP F CA 1
ATOM 8389 C C . ASP F 1 53 ? -9.311 3.263 12.798 1.00 64.95 53 ASP F C 1
ATOM 8390 O O . ASP F 1 53 ? -8.101 3.486 12.931 1.00 64.78 53 ASP F O 1
ATOM 8395 N N . THR F 1 54 ? -9.775 2.034 12.561 1.00 57.97 54 THR F N 1
ATOM 8396 C CA . THR F 1 54 ? -8.908 0.880 12.773 1.00 72.93 54 THR F CA 1
ATOM 8397 C C . THR F 1 54 ? -7.668 0.947 11.879 1.00 74.97 54 THR F C 1
ATOM 8398 O O . THR F 1 54 ? -6.539 0.722 12.334 1.00 59.27 54 THR F O 1
ATOM 8402 N N . ARG F 1 55 ? -7.865 1.257 10.595 1.00 74.06 55 ARG F N 1
ATOM 8403 C CA . ARG F 1 55 ? -6.735 1.357 9.669 1.00 72.97 55 ARG F CA 1
ATOM 8404 C C . ARG F 1 55 ? -5.721 2.403 10.128 1.00 78.23 55 ARG F C 1
ATOM 8405 O O . ARG F 1 55 ? -4.535 2.293 9.800 1.00 70.30 55 ARG F O 1
ATOM 8413 N N . LYS F 1 56 ? -6.156 3.390 10.915 1.00 67.37 56 LYS F N 1
ATOM 8414 C CA . LYS F 1 56 ? -5.270 4.466 11.342 1.00 59.84 56 LYS F CA 1
ATOM 8415 C C . LYS F 1 56 ? -4.561 4.181 12.662 1.00 72.29 56 LYS F C 1
ATOM 8416 O O . LYS F 1 56 ? -3.740 5.001 13.091 1.00 77.45 56 LYS F O 1
ATOM 8422 N N . LEU F 1 57 ? -4.835 3.055 13.322 1.00 72.18 57 LEU F N 1
ATOM 8423 C CA . LEU F 1 57 ? -3.982 2.671 14.437 1.00 69.76 57 LEU F CA 1
ATOM 8424 C C . LEU F 1 57 ? -2.545 2.506 13.937 1.00 64.36 57 LEU F C 1
ATOM 8425 O O . LEU F 1 57 ? -2.302 2.382 12.735 1.00 55.54 57 LEU F O 1
ATOM 8430 N N . PRO F 1 58 ? -1.579 2.456 14.850 1.00 60.71 58 PRO F N 1
ATOM 8431 C CA . PRO F 1 58 ? -0.226 2.014 14.473 1.00 70.86 58 PRO F CA 1
ATOM 8432 C C . PRO F 1 58 ? -0.255 0.742 13.631 1.00 61.85 58 PRO F C 1
ATOM 8433 O O . PRO F 1 58 ? -1.098 -0.133 13.819 1.00 54.26 58 PRO F O 1
ATOM 8437 N N . ARG F 1 59 ? 0.701 0.643 12.695 1.00 61.71 59 ARG F N 1
ATOM 8438 C CA . ARG F 1 59 ? 0.703 -0.465 11.743 1.00 56.57 59 ARG F CA 1
ATOM 8439 C C . ARG F 1 59 ? 0.599 -1.795 12.467 1.00 61.67 59 ARG F C 1
ATOM 8440 O O . ARG F 1 59 ? -0.213 -2.651 12.098 1.00 48.68 59 ARG F O 1
ATOM 8448 N N . ALA F 1 60 ? 1.424 -1.988 13.505 1.00 47.30 60 ALA F N 1
ATOM 8449 C CA . ALA F 1 60 ? 1.524 -3.292 14.148 1.00 53.42 60 ALA F CA 1
ATOM 8450 C C . ALA F 1 60 ? 0.226 -3.661 14.851 1.00 49.90 60 ALA F C 1
ATOM 8451 O O . ALA F 1 60 ? -0.094 -4.850 14.971 1.00 54.46 60 ALA F O 1
ATOM 8453 N N . ASP F 1 61 ? -0.519 -2.663 15.323 1.00 55.89 61 ASP F N 1
ATOM 8454 C CA . ASP F 1 61 ? -1.713 -2.956 16.105 1.00 58.49 61 ASP F CA 1
ATOM 8455 C C . ASP F 1 61 ? -2.877 -3.299 15.193 1.00 53.98 61 ASP F C 1
ATOM 8456 O O . ASP F 1 61 ? -3.605 -4.265 15.451 1.00 41.53 61 ASP F O 1
ATOM 8461 N N . TYR F 1 62 ? -3.042 -2.523 14.118 1.00 47.00 62 TYR F N 1
ATOM 8462 C CA . TYR F 1 62 ? -4.033 -2.839 13.087 1.00 53.76 62 TYR F CA 1
ATOM 8463 C C . TYR F 1 62 ? -3.772 -4.213 12.512 1.00 43.47 62 TYR F C 1
ATOM 8464 O O . TYR F 1 62 ? -4.692 -5.038 12.396 1.00 45.37 62 TYR F O 1
ATOM 8473 N N . ARG F 1 63 ? -2.505 -4.515 12.210 1.00 45.30 63 ARG F N 1
ATOM 8474 C CA . ARG F 1 63 ? -2.159 -5.825 11.663 1.00 49.20 63 ARG F CA 1
ATOM 8475 C C . ARG F 1 63 ? -2.541 -6.956 12.617 1.00 49.34 63 ARG F C 1
ATOM 8476 O O . ARG F 1 63 ? -3.101 -7.975 12.194 1.00 40.97 63 ARG F O 1
ATOM 8484 N N A ASN F 1 64 ? -2.253 -6.804 13.908 0.49 42.68 64 ASN F N 1
ATOM 8485 N N B ASN F 1 64 ? -2.252 -6.805 13.910 0.51 42.68 64 ASN F N 1
ATOM 8486 C CA A ASN F 1 64 ? -2.619 -7.858 14.848 0.49 46.51 64 ASN F CA 1
ATOM 8487 C CA B ASN F 1 64 ? -2.619 -7.858 14.854 0.51 46.52 64 ASN F CA 1
ATOM 8488 C C A ASN F 1 64 ? -4.138 -8.038 14.912 0.49 39.06 64 ASN F C 1
ATOM 8489 C C B ASN F 1 64 ? -4.139 -8.038 14.913 0.51 39.06 64 ASN F C 1
ATOM 8490 O O A ASN F 1 64 ? -4.635 -9.163 15.043 0.49 42.43 64 ASN F O 1
ATOM 8491 O O B ASN F 1 64 ? -4.635 -9.163 15.048 0.51 42.43 64 ASN F O 1
ATOM 8500 N N . ILE F 1 65 ? -4.879 -6.934 14.830 1.00 35.47 65 ILE F N 1
ATOM 8501 C CA . ILE F 1 65 ? -6.339 -6.995 14.798 1.00 39.32 65 ILE F CA 1
ATOM 8502 C C . ILE F 1 65 ? -6.798 -7.801 13.614 1.00 49.86 65 ILE F C 1
ATOM 8503 O O . ILE F 1 65 ? -7.680 -8.674 13.736 1.00 37.22 65 ILE F O 1
ATOM 8508 N N . GLN F 1 66 ? -6.182 -7.586 12.450 1.00 40.12 66 GLN F N 1
ATOM 8509 C CA . GLN F 1 66 ? -6.585 -8.291 11.244 1.00 37.75 66 GLN F CA 1
ATOM 8510 C C . GLN F 1 66 ? -6.252 -9.771 11.324 1.00 41.13 66 GLN F C 1
ATOM 8511 O O . GLN F 1 66 ? -7.039 -10.618 10.896 1.00 32.93 66 GLN F O 1
ATOM 8517 N N . ILE F 1 67 ? -5.075 -10.099 11.856 1.00 37.29 67 ILE F N 1
ATOM 8518 C CA . ILE F 1 67 ? -4.708 -11.491 12.051 1.00 43.45 67 ILE F CA 1
ATOM 8519 C C . ILE F 1 67 ? -5.677 -12.177 13.006 1.00 41.91 67 ILE F C 1
ATOM 8520 O O . ILE F 1 67 ? -6.112 -13.318 12.768 1.00 39.21 67 ILE F O 1
ATOM 8525 N N . GLU F 1 68 ? -6.024 -11.513 14.106 1.00 39.09 68 GLU F N 1
ATOM 8526 C CA . GLU F 1 68 ? -6.926 -12.141 15.077 1.00 48.68 68 GLU F CA 1
ATOM 8527 C C . GLU F 1 68 ? -8.315 -12.335 14.476 1.00 45.31 68 GLU F C 1
ATOM 8528 O O . GLU F 1 68 ? -8.938 -13.405 14.640 1.00 41.39 68 GLU F O 1
ATOM 8534 N N . ALA F 1 69 ? -8.800 -11.317 13.765 1.00 44.10 69 ALA F N 1
ATOM 8535 C CA . ALA F 1 69 ? -10.082 -11.427 13.076 1.00 41.27 69 ALA F CA 1
ATOM 8536 C C . ALA F 1 69 ? -10.061 -12.601 12.134 1.00 34.64 69 ALA F C 1
ATOM 8537 O O . ALA F 1 69 ? -10.987 -13.424 12.134 1.00 41.44 69 ALA F O 1
ATOM 8539 N N . ALA F 1 70 ? -8.977 -12.721 11.341 1.00 33.29 70 ALA F N 1
ATOM 8540 C CA . ALA F 1 70 ? -8.851 -13.811 10.382 1.00 37.93 70 ALA F CA 1
ATOM 8541 C C . ALA F 1 70 ? -8.912 -15.163 11.073 1.00 46.88 70 ALA F C 1
ATOM 8542 O O . ALA F 1 70 ? -9.597 -16.079 10.602 1.00 38.62 70 ALA F O 1
ATOM 8544 N N . LYS F 1 71 ? -8.192 -15.316 12.184 1.00 42.05 71 LYS F N 1
ATOM 8545 C CA . LYS F 1 71 ? -8.220 -16.597 12.912 1.00 40.82 71 LYS F CA 1
ATOM 8546 C C . LYS F 1 71 ? -9.621 -16.972 13.398 1.00 39.43 71 LYS F C 1
ATOM 8547 O O . LYS F 1 71 ? -10.004 -18.141 13.325 1.00 49.08 71 LYS F O 1
ATOM 8553 N N . LYS F 1 72 ? -10.403 -16.007 13.894 1.00 37.55 72 LYS F N 1
ATOM 8554 C CA . LYS F 1 72 ? -11.768 -16.321 14.315 1.00 43.18 72 LYS F CA 1
ATOM 8555 C C . LYS F 1 72 ? -12.602 -16.780 13.134 1.00 46.48 72 LYS F C 1
ATOM 8556 O O . LYS F 1 72 ? -13.257 -17.830 13.182 1.00 48.09 72 LYS F O 1
ATOM 8562 N N . ILE F 1 73 ? -12.572 -16.009 12.041 1.00 42.63 73 ILE F N 1
ATOM 8563 C CA . ILE F 1 73 ? -13.321 -16.388 10.839 1.00 42.44 73 ILE F CA 1
ATOM 8564 C C . ILE F 1 73 ? -13.006 -17.816 10.445 1.00 43.05 73 ILE F C 1
ATOM 8565 O O . ILE F 1 73 ? -13.906 -18.606 10.132 1.00 44.20 73 ILE F O 1
ATOM 8570 N N . SER F 1 74 ? -11.715 -18.122 10.336 1.00 38.75 74 SER F N 1
ATOM 8571 C CA . SER F 1 74 ? -11.283 -19.437 9.890 1.00 44.16 74 SER F CA 1
ATOM 8572 C C . SER F 1 74 ? -11.855 -20.573 10.747 1.00 60.48 74 SER F C 1
ATOM 8573 O O . SER F 1 74 ? -11.974 -21.697 10.246 1.00 46.29 74 SER F O 1
ATOM 8576 N N . LEU F 1 75 ? -12.132 -20.339 12.037 1.00 63.24 75 LEU F N 1
ATOM 8577 C CA . LEU F 1 75 ? -12.658 -21.375 12.972 1.00 57.57 75 LEU F CA 1
ATOM 8578 C C . LEU F 1 75 ? -14.192 -21.415 13.014 1.00 71.86 75 LEU F C 1
ATOM 8579 O O . LEU F 1 75 ? -14.721 -22.312 13.699 1.00 67.17 75 LEU F O 1
ATOM 8584 N N . ILE F 1 76 ? -14.894 -20.501 12.340 1.00 61.54 76 ILE F N 1
ATOM 8585 C CA . ILE F 1 76 ? -16.384 -20.435 12.408 1.00 68.21 76 ILE F CA 1
ATOM 8586 C C . ILE F 1 76 ? -17.007 -21.728 11.867 1.00 83.51 76 ILE F C 1
ATOM 8587 O O . ILE F 1 76 ? -17.831 -22.326 12.583 1.00 64.11 76 ILE F O 1
ATOM 8592 N N . THR F 1 77 ? -16.580 -22.171 10.681 1.00 85.59 77 THR F N 1
ATOM 8593 C CA . THR F 1 77 ? -17.084 -23.384 9.975 1.00 82.43 77 THR F CA 1
ATOM 8594 C C . THR F 1 77 ? -16.127 -23.734 8.829 1.00 75.68 77 THR F C 1
ATOM 8595 O O . THR F 1 77 ? -15.164 -22.977 8.614 1.00 56.19 77 THR F O 1
ATOM 8599 N N . ASP F 1 78 ? -16.368 -24.851 8.136 1.00 65.86 78 ASP F N 1
ATOM 8600 C CA . ASP F 1 78 ? -15.521 -25.325 7.011 1.00 76.41 78 ASP F CA 1
ATOM 8601 C C . ASP F 1 78 ? -15.838 -24.593 5.697 1.00 66.07 78 ASP F C 1
ATOM 8602 O O . ASP F 1 78 ? -14.867 -24.293 4.983 1.00 51.24 78 ASP F O 1
ATOM 8607 N N . ASN F 1 79 ? -17.109 -24.304 5.377 1.00 55.82 79 ASN F N 1
ATOM 8608 C CA . ASN F 1 79 ? -17.491 -23.683 4.107 1.00 60.70 79 ASN F CA 1
ATOM 8609 C C . ASN F 1 79 ? -17.948 -22.257 4.349 1.00 56.03 79 ASN F C 1
ATOM 8610 O O . ASN F 1 79 ? -18.928 -22.044 5.064 1.00 57.89 79 ASN F O 1
ATOM 8615 N N . LEU F 1 80 ? -17.244 -21.300 3.753 1.00 46.55 80 LEU F N 1
ATOM 8616 C CA . LEU F 1 80 ? -17.503 -19.876 4.053 1.00 33.91 80 LEU F CA 1
ATOM 8617 C C . LEU F 1 80 ? -17.593 -18.992 2.816 1.00 34.11 80 LEU F C 1
ATOM 8618 O O . LEU F 1 80 ? -16.902 -19.233 1.882 1.00 34.56 80 LEU F O 1
ATOM 8623 N N . ILE F 1 81 ? -18.461 -18.003 2.906 1.00 25.20 81 ILE F N 1
ATOM 8624 C CA . ILE F 1 81 ? -18.384 -16.813 2.050 1.00 27.75 81 ILE F CA 1
ATOM 8625 C C . ILE F 1 81 ? -17.941 -15.701 2.993 1.00 31.19 81 ILE F C 1
ATOM 8626 O O . ILE F 1 81 ? -18.626 -15.418 3.991 1.00 32.50 81 ILE F O 1
ATOM 8631 N N . VAL F 1 82 ? -16.782 -15.097 2.722 1.00 27.83 82 VAL F N 1
ATOM 8632 C CA . VAL F 1 82 ? -16.278 -13.972 3.487 1.00 30.23 82 VAL F CA 1
ATOM 8633 C C . VAL F 1 82 ? -16.600 -12.711 2.710 1.00 34.16 82 VAL F C 1
ATOM 8634 O O . VAL F 1 82 ? -15.982 -12.441 1.666 1.00 26.62 82 VAL F O 1
ATOM 8638 N N . ASP F 1 83 ? -17.547 -11.930 3.218 1.00 34.57 83 ASP F N 1
ATOM 8639 C CA . ASP F 1 83 ? -17.955 -10.665 2.578 1.00 32.26 83 ASP F CA 1
ATOM 8640 C C . ASP F 1 83 ? -16.984 -9.557 2.954 1.00 30.22 83 ASP F C 1
ATOM 8641 O O . ASP F 1 83 ? -16.804 -9.228 4.134 1.00 30.65 83 ASP F O 1
ATOM 8646 N N . THR F 1 84 ? -16.312 -8.973 1.957 1.00 27.03 84 THR F N 1
ATOM 8647 C CA . THR F 1 84 ? -15.373 -7.906 2.307 1.00 26.34 84 THR F CA 1
ATOM 8648 C C . THR F 1 84 ? -15.120 -7.072 1.034 1.00 30.78 84 THR F C 1
ATOM 8649 O O . THR F 1 84 ? -15.902 -7.151 0.075 1.00 28.89 84 THR F O 1
ATOM 8653 N N A HIS F 1 85 ? -14.051 -6.271 1.029 0.56 39.92 85 HIS F N 1
ATOM 8654 N N B HIS F 1 85 ? -14.077 -6.259 1.061 0.44 39.82 85 HIS F N 1
ATOM 8655 C CA A HIS F 1 85 ? -13.737 -5.351 -0.082 0.56 35.46 85 HIS F CA 1
ATOM 8656 C CA B HIS F 1 85 ? -13.677 -5.459 -0.089 0.44 35.67 85 HIS F CA 1
ATOM 8657 C C A HIS F 1 85 ? -12.274 -5.540 -0.464 0.56 35.57 85 HIS F C 1
ATOM 8658 C C B HIS F 1 85 ? -12.262 -5.841 -0.482 0.44 35.73 85 HIS F C 1
ATOM 8659 O O A HIS F 1 85 ? -11.406 -5.565 0.423 0.56 49.01 85 HIS F O 1
ATOM 8660 O O B HIS F 1 85 ? -11.456 -6.300 0.339 0.44 42.22 85 HIS F O 1
ATOM 8673 N N . MET F 1 86 ? -11.987 -5.716 -1.762 1.00 33.55 86 MET F N 1
ATOM 8674 C CA . MET F 1 86 ? -10.609 -5.679 -2.207 1.00 36.50 86 MET F CA 1
ATOM 8675 C C . MET F 1 86 ? -9.980 -4.332 -1.806 1.00 38.44 86 MET F C 1
ATOM 8676 O O . MET F 1 86 ? -8.815 -4.284 -1.407 1.00 35.42 86 MET F O 1
ATOM 8681 N N . SER F 1 87 ? -10.730 -3.233 -1.955 1.00 31.25 87 SER F N 1
ATOM 8682 C CA . SER F 1 87 ? -10.183 -1.920 -1.576 1.00 27.06 87 SER F CA 1
ATOM 8683 C C . SER F 1 87 ? -11.320 -0.981 -1.247 1.00 28.67 87 SER F C 1
ATOM 8684 O O . SER F 1 87 ? -12.438 -1.127 -1.765 1.00 33.15 87 SER F O 1
ATOM 8687 N N . LEU F 1 88 ? -10.989 0.058 -0.470 1.00 29.58 88 LEU F N 1
ATOM 8688 C CA . LEU F 1 88 ? -11.884 1.198 -0.286 1.00 26.82 88 LEU F CA 1
ATOM 8689 C C . LEU F 1 88 ? -11.141 2.488 -0.628 1.00 33.06 88 LEU F C 1
ATOM 8690 O O . LEU F 1 88 ? -9.921 2.603 -0.453 1.00 33.64 88 LEU F O 1
ATOM 8695 N N . LYS F 1 89 ? -11.899 3.443 -1.151 1.00 34.42 89 LYS F N 1
ATOM 8696 C CA . LYS F 1 89 ? -11.349 4.767 -1.498 1.00 29.88 89 LYS F CA 1
ATOM 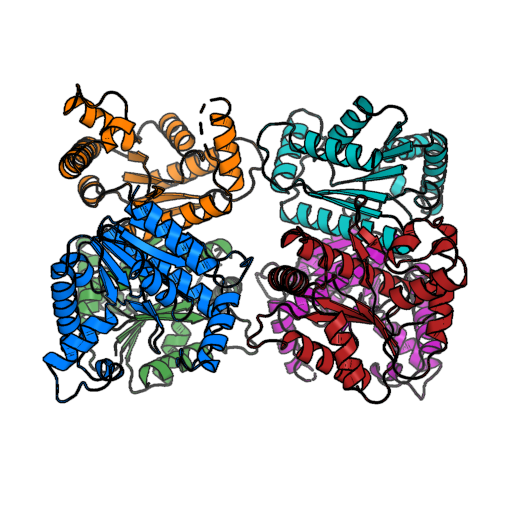8697 C C . LYS F 1 89 ? -11.355 5.683 -0.271 1.00 32.80 89 LYS F C 1
ATOM 8698 O O . LYS F 1 89 ? -12.370 5.800 0.426 1.00 37.64 89 LYS F O 1
ATOM 8704 N N . THR F 1 90 ? -10.223 6.303 -0.002 1.00 33.74 90 THR F N 1
ATOM 8705 C CA . THR F 1 90 ? -10.016 7.256 1.081 1.00 36.40 90 THR F CA 1
ATOM 8706 C C . THR F 1 90 ? -9.438 8.515 0.484 1.00 36.36 90 THR F C 1
ATOM 8707 O O . THR F 1 90 ? -9.089 8.555 -0.700 1.00 32.02 90 THR F O 1
ATOM 8711 N N . PRO F 1 91 ? -9.298 9.586 1.273 1.00 43.64 91 PRO F N 1
ATOM 8712 C CA . PRO F 1 91 ? -8.649 10.794 0.716 1.00 36.96 91 PRO F CA 1
ATOM 8713 C C . PRO F 1 91 ? -7.186 10.587 0.340 1.00 36.41 91 PRO F C 1
ATOM 8714 O O . PRO F 1 91 ? -6.623 11.433 -0.366 1.00 35.73 91 PRO F O 1
ATOM 8718 N N . TYR F 1 92 ? -6.526 9.530 0.784 1.00 29.88 92 TYR F N 1
ATOM 8719 C CA . TYR F 1 92 ? -5.167 9.274 0.366 1.00 29.58 92 TYR F CA 1
ATOM 8720 C C . TYR F 1 92 ? -5.102 8.283 -0.814 1.00 30.40 92 TYR F C 1
ATOM 8721 O O . TYR F 1 92 ? -3.998 7.904 -1.197 1.00 30.12 92 TYR F O 1
ATOM 8730 N N . GLY F 1 93 ? -6.242 7.841 -1.303 1.00 29.87 93 GLY F N 1
ATOM 8731 C CA . GLY F 1 93 ? -6.309 6.873 -2.388 1.00 31.05 93 GLY F CA 1
ATOM 8732 C C . GLY F 1 93 ? -6.944 5.561 -1.941 1.00 37.94 93 GLY F C 1
ATOM 8733 O O . GLY F 1 93 ? -7.559 5.466 -0.863 1.00 29.81 93 GLY F O 1
ATOM 8734 N N . PHE F 1 94 ? -6.801 4.546 -2.799 1.00 30.02 94 PHE F N 1
ATOM 8735 C CA . PHE F 1 94 ? -7.384 3.244 -2.553 1.00 26.79 94 PHE F CA 1
ATOM 8736 C C . PHE F 1 94 ? -6.547 2.528 -1.521 1.00 25.14 94 PHE F C 1
ATOM 8737 O O . PHE F 1 94 ? -5.322 2.624 -1.530 1.00 29.79 94 PHE F O 1
ATOM 8745 N N . TYR F 1 95 ? -7.213 1.779 -0.638 1.00 30.69 95 TYR F N 1
ATOM 8746 C CA . TYR F 1 95 ? -6.477 1.023 0.369 1.00 29.24 95 TYR F CA 1
ATOM 8747 C C . TYR F 1 95 ? -7.024 -0.389 0.521 1.00 24.52 95 TYR F C 1
ATOM 8748 O O . TYR F 1 95 ? -8.246 -0.570 0.670 1.00 30.11 95 TYR F O 1
ATOM 8757 N N . PRO F 1 96 ? -6.172 -1.367 0.570 1.00 27.28 96 PRO F N 1
ATOM 8758 C CA . PRO F 1 96 ? -6.686 -2.759 0.591 1.00 28.52 96 PRO F CA 1
ATOM 8759 C C . PRO F 1 96 ? -7.221 -3.139 1.968 1.00 29.42 96 PRO F C 1
ATOM 8760 O O . PRO F 1 96 ? -6.606 -2.854 2.984 1.00 29.14 96 PRO F O 1
ATOM 8764 N N . GLY F 1 97 ? -8.356 -3.860 1.968 1.00 36.70 97 GLY F N 1
ATOM 8765 C CA . GLY F 1 97 ? -8.928 -4.352 3.205 1.00 44.26 97 GLY F CA 1
ATOM 8766 C C . GLY F 1 97 ? -8.342 -5.653 3.684 1.00 36.39 97 GLY F C 1
ATOM 8767 O O . GLY F 1 97 ? -8.451 -5.981 4.866 1.00 38.97 97 GLY F O 1
ATOM 8768 N N . LEU F 1 98 ? -7.679 -6.396 2.795 1.00 30.44 98 LEU F N 1
ATOM 8769 C CA . LEU F 1 98 ? -6.995 -7.633 3.178 1.00 34.32 98 LEU F CA 1
ATOM 8770 C C . LEU F 1 98 ? -5.484 -7.431 3.201 1.00 51.68 98 LEU F C 1
ATOM 8771 O O . LEU F 1 98 ? -4.946 -6.478 2.626 1.00 41.34 98 LEU F O 1
ATOM 8776 N N . ILE F 1 99 ? -4.798 -8.389 3.819 1.00 49.52 99 ILE F N 1
ATOM 8777 C CA . ILE F 1 99 ? -3.337 -8.563 3.701 1.00 42.19 99 ILE F CA 1
ATOM 8778 C C . ILE F 1 99 ? -3.047 -10.013 3.314 1.00 54.15 99 ILE F C 1
ATOM 8779 O O . ILE F 1 99 ? -3.886 -10.891 3.585 1.00 47.09 99 ILE F O 1
ATOM 8784 N N . PRO F 1 100 ? -1.938 -10.340 2.641 1.00 64.54 100 PRO F N 1
ATOM 8785 C CA . PRO F 1 100 ? -1.731 -11.743 2.238 1.00 65.22 100 PRO F CA 1
ATOM 8786 C C . PRO F 1 100 ? -1.512 -12.653 3.430 1.00 56.25 100 PRO F C 1
ATOM 8787 O O . PRO F 1 100 ? -1.653 -13.877 3.272 1.00 52.97 100 PRO F O 1
ATOM 8791 N N . GLU F 1 101 ? -1.258 -12.100 4.624 1.00 53.80 101 GLU F N 1
ATOM 8792 C CA . GLU F 1 101 ? -1.274 -12.937 5.812 1.00 47.44 101 GLU F CA 1
ATOM 8793 C C . GLU F 1 101 ? -2.671 -13.457 6.087 1.00 56.25 101 GLU F C 1
ATOM 8794 O O . GLU F 1 101 ? -2.842 -14.597 6.536 1.00 49.09 101 GLU F O 1
ATOM 8800 N N . THR F 1 102 ? -3.683 -12.608 5.875 1.00 40.79 102 THR F N 1
ATOM 8801 C CA . THR F 1 102 ? -5.021 -12.983 6.286 1.00 46.44 102 THR F CA 1
ATOM 8802 C C . THR F 1 102 ? -5.625 -13.892 5.247 1.00 39.48 102 THR F C 1
ATOM 8803 O O . THR F 1 102 ? -6.445 -14.756 5.586 1.00 33.00 102 THR F O 1
ATOM 8807 N N . ILE F 1 103 ? -5.153 -13.792 4.014 1.00 35.44 103 ILE F N 1
ATOM 8808 C CA . ILE F 1 103 ? -5.535 -14.761 3.013 1.00 37.94 103 ILE F CA 1
ATOM 8809 C C . ILE F 1 103 ? -4.962 -16.149 3.317 1.00 45.42 103 ILE F C 1
ATOM 8810 O O . ILE F 1 103 ? -5.639 -17.157 3.086 1.00 38.75 103 ILE F O 1
ATOM 8815 N N A ASN F 1 104 ? -3.735 -16.175 3.844 0.42 42.23 104 ASN F N 1
ATOM 8816 N N B ASN F 1 104 ? -3.735 -16.177 3.845 0.58 42.15 104 ASN F N 1
ATOM 8817 C CA A ASN F 1 104 ? -3.046 -17.447 4.188 0.42 46.08 104 ASN F CA 1
ATOM 8818 C CA B ASN F 1 104 ? -3.055 -17.456 4.181 0.58 46.02 104 ASN F CA 1
ATOM 8819 C C A ASN F 1 104 ? -3.743 -18.105 5.383 0.42 49.71 104 ASN F C 1
ATOM 8820 C C B ASN F 1 104 ? -3.741 -18.107 5.386 0.58 49.78 104 ASN F C 1
ATOM 8821 O O A ASN F 1 104 ? -3.860 -19.343 5.369 0.42 49.27 104 ASN F O 1
ATOM 8822 O O B ASN F 1 104 ? -3.842 -19.344 5.389 0.58 49.30 104 ASN F O 1
ATOM 8831 N N . ILE F 1 105 ? -4.353 -17.310 6.268 1.00 40.43 105 ILE F N 1
ATOM 8832 C CA . ILE F 1 105 ? -5.040 -17.838 7.438 1.00 37.75 105 ILE F CA 1
ATOM 8833 C C . ILE F 1 105 ? -6.414 -18.349 7.054 1.00 45.82 105 ILE F C 1
ATOM 8834 O O . ILE F 1 105 ? -6.814 -19.452 7.452 1.00 34.96 105 ILE F O 1
ATOM 8839 N N . ILE F 1 106 ? -7.146 -17.598 6.242 1.00 35.50 106 ILE F N 1
ATOM 8840 C CA . ILE F 1 106 ? -8.467 -18.060 5.849 1.00 39.92 106 ILE F CA 1
ATOM 8841 C C . ILE F 1 106 ? -8.383 -19.178 4.780 1.00 38.06 106 ILE F C 1
ATOM 8842 O O . ILE F 1 106 ? -9.292 -19.985 4.672 1.00 36.40 106 ILE F O 1
ATOM 8847 N N . GLN F 1 107 ? -7.290 -19.160 4.021 1.00 35.60 107 GLN F N 1
ATOM 8848 C CA . GLN F 1 107 ? -7.099 -20.064 2.900 1.00 36.15 107 GLN F CA 1
ATOM 8849 C C . GLN F 1 107 ? -8.315 -20.199 1.980 1.00 46.61 107 GLN F C 1
ATOM 8850 O O . GLN F 1 107 ? -8.852 -21.292 1.826 1.00 34.05 107 GLN F O 1
ATOM 8856 N N . PRO F 1 108 ? -8.772 -19.135 1.371 1.00 35.65 108 PRO F N 1
ATOM 8857 C CA . PRO F 1 108 ? -9.849 -19.256 0.416 1.00 28.37 108 PRO F CA 1
ATOM 8858 C C . PRO F 1 108 ? -9.440 -20.055 -0.797 1.00 28.67 108 PRO F C 1
ATOM 8859 O O . PRO F 1 108 ? -8.307 -19.996 -1.264 1.00 34.64 108 PRO F O 1
ATOM 8863 N N . ASP F 1 109 ? -10.403 -20.781 -1.363 1.00 31.04 109 ASP F N 1
ATOM 8864 C CA . ASP F 1 109 ? -10.200 -21.322 -2.715 1.00 29.93 109 ASP F CA 1
ATOM 8865 C C . ASP F 1 109 ? -10.115 -20.216 -3.753 1.00 34.01 109 ASP F C 1
ATOM 8866 O O . ASP F 1 109 ? -9.437 -20.376 -4.793 1.00 30.24 109 ASP F O 1
ATOM 8871 N N . GLY F 1 110 ? -10.798 -19.102 -3.515 1.00 25.92 110 GLY F N 1
ATOM 8872 C CA . GLY F 1 110 ? -10.839 -18.052 -4.544 1.00 28.41 110 GLY F CA 1
ATOM 8873 C C . GLY F 1 110 ? -11.403 -16.746 -4.043 1.00 30.93 110 GLY F C 1
ATOM 8874 O O . GLY F 1 110 ? -11.908 -16.644 -2.922 1.00 27.21 110 GLY F O 1
ATOM 8875 N N . ILE F 1 111 ? -11.273 -15.736 -4.911 1.00 28.13 111 ILE F N 1
ATOM 8876 C CA . ILE F 1 111 ? -11.869 -14.400 -4.737 1.00 24.76 111 ILE F CA 1
ATOM 8877 C C . ILE F 1 111 ? -12.952 -14.253 -5.806 1.00 30.99 111 ILE F C 1
ATOM 8878 O O . ILE F 1 111 ? -12.729 -14.586 -6.980 1.00 30.04 111 ILE F O 1
ATOM 8883 N N . ILE F 1 112 ? -14.122 -13.738 -5.419 1.00 24.80 112 ILE F N 1
ATOM 8884 C CA . ILE F 1 112 ? -15.218 -13.495 -6.342 1.00 22.80 112 ILE F CA 1
ATOM 8885 C C . ILE F 1 112 ? -15.380 -11.984 -6.410 1.00 31.06 112 ILE F C 1
ATOM 8886 O O . ILE F 1 112 ? -15.495 -11.320 -5.373 1.00 27.94 112 ILE F O 1
ATOM 8891 N N . LEU F 1 113 ? -15.396 -11.450 -7.620 1.00 26.06 113 LEU F N 1
ATOM 8892 C CA . LEU F 1 113 ? -15.625 -10.038 -7.834 1.00 21.41 113 LEU F CA 1
ATOM 8893 C C . LEU F 1 113 ? -16.952 -9.855 -8.542 1.00 25.33 113 LEU F C 1
ATOM 8894 O O . LEU F 1 113 ? -17.105 -10.235 -9.692 1.00 28.05 113 LEU F O 1
ATOM 8899 N N . LEU F 1 114 ? -17.881 -9.149 -7.890 1.00 23.83 114 LEU F N 1
ATOM 8900 C CA . LEU F 1 114 ? -19.113 -8.735 -8.512 1.00 25.29 114 LEU F CA 1
ATOM 8901 C C . LEU F 1 114 ? -18.891 -7.393 -9.207 1.00 32.84 114 LEU F C 1
ATOM 8902 O O . LEU F 1 114 ? -18.553 -6.407 -8.544 1.00 30.08 114 LEU F O 1
ATOM 8907 N N . GLU F 1 115 ? -19.075 -7.369 -10.539 1.00 28.75 115 GLU F N 1
ATOM 8908 C CA . GLU F 1 115 ? -18.788 -6.186 -11.336 1.00 27.84 115 GLU F CA 1
ATOM 8909 C C . GLU F 1 115 ? -20.102 -5.643 -11.827 1.00 30.23 115 GLU F C 1
ATOM 8910 O O . GLU F 1 115 ? -20.916 -6.374 -12.405 1.00 32.85 115 GLU F O 1
ATOM 8916 N N . PHE F 1 116 ? -20.372 -4.392 -11.471 1.00 34.36 116 PHE F N 1
ATOM 8917 C CA . PHE F 1 116 ? -21.652 -3.777 -11.789 1.00 35.57 116 PHE F CA 1
ATOM 8918 C C . PHE F 1 116 ? -21.462 -2.733 -12.890 1.00 34.38 116 PHE F C 1
ATOM 8919 O O . PHE F 1 116 ? -20.355 -2.238 -13.171 1.00 33.90 116 PHE F O 1
ATOM 8927 N N . ASN F 1 117 ? -22.576 -2.392 -13.510 1.00 32.26 117 ASN F N 1
ATOM 8928 C CA . ASN F 1 117 ? -22.562 -1.228 -14.390 1.00 30.27 117 ASN F CA 1
ATOM 8929 C C . ASN F 1 117 ? -22.490 0.038 -13.536 1.00 29.78 117 ASN F C 1
ATOM 8930 O O . ASN F 1 117 ? -23.257 0.171 -12.567 1.00 31.79 117 ASN F O 1
ATOM 8935 N N . PRO F 1 118 ? -21.556 0.943 -13.814 1.00 27.16 118 PRO F N 1
ATOM 8936 C CA . PRO F 1 118 ? -21.420 2.149 -12.961 1.00 33.68 118 PRO F CA 1
ATOM 8937 C C . PRO F 1 118 ? -22.677 2.988 -12.866 1.00 36.47 118 PRO F C 1
ATOM 8938 O O . PRO F 1 118 ? -22.953 3.595 -11.805 1.00 32.78 118 PRO F O 1
ATOM 8942 N N . ARG F 1 119 ? -23.464 3.066 -13.946 1.00 30.34 119 ARG F N 1
ATOM 8943 C CA . ARG F 1 119 ? -24.731 3.786 -13.898 1.00 31.54 119 ARG F CA 1
ATOM 8944 C C . ARG F 1 119 ? -25.662 3.178 -12.864 1.00 37.57 119 ARG F C 1
ATOM 8945 O O . ARG F 1 119 ? -26.322 3.910 -12.092 1.00 29.90 119 ARG F O 1
ATOM 8953 N N . ASP F 1 120 ? -25.733 1.841 -12.816 1.00 27.07 120 ASP F N 1
ATOM 8954 C CA . ASP F 1 120 ? -26.537 1.154 -11.810 1.00 34.27 120 ASP F CA 1
ATOM 8955 C C . ASP F 1 120 ? -26.016 1.421 -10.408 1.00 27.41 120 ASP F C 1
ATOM 8956 O O . ASP F 1 120 ? -26.801 1.515 -9.454 1.00 31.40 120 ASP F O 1
ATOM 8961 N N . VAL F 1 121 ? -24.694 1.484 -10.241 1.00 28.19 121 VAL F N 1
ATOM 8962 C CA . VAL F 1 121 ? -24.134 1.771 -8.915 1.00 31.84 121 VAL F CA 1
ATOM 8963 C C . VAL F 1 121 ? -24.570 3.161 -8.431 1.00 36.50 121 VAL F C 1
ATOM 8964 O O . VAL F 1 121 ? -24.987 3.345 -7.275 1.00 30.61 121 VAL F O 1
ATOM 8968 N N . ILE F 1 122 ? -24.449 4.165 -9.305 1.00 32.87 122 ILE F N 1
ATOM 8969 C CA . ILE F 1 122 ? -24.906 5.531 -8.989 1.00 31.55 122 ILE F CA 1
ATOM 8970 C C . ILE F 1 122 ? -26.353 5.524 -8.525 1.00 26.79 122 ILE F C 1
ATOM 8971 O O . ILE F 1 122 ? -26.708 6.106 -7.488 1.00 34.41 122 ILE F O 1
ATOM 8976 N N . ALA F 1 123 ? -27.218 4.872 -9.287 1.00 30.96 123 ALA F N 1
ATOM 8977 C CA . ALA F 1 123 ? -28.637 4.897 -8.959 1.00 33.38 123 ALA F CA 1
ATOM 8978 C C . ALA F 1 123 ? -28.922 4.191 -7.646 1.00 40.29 123 ALA F C 1
ATOM 8979 O O . ALA F 1 123 ? -29.706 4.693 -6.824 1.00 33.62 123 ALA F O 1
ATOM 8981 N N . ARG F 1 124 ? -28.283 3.030 -7.434 1.00 33.45 124 ARG F N 1
ATOM 8982 C CA . ARG F 1 124 ? -28.521 2.242 -6.231 1.00 33.76 124 ARG F CA 1
ATOM 8983 C C . ARG F 1 124 ? -28.049 2.978 -4.998 1.00 38.05 124 ARG F C 1
ATOM 8984 O O . ARG F 1 124 ? -28.705 2.932 -3.954 1.00 37.52 124 ARG F O 1
ATOM 8992 N N . ARG F 1 125 ? -26.886 3.630 -5.079 1.00 32.84 125 ARG F N 1
ATOM 8993 C CA . ARG F 1 125 ? -26.397 4.375 -3.942 1.00 36.25 125 ARG F CA 1
ATOM 8994 C C . ARG F 1 125 ? -27.339 5.519 -3.600 1.00 41.87 125 ARG F C 1
ATOM 8995 O O . ARG F 1 125 ? -27.501 5.856 -2.426 1.00 43.53 125 ARG F O 1
ATOM 9003 N N . GLU F 1 126 ? -27.953 6.120 -4.605 1.00 39.36 126 GLU F N 1
ATOM 9004 C CA . GLU F 1 126 ? -28.818 7.256 -4.351 1.00 40.38 126 GLU F CA 1
ATOM 9005 C C . GLU F 1 126 ? -30.155 6.802 -3.805 1.00 47.69 126 GLU F C 1
ATOM 9006 O O . GLU F 1 126 ? -30.670 7.416 -2.860 1.00 46.88 126 GLU F O 1
ATOM 9012 N N . LYS F 1 127 ? -30.736 5.736 -4.366 1.00 38.03 127 LYS F N 1
ATOM 9013 C CA . LYS F 1 127 ? -31.964 5.194 -3.783 1.00 45.12 127 LYS F CA 1
ATOM 9014 C C . LYS F 1 127 ? -31.746 4.832 -2.307 1.00 57.50 127 LYS F C 1
ATOM 9015 O O . LYS F 1 127 ? -32.505 5.264 -1.433 1.00 58.40 127 LYS F O 1
ATOM 9021 N N . ASP F 1 128 ? -30.685 4.080 -2.004 1.00 57.84 128 ASP F N 1
ATOM 9022 C CA . ASP F 1 128 ? -30.420 3.728 -0.609 1.00 58.73 128 ASP F CA 1
ATOM 9023 C C . ASP F 1 128 ? -30.218 4.971 0.253 1.00 67.08 128 ASP F C 1
ATOM 9024 O O . ASP F 1 128 ? -30.736 5.048 1.374 1.00 74.96 128 ASP F O 1
ATOM 9029 N N . ARG F 1 129 ? -29.462 5.948 -0.249 1.00 49.72 129 ARG F N 1
ATOM 9030 C CA . ARG F 1 129 ? -29.210 7.165 0.507 1.00 70.55 129 ARG F CA 1
ATOM 9031 C C . ARG F 1 129 ? -30.515 7.858 0.883 1.00 77.81 129 ARG F C 1
ATOM 9032 O O . ARG F 1 129 ? -30.704 8.262 2.035 1.00 83.23 129 ARG F O 1
ATOM 9040 N N . LEU F 1 130 ? -31.428 8.010 -0.080 1.00 68.54 130 LEU F N 1
ATOM 9041 C CA . LEU F 1 130 ? -32.711 8.643 0.209 1.00 68.67 130 LEU F CA 1
ATOM 9042 C C . LEU F 1 130 ? -33.462 7.898 1.310 1.00 87.23 130 LEU F C 1
ATOM 9043 O O . LEU F 1 130 ? -34.089 8.525 2.173 1.00 86.60 130 LEU F O 1
ATOM 9048 N N . ALA F 1 131 ? -33.408 6.554 1.297 1.00 75.00 131 ALA F N 1
ATOM 9049 C CA . ALA F 1 131 ? -34.078 5.726 2.296 1.00 73.46 131 ALA F CA 1
ATOM 9050 C C . ALA F 1 131 ? -33.289 5.616 3.594 1.00 87.76 131 ALA F C 1
ATOM 9051 O O . ALA F 1 131 ? -33.518 4.685 4.385 1.00 79.32 131 ALA F O 1
ATOM 9053 N N . GLY F 1 132 ? -32.345 6.531 3.806 1.00 90.99 132 GLY F N 1
ATOM 9054 C CA . GLY F 1 132 ? -31.637 6.620 5.065 1.00 79.35 132 GLY F CA 1
ATOM 9055 C C . GLY F 1 132 ? -30.666 5.508 5.345 1.00 73.24 132 GLY F C 1
ATOM 9056 O O . GLY F 1 132 ? -30.267 5.340 6.501 1.00 77.68 132 GLY F O 1
ATOM 9057 N N . LYS F 1 133 ? -30.236 4.754 4.336 1.00 79.89 133 LYS F N 1
ATOM 9058 C CA . LYS F 1 133 ? -29.321 3.648 4.544 1.00 90.60 133 LYS F CA 1
ATOM 9059 C C . LYS F 1 133 ? -27.865 3.993 4.209 1.00 96.74 133 LYS F C 1
ATOM 9060 O O . LYS F 1 133 ? -26.977 3.182 4.490 1.00 95.39 133 LYS F O 1
ATOM 9066 N N . ARG F 1 134 ? -27.602 5.171 3.660 1.00 100.30 134 ARG F N 1
ATOM 9067 C CA . ARG F 1 134 ? -26.243 5.677 3.503 1.00 107.97 134 ARG F CA 1
ATOM 9068 C C . ARG F 1 134 ? -26.148 7.034 4.187 1.00 105.14 134 ARG F C 1
ATOM 9069 O O . ARG F 1 134 ? -27.061 7.857 4.078 1.00 97.13 134 ARG F O 1
ATOM 9077 N N . VAL F 1 135 ? -25.029 7.269 4.875 1.00 106.03 135 VAL F N 1
ATOM 9078 C CA . VAL F 1 135 ? -24.934 8.450 5.726 1.00 124.20 135 VAL F CA 1
ATOM 9079 C C . VAL F 1 135 ? -24.680 9.719 4.908 1.00 126.93 135 VAL F C 1
ATOM 9080 O O . VAL F 1 135 ? -25.230 10.775 5.227 1.00 139.01 135 VAL F O 1
ATOM 9084 N N . THR F 1 136 ? -23.862 9.640 3.852 1.00 101.93 136 THR F N 1
ATOM 9085 C CA . THR F 1 136 ? -23.383 10.840 3.194 1.00 110.17 136 THR F CA 1
ATOM 9086 C C . THR F 1 136 ? -23.645 10.833 1.687 1.00 99.65 136 THR F C 1
ATOM 9087 O O . THR F 1 136 ? -23.810 9.782 1.054 1.00 79.06 136 THR F O 1
ATOM 9091 N N . ARG F 1 137 ? -23.667 12.045 1.120 1.00 107.95 137 ARG F N 1
ATOM 9092 C CA . ARG F 1 137 ? -23.774 12.209 -0.317 1.00 101.62 137 ARG F CA 1
ATOM 9093 C C . ARG F 1 137 ? -22.641 11.469 -1.014 1.00 89.13 137 ARG F C 1
ATOM 9094 O O . ARG F 1 137 ? -21.469 11.589 -0.639 1.00 82.30 137 ARG F O 1
ATOM 9102 N N . ASP F 1 138 ? -22.997 10.668 -2.016 1.00 88.77 138 ASP F N 1
ATOM 9103 C CA . ASP F 1 138 ? -22.010 9.962 -2.820 1.00 96.33 138 ASP F CA 1
ATOM 9104 C C . ASP F 1 138 ? -21.890 10.674 -4.159 1.00 78.61 138 ASP F C 1
ATOM 9105 O O . ASP F 1 138 ? -22.827 10.649 -4.971 1.00 70.44 138 ASP F O 1
ATOM 9110 N N . MET F 1 139 ? -20.763 11.311 -4.422 1.00 56.87 139 MET F N 1
ATOM 9111 C CA . MET F 1 139 ? -20.582 12.040 -5.658 1.00 80.32 139 MET F CA 1
ATOM 9112 C C . MET F 1 139 ? -19.601 11.355 -6.582 1.00 75.71 139 MET F C 1
ATOM 9113 O O . MET F 1 139 ? -18.958 12.021 -7.421 1.00 75.53 139 MET F O 1
ATOM 9118 N N . GLU F 1 140 ? -19.392 10.039 -6.445 1.00 55.94 140 GLU F N 1
ATOM 9119 C CA . GLU F 1 140 ? -18.556 9.336 -7.411 1.00 48.47 140 GLU F CA 1
ATOM 9120 C C . GLU F 1 140 ? -19.228 9.346 -8.777 1.00 40.03 140 GLU F C 1
ATOM 9121 O O . GLU F 1 140 ? -20.432 9.086 -8.911 1.00 35.66 140 GLU F O 1
ATOM 9127 N N . SER F 1 141 ? -18.417 9.624 -9.805 1.00 33.56 141 SER F N 1
ATOM 9128 C CA . SER F 1 141 ? -18.811 9.598 -11.191 1.00 36.01 141 SER F CA 1
ATOM 9129 C C . SER F 1 141 ? -18.705 8.196 -11.752 1.00 38.37 141 SER F C 1
ATOM 9130 O O . SER F 1 141 ? -18.067 7.313 -11.151 1.00 31.49 141 SER F O 1
ATOM 9133 N N . GLU F 1 142 ? -19.250 8.025 -12.964 1.00 35.50 142 GLU F N 1
ATOM 9134 C CA . GLU F 1 142 ? -19.093 6.774 -13.720 1.00 37.07 142 GLU F CA 1
ATOM 9135 C C . GLU F 1 142 ? -17.632 6.393 -13.849 1.00 38.93 142 GLU F C 1
ATOM 9136 O O . GLU F 1 142 ? -17.247 5.232 -13.664 1.00 31.31 142 GLU F O 1
ATOM 9142 N N . THR F 1 143 ? -16.803 7.375 -14.213 1.00 33.94 143 THR F N 1
ATOM 9143 C CA . THR F 1 143 ? -15.367 7.158 -14.335 1.00 37.11 143 THR F CA 1
ATOM 9144 C C . THR F 1 143 ? -14.740 6.685 -13.024 1.00 32.36 143 THR F C 1
ATOM 9145 O O . THR F 1 143 ? -13.916 5.757 -13.027 1.00 32.01 143 THR F O 1
ATOM 9149 N N . ASP F 1 144 ? -15.138 7.291 -11.910 1.00 33.10 144 ASP F N 1
ATOM 9150 C CA . ASP F 1 144 ? -14.574 6.905 -10.593 1.00 38.95 144 ASP F CA 1
ATOM 9151 C C . ASP F 1 144 ? -14.905 5.441 -10.279 1.00 32.84 144 ASP F C 1
ATOM 9152 O O . ASP F 1 144 ? -14.051 4.755 -9.730 1.00 34.76 144 ASP F O 1
ATOM 9157 N N . ILE F 1 145 ? -16.107 4.991 -10.630 1.00 34.17 145 ILE F N 1
ATOM 9158 C CA . ILE F 1 145 ? -16.544 3.633 -10.290 1.00 30.74 145 ILE F CA 1
ATOM 9159 C C . ILE F 1 145 ? -15.862 2.640 -11.205 1.00 33.76 145 ILE F C 1
ATOM 9160 O O . ILE F 1 145 ? -15.448 1.538 -10.774 1.00 29.47 145 ILE F O 1
ATOM 9165 N N . LEU F 1 146 ? -15.655 3.012 -12.455 1.00 31.15 146 LEU F N 1
ATOM 9166 C CA . LEU F 1 146 ? -14.905 2.156 -13.340 1.00 33.88 146 LEU F CA 1
ATOM 9167 C C . LEU F 1 146 ? -13.491 1.995 -12.841 1.00 33.13 146 LEU F C 1
ATOM 9168 O O . LEU F 1 146 ? -12.939 0.882 -12.868 1.00 32.88 146 LEU F O 1
ATOM 9173 N N . LEU F 1 147 ? -12.870 3.089 -12.407 1.00 33.85 147 LEU F N 1
ATOM 9174 C CA . LEU F 1 147 ? -11.513 2.994 -11.893 1.00 29.50 147 LEU F CA 1
ATOM 9175 C C . LEU F 1 147 ? -11.463 2.066 -10.688 1.00 29.10 147 LEU F C 1
ATOM 9176 O O . LEU F 1 147 ? -10.573 1.223 -10.585 1.00 28.54 147 LEU F O 1
ATOM 9181 N N . HIS F 1 148 ? -12.376 2.276 -9.733 1.00 31.17 148 HIS F N 1
ATOM 9182 C CA . HIS F 1 148 ? -12.414 1.403 -8.549 1.00 26.87 148 HIS F CA 1
ATOM 9183 C C . HIS F 1 148 ? -12.538 -0.055 -8.952 1.00 26.03 148 HIS F C 1
ATOM 9184 O O . HIS F 1 148 ? -11.791 -0.896 -8.454 1.00 29.35 148 HIS F O 1
ATOM 9191 N N . GLN F 1 149 ? -13.429 -0.384 -9.896 1.00 28.06 149 GLN F N 1
ATOM 9192 C CA . GLN F 1 149 ? -13.561 -1.785 -10.277 1.00 27.99 149 GLN F CA 1
ATOM 9193 C C . GLN F 1 149 ? -12.284 -2.312 -10.917 1.00 29.08 149 GLN F C 1
ATOM 9194 O O . GLN F 1 149 ? -11.900 -3.466 -10.670 1.00 26.95 149 GLN F O 1
ATOM 9200 N N . GLN F 1 150 ? -11.610 -1.490 -11.733 1.00 28.53 150 GLN F N 1
ATOM 9201 C CA . GLN F 1 150 ? -10.361 -1.954 -12.361 1.00 29.05 150 GLN F CA 1
ATOM 9202 C C . GLN F 1 150 ? -9.291 -2.185 -11.302 1.00 32.96 150 GLN F C 1
ATOM 9203 O O . GLN F 1 150 ? -8.568 -3.190 -11.331 1.00 26.38 150 GLN F O 1
ATOM 9209 N N . VAL F 1 151 ? -9.234 -1.297 -10.321 1.00 29.65 151 VAL F N 1
ATOM 9210 C CA . VAL F 1 151 ? -8.249 -1.442 -9.223 1.00 26.06 151 VAL F CA 1
ATOM 9211 C C . VAL F 1 151 ? -8.575 -2.712 -8.433 1.00 23.02 151 VAL F C 1
ATOM 9212 O O . VAL F 1 151 ? -7.702 -3.419 -8.080 1.00 25.92 151 VAL F O 1
ATOM 9216 N N . ASN F 1 152 ? -9.837 -2.970 -8.187 1.00 29.66 152 ASN F N 1
ATOM 9217 C CA . ASN F 1 152 ? -10.170 -4.183 -7.446 1.00 29.31 152 ASN F CA 1
ATOM 9218 C C . ASN F 1 152 ? -9.737 -5.450 -8.207 1.00 30.85 152 ASN F C 1
ATOM 9219 O O . ASN F 1 152 ? -9.251 -6.428 -7.592 1.00 27.88 152 ASN F O 1
ATOM 9224 N N . ARG F 1 153 ? -9.938 -5.467 -9.536 1.00 26.94 153 ARG F N 1
ATOM 9225 C CA . ARG F 1 153 ? -9.418 -6.556 -10.362 1.00 29.65 153 ARG F CA 1
ATOM 9226 C C . ARG F 1 153 ? -7.935 -6.735 -10.170 1.00 25.54 153 ARG F C 1
ATOM 9227 O O . ARG F 1 153 ? -7.440 -7.857 -9.982 1.00 26.24 153 ARG F O 1
ATOM 9235 N N . MET F 1 154 ? -7.203 -5.623 -10.165 1.00 25.97 154 MET F N 1
ATOM 9236 C CA . MET F 1 154 ? -5.729 -5.623 -9.994 1.00 25.24 154 MET F CA 1
ATOM 9237 C C . MET F 1 154 ? -5.380 -6.231 -8.632 1.00 29.46 154 MET F C 1
ATOM 9238 O O . MET F 1 154 ? -4.508 -7.105 -8.609 1.00 27.19 154 MET F O 1
ATOM 9243 N N . PHE F 1 155 ? -6.005 -5.793 -7.534 1.00 25.19 155 PHE F N 1
ATOM 9244 C CA . PHE F 1 155 ? -5.744 -6.422 -6.259 1.00 29.36 155 PHE F CA 1
ATOM 9245 C C . PHE F 1 155 ? -6.036 -7.932 -6.284 1.00 23.10 155 PHE F C 1
ATOM 9246 O O . PHE F 1 155 ? -5.284 -8.733 -5.710 1.00 23.77 155 PHE F O 1
ATOM 9254 N N . ALA F 1 156 ? -7.188 -8.321 -6.810 1.00 22.17 156 ALA F N 1
ATOM 9255 C CA . ALA F 1 156 ? -7.547 -9.747 -6.754 1.00 23.24 156 ALA F CA 1
ATOM 9256 C C . ALA F 1 156 ? -6.532 -10.593 -7.506 1.00 29.88 156 ALA F C 1
ATOM 9257 O O . ALA F 1 156 ? -6.114 -11.675 -7.032 1.00 22.95 156 ALA F O 1
ATOM 9259 N N . VAL F 1 157 ? -6.101 -10.114 -8.669 1.00 24.86 157 VAL F N 1
ATOM 9260 C CA . VAL F 1 157 ? -5.105 -10.893 -9.425 1.00 28.86 157 VAL F CA 1
ATOM 9261 C C . VAL F 1 157 ? -3.784 -10.937 -8.682 1.00 29.45 157 VAL F C 1
ATOM 9262 O O . VAL F 1 157 ? -3.113 -11.974 -8.629 1.00 25.57 157 VAL F O 1
ATOM 9266 N N . SER F 1 158 ? -3.397 -9.810 -8.037 1.00 27.10 158 SER F N 1
ATOM 9267 C CA . SER F 1 158 ? -2.180 -9.827 -7.231 1.00 27.25 158 SER F CA 1
ATOM 9268 C C . SER F 1 158 ? -2.250 -10.887 -6.141 1.00 30.15 158 SER F C 1
ATOM 9269 O O . SER F 1 158 ? -1.268 -11.580 -5.882 1.00 28.34 158 SER F O 1
ATOM 9272 N N . TYR F 1 159 ? -3.384 -10.959 -5.412 1.00 28.79 159 TYR F N 1
ATOM 9273 C CA . TYR F 1 159 ? -3.506 -11.964 -4.363 1.00 26.41 159 TYR F CA 1
ATOM 9274 C C . TYR F 1 159 ? -3.438 -13.399 -4.933 1.00 30.89 159 TYR F C 1
ATOM 9275 O O . TYR F 1 159 ? -2.823 -14.279 -4.313 1.00 29.26 159 TYR F O 1
ATOM 9284 N N . SER F 1 160 ? -4.053 -13.639 -6.091 1.00 31.70 160 SER F N 1
ATOM 9285 C CA . SER F 1 160 ? -3.935 -14.941 -6.779 1.00 25.58 160 SER F CA 1
ATOM 9286 C C . SER F 1 160 ? -2.493 -15.252 -7.149 1.00 30.61 160 SER F C 1
ATOM 9287 O O . SER F 1 160 ? -2.035 -16.390 -6.971 1.00 33.57 160 SER F O 1
ATOM 9290 N N . ALA F 1 161 ? -1.744 -14.268 -7.649 1.00 29.42 161 ALA F N 1
ATOM 9291 C CA . ALA F 1 161 ? -0.363 -14.574 -8.023 1.00 31.45 161 ALA F CA 1
ATOM 9292 C C . ALA F 1 161 ? 0.447 -14.917 -6.790 1.00 42.79 161 ALA F C 1
ATOM 9293 O O . ALA F 1 161 ? 1.293 -15.817 -6.829 1.00 32.29 161 ALA F O 1
ATOM 9295 N N . ILE F 1 162 ? 0.164 -14.222 -5.686 1.00 34.25 162 ILE F N 1
ATOM 9296 C CA . ILE F 1 162 ? 0.924 -14.428 -4.446 1.00 38.55 162 ILE F CA 1
ATOM 9297 C C . ILE F 1 162 ? 0.509 -15.731 -3.763 1.00 34.86 162 ILE F C 1
ATOM 9298 O O . ILE F 1 162 ? 1.354 -16.476 -3.256 1.00 41.01 162 ILE F O 1
ATOM 9303 N N . ASN F 1 163 ? -0.785 -16.029 -3.755 1.00 37.37 163 ASN F N 1
ATOM 9304 C CA . ASN F 1 163 ? -1.331 -17.113 -2.939 1.00 32.27 163 ASN F CA 1
ATOM 9305 C C . ASN F 1 163 ? -1.857 -18.344 -3.689 1.00 41.93 163 ASN F C 1
ATOM 9306 O O . ASN F 1 163 ? -2.174 -19.352 -3.029 1.00 40.09 163 ASN F O 1
ATOM 9311 N N . GLN F 1 164 ? -1.946 -18.322 -5.018 1.00 36.15 164 GLN F N 1
ATOM 9312 C CA . GLN F 1 164 ? -2.537 -19.396 -5.841 1.00 35.20 164 GLN F CA 1
ATOM 9313 C C . GLN F 1 164 ? -4.007 -19.671 -5.476 1.00 41.54 164 GLN F C 1
ATOM 9314 O O . GLN F 1 164 ? -4.381 -20.740 -4.976 1.00 42.19 164 GLN F O 1
ATOM 9320 N N . CYS F 1 165 ? -4.858 -18.708 -5.780 1.00 30.86 165 CYS F N 1
ATOM 9321 C CA . CYS F 1 165 ? -6.307 -18.789 -5.510 1.00 29.14 165 CYS F CA 1
ATOM 9322 C C . CYS F 1 165 ? -7.028 -18.404 -6.796 1.00 26.50 165 CYS F C 1
ATOM 9323 O O . CYS F 1 165 ? -6.498 -17.635 -7.555 1.00 31.62 165 CYS F O 1
ATOM 9326 N N . TYR F 1 166 ? -8.214 -18.929 -7.023 1.00 23.59 166 TYR F N 1
ATOM 9327 C CA . TYR F 1 166 ? -9.035 -18.567 -8.191 1.00 24.36 166 TYR F CA 1
ATOM 9328 C C . TYR F 1 166 ? -9.457 -17.097 -8.139 1.00 26.90 166 TYR F C 1
ATOM 9329 O O . TYR F 1 166 ? -9.574 -16.480 -7.058 1.00 23.67 166 TYR F O 1
ATOM 9338 N N . VAL F 1 167 ? -9.683 -16.531 -9.309 1.00 26.39 167 VAL F N 1
ATOM 9339 C CA . VAL F 1 167 ? -10.235 -15.163 -9.447 1.00 28.41 167 VAL F CA 1
ATOM 9340 C C . VAL F 1 167 ? -11.439 -15.257 -10.357 1.00 28.75 167 VAL F C 1
ATOM 9341 O O . VAL F 1 167 ? -11.296 -15.442 -11.584 1.00 25.79 167 VAL F O 1
ATOM 9345 N N . LYS F 1 168 ? -12.634 -15.135 -9.770 1.00 25.69 168 LYS F N 1
ATOM 9346 C CA . LYS F 1 168 ? -13.902 -15.256 -10.497 1.00 27.16 168 LYS F CA 1
ATOM 9347 C C . LYS F 1 168 ? -14.497 -13.861 -10.624 1.00 28.99 168 LYS F C 1
ATOM 9348 O O . LYS F 1 168 ? -14.755 -13.194 -9.614 1.00 29.21 168 LYS F O 1
ATOM 9354 N N . ILE F 1 169 ? -14.713 -13.426 -11.858 1.00 29.35 169 ILE F N 1
ATOM 9355 C CA . ILE F 1 169 ? -15.367 -12.165 -12.171 1.00 28.23 169 ILE F CA 1
ATOM 9356 C C . ILE F 1 169 ? -16.777 -12.501 -12.615 1.00 33.13 169 ILE F C 1
ATOM 9357 O O . ILE F 1 169 ? -16.977 -13.265 -13.570 1.00 33.92 169 ILE F O 1
ATOM 9362 N N . ILE F 1 170 ? -17.765 -11.993 -11.888 1.00 25.56 170 ILE F N 1
ATOM 9363 C CA . ILE F 1 170 ? -19.167 -12.168 -12.254 1.00 26.91 170 ILE F CA 1
ATOM 9364 C C . ILE F 1 170 ? -19.654 -10.889 -12.892 1.00 31.56 170 ILE F C 1
ATOM 9365 O O . ILE F 1 170 ? -19.724 -9.842 -12.234 1.00 30.10 170 ILE F O 1
ATOM 9370 N N . ASP F 1 171 ? -20.038 -10.973 -14.173 1.00 28.37 171 ASP F N 1
ATOM 9371 C CA . ASP F 1 171 ? -20.390 -9.802 -14.963 1.00 33.17 171 ASP F CA 1
ATOM 9372 C C . ASP F 1 171 ? -21.845 -9.470 -14.700 1.00 35.18 171 ASP F C 1
ATOM 9373 O O . ASP F 1 171 ? -22.728 -10.198 -15.113 1.00 30.55 171 ASP F O 1
ATOM 9378 N N . LEU F 1 172 ? -22.108 -8.342 -14.033 1.00 32.43 172 LEU F N 1
ATOM 9379 C CA . LEU F 1 172 ? -23.476 -7.902 -13.768 1.00 35.14 172 LEU F CA 1
ATOM 9380 C C . LEU F 1 172 ? -23.763 -6.553 -14.448 1.00 30.25 172 LEU F C 1
ATOM 9381 O O . LEU F 1 172 ? -24.549 -5.751 -13.936 1.00 33.92 172 LEU F O 1
ATOM 9386 N N . THR F 1 173 ? -23.072 -6.272 -15.547 1.00 31.56 173 THR F N 1
ATOM 9387 C CA . THR F 1 173 ? -23.159 -4.959 -16.197 1.00 29.76 173 THR F CA 1
ATOM 9388 C C . THR F 1 173 ? -24.329 -4.834 -17.194 1.00 36.67 173 THR F C 1
ATOM 9389 O O . THR F 1 173 ? -24.680 -3.720 -17.574 1.00 37.11 173 THR F O 1
ATOM 9393 N N . TRP F 1 174 ? -24.981 -5.941 -17.574 1.00 38.05 174 TRP F N 1
ATOM 9394 C CA . TRP F 1 174 ? -26.062 -5.899 -18.554 1.00 34.57 174 TRP F CA 1
ATOM 9395 C C . TRP F 1 174 ? -27.321 -5.293 -17.917 1.00 43.81 174 TRP F C 1
ATOM 9396 O O . TRP F 1 174 ? -27.455 -5.242 -16.701 1.00 35.13 174 TRP F O 1
ATOM 9407 N N . PRO F 1 175 ? -28.261 -4.823 -18.735 1.00 45.62 175 PRO F N 1
ATOM 9408 C CA . PRO F 1 175 ? -29.469 -4.186 -18.186 1.00 42.01 175 PRO F CA 1
ATOM 9409 C C . PRO F 1 175 ? -30.433 -5.208 -17.622 1.00 43.13 175 PRO F C 1
ATOM 9410 O O . PRO F 1 175 ? -30.644 -6.262 -18.227 1.00 43.85 175 PRO F O 1
ATOM 9414 N N . GLN F 1 176 ? -30.995 -4.913 -16.439 1.00 51.27 176 GLN F N 1
ATOM 9415 C CA . GLN F 1 176 ? -31.934 -5.841 -15.804 1.00 52.49 176 GLN F CA 1
ATOM 9416 C C . GLN F 1 176 ? -33.255 -5.895 -16.578 1.00 60.86 176 GLN F C 1
ATOM 9417 O O . GLN F 1 176 ? -33.760 -4.868 -17.039 1.00 64.03 176 GLN F O 1
ATOM 9423 N N . GLU F 1 177 ? -33.821 -7.093 -16.695 1.00 64.10 177 GLU F N 1
ATOM 9424 C CA . GLU F 1 177 ? -35.163 -7.284 -17.245 1.00 68.57 177 GLU F CA 1
ATOM 9425 C C . GLU F 1 177 ? -36.255 -7.249 -16.169 1.00 67.26 177 GLU F C 1
ATOM 9426 O O . GLU F 1 177 ? -37.441 -7.150 -16.510 1.00 79.43 177 GLU F O 1
ATOM 9432 N N . TYR F 1 178 ? -35.889 -7.335 -14.891 1.00 64.51 178 TYR F N 1
ATOM 9433 C CA . TYR F 1 178 ? -36.809 -7.180 -13.768 1.00 62.14 178 TYR F CA 1
ATOM 9434 C C . TYR F 1 178 ? -35.985 -6.966 -12.511 1.00 61.87 178 TYR F C 1
ATOM 9435 O O . TYR F 1 178 ? -34.866 -7.475 -12.404 1.00 58.71 178 TYR F O 1
ATOM 9444 N N . GLU F 1 179 ? -36.542 -6.200 -11.574 1.00 66.15 179 GLU F N 1
ATOM 9445 C CA . GLU F 1 179 ? -35.872 -5.942 -10.301 1.00 74.27 179 GLU F CA 1
ATOM 9446 C C . GLU F 1 179 ? -35.438 -7.250 -9.650 1.00 79.49 179 GLU F C 1
ATOM 9447 O O . GLU F 1 179 ? -36.120 -8.274 -9.760 1.00 76.29 179 GLU F O 1
ATOM 9453 N N . PHE F 1 180 ? -34.284 -7.209 -8.985 1.00 73.90 180 PHE F N 1
ATOM 9454 C CA . PHE F 1 180 ? -33.632 -8.330 -8.320 1.00 68.00 180 PHE F CA 1
ATOM 9455 C C . PHE F 1 180 ? -32.865 -9.242 -9.289 1.00 53.19 180 PHE F C 1
ATOM 9456 O O . PHE F 1 180 ? -32.267 -10.217 -8.831 1.00 52.56 180 PHE F O 1
ATOM 9464 N N . GLN F 1 181 ? -32.865 -8.980 -10.596 1.00 57.07 181 GLN F N 1
ATOM 9465 C CA . GLN F 1 181 ? -32.321 -9.978 -11.513 1.00 58.30 181 GLN F CA 1
ATOM 9466 C C . GLN F 1 181 ? -30.803 -10.095 -11.388 1.00 49.36 181 GLN F C 1
ATOM 9467 O O . GLN F 1 181 ? -30.253 -11.202 -11.458 1.00 41.23 181 GLN F O 1
ATOM 9473 N N . HIS F 1 182 ? -30.107 -8.980 -11.207 1.00 47.74 182 HIS F N 1
ATOM 9474 C CA . HIS F 1 182 ? -28.663 -9.082 -10.980 1.00 49.30 182 HIS F CA 1
ATOM 9475 C C . HIS F 1 182 ? -28.383 -9.952 -9.771 1.00 47.12 182 HIS F C 1
ATOM 9476 O O . HIS F 1 182 ? -27.589 -10.900 -9.842 1.00 37.85 182 HIS F O 1
ATOM 9483 N N . THR F 1 183 ? -29.052 -9.661 -8.649 1.00 41.23 183 THR F N 1
ATOM 9484 C CA . THR F 1 183 ? -28.828 -10.424 -7.423 1.00 43.11 183 THR F CA 1
ATOM 9485 C C . THR F 1 183 ? -29.077 -11.897 -7.643 1.00 40.86 183 THR F C 1
ATOM 9486 O O . THR F 1 183 ? -28.278 -12.752 -7.232 1.00 34.62 183 THR F O 1
ATOM 9490 N N . GLU F 1 184 ? -30.199 -12.227 -8.281 1.00 38.74 184 GLU F N 1
ATOM 9491 C CA . GLU F 1 184 ? -30.557 -13.636 -8.436 1.00 47.64 184 GLU F CA 1
ATOM 9492 C C . GLU F 1 184 ? -29.566 -14.344 -9.356 1.00 42.85 184 GLU F C 1
ATOM 9493 O O . GLU F 1 184 ? -29.204 -15.493 -9.087 1.00 42.72 184 GLU F O 1
ATOM 9499 N N . TYR F 1 185 ? -29.056 -13.653 -10.379 1.00 40.16 185 TYR F N 1
ATOM 9500 C CA . TYR F 1 185 ? -28.068 -14.252 -11.280 1.00 38.16 185 TYR F CA 1
ATOM 9501 C C . TYR F 1 185 ? -26.750 -14.524 -10.550 1.00 34.46 185 TYR F C 1
ATOM 9502 O O . TYR F 1 185 ? -26.197 -15.628 -10.645 1.00 33.44 185 TYR F O 1
ATOM 9511 N N . ALA F 1 186 ? -26.260 -13.536 -9.802 1.00 33.44 186 ALA F N 1
ATOM 9512 C CA . ALA F 1 186 ? -25.023 -13.701 -9.038 1.00 31.02 186 ALA F CA 1
ATOM 9513 C C . ALA F 1 186 ? -25.149 -14.811 -8.009 1.00 34.49 186 ALA F C 1
ATOM 9514 O O . ALA F 1 186 ? -24.237 -15.618 -7.845 1.00 32.16 186 ALA F O 1
ATOM 9516 N N . VAL F 1 187 ? -26.261 -14.857 -7.275 1.00 30.96 187 VAL F N 1
ATOM 9517 C CA . VAL F 1 187 ? -26.420 -15.924 -6.296 1.00 36.18 187 VAL F CA 1
ATOM 9518 C C . VAL F 1 187 ? -26.427 -17.274 -6.999 1.00 31.75 187 VAL F C 1
ATOM 9519 O O . VAL F 1 187 ? -25.749 -18.211 -6.588 1.00 35.26 187 VAL F O 1
ATOM 9523 N N . ASN F 1 188 ? -27.221 -17.395 -8.064 1.00 34.86 188 ASN F N 1
ATOM 9524 C CA . ASN F 1 188 ? -27.283 -18.668 -8.799 1.00 41.85 188 ASN F CA 1
ATOM 9525 C C . ASN F 1 188 ? -25.907 -19.097 -9.291 1.00 38.56 188 ASN F C 1
ATOM 9526 O O . ASN F 1 188 ? -25.541 -20.272 -9.199 1.00 37.89 188 ASN F O 1
ATOM 9531 N N . LYS F 1 189 ? -25.119 -18.143 -9.785 1.00 32.05 189 LYS F N 1
ATOM 9532 C CA . LYS F 1 189 ? -23.783 -18.488 -10.255 1.00 34.66 189 LYS F CA 1
ATOM 9533 C C . LYS F 1 189 ? -22.903 -18.927 -9.101 1.00 36.77 189 LYS F C 1
ATOM 9534 O O . LYS F 1 189 ? -22.124 -19.879 -9.241 1.00 32.39 189 LYS F O 1
ATOM 9540 N N . ILE F 1 190 ? -22.983 -18.242 -7.952 1.00 27.38 190 ILE F N 1
ATOM 9541 C CA . ILE F 1 190 ? -22.167 -18.644 -6.824 1.00 30.21 190 ILE F CA 1
ATOM 9542 C C . ILE F 1 190 ? -22.598 -20.028 -6.316 1.00 33.48 190 ILE F C 1
ATOM 9543 O O . ILE F 1 190 ? -21.766 -20.880 -5.971 1.00 35.66 190 ILE F O 1
ATOM 9548 N N . ILE F 1 191 ? -23.908 -20.256 -6.255 1.00 34.35 191 ILE F N 1
ATOM 9549 C CA . ILE F 1 191 ? -24.409 -21.538 -5.768 1.00 37.05 191 ILE F CA 1
ATOM 9550 C C . ILE F 1 191 ? -23.972 -22.657 -6.708 1.00 41.60 191 ILE F C 1
ATOM 9551 O O . ILE F 1 191 ? -23.500 -23.705 -6.251 1.00 39.82 191 ILE F O 1
ATOM 9556 N N . GLU F 1 192 ? -24.054 -22.417 -8.022 1.00 41.55 192 GLU F N 1
ATOM 9557 C CA . GLU F 1 192 ? -23.618 -23.396 -9.005 1.00 40.58 192 GLU F CA 1
ATOM 9558 C C . GLU F 1 192 ? -22.144 -23.682 -8.852 1.00 45.05 192 GLU F C 1
ATOM 9559 O O . GLU F 1 192 ? -21.712 -24.830 -9.038 1.00 48.08 192 GLU F O 1
ATOM 9565 N N . MET F 1 193 ? -21.353 -22.673 -8.481 1.00 41.34 193 MET F N 1
ATOM 9566 C CA . MET F 1 193 ? -19.924 -22.890 -8.286 1.00 40.33 193 MET F CA 1
ATOM 9567 C C . MET F 1 193 ? -19.670 -23.731 -7.042 1.00 48.19 193 MET F C 1
ATOM 9568 O O . MET F 1 193 ? -18.844 -24.649 -7.074 1.00 46.82 193 MET F O 1
ATOM 9573 N N . LEU F 1 194 ? -20.382 -23.426 -5.953 1.00 40.67 194 LEU F N 1
ATOM 9574 C CA . LEU F 1 194 ? -20.197 -24.190 -4.707 1.00 42.22 194 LEU F CA 1
ATOM 9575 C C . LEU F 1 194 ? -20.619 -25.657 -4.861 1.00 43.43 194 LEU F C 1
ATOM 9576 O O . LEU F 1 194 ? -20.113 -26.533 -4.141 1.00 54.34 194 LEU F O 1
ATOM 9581 N N . ASN F 1 195 ? -21.511 -25.961 -5.795 1.00 47.10 195 ASN F N 1
ATOM 9582 C CA . ASN F 1 195 ? -22.053 -27.304 -5.969 1.00 47.17 195 ASN F CA 1
ATOM 9583 C C . ASN F 1 195 ? -21.540 -28.003 -7.228 1.00 60.20 195 ASN F C 1
ATOM 9584 O O . ASN F 1 195 ? -22.063 -29.060 -7.595 1.00 54.50 195 ASN F O 1
ATOM 9589 N N . PHE F 1 196 ? -20.532 -27.439 -7.889 1.00 64.92 196 PHE F N 1
ATOM 9590 C CA . PHE F 1 196 ? -19.810 -28.064 -8.998 1.00 64.79 196 PHE F CA 1
ATOM 9591 C C . PHE F 1 196 ? -18.964 -29.255 -8.504 1.00 48.92 196 PHE F C 1
ATOM 9592 O O . PHE F 1 196 ? -19.041 -30.351 -9.068 1.00 67.99 196 PHE F O 1
#

Secondary structure (DSSP, 8-state):
-EEEEE-STTSSHHHHHHHHHHH-SS-EEEEHHHHHHHHHHHH-TTT-SSGGGGGGS-HHHHHHHHHHHHHHHHHH-SSEEEE--SEEEETTEEEES--HHHHHHH--SEEEEEEE-HHHHHHHHHHHHHTTS----PPPPHHHHHHHHHHHHHHHHHHHHHH--EEEEEEE-SPPSSTTHHHHHHHHHHHHHHT-/-EEEEE-STTSSHHHHHHHHHHH-TTEEEEEHHHHHHHHHHHHSTTT-SSGGGGGGS-HHHHHHHHHHHHHHHTT--SEEEEE--SEEEETTEEEES--HHHHHHH--SEEEEEEE-HHHHHHHHHHHH---PPPHHHHHHHHHHHHHHHHHHHHHHT-EEEEEEE-SPPSSTTHHHHHHHHHHHHHHH--/-EEEEE-STTSSHHHHHHHHHHH-SS-EEEEHHHHHHHHHHHH-TTT-SSGGGGGGS-HHHHHHHHHHHHHHHHT--S-EEEE--SEEEETTEEEESS-HHHHHHH--SEEEEEEE-HHHHHHHHHHHHHTTS-SS-----HHHHHHHHHHHHHHHHHHHHHH--EEEEEEE-SPPSSTTHHHHHHHHHHHHHHH-/-EEEEE-STTSSHHHHHHHHHHHSTT-EEEEHHHHHHHHHHHH-TTT-SSGGGGGGS-HHHHHHHHHHHHHHHTT--SSEEEE--SEEEETTEEEES--HHHHHHH--SEEEEEEE-HHHHHHHHHHHHHTTSSSS-----HHHHHHHHHHHHHHHHHHHHHH--EEEEEEE-SPPSSTTHHHHHHHHHHHHHHT-/-EEEEE-STTSSHHHHHHHHHTT-SS-EEEEHHHHHHHHHHHHSTTT-SSGGGGGTS-HHHHHHHHHHHHHHHHT--S-EEEE--SEEEETTEEEES--HHHHHHH--SEEEEEEE-HHHHHHHHHHHHHH-------HHHHHHHHHHHHHHHHHHHHHH--EEEEEEE-SPPSSTTHHHHHHHHHHHHHHH-/-EEEEEESTTSSHHHHHHHHHHH-TT-EEEEHHHHHHHHHHHHSTTT--STTHHHHS-HHHHHHHHHHHHHHHHHH-SSEEEE--SEEEETTEEEES--HHHHHHH--SEEEEEEE-HHHHHHHHHHHHHTT-SSS-----HHHHHHHHHHHHHHHHHHHHHH--EEEEEEE-SPPSSTTHHHHHHHHHHHHHHT-

Foldseek 3Di:
DEEEEAEDPQQCSVVLLVVLCVPDPQEHEEELLVLLLVLCCVVPVPQRDDSVSLVVDDVVVSVVSSLVSLQVQLPPGPHYYYYYYQWDQDPVGTDGTDDPSNCVSNVGQAYEYEDEQLVSSQVSLVVCVVVVRHDPPDRDDRVRRVVRSVVRLVSRVVVCVVRVHDYHYHYLHDDDPDPCPSSVVVNVVVVVVVVD/DEEEEAEDPLLCSVVLLVVLVVVDPQEAEEELLVLLLVLCCVVVVVQRDDSVSLVPDDPVVSVVSSLVSLQVLLVDDGHYYYYYYQWDQDPVGTDGTHDVSSCVRNVGQAYEYEYEQLVSSQVSNCVVVVCPGDDSVVRVVRSVVSVVSRVVCCVVSVHDYHYDDHHDDDPDPCPSSVVVSVVVVCVSPDD/DEEEEAEPPLLCSVVLQVVLVVPDVQEDEEELLVLLLVQCCVVCVPQRDDSVSLVPDDPVVSVVSSLVSLQVQLVDDTYYYYYWYQWDQDPVGIDGTDDVSSCVRNVGQAYEYEDEQLVSSLVSNVVCVVVPNDPDRDDDDSVNRVVRSVVSQVSRVVCCVVRPHDYHYDYLHDDDPDPCPSSVVVSVVVVVVSVD/DEEEEAEAPLLCSVVLQVVLVVPDPPEAEEELLVLLLVLCCVPPVVQRDDSVSLVVDDPVVSVVSSLVSLQVLLVDDDHYYYYWYQWDQDPVGTDGTHDPSSCVSNVGQAYEYEDEQLVSSQVSNVVCVVVVNDPDRDDDDRVNSVVRSVVRQVSRVVCCVVRVHYYHYDYHHDDDPDPCPSSVVVSVVVSVVSVD/DEEEEAEAPQQCSVVLQVVLPVPDPQEDEEELLVLLLVQCCPVPVPQHDDSVSCVPPDPVVSVVSSLVSLQVLLVRPRYYYYYWYQWDQDPVGTDGTHDLSSCVSNVGQAYEYEYEQLVSSQVSNVVVVVVPPRDDDDRVNRVVRSVVSQVSRVVSCVVRVHYYHYDYLHDDDPDPCVSSVVVSVVVVVVVVD/DEEEEAEAPQQCSVVLLVVLVVPDDLEDEEELLVLLLVLCCVVPVPQRDDSVRLVVDPPVRSVVSSLVSLQVVLPPHPHYYYYYYQWDQDPVGTDGPDDLSSCVSNVGQAYEYEYEQLVSSQVSNVVCVVVVNDDDDDPDDSVNRVVRSVVRVVSRVVSCVVRVHYYHYDYHHDDDPDPCPSSVVVSVVVVVVVVD

Sequence (1168 aa):
MRFILTGVPGAGKTTVCNKLAEEKMSNLSVVNYGDVIFEEAKKLYPSIIQVREDTRKLPRADYRNIQIEAAKKISLITDNLIVDTHHMSLKTPYGFYPGLIPETINIIQPDGIILLEFNPRDVIARREKDRLAGKRVTRDMESETDILLHQQVNRMFAVSYSAINQCYVKIIDLTWPQEYEFQHTEYAVNKIIEMLNFMRFILTGVPGAGKTTVCNKLAEKMSNLSVVNYGDVIFEEAKKLYPSIIQVREDTRKLPRADYRNIQIEAAKKISLITDNLIVDTHMSLKTPYGFYPGLIPETINIIQQPDGIILLEFNPRDVIARREKDRLADMESETDILLHQQVNRMMFAVSYSAINQCYVKIIDLTWPQEYEFQHTEYAVNKIIEMLNFKMRFILTGVPGAGKTTVCNKLAEKMSNLSVVNYGDVIFEEAKKLYPSIIQVREDTRKLPRADYRNIQIEAAKKISLITDNLIVDTHHMSLKTPYGFYPGLIPETINIIQPDGIILLEFNPRDVIARREKDRLAGKRVTRDMESETDILLHQQQVNRMMFAVSYSAINQCYVKIIDLTWPQEYEFQHTEYAVNKIIEMLNFMRFILTGVPGAGKTTVCNKLAEKMSNLSVVVNYGDVIFEEAKKLYPSIIQVREDTRKLPRADYRNNIQIEAAKKISLITDNLIVDTHHMSLKTPYGFYPGLIPETINNIIQPDGIILLEFNPRDVIARREKDRLAGKRVTRDMESETDILLHQQVNRMFAVSYSAINQCYVKIIDLTWPQEYEFQHTEYAVNKIIEMLNFMRFILTGVPGAGKTTVCNKLAEKMSNLSVVNYGDVIFEEAKKLYPSIIQVREDTRKLPRADYRNIQIEAAKKISLITDNLIVDTHHMSLKTPYGFYPGLIPETINIIQPDGIILLEFNPRDVIARREKDRLAGTRDMESETDILLHQQVNRMFAVSYSAINQCYVKIIDLTWPQEYEFQHTEYAVNKIIEMLNFMRFILTGVPGAGKTTVCNKLAEKMSNLSVVNYGDVIFEEAKKLYPSIIQVREDTRKLPRADYRNNIQIEAAKKISLITDNLIVDTHHMSLKTPYGFYPGLIPETINNIIQPDGIILLEFNPRDVIARREKDRLAGKRVTRDMESETDILLHQQVNRMFAVSYSAINQCYVKIIDLTWPQEYEFQHTEYAVNKIIEMLNF